Protein AF-A0A0Q9YYD8-F1 (afdb_monomer)

Foldseek 3Di:
DKFKEFAPVLLVLLVVVLVVCVVPVLQAAPLLVVLCVVVVHDSVPDDSQNSVFSLQLSFAQADDCLDCVQPVCGNPGGHQSSLLSLLRMKMKDKWWFQFLLDLPQTDGDPDTDIAMEIEHAFQQCSNCSHNSVVQQADPNAGNLVSNLVSCLRTCVRVLLVVLVVCVVVVAAAEEQEEQACLPCSCPVCNVVSLVSVLVSVVVSCVVCVVSNQRYQEYEYANEAPDDWDWDDDVNIYTYDHPVPDRRRSDQLCVVHPSCNRHHYYYYARHHSRHDQLHVCQPQNNCDGSRVSRVQRIVVLCVQQVAQADNDSSGRAHPPPDRGNNSVCVVVVGGGGNVVRYDHDHPPVVVVVVPPPDPDPDPCPCVVVVVVVVVVVCVVDPDPPVVVVVCCVVDPCVVVVVVLVVVVVVVVPPDPPDDDDPPPPVVVVVVVLLVPPPPDDVVVVVVLVPPPDVVVVVSCVVCVVVSVVVSVVVVVVVCVVPPDDDDDDDDDDDDDDDADDEDEDPVSVVVVLVCVVVVNDPDDGAYDYDPVCVVVVVVSLVPDDPVCNVNVVPNDHPDDDDDDDDPVVVVVVVVVVVVVVVVVVVVPVVPPVPPPPDDDDDDDDDDDDDDDDDDPPPDPDDDDDDDDDDDDDDDDDDDDDDDDDDDDDDDDDDDDDDDDDDDDDDDDDDDDDDDDDDDPPDDDVVVVCVVPVDDPPQCVLVVLVVLLVVLVVDPPDDLLVSVLVSLVVVLVVLVVVLVVLVVQLVPDPDPVSNVQSVLVNVLSVVLSVLSVVVSVVSVVQADDDPVVVVVSVVVNLVSLVVHVDPVNVSVSVVCSCVVRPVVVSVPDPDPSYPDPDPDDDDDDLAKDWDFDDDPFWTWIWIWGDDVPDDIEIEIAIDHDADPCLLLVPDDDPDPDPDPRVVVNVVRLVSLLVSLLVSLVVQVVVCVVDDVPHAYEDEHPDFLPLLSVLSNLLSVLLCLLVVVHWHWYAYPVRDIDIRHNDLAQDPRRVVVSVVSQADAGPDPPPPDDDDPQNCRGSLNSNFQQQAAPVRDGLVRVCVPPSDSPQSRRSSSSVSVVVSVVVVVVVVVVVVVVVVVVVVVVVVVVVVVVVVVVVD

Nearest PDB structures (foldseek):
  8ipw-assembly1_A  TM=9.438E-01  e=7.815E-30  Legionella pneumophila
  8xep-assembly1_D  TM=9.410E-01  e=1.235E-29  Legionella pneumophila subsp. pneumophila str. Philadelphia 1
  8ipj-assembly1_A  TM=9.361E-01  e=1.438E-29  Legionella pneumophila
  8dmp-assembly3_C  TM=8.979E-01  e=3.646E-30  Legionella pneumophila
  8xep-assembly1_A  TM=9.220E-01  e=2.647E-29  Legionella pneumophila subsp. pneumophila str. Philadelphia 1

Solvent-accessible surface area (backbone atoms only — not comparable to full-atom values): 65092 Å² total; per-residue (Å²): 105,57,36,33,42,29,21,52,69,46,51,51,51,45,46,53,49,51,56,44,38,63,77,39,63,84,78,46,16,40,40,43,49,51,43,30,57,79,67,74,52,56,71,85,76,56,47,60,68,55,46,54,20,44,51,50,42,36,38,37,57,56,61,62,58,54,36,53,87,70,38,46,31,35,51,84,23,40,20,41,68,56,44,50,43,37,35,35,47,24,42,37,33,75,33,47,37,42,23,25,44,44,73,70,84,46,52,66,45,97,67,60,45,74,31,38,42,34,39,35,34,29,58,38,40,41,17,69,51,33,44,52,21,66,66,22,45,53,98,91,37,78,38,66,67,44,45,36,54,52,46,45,51,44,45,47,41,55,53,46,51,51,21,47,53,18,54,79,67,76,42,34,28,31,36,27,35,57,33,58,23,29,54,72,30,16,40,97,40,22,73,56,42,38,60,46,46,62,57,40,52,50,49,55,48,66,79,41,43,90,70,34,77,27,30,51,29,39,37,38,30,35,40,79,89,46,75,70,46,75,47,83,58,84,56,23,41,38,38,34,25,53,90,80,42,80,49,64,50,48,67,45,41,83,82,35,78,94,30,54,81,32,46,41,33,31,48,28,43,36,57,50,44,33,37,95,22,22,54,23,26,57,81,58,32,55,44,66,63,27,5,19,50,28,24,22,21,45,47,58,28,43,72,70,73,50,73,56,44,81,52,97,69,30,45,38,52,44,90,95,47,91,21,47,45,54,52,33,62,79,65,70,61,72,58,74,34,81,97,26,67,44,74,36,65,78,69,65,61,59,68,68,68,75,53,84,85,68,80,89,81,73,56,71,64,53,58,51,47,52,55,49,48,55,54,49,57,74,67,48,97,54,65,65,58,55,54,57,53,46,40,75,73,39,100,50,37,69,58,53,52,51,51,51,52,52,53,52,54,71,64,67,79,50,94,82,80,72,85,81,68,80,55,58,61,56,49,54,49,52,51,54,63,71,56,63,88,68,77,57,65,66,61,52,50,61,49,65,76,64,79,44,67,69,60,42,53,53,47,66,74,43,45,70,58,55,53,51,53,53,53,53,49,54,56,54,53,48,70,76,58,71,86,83,89,84,88,90,85,90,86,88,88,82,88,88,80,87,79,64,75,45,86,50,72,67,59,45,50,52,51,54,53,40,53,76,69,66,74,70,90,71,97,74,78,75,55,71,57,83,91,51,54,65,64,52,57,60,56,57,74,77,55,63,77,94,59,53,78,71,63,79,70,73,76,76,86,87,78,86,75,92,81,76,67,76,72,66,57,58,56,56,57,55,64,58,51,56,65,58,49,60,64,54,64,72,59,63,82,71,69,81,81,77,83,86,87,82,86,90,84,83,89,82,84,89,83,88,78,90,87,79,98,78,89,86,85,88,84,88,85,84,88,82,89,84,84,90,84,87,85,86,88,88,83,85,87,86,88,84,89,86,88,79,86,88,84,84,89,83,87,87,84,87,90,77,85,87,85,88,81,88,80,85,87,90,81,94,83,79,80,87,78,82,82,85,78,66,100,83,72,78,61,64,65,61,48,44,72,69,47,79,82,57,71,77,71,58,57,51,61,51,57,54,58,58,51,62,68,59,68,81,52,90,84,59,62,69,60,57,51,57,37,53,54,46,65,58,50,49,61,53,42,54,48,54,37,54,54,36,53,49,52,37,70,69,47,84,53,71,67,60,31,54,54,36,48,57,52,36,56,50,45,53,51,46,46,53,50,50,54,48,52,43,55,50,50,73,47,85,84,79,77,57,71,66,66,52,50,58,51,50,52,48,47,52,51,57,58,69,74,44,95,58,58,64,56,56,50,49,40,54,47,44,54,41,53,70,64,48,48,53,68,69,73,56,74,83,68,78,84,49,82,78,73,74,92,85,76,80,77,96,62,90,65,67,54,74,46,76,48,84,56,97,78,46,46,39,35,42,29,52,43,51,51,99,88,48,78,62,38,47,39,54,39,64,50,82,81,62,58,63,51,45,50,73,63,60,83,89,69,96,72,94,68,96,72,78,63,62,69,54,24,57,52,40,47,52,50,45,52,53,54,41,54,52,48,51,52,51,50,50,56,55,47,67,75,48,68,95,82,50,53,47,42,51,53,78,79,77,70,83,50,32,49,57,56,40,53,44,51,51,51,51,42,49,46,14,39,76,69,67,37,75,42,46,43,24,48,86,85,66,56,72,43,74,39,54,34,56,85,64,71,51,75,68,44,40,58,54,53,48,53,30,28,65,34,57,64,84,69,93,58,78,94,64,87,69,80,90,50,59,75,54,13,20,42,38,60,76,40,29,81,43,60,46,97,87,67,48,26,46,49,67,50,44,74,75,68,66,54,73,93,52,56,68,58,54,52,39,48,46,45,56,52,53,50,53,51,51,50,52,51,50,51,49,56,50,48,54,50,51,51,52,52,50,53,52,53,54,52,49,57,52,50,52,54,54,49,64,72,70,108

Mean predicted aligned error: 21.72 Å

Sequence (1093 aa):
MYNVIISEVTQQKVEAYLQELKSNPENIGQHLKETLNNNNIKIADLTKETLLDYLIQSKKPKIFAESPQLVTGDNRSWNQNELSILGDINVTMNVQVYDNGNWFSPTAHSKPFNAGILYTPGALLKNKNCPDYKEVVKDGKVDKQALKALYERRLLPMLLNANKECGDNNEKGFFAIPGLGCGEFAGDYKAQVVKLFPEILQEIINENKDKLQNIQGYYCTPGPGQAKSKVDGPPAFILDDPMRAPPLLSHPSVHGEQFKDCKLFKVVAWDHASWPGNDFYALNDRNTDDGVSAAATNTIEKLTGIKGNYVKGKYLPPQGYRDWQEVIEKNGLKLTSSGRVKVINHKAQKAEVDSPVIKAQTTKPVTQAMGEMGKMLAQSADPNSFYNQWIKNSPHEQKVAEFSQQLSKLLQGRPGGQGAYKIPLALEFMDAIRNLGSGTAHLETILEDKGNADIKAFFEKNMSFLKSLNQSFMEAYAKQNPPTPKFVELNTSVKPKAGTLINDEQSLQKFIDEVKQGQNAKHDVIYVVPKMKEALSEAAKNLPAAYKEGFENIQPSGAVGFTMSMGQRLQRLKEGREVVQDLREGRVGLEEQQQEQRQPREEGQRLSSETNINDLLDDLEGLGSLAELQTPPPHQEETLFVASQPQRSVLYNQQRQSDTATNTAENVVEPARKFSYPPHEIDMDIYDKLFSGMPYNNLASFISALNHQVEDQPNRGRTYNFKNHLDNVLPLMTFAIEGTKKAWADAENPEDKAEILAKLETFEAIEGMLKSLRALANNKSRYTEKNYEARLEKIIELLDKQEIPQEVKDELMDSLNETIIPHLSADKPNMFHQHKKGSTAFDATGDSLEIKGHQKRLKIEHSTSSDDPPKLTVTGKFNYSRKAVIGVQTGKFQGIKKHFAGRENQLSEMNAQVSDFVTVALNEYQKGTRENPIFLQPSQGNQAELSLAILMEFKKRAILEGRELIASDDTGKRIKITPDTKFSEAEKAYFEHFAMQVPKLDVGKWRNPISAENSAAFQLFKDVKMEDGRTLKDYAYKDRTIDNISEVMSQHLKTSIAAEQKQQAKSMGVMLETVSAAMEATVKEERSSSARM

Organism: NCBI:txid295108

Structure (mmCIF, N/CA/C/O backbone):
data_AF-A0A0Q9YYD8-F1
#
_entry.id   AF-A0A0Q9YYD8-F1
#
loop_
_atom_site.group_PDB
_atom_site.id
_atom_site.type_symbol
_atom_site.label_atom_id
_atom_site.label_alt_id
_atom_site.label_comp_id
_atom_site.label_asym_id
_atom_site.label_entity_id
_atom_site.label_seq_id
_atom_site.pdbx_PDB_ins_code
_atom_site.Cartn_x
_atom_site.Cartn_y
_atom_site.Cartn_z
_atom_site.occupancy
_atom_site.B_iso_or_equiv
_atom_site.auth_seq_id
_atom_site.auth_comp_id
_atom_site.auth_asym_id
_atom_site.auth_atom_id
_atom_site.pdbx_PDB_model_num
ATOM 1 N N . MET A 1 1 ? -11.117 -15.730 4.214 1.00 89.00 1 MET A N 1
ATOM 2 C CA . MET A 1 1 ? -11.658 -14.763 5.188 1.00 89.00 1 MET A CA 1
ATOM 3 C C . MET A 1 1 ? -10.496 -13.933 5.715 1.00 89.00 1 MET A C 1
ATOM 5 O O . MET A 1 1 ? -9.425 -14.501 5.915 1.00 89.00 1 MET A O 1
ATOM 9 N N . TYR A 1 2 ? -10.685 -12.625 5.872 1.00 98.06 2 TYR A N 1
ATOM 10 C CA . TYR A 1 2 ? -9.688 -11.704 6.427 1.00 98.06 2 TYR A CA 1
ATOM 11 C C . TYR A 1 2 ? -9.975 -11.397 7.905 1.00 98.06 2 TYR A C 1
ATOM 13 O O . TYR A 1 2 ? -11.092 -11.611 8.376 1.00 98.06 2 TYR A O 1
ATOM 21 N N . ASN A 1 3 ? -8.973 -10.888 8.621 1.00 98.38 3 ASN A N 1
ATOM 22 C CA . ASN A 1 3 ? -9.095 -10.375 9.986 1.00 98.38 3 ASN A CA 1
ATOM 23 C C . ASN A 1 3 ? -8.677 -8.905 10.035 1.00 98.38 3 ASN A C 1
ATOM 25 O O . ASN A 1 3 ? -7.765 -8.492 9.317 1.00 98.38 3 ASN A O 1
ATOM 29 N N . VAL A 1 4 ? -9.310 -8.149 10.925 1.00 98.50 4 VAL A N 1
ATOM 30 C CA . VAL A 1 4 ? -8.960 -6.767 11.257 1.00 98.50 4 VAL A CA 1
ATOM 31 C C . VAL A 1 4 ? -8.109 -6.794 12.521 1.00 98.50 4 VAL A C 1
ATOM 33 O O . VAL A 1 4 ? -8.555 -7.303 13.547 1.00 98.50 4 VAL A O 1
ATOM 36 N N . ILE A 1 5 ? -6.884 -6.279 12.456 1.00 98.50 5 ILE A N 1
ATOM 37 C CA . ILE A 1 5 ? -5.939 -6.302 13.578 1.00 98.50 5 ILE A CA 1
ATOM 38 C C . ILE A 1 5 ? -5.705 -4.874 14.063 1.00 98.50 5 ILE A C 1
ATOM 40 O O . ILE A 1 5 ? -5.281 -4.012 13.290 1.00 98.50 5 ILE A O 1
ATOM 44 N N . ILE A 1 6 ? -5.949 -4.639 15.351 1.00 98.12 6 ILE A N 1
ATOM 45 C CA . ILE A 1 6 ? -5.724 -3.342 15.997 1.00 98.12 6 ILE A CA 1
ATOM 46 C C . ILE A 1 6 ? -4.916 -3.500 17.284 1.00 98.12 6 ILE A C 1
ATOM 48 O O . ILE A 1 6 ? -4.895 -4.565 17.909 1.00 98.12 6 ILE A O 1
ATOM 52 N N . SER A 1 7 ? -4.251 -2.422 17.693 1.00 97.69 7 SER A N 1
ATOM 53 C CA . SER A 1 7 ? -3.613 -2.345 19.007 1.00 97.69 7 SER A CA 1
ATOM 54 C C . SER A 1 7 ? -4.634 -2.000 20.100 1.00 97.69 7 SER A C 1
ATOM 56 O O . SER A 1 7 ? -5.695 -1.440 19.824 1.00 97.69 7 SER A O 1
ATOM 58 N N . GLU A 1 8 ? -4.289 -2.268 21.358 1.00 96.25 8 GLU A N 1
ATOM 59 C CA . GLU A 1 8 ? -5.065 -1.795 22.515 1.00 96.25 8 GLU A CA 1
ATOM 60 C C . GLU A 1 8 ? -5.191 -0.260 22.546 1.00 96.25 8 GLU A C 1
ATOM 62 O O . GLU A 1 8 ? -6.263 0.270 22.818 1.00 96.25 8 GLU A O 1
ATOM 67 N N . VAL A 1 9 ? -4.131 0.464 22.164 1.00 96.62 9 VAL A N 1
ATOM 68 C CA . VAL A 1 9 ? -4.155 1.934 22.057 1.00 96.62 9 VAL A CA 1
ATOM 69 C C . VAL A 1 9 ? -5.194 2.386 21.029 1.00 96.62 9 VAL A C 1
ATOM 71 O O . VAL A 1 9 ? -5.932 3.338 21.255 1.00 96.62 9 VAL A O 1
ATOM 74 N N . THR A 1 10 ? -5.295 1.685 19.901 1.00 97.88 10 THR A N 1
ATOM 75 C CA . THR A 1 10 ? -6.303 1.970 18.873 1.00 97.88 10 THR A CA 1
ATOM 76 C C . THR A 1 10 ? -7.714 1.701 19.389 1.00 97.88 10 THR A C 1
ATOM 78 O O . THR A 1 10 ? -8.614 2.493 19.128 1.00 97.88 10 THR A O 1
ATOM 81 N N . GLN A 1 11 ? -7.919 0.631 20.163 1.00 97.94 11 GLN A N 1
ATOM 82 C CA . GLN A 1 11 ? -9.212 0.363 20.799 1.00 97.94 11 GLN A CA 1
ATOM 83 C C . GLN A 1 11 ? -9.609 1.488 21.769 1.00 97.94 11 GLN A C 1
ATOM 85 O O . GLN A 1 11 ? -10.758 1.925 21.752 1.00 97.94 11 GLN A O 1
ATOM 90 N N . GLN A 1 12 ? -8.658 2.004 22.551 1.00 97.81 12 GLN A N 1
ATOM 91 C CA . GLN A 1 12 ? -8.881 3.152 23.436 1.00 97.81 12 GLN A CA 1
ATOM 92 C C . GLN A 1 12 ? -9.235 4.421 22.646 1.00 97.81 12 GLN A C 1
ATOM 94 O O . GLN A 1 12 ? -10.144 5.145 23.044 1.00 97.81 12 GLN A O 1
ATOM 99 N N . LYS A 1 13 ? -8.588 4.667 21.495 1.00 98.44 13 LYS A N 1
ATOM 100 C CA . LYS A 1 13 ? -8.963 5.773 20.592 1.00 98.44 13 LYS A CA 1
ATOM 101 C C . LYS A 1 13 ? -10.405 5.640 20.091 1.00 98.44 13 LYS A C 1
ATOM 103 O O . LYS A 1 13 ? -11.125 6.631 20.072 1.00 98.44 13 LYS A O 1
ATOM 108 N N . VAL A 1 14 ? -10.836 4.430 19.718 1.00 98.62 14 VAL A N 1
ATOM 109 C CA . VAL A 1 14 ? -12.226 4.165 19.294 1.00 98.62 14 VAL A CA 1
ATOM 110 C C . VAL A 1 14 ? -13.208 4.474 20.422 1.00 98.62 14 VAL A C 1
ATOM 112 O O . VAL A 1 14 ? -14.230 5.111 20.188 1.00 98.62 14 VAL A O 1
ATOM 115 N N . GLU A 1 15 ? -12.905 4.045 21.645 1.00 98.56 15 GLU A N 1
ATOM 116 C CA . GLU A 1 15 ? -13.763 4.291 22.804 1.00 98.56 15 GLU A CA 1
ATOM 117 C C . GLU A 1 15 ? -13.841 5.778 23.164 1.00 98.56 15 GLU A C 1
ATOM 119 O O . GLU A 1 15 ? -14.939 6.298 23.355 1.00 98.56 15 GLU A O 1
ATOM 124 N N . ALA A 1 16 ? -12.708 6.484 23.171 1.00 98.56 16 ALA A N 1
ATOM 125 C CA . ALA A 1 16 ? -12.676 7.928 23.386 1.00 98.56 16 ALA A CA 1
ATOM 126 C C . ALA A 1 16 ? -13.493 8.674 22.319 1.00 98.56 16 ALA A C 1
ATOM 128 O O . ALA A 1 16 ? -14.319 9.523 22.655 1.00 98.56 16 ALA A O 1
ATOM 129 N N . TYR A 1 17 ? -13.331 8.301 21.046 1.00 98.69 17 TYR A N 1
ATOM 130 C CA . TYR A 1 17 ? -14.077 8.923 19.956 1.00 98.69 17 TYR A CA 1
ATOM 131 C C . TYR A 1 17 ? -15.580 8.623 20.022 1.00 98.69 17 TYR A C 1
ATOM 133 O O . TYR A 1 17 ? -16.397 9.490 19.727 1.00 98.69 17 TYR A O 1
ATOM 141 N N . LEU A 1 18 ? -15.974 7.432 20.483 1.00 98.69 18 LEU A N 1
ATOM 142 C CA . LEU A 1 18 ? -17.380 7.119 20.733 1.00 98.69 18 LEU A CA 1
ATOM 143 C C . LEU A 1 18 ? -17.996 8.045 21.792 1.00 98.69 18 LEU A C 1
ATOM 145 O O . LEU A 1 18 ? -19.115 8.522 21.605 1.00 98.69 18 LEU A O 1
ATOM 149 N N . GLN A 1 19 ? -17.289 8.298 22.897 1.00 98.56 19 GLN A N 1
ATOM 150 C CA . GLN A 1 19 ? -17.769 9.212 23.942 1.00 98.56 19 GLN A CA 1
ATOM 151 C C . GLN A 1 19 ? -17.868 10.653 23.431 1.00 98.56 19 GLN A C 1
ATOM 153 O O . GLN A 1 19 ? -18.817 11.375 23.746 1.00 98.56 19 GLN A O 1
ATOM 158 N N . GLU A 1 20 ? -16.916 11.061 22.595 1.00 98.44 20 GLU A N 1
ATOM 159 C CA . GLU A 1 20 ? -16.949 12.359 21.934 1.00 98.44 20 GLU A CA 1
ATOM 160 C C . GLU A 1 20 ? -18.138 12.478 20.979 1.00 98.44 20 GLU A C 1
ATOM 162 O O . GLU A 1 20 ? -18.890 13.435 21.086 1.00 98.44 20 GLU A O 1
ATOM 167 N N . LEU A 1 21 ? -18.386 11.489 20.118 1.00 98.31 21 LEU A N 1
ATOM 168 C CA . LEU A 1 21 ? -19.544 11.498 19.219 1.00 98.31 21 LEU A CA 1
ATOM 169 C C . LEU A 1 21 ? -20.872 11.549 19.979 1.00 98.31 21 LEU A C 1
ATOM 171 O O . LEU A 1 21 ? -21.811 12.206 19.537 1.00 98.31 21 LEU A O 1
ATOM 175 N N . LYS A 1 22 ? -20.963 10.881 21.135 1.00 98.06 22 LYS A N 1
ATOM 176 C CA . LYS A 1 22 ? -22.167 10.929 21.978 1.00 98.06 22 LYS A CA 1
ATOM 177 C C . LYS A 1 22 ? -22.375 12.290 22.637 1.00 98.06 22 LYS A C 1
ATOM 179 O O . LYS A 1 22 ? -23.522 12.677 22.839 1.00 98.06 22 LYS A O 1
ATOM 184 N N . SER A 1 23 ? -21.302 13.008 22.967 1.00 98.06 23 SER A N 1
ATOM 185 C CA . SER A 1 23 ? -21.390 14.346 23.570 1.00 98.06 23 SER A CA 1
ATOM 186 C C . SER A 1 23 ? -21.466 15.475 22.536 1.00 98.06 23 SER A C 1
ATOM 188 O O . SER A 1 23 ? -22.084 16.502 22.804 1.00 98.06 23 SER A O 1
ATOM 190 N N . ASN A 1 24 ? -20.895 15.276 21.348 1.00 97.88 24 ASN A N 1
ATOM 191 C CA . ASN A 1 24 ? -20.873 16.223 20.241 1.00 97.88 24 ASN A CA 1
ATOM 192 C C . ASN A 1 24 ? -21.046 15.504 18.883 1.00 97.88 24 ASN A C 1
ATOM 194 O O . ASN A 1 24 ? -20.069 15.289 18.156 1.00 97.88 24 ASN A O 1
ATOM 198 N N . PRO A 1 25 ? -22.292 15.157 18.509 1.00 97.31 25 PRO A N 1
ATOM 199 C CA . PRO A 1 25 ? -22.594 14.461 17.256 1.00 97.31 25 PRO A CA 1
ATOM 200 C C . PRO A 1 25 ? -22.138 15.187 15.986 1.00 97.31 25 PRO A C 1
ATOM 202 O O . PRO A 1 25 ? -21.915 14.540 14.966 1.00 97.31 25 PRO A O 1
ATOM 205 N N . GLU A 1 26 ? -21.979 16.513 16.032 1.00 96.50 26 GLU A N 1
ATOM 206 C CA . GLU A 1 26 ? -21.548 17.319 14.882 1.00 96.50 26 GLU A CA 1
ATOM 207 C C . GLU A 1 26 ? -20.072 17.108 14.527 1.00 96.50 26 GLU A C 1
ATOM 209 O O . GLU A 1 26 ? -19.647 17.463 13.425 1.00 96.50 26 GLU A O 1
ATOM 214 N N . ASN A 1 27 ? -19.286 16.485 15.417 1.00 96.50 27 ASN A N 1
ATOM 215 C CA . ASN A 1 27 ? -17.898 16.132 15.129 1.00 96.50 27 ASN A CA 1
ATOM 216 C C . ASN A 1 27 ? -17.733 14.801 14.373 1.00 96.50 27 ASN A C 1
ATOM 218 O O . ASN A 1 27 ? -16.688 14.156 14.442 1.00 96.50 27 ASN A O 1
ATOM 222 N N . ILE A 1 28 ? -18.768 14.350 13.671 1.00 98.50 28 ILE A N 1
ATOM 223 C CA . ILE A 1 28 ? -18.710 13.190 12.781 1.00 98.50 28 ILE A CA 1
ATOM 224 C C . ILE A 1 28 ? -18.208 13.603 11.392 1.00 98.50 28 ILE A C 1
ATOM 226 O O . ILE A 1 28 ? -18.627 14.629 10.852 1.00 98.50 28 ILE A O 1
ATOM 230 N N . GLY A 1 29 ? -17.316 12.816 10.793 1.00 98.56 29 GLY A N 1
ATOM 231 C CA . GLY A 1 29 ? -16.917 13.011 9.403 1.00 98.56 29 GLY A CA 1
ATOM 232 C C . GLY A 1 29 ? -18.021 12.602 8.434 1.00 98.56 29 GLY A C 1
ATOM 233 O O . GLY A 1 29 ? -18.781 11.661 8.680 1.00 98.56 29 GLY A O 1
ATOM 234 N N . GLN A 1 30 ? -18.108 13.303 7.304 1.00 98.50 30 GLN A N 1
ATOM 235 C CA . GLN A 1 30 ? -19.136 13.096 6.287 1.00 98.50 30 GLN A CA 1
ATOM 236 C C . GLN A 1 30 ? -19.243 11.634 5.827 1.00 98.50 30 GLN A C 1
ATOM 238 O O . GLN A 1 30 ? -20.354 11.122 5.703 1.00 98.50 30 GLN A O 1
ATOM 243 N N . HIS A 1 31 ? -18.129 10.922 5.624 1.00 98.56 31 HIS A N 1
ATOM 244 C CA . HIS A 1 31 ? -18.195 9.532 5.154 1.00 98.56 31 HIS A CA 1
ATOM 245 C C . HIS A 1 31 ? -18.705 8.553 6.214 1.00 98.56 31 HIS A C 1
ATOM 247 O O . HIS A 1 31 ? -19.452 7.628 5.879 1.00 98.56 31 HIS A O 1
ATOM 253 N N . LEU A 1 32 ? -18.350 8.746 7.490 1.00 98.69 32 LEU A N 1
ATOM 254 C CA . LEU A 1 32 ? -18.941 7.957 8.571 1.00 98.69 32 LEU A CA 1
ATOM 255 C C . LEU A 1 32 ? -20.427 8.304 8.724 1.00 98.69 32 LEU A C 1
ATOM 257 O O . LEU A 1 32 ? -21.250 7.395 8.800 1.00 98.69 32 LEU A O 1
ATOM 261 N N . LYS A 1 33 ? -20.788 9.593 8.676 1.00 98.62 33 LYS A N 1
ATOM 262 C CA . LYS A 1 33 ? -22.179 10.070 8.740 1.00 98.62 33 LYS A CA 1
ATOM 263 C C . LYS A 1 33 ? -23.053 9.448 7.651 1.00 98.62 33 LYS A C 1
ATOM 265 O O . LYS A 1 33 ? -24.101 8.886 7.956 1.00 98.62 33 LYS A O 1
ATOM 270 N N . GLU A 1 34 ? -22.601 9.483 6.398 1.00 98.50 34 GLU A N 1
ATOM 271 C CA . GLU A 1 34 ? -23.258 8.819 5.263 1.00 98.50 34 GLU A CA 1
ATOM 272 C C . GLU A 1 34 ? -23.422 7.319 5.509 1.00 98.50 34 GLU A C 1
ATOM 274 O O . GLU A 1 34 ? -24.493 6.761 5.282 1.00 98.50 34 GLU A O 1
ATOM 279 N N . THR A 1 35 ? -22.374 6.666 6.013 1.00 98.44 35 THR A N 1
ATOM 280 C CA . THR A 1 35 ? -22.401 5.228 6.292 1.00 98.44 35 THR A CA 1
ATOM 281 C C . THR A 1 35 ? -23.424 4.889 7.375 1.00 98.44 35 THR A C 1
ATOM 283 O O . THR A 1 35 ? -24.184 3.937 7.208 1.00 98.44 35 THR A O 1
ATOM 286 N N . LEU A 1 36 ? -23.503 5.665 8.458 1.00 98.50 36 LEU A N 1
ATOM 287 C CA . LEU A 1 36 ? -24.505 5.462 9.507 1.00 98.50 36 LEU A CA 1
ATOM 288 C C . LEU A 1 36 ? -25.927 5.706 8.988 1.00 98.50 36 LEU A C 1
ATOM 290 O O . LEU A 1 36 ? -26.800 4.865 9.204 1.00 98.50 36 LEU A O 1
ATOM 294 N N . ASN A 1 37 ? -26.138 6.797 8.244 1.00 98.19 37 ASN A N 1
ATOM 295 C CA . ASN A 1 37 ? -27.436 7.140 7.659 1.00 98.19 37 ASN A CA 1
ATOM 296 C C . ASN A 1 37 ? -27.930 6.049 6.701 1.00 98.19 37 ASN A C 1
ATOM 298 O O . ASN A 1 37 ? -29.062 5.592 6.821 1.00 98.19 37 ASN A O 1
ATOM 302 N N . ASN A 1 38 ? -27.060 5.556 5.816 1.00 97.56 38 ASN A N 1
ATOM 303 C CA . ASN A 1 38 ? -27.395 4.494 4.863 1.00 97.56 38 ASN A CA 1
ATOM 304 C C . ASN A 1 38 ? -27.737 3.154 5.537 1.00 97.56 38 ASN A C 1
ATOM 306 O O . ASN A 1 38 ? -28.342 2.290 4.908 1.00 97.56 38 ASN A O 1
ATOM 310 N N . ASN A 1 39 ? -27.335 2.958 6.796 1.00 97.44 39 ASN A N 1
ATOM 311 C CA . ASN A 1 39 ? -27.672 1.775 7.589 1.00 97.44 39 ASN A CA 1
ATOM 312 C C . ASN A 1 39 ? -28.725 2.072 8.681 1.00 97.44 39 ASN A C 1
ATOM 314 O O . ASN A 1 39 ? -29.000 1.199 9.500 1.00 97.44 39 ASN A O 1
ATOM 318 N N . ASN A 1 40 ? -29.323 3.273 8.695 1.00 97.75 40 ASN A N 1
ATOM 319 C CA . ASN A 1 40 ? -30.298 3.727 9.696 1.00 97.75 40 ASN A CA 1
ATOM 320 C C . ASN A 1 40 ? -29.813 3.602 11.154 1.00 97.75 40 ASN A C 1
ATOM 322 O O . ASN A 1 40 ? -30.586 3.261 12.050 1.00 97.75 40 ASN A O 1
ATOM 326 N N . ILE A 1 41 ? -28.530 3.878 11.404 1.00 98.12 41 ILE A N 1
ATOM 327 C CA . ILE A 1 41 ? -27.924 3.787 12.739 1.00 98.12 41 ILE A CA 1
ATOM 328 C C . ILE A 1 41 ? -27.805 5.171 13.365 1.00 98.12 41 ILE A C 1
ATOM 330 O O . ILE A 1 41 ? -27.222 6.083 12.781 1.00 98.12 41 ILE A O 1
ATOM 334 N N . LYS A 1 42 ? -28.311 5.323 14.591 1.00 97.88 42 LYS A N 1
ATOM 335 C CA . LYS A 1 42 ? -28.165 6.557 15.371 1.00 97.88 42 LYS A CA 1
ATOM 336 C C . LYS A 1 42 ? -26.887 6.506 16.204 1.00 97.88 42 LYS A C 1
ATOM 338 O O . LYS A 1 42 ? -26.528 5.464 16.743 1.00 97.88 42 LYS A O 1
ATOM 343 N N . ILE A 1 43 ? -26.240 7.658 16.387 1.00 98.19 43 ILE A N 1
ATOM 344 C CA . ILE A 1 43 ? -25.007 7.776 17.188 1.00 98.19 43 ILE A CA 1
ATOM 345 C C . ILE A 1 43 ? -25.207 7.294 18.637 1.00 98.19 43 ILE A C 1
ATOM 347 O O . ILE A 1 43 ? -24.317 6.663 19.206 1.00 98.19 43 ILE A O 1
ATOM 351 N N . ALA A 1 44 ? -26.385 7.535 19.225 1.00 97.62 44 ALA A N 1
ATOM 352 C CA . ALA A 1 44 ? -26.714 7.094 20.583 1.00 97.62 44 ALA A CA 1
ATOM 353 C C . ALA A 1 44 ? -26.612 5.565 20.760 1.00 97.62 44 ALA A C 1
ATOM 355 O O . ALA A 1 44 ? -26.180 5.099 21.819 1.00 97.62 44 ALA A O 1
ATOM 356 N N . ASP A 1 45 ? -26.927 4.814 19.702 1.00 97.88 45 ASP A N 1
ATOM 357 C CA . ASP A 1 45 ? -26.987 3.350 19.696 1.00 97.88 45 ASP A CA 1
ATOM 358 C C . ASP A 1 45 ? -25.627 2.701 19.392 1.00 97.88 45 ASP A C 1
ATOM 360 O O . ASP A 1 45 ? -25.478 1.482 19.483 1.00 97.88 45 ASP A O 1
ATOM 364 N N . LEU A 1 46 ? -24.608 3.497 19.046 1.00 98.25 46 LEU A N 1
ATOM 365 C CA . LEU A 1 46 ? -23.280 2.974 18.749 1.00 98.25 46 LEU A CA 1
ATOM 366 C C . LEU A 1 46 ? -22.615 2.379 20.000 1.00 98.25 46 LEU A C 1
ATOM 368 O O . LEU A 1 46 ? -22.511 3.011 21.062 1.00 98.25 46 LEU A O 1
ATOM 372 N N . THR A 1 47 ? -22.084 1.172 19.826 1.00 97.94 47 THR A N 1
ATOM 373 C CA . THR A 1 47 ? -21.032 0.571 20.654 1.00 97.94 47 THR A CA 1
ATOM 374 C C . THR A 1 47 ? -19.669 0.763 19.989 1.00 97.94 47 THR A C 1
ATOM 376 O O . THR A 1 47 ? -19.585 1.108 18.806 1.00 97.94 47 THR A O 1
ATOM 379 N N . LYS A 1 48 ? -18.578 0.496 20.719 1.00 97.56 48 LYS A N 1
ATOM 380 C CA . LYS A 1 48 ? -17.213 0.581 20.170 1.00 97.56 48 LYS A CA 1
ATOM 381 C C . LYS A 1 48 ? -17.002 -0.381 18.996 1.00 97.56 48 LYS A C 1
ATOM 383 O O . LYS A 1 48 ? -16.353 -0.021 18.019 1.00 97.56 48 LYS A O 1
ATOM 388 N N . GLU A 1 49 ? -17.590 -1.575 19.058 1.00 97.75 49 GLU A N 1
ATOM 389 C CA . GLU A 1 49 ? -17.522 -2.578 17.993 1.00 97.75 49 GLU A CA 1
ATOM 390 C C . GLU A 1 49 ? -18.269 -2.108 16.745 1.00 97.75 49 GLU A C 1
ATOM 392 O O . GLU A 1 49 ? -17.730 -2.200 15.643 1.00 97.75 49 GLU A O 1
ATOM 397 N N . THR A 1 50 ? -19.483 -1.568 16.908 1.00 98.12 50 THR A N 1
ATOM 398 C CA . THR A 1 50 ? -20.268 -1.064 15.771 1.00 98.12 50 THR A CA 1
ATOM 399 C C . THR A 1 50 ? -19.684 0.217 15.186 1.00 98.12 50 THR A C 1
ATOM 401 O O . THR A 1 50 ? -19.698 0.382 13.971 1.00 98.12 50 THR A O 1
ATOM 404 N N . LEU A 1 51 ? -19.112 1.100 16.015 1.00 98.62 51 LEU A N 1
ATOM 405 C CA . LEU A 1 51 ? -18.410 2.290 15.537 1.00 98.62 51 LEU A CA 1
ATOM 406 C C . LEU A 1 51 ? -17.212 1.887 14.677 1.00 98.62 51 LEU A C 1
ATOM 408 O O . LEU A 1 51 ? -17.058 2.407 13.579 1.00 98.62 51 LEU A O 1
ATOM 412 N N . LEU A 1 52 ? -16.392 0.941 15.145 1.00 98.56 52 LEU A N 1
ATOM 413 C CA . LEU A 1 52 ? -15.251 0.445 14.377 1.00 98.56 52 LEU A CA 1
ATOM 414 C C . LEU A 1 52 ? -15.688 -0.190 13.047 1.00 98.56 52 LEU A C 1
ATOM 416 O O . LEU A 1 52 ? -15.063 0.067 12.019 1.00 98.56 52 LEU A O 1
ATOM 420 N N . ASP A 1 53 ? -16.770 -0.971 13.060 1.00 98.56 53 ASP A N 1
ATOM 421 C CA . ASP A 1 53 ? -17.320 -1.602 11.857 1.00 98.56 53 ASP A CA 1
ATOM 422 C C . ASP A 1 53 ? -17.773 -0.565 10.826 1.00 98.56 53 ASP A C 1
ATOM 424 O O . ASP A 1 53 ? -17.310 -0.599 9.686 1.00 98.56 53 ASP A O 1
ATOM 428 N N . TYR A 1 54 ? -18.590 0.413 11.226 1.00 98.69 54 TYR A N 1
ATOM 429 C CA . TYR A 1 54 ? -19.052 1.462 10.314 1.00 98.69 54 TYR A CA 1
ATOM 430 C C . TYR A 1 54 ? -17.945 2.429 9.895 1.00 98.69 54 TYR A C 1
ATOM 432 O O . TYR A 1 54 ? -17.945 2.909 8.761 1.00 98.69 54 TYR A O 1
ATOM 440 N N . LEU A 1 55 ? -16.956 2.667 10.755 1.00 98.69 55 LEU A N 1
ATOM 441 C CA . LEU A 1 55 ? -15.782 3.449 10.392 1.00 98.69 55 LEU A CA 1
ATOM 442 C C . LEU A 1 55 ? -14.959 2.737 9.310 1.00 98.69 55 LEU A C 1
ATOM 444 O O . LEU A 1 55 ? -14.556 3.376 8.341 1.00 98.69 55 LEU A O 1
ATOM 448 N N . ILE A 1 56 ? -14.774 1.418 9.394 1.00 98.62 56 ILE A N 1
ATOM 449 C CA . ILE A 1 56 ? -14.123 0.644 8.325 1.00 98.62 56 ILE A CA 1
ATOM 450 C C . ILE A 1 56 ? -14.979 0.620 7.053 1.00 98.62 56 ILE A C 1
ATOM 452 O O . ILE A 1 56 ? -14.433 0.820 5.969 1.00 98.62 56 ILE A O 1
ATOM 456 N N . GLN A 1 57 ? -16.300 0.441 7.170 1.00 98.56 57 GLN A N 1
ATOM 457 C CA . GLN A 1 57 ? -17.220 0.482 6.024 1.00 98.56 57 GLN A CA 1
ATOM 458 C C . GLN A 1 57 ? -17.206 1.836 5.299 1.00 98.56 57 GLN A C 1
ATOM 460 O O . GLN A 1 57 ? -17.490 1.882 4.104 1.00 98.56 57 GLN A O 1
ATOM 465 N N . SER A 1 58 ? -16.865 2.925 5.997 1.00 98.62 58 SER A N 1
ATOM 466 C CA . SER A 1 58 ? -16.795 4.257 5.392 1.00 98.62 58 SER A CA 1
ATOM 467 C C . SER A 1 58 ? -15.657 4.407 4.374 1.00 98.62 58 SER A C 1
ATOM 469 O O . SER A 1 58 ? -15.762 5.253 3.482 1.00 98.62 58 SER A O 1
ATOM 471 N N . LYS A 1 59 ? -14.603 3.572 4.464 1.00 98.69 59 LYS A N 1
ATOM 472 C CA . LYS A 1 59 ? -13.484 3.531 3.506 1.00 98.69 59 LYS A CA 1
ATOM 473 C C . LYS A 1 59 ? -13.996 3.285 2.088 1.00 98.69 59 LYS A C 1
ATOM 475 O O . LYS A 1 59 ? -14.903 2.480 1.866 1.00 98.69 59 LYS A O 1
ATOM 480 N N . LYS A 1 60 ? -13.376 3.937 1.107 1.00 98.12 60 LYS A N 1
ATOM 481 C CA . LYS A 1 60 ? -13.730 3.776 -0.313 1.00 98.12 60 LYS A CA 1
ATOM 482 C C . LYS A 1 60 ? -12.872 2.677 -0.945 1.00 98.12 60 LYS A C 1
ATOM 484 O O . LYS A 1 60 ? -11.733 2.528 -0.529 1.00 98.12 60 LYS A O 1
ATOM 489 N N . PRO A 1 61 ? -13.345 1.927 -1.956 1.00 98.06 61 PRO A N 1
ATOM 490 C CA . PRO A 1 61 ? -12.505 0.931 -2.623 1.00 98.06 61 PRO A CA 1
ATOM 491 C C . PRO A 1 61 ? -11.198 1.525 -3.165 1.00 98.06 61 PRO A C 1
ATOM 493 O O . PRO A 1 61 ? -10.125 1.006 -2.874 1.00 98.06 61 PRO A O 1
ATOM 496 N N . LYS A 1 62 ? -11.290 2.671 -3.853 1.00 97.69 62 LYS A N 1
ATOM 497 C CA . LYS A 1 62 ? -10.150 3.440 -4.361 1.00 97.69 62 LYS A CA 1
ATOM 498 C C . LYS A 1 62 ? -10.215 4.889 -3.893 1.00 97.69 62 LYS A C 1
ATOM 500 O O . LYS A 1 62 ? -11.245 5.543 -4.062 1.00 97.69 62 LYS A O 1
ATOM 505 N N . ILE A 1 63 ? -9.109 5.398 -3.355 1.00 97.56 63 ILE A N 1
ATOM 506 C CA . ILE A 1 63 ? -8.935 6.813 -3.007 1.00 97.56 63 ILE A CA 1
ATOM 507 C C . ILE A 1 63 ? -7.446 7.144 -2.846 1.00 97.56 63 ILE A C 1
ATOM 509 O O . ILE A 1 63 ? -6.667 6.344 -2.334 1.00 97.56 63 ILE A O 1
ATOM 513 N N . PHE A 1 64 ? -7.050 8.352 -3.247 1.00 97.31 64 PHE A N 1
ATOM 514 C CA . PHE A 1 64 ? -5.697 8.865 -3.020 1.00 97.31 64 PHE A CA 1
ATOM 515 C C . PHE A 1 64 ? -5.633 9.576 -1.668 1.00 97.31 64 PHE A C 1
ATOM 517 O O . PHE A 1 64 ? -5.995 10.751 -1.561 1.00 97.31 64 PHE A O 1
ATOM 524 N N . ALA A 1 65 ? -5.206 8.866 -0.623 1.00 97.69 65 ALA A N 1
ATOM 525 C CA . ALA A 1 65 ? -5.182 9.395 0.743 1.00 97.69 65 ALA A CA 1
ATOM 526 C C . ALA A 1 65 ? -4.257 10.618 0.910 1.00 97.69 65 ALA A C 1
ATOM 528 O O . ALA A 1 65 ? -4.472 11.482 1.764 1.00 97.69 65 ALA A O 1
ATOM 529 N N . GLU A 1 66 ? -3.239 10.734 0.062 1.00 96.69 66 GLU A N 1
ATOM 530 C CA . GLU A 1 66 ? -2.331 11.873 0.007 1.00 96.69 66 GLU A CA 1
ATOM 531 C C . GLU A 1 66 ? -2.940 13.141 -0.599 1.00 96.69 66 GLU A C 1
ATOM 533 O O . GLU A 1 66 ? -2.313 14.199 -0.521 1.00 96.69 66 GLU A O 1
ATOM 538 N N . SER A 1 67 ? -4.128 13.054 -1.207 1.00 96.88 67 SER A N 1
ATOM 539 C CA . SER A 1 67 ? -4.837 14.212 -1.745 1.00 96.88 67 SER A CA 1
ATOM 540 C C . SER A 1 67 ? -5.612 14.922 -0.628 1.00 96.88 67 SER A C 1
ATOM 542 O O . SER A 1 67 ? -6.621 14.391 -0.157 1.00 96.88 67 SER A O 1
ATOM 544 N N . PRO A 1 68 ? -5.226 16.152 -0.235 1.00 94.19 68 PRO A N 1
ATOM 545 C CA . PRO A 1 68 ? -5.951 16.911 0.785 1.00 94.19 68 PRO A CA 1
ATOM 546 C C . PRO A 1 68 ? -7.355 17.347 0.334 1.00 94.19 68 PRO A C 1
ATOM 548 O O . PRO A 1 68 ? -8.143 17.809 1.152 1.00 94.19 68 PRO A O 1
ATOM 551 N N . GLN A 1 69 ? -7.674 17.236 -0.960 1.00 95.50 69 GLN A N 1
ATOM 552 C CA . GLN A 1 69 ? -9.010 17.512 -1.491 1.00 95.50 69 GLN A CA 1
ATOM 553 C C . GLN A 1 69 ? -9.974 16.339 -1.282 1.00 95.50 69 GLN A C 1
ATOM 555 O O . GLN A 1 69 ? -11.171 16.564 -1.148 1.00 95.50 69 GLN A O 1
ATOM 560 N N . LEU A 1 70 ? -9.460 15.105 -1.271 1.00 96.12 70 LEU A N 1
ATOM 561 C CA . LEU A 1 70 ? -10.258 13.891 -1.072 1.00 96.12 70 LEU A CA 1
ATOM 562 C C . LEU A 1 70 ? -10.267 13.470 0.405 1.00 96.12 70 LEU A C 1
ATOM 564 O O . LEU A 1 70 ? -11.293 13.065 0.947 1.00 96.12 70 LEU A O 1
ATOM 568 N N . VAL A 1 71 ? -9.130 13.620 1.083 1.00 97.19 71 VAL A N 1
ATOM 569 C CA . VAL A 1 71 ? -8.974 13.355 2.515 1.00 97.19 71 VAL A CA 1
ATOM 570 C C . VAL A 1 71 ? -8.661 14.675 3.209 1.00 97.19 71 VAL A C 1
ATOM 572 O O . VAL A 1 71 ? -7.511 15.092 3.294 1.00 97.19 71 VAL A O 1
ATOM 575 N N . THR A 1 72 ? -9.686 15.383 3.673 1.00 95.88 72 THR A N 1
ATOM 576 C CA . THR A 1 72 ? -9.528 16.761 4.158 1.00 95.88 72 THR A CA 1
ATOM 577 C C . THR A 1 72 ? -8.957 16.833 5.570 1.00 95.88 72 THR A C 1
ATOM 579 O O . THR A 1 72 ? -8.329 17.836 5.912 1.00 95.88 72 THR A O 1
ATOM 582 N N . GLY A 1 73 ? -9.148 15.784 6.380 1.00 94.75 73 GLY A N 1
ATOM 583 C CA . GLY A 1 73 ? -8.819 15.782 7.807 1.00 94.75 73 GLY A CA 1
ATOM 584 C C . GLY A 1 73 ? -9.799 16.597 8.655 1.00 94.75 73 GLY A C 1
ATOM 585 O O . GLY A 1 73 ? -9.514 16.900 9.812 1.00 94.75 73 GLY A O 1
ATOM 586 N N . ASP A 1 74 ? -10.942 16.970 8.097 1.00 95.12 74 ASP A N 1
ATOM 587 C CA . ASP A 1 74 ? -12.030 17.669 8.775 1.00 95.12 74 ASP A CA 1
ATOM 588 C C . ASP A 1 74 ? -13.357 16.944 8.508 1.00 95.12 74 ASP A C 1
ATOM 590 O O . ASP A 1 74 ? -13.385 15.867 7.911 1.00 95.12 74 ASP A O 1
ATOM 594 N N . ASN A 1 75 ? -14.475 17.533 8.927 1.00 96.81 75 ASN A N 1
ATOM 595 C CA . ASN A 1 75 ? -15.769 16.859 8.836 1.00 96.81 75 ASN A CA 1
ATOM 596 C C . ASN A 1 75 ? -16.305 16.743 7.394 1.00 96.81 75 ASN A C 1
ATOM 598 O O . ASN A 1 75 ? -17.338 16.111 7.201 1.00 96.81 75 ASN A O 1
ATOM 602 N N . ARG A 1 76 ? -15.624 17.286 6.368 1.00 97.31 76 ARG A N 1
ATOM 603 C CA . ARG A 1 76 ? -16.035 17.157 4.953 1.00 97.31 76 ARG A CA 1
ATOM 604 C C . ARG A 1 76 ? -15.718 15.792 4.339 1.00 97.31 76 ARG A C 1
ATOM 606 O O . ARG A 1 76 ? -16.351 15.442 3.348 1.00 97.31 76 ARG A O 1
ATOM 613 N N . SER A 1 77 ? -14.774 15.028 4.895 1.00 97.88 77 SER A N 1
ATOM 614 C CA . SER A 1 77 ? -14.594 13.609 4.550 1.00 97.88 77 SER A CA 1
ATOM 615 C C . SER A 1 77 ? -14.428 12.746 5.797 1.00 97.88 77 SER A C 1
ATOM 617 O O . SER A 1 77 ? -15.437 12.304 6.345 1.00 97.88 77 SER A O 1
ATOM 619 N N . TRP A 1 78 ? -13.194 12.548 6.261 1.00 98.62 78 TRP A N 1
ATOM 620 C CA . TRP A 1 78 ? -12.900 12.001 7.586 1.00 98.62 78 TRP A CA 1
ATOM 621 C C . TRP A 1 78 ? -12.183 13.035 8.439 1.00 98.62 78 TRP A C 1
ATOM 623 O O . TRP A 1 78 ? -11.223 13.668 7.983 1.00 98.62 78 TRP A O 1
ATOM 633 N N . ASN A 1 79 ? -12.601 13.154 9.695 1.00 98.31 79 ASN A N 1
ATOM 634 C CA . ASN A 1 79 ? -11.969 14.068 10.640 1.00 98.31 79 ASN A CA 1
ATOM 635 C C . ASN A 1 79 ? -10.649 13.503 11.208 1.00 98.31 79 ASN A C 1
ATOM 637 O O . ASN A 1 79 ? -10.203 12.402 10.877 1.00 98.31 79 ASN A O 1
ATOM 641 N N . GLN A 1 80 ? -10.006 14.264 12.098 1.00 98.25 80 GLN A N 1
ATOM 642 C CA . GLN A 1 80 ? -8.729 13.879 12.714 1.00 98.25 80 GLN A CA 1
ATOM 643 C C . GLN A 1 80 ? -8.801 12.573 13.520 1.00 98.25 80 GLN A C 1
ATOM 645 O O . GLN A 1 80 ? -7.886 11.755 13.429 1.00 98.25 80 GLN A O 1
ATOM 650 N N . ASN A 1 81 ? -9.854 12.373 14.317 1.00 98.56 81 ASN A N 1
ATOM 651 C CA . ASN A 1 81 ? -9.998 11.189 15.167 1.00 98.56 81 ASN A CA 1
ATOM 652 C C . ASN A 1 81 ? -10.251 9.942 14.320 1.00 98.56 81 ASN A C 1
ATOM 654 O O . ASN A 1 81 ? -9.589 8.920 14.505 1.00 98.56 81 ASN A O 1
ATOM 658 N N . GLU A 1 82 ? -11.146 10.058 13.343 1.00 98.81 82 GLU A N 1
ATOM 659 C CA . GLU A 1 82 ? -11.459 9.011 12.376 1.00 98.81 82 GLU A CA 1
ATOM 660 C C . GLU A 1 82 ? -10.212 8.583 11.604 1.00 98.81 82 GLU A C 1
ATOM 662 O O . GLU A 1 82 ? -9.891 7.397 11.589 1.00 98.81 82 GLU A O 1
ATOM 667 N N . LEU A 1 83 ? -9.449 9.526 11.037 1.00 98.69 83 LEU A N 1
ATOM 668 C CA . LEU A 1 83 ? -8.200 9.207 10.337 1.00 98.69 83 LEU A CA 1
ATOM 669 C C . LEU A 1 83 ? -7.142 8.612 11.273 1.00 98.69 83 LEU A C 1
ATOM 671 O O . LEU A 1 83 ? -6.434 7.690 10.875 1.00 98.69 83 LEU A O 1
ATOM 675 N N . SER A 1 84 ? -7.045 9.087 12.518 1.00 98.69 84 SER A N 1
ATOM 676 C CA . SER A 1 84 ? -6.086 8.568 13.506 1.00 98.69 84 SER A CA 1
ATOM 677 C C . SER A 1 84 ? -6.379 7.110 13.856 1.00 98.69 84 SER A C 1
ATOM 679 O O . SER A 1 84 ? -5.457 6.305 13.994 1.00 98.69 84 SER A O 1
ATOM 681 N N . ILE A 1 85 ? -7.662 6.753 13.961 1.00 98.81 85 ILE A N 1
ATOM 682 C CA . ILE A 1 85 ? -8.109 5.374 14.160 1.00 98.81 85 ILE A CA 1
ATOM 683 C C . ILE A 1 85 ? -7.879 4.561 12.884 1.00 98.81 85 ILE A C 1
ATOM 685 O O . ILE A 1 85 ? -7.245 3.512 12.939 1.00 98.81 85 ILE A O 1
ATOM 689 N N . LEU A 1 86 ? -8.359 5.044 11.735 1.00 98.81 86 LEU A N 1
ATOM 690 C CA . LEU A 1 86 ? -8.305 4.332 10.459 1.00 98.81 86 LEU A CA 1
ATOM 691 C C . LEU A 1 86 ? -6.879 4.043 9.978 1.00 98.81 86 LEU A C 1
ATOM 693 O O . LEU A 1 86 ? -6.665 3.004 9.353 1.00 98.81 86 LEU A O 1
ATOM 697 N N . GLY A 1 87 ? -5.926 4.927 10.273 1.00 98.62 87 GLY A N 1
ATOM 698 C CA . GLY A 1 87 ? -4.504 4.711 10.007 1.00 98.62 87 GLY A CA 1
ATOM 699 C C . GLY A 1 87 ? -3.878 3.627 10.880 1.00 98.62 87 GLY A C 1
ATOM 700 O O . GLY A 1 87 ? -2.882 3.027 10.497 1.00 98.62 87 GLY A O 1
ATOM 701 N N . ASP A 1 88 ? -4.463 3.330 12.040 1.00 98.69 88 ASP A N 1
ATOM 702 C CA . ASP A 1 88 ? -3.963 2.298 12.949 1.00 98.69 88 ASP A CA 1
ATOM 703 C C . ASP A 1 88 ? -4.616 0.917 12.725 1.00 98.69 88 ASP A C 1
ATOM 705 O O . ASP A 1 88 ? -4.273 -0.055 13.405 1.00 98.69 88 ASP A O 1
ATOM 709 N N . ILE A 1 89 ? -5.556 0.816 11.780 1.00 98.62 89 ILE A N 1
ATOM 710 C CA . ILE A 1 89 ? -6.247 -0.430 11.443 1.00 98.62 89 ILE A CA 1
ATOM 711 C C . ILE A 1 89 ? -5.451 -1.207 10.401 1.00 98.62 89 ILE A C 1
ATOM 713 O O . ILE A 1 89 ? -5.212 -0.725 9.298 1.00 98.62 89 ILE A O 1
ATOM 717 N N . ASN A 1 90 ? -5.121 -2.456 10.721 1.00 98.69 90 ASN A N 1
ATOM 718 C CA . ASN A 1 90 ? -4.511 -3.383 9.777 1.00 98.69 90 ASN A CA 1
ATOM 719 C C . ASN A 1 90 ? -5.517 -4.432 9.299 1.00 98.69 90 ASN A C 1
ATOM 721 O O . ASN A 1 90 ? -6.438 -4.808 10.031 1.00 98.69 90 ASN A O 1
ATOM 725 N N . VAL A 1 91 ? -5.279 -4.986 8.109 1.00 98.75 91 VAL A N 1
ATOM 726 C CA . VAL A 1 91 ? -6.030 -6.134 7.583 1.00 98.75 91 VAL A CA 1
ATOM 727 C C . VAL A 1 91 ? -5.069 -7.256 7.210 1.00 98.75 91 VAL A C 1
ATOM 729 O O . VAL A 1 91 ? -4.106 -7.046 6.478 1.00 98.75 91 VAL A O 1
ATOM 732 N N . THR A 1 92 ? -5.333 -8.467 7.703 1.00 98.62 92 THR A N 1
ATOM 733 C CA . THR A 1 92 ? -4.537 -9.662 7.387 1.00 98.62 92 THR A CA 1
ATOM 734 C C . THR A 1 92 ? -5.383 -10.788 6.819 1.00 98.62 92 THR A C 1
ATOM 736 O O . THR A 1 92 ? -6.532 -10.989 7.224 1.00 98.62 92 THR A O 1
ATOM 739 N N . MET A 1 93 ? -4.816 -11.550 5.890 1.00 98.56 93 MET A N 1
ATOM 740 C CA . MET A 1 93 ? -5.473 -12.700 5.278 1.00 98.56 93 MET A CA 1
ATOM 741 C C . MET A 1 93 ? -4.465 -13.687 4.690 1.00 98.56 93 MET A C 1
ATOM 743 O O . MET A 1 93 ? -3.393 -13.306 4.231 1.00 98.56 93 MET A O 1
ATOM 747 N N . ASN A 1 94 ? -4.849 -14.963 4.662 1.00 98.50 94 ASN A N 1
ATOM 748 C CA . ASN A 1 94 ? -4.132 -15.988 3.910 1.00 98.50 94 ASN A CA 1
ATOM 749 C C . ASN A 1 94 ? -4.610 -15.973 2.450 1.00 98.50 94 ASN A C 1
ATOM 751 O O . ASN A 1 94 ? -5.812 -16.111 2.185 1.00 98.50 94 ASN A O 1
ATOM 755 N N . VAL A 1 95 ? -3.670 -15.813 1.521 1.00 98.75 95 VAL A N 1
ATOM 756 C CA . VAL A 1 95 ? -3.907 -15.719 0.074 1.00 98.75 95 VAL A CA 1
ATOM 757 C C . VAL A 1 95 ? -3.103 -16.766 -0.681 1.00 98.75 95 VAL A C 1
ATOM 759 O O . VAL A 1 95 ? -2.125 -17.309 -0.169 1.00 98.75 95 VAL A O 1
ATOM 762 N N . GLN A 1 96 ? -3.490 -16.991 -1.930 1.00 98.69 96 GLN A N 1
ATOM 763 C CA . GLN A 1 96 ? -2.646 -17.619 -2.933 1.00 98.69 96 GLN A CA 1
ATOM 764 C C .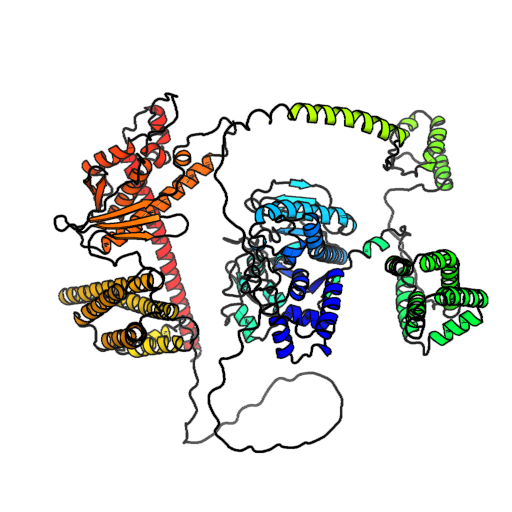 GLN A 1 96 ? -1.888 -16.530 -3.706 1.00 98.69 96 GLN A C 1
ATOM 766 O O . GLN A 1 96 ? -2.485 -15.536 -4.122 1.00 98.69 96 GLN A O 1
ATOM 771 N N . VAL A 1 97 ? -0.581 -16.720 -3.880 1.00 98.81 97 VAL A N 1
ATOM 772 C CA . VAL A 1 97 ? 0.338 -15.829 -4.598 1.00 98.81 97 VAL A CA 1
ATOM 773 C C . VAL A 1 97 ? 0.596 -16.394 -5.988 1.00 98.81 97 VAL A C 1
ATOM 775 O O . VAL A 1 97 ? 1.108 -17.507 -6.114 1.00 98.81 97 VAL A O 1
ATOM 778 N N . TYR A 1 98 ? 0.249 -15.638 -7.028 1.00 98.75 98 TYR A N 1
ATOM 779 C CA . TYR A 1 98 ? 0.320 -16.085 -8.421 1.00 98.75 98 TYR A CA 1
ATOM 780 C C . TYR A 1 98 ? 1.578 -15.618 -9.154 1.00 98.75 98 TYR A C 1
ATOM 782 O O . TYR A 1 98 ? 2.045 -16.320 -10.046 1.00 98.75 98 TYR A O 1
ATOM 790 N N . ASP A 1 99 ? 2.149 -14.470 -8.784 1.00 98.69 99 ASP A N 1
ATOM 791 C CA . ASP A 1 99 ? 3.402 -13.955 -9.345 1.00 98.69 99 ASP A CA 1
ATOM 792 C C . ASP A 1 99 ? 4.327 -13.362 -8.284 1.00 98.69 99 ASP A C 1
ATOM 794 O O . ASP A 1 99 ? 3.981 -13.243 -7.110 1.00 98.69 99 ASP A O 1
ATOM 798 N N . ASN A 1 100 ? 5.540 -13.020 -8.706 1.00 97.88 100 ASN A N 1
ATOM 799 C CA . ASN A 1 100 ? 6.593 -12.507 -7.837 1.00 97.88 100 ASN A CA 1
ATOM 800 C C . ASN A 1 100 ? 6.356 -11.080 -7.301 1.00 97.88 100 ASN A C 1
ATOM 802 O O . ASN A 1 100 ? 7.142 -10.602 -6.485 1.00 97.88 100 ASN A O 1
ATOM 806 N N . GLY A 1 101 ? 5.283 -10.392 -7.696 1.00 97.06 101 GLY A N 1
ATOM 807 C CA . GLY A 1 101 ? 4.972 -9.047 -7.210 1.00 97.06 101 GLY A CA 1
ATOM 808 C C . GLY A 1 101 ? 5.801 -7.949 -7.872 1.00 97.06 101 GLY A C 1
ATOM 809 O O . GLY A 1 101 ? 5.913 -6.853 -7.328 1.00 97.06 101 GLY A O 1
ATOM 810 N N . ASN A 1 102 ? 6.396 -8.209 -9.040 1.00 95.81 102 ASN A N 1
ATOM 811 C CA . ASN A 1 102 ? 7.006 -7.141 -9.826 1.00 95.81 102 ASN A CA 1
ATOM 812 C C . ASN A 1 102 ? 5.939 -6.176 -10.353 1.00 95.81 102 ASN A C 1
ATOM 814 O O . ASN A 1 102 ? 4.837 -6.577 -10.741 1.00 95.81 102 ASN A O 1
ATOM 818 N N . TRP A 1 103 ? 6.298 -4.895 -10.389 1.00 94.00 103 TRP A N 1
ATOM 819 C CA . TRP A 1 103 ? 5.422 -3.823 -10.857 1.00 94.00 103 TRP A CA 1
ATOM 820 C C . TRP A 1 103 ? 5.260 -3.901 -12.377 1.00 94.00 103 TRP A C 1
ATOM 822 O O . TRP A 1 103 ? 4.151 -3.884 -12.898 1.00 94.00 103 TRP A O 1
ATOM 832 N N . PHE A 1 104 ? 6.381 -4.095 -13.076 1.00 93.31 104 PHE A N 1
ATOM 833 C CA . PHE A 1 104 ? 6.441 -4.231 -14.526 1.00 93.3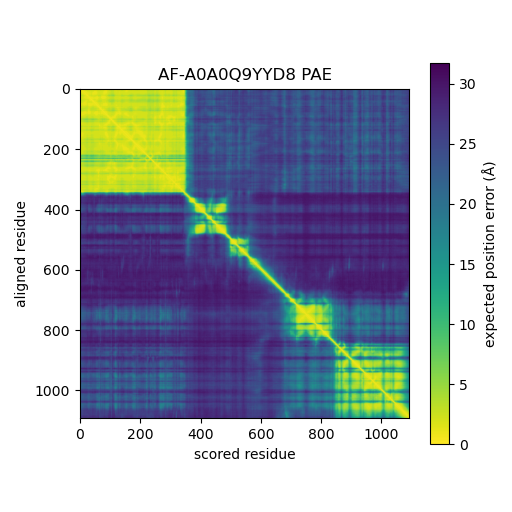1 104 PHE A CA 1
ATOM 834 C C . PHE A 1 104 ? 6.882 -5.642 -14.900 1.00 93.31 104 PHE A C 1
ATOM 836 O O . PHE A 1 104 ? 7.840 -6.160 -14.330 1.00 93.31 104 PHE A O 1
ATOM 843 N N . SER A 1 105 ? 6.212 -6.242 -15.886 1.00 94.62 105 SER A N 1
ATOM 844 C CA . SER A 1 105 ? 6.508 -7.598 -16.377 1.00 94.62 105 SER A CA 1
ATOM 845 C C . SER A 1 105 ? 6.575 -8.649 -15.251 1.00 94.62 105 SER A C 1
ATOM 847 O O . SER A 1 105 ? 7.632 -9.248 -15.032 1.00 94.62 105 SER A O 1
ATOM 849 N N . PRO A 1 106 ? 5.476 -8.862 -14.498 1.00 97.00 106 PRO A N 1
ATOM 850 C CA . PRO A 1 106 ? 5.456 -9.849 -13.427 1.00 97.00 106 PRO A CA 1
ATOM 851 C C . PRO A 1 106 ? 5.745 -11.253 -13.954 1.00 97.00 106 PRO A C 1
ATOM 853 O O . PRO A 1 106 ? 5.247 -11.657 -15.006 1.00 97.00 106 PRO A O 1
ATOM 856 N N . THR A 1 107 ? 6.542 -12.007 -13.202 1.00 97.75 107 THR A N 1
ATOM 857 C CA . THR A 1 107 ? 6.814 -13.412 -13.511 1.00 97.75 107 THR A CA 1
ATOM 858 C C . THR A 1 107 ? 5.866 -14.271 -12.693 1.00 97.75 107 THR A C 1
ATOM 860 O O . THR A 1 107 ? 5.980 -14.314 -11.467 1.00 97.75 107 THR A O 1
ATOM 863 N N . ALA A 1 108 ? 4.938 -14.944 -13.373 1.00 98.31 108 ALA A N 1
ATOM 864 C CA . ALA A 1 108 ? 4.046 -15.901 -12.737 1.00 98.31 108 ALA A CA 1
ATOM 865 C C . ALA A 1 108 ? 4.846 -17.057 -12.121 1.00 98.31 108 ALA A C 1
ATOM 867 O O . ALA A 1 108 ? 5.788 -17.578 -12.727 1.00 98.31 108 ALA A O 1
ATOM 868 N N . HIS A 1 109 ? 4.451 -17.475 -10.924 1.00 98.19 109 HIS A N 1
ATOM 869 C CA . HIS A 1 109 ? 4.980 -18.677 -10.300 1.00 98.19 109 HIS A CA 1
ATOM 870 C C . HIS A 1 109 ? 4.454 -19.892 -11.052 1.00 98.19 109 HIS A C 1
ATOM 872 O O . HIS A 1 109 ? 3.258 -20.002 -11.317 1.00 98.19 109 HIS A O 1
ATOM 878 N N . SER A 1 110 ? 5.336 -20.845 -11.354 1.00 97.06 110 SER A N 1
ATOM 879 C CA . SER A 1 110 ? 4.933 -22.104 -11.997 1.00 97.06 110 SER A CA 1
ATOM 880 C C . SER A 1 110 ? 3.918 -22.884 -11.157 1.00 97.06 110 SER A C 1
ATOM 882 O O . SER A 1 110 ? 3.088 -23.613 -11.697 1.00 97.06 110 SER A O 1
ATOM 884 N N . LYS A 1 111 ? 3.973 -22.710 -9.832 1.00 97.44 111 LYS A N 1
ATOM 885 C CA . LYS A 1 111 ? 2.983 -23.189 -8.870 1.00 97.44 111 LYS A CA 1
ATOM 886 C C . LYS A 1 111 ? 2.653 -22.056 -7.900 1.00 97.44 111 LYS A C 1
ATOM 888 O O . LYS A 1 111 ? 3.512 -21.712 -7.085 1.00 97.44 111 LYS A O 1
ATOM 893 N N . PRO A 1 112 ? 1.441 -21.481 -7.965 1.00 98.25 112 PRO A N 1
ATOM 894 C CA . PRO A 1 112 ? 0.990 -20.538 -6.955 1.00 98.25 112 PRO A CA 1
ATOM 895 C C . PRO A 1 112 ? 1.069 -21.155 -5.553 1.00 98.25 112 PRO A C 1
ATOM 897 O O . PRO A 1 112 ? 0.735 -22.329 -5.373 1.00 98.25 112 PRO A O 1
ATOM 900 N N . PHE A 1 113 ? 1.497 -20.380 -4.560 1.00 98.25 113 PHE A N 1
ATOM 901 C CA . PHE A 1 113 ? 1.703 -20.858 -3.187 1.00 98.25 113 PHE A CA 1
ATOM 902 C C . PHE A 1 113 ? 0.953 -19.993 -2.171 1.00 98.25 113 PHE A C 1
ATOM 904 O O . PHE A 1 113 ? 0.516 -18.889 -2.488 1.00 98.25 113 PHE A O 1
ATOM 911 N N . ASN A 1 114 ? 0.771 -20.502 -0.952 1.00 98.38 114 ASN A N 1
ATOM 912 C CA . ASN A 1 114 ? 0.052 -19.781 0.097 1.00 98.38 114 ASN A CA 1
ATOM 913 C C . ASN A 1 114 ? 0.980 -18.826 0.856 1.00 98.38 114 ASN A C 1
ATOM 915 O O . ASN A 1 114 ? 2.084 -19.207 1.241 1.00 98.38 114 ASN A O 1
ATOM 919 N N . ALA A 1 115 ? 0.501 -17.618 1.135 1.00 98.62 115 ALA A N 1
ATOM 920 C CA . ALA A 1 115 ? 1.195 -16.635 1.962 1.00 98.62 115 ALA A CA 1
ATOM 921 C C . ALA A 1 115 ? 0.205 -15.868 2.848 1.00 98.62 115 ALA A C 1
ATOM 923 O O . ALA A 1 115 ? -0.988 -15.792 2.546 1.00 98.62 115 ALA A O 1
ATOM 924 N N . GLY A 1 116 ? 0.705 -15.278 3.932 1.00 98.69 116 GLY A N 1
ATOM 925 C CA . GLY A 1 116 ? -0.014 -14.241 4.666 1.00 98.69 116 GLY A CA 1
ATOM 926 C C . GLY A 1 116 ? 0.228 -12.875 4.022 1.00 98.69 116 GLY A C 1
ATOM 927 O O . GLY A 1 116 ? 1.378 -12.497 3.803 1.00 98.69 116 GLY A O 1
ATOM 928 N N . ILE A 1 117 ? -0.831 -12.119 3.742 1.00 98.69 117 ILE A N 1
ATOM 929 C CA . ILE A 1 117 ? -0.752 -10.715 3.317 1.00 98.69 117 ILE A CA 1
ATOM 930 C C . ILE A 1 117 ? -1.226 -9.822 4.458 1.00 98.69 117 ILE A C 1
ATOM 932 O O . ILE A 1 117 ? -2.257 -10.095 5.073 1.00 98.69 117 ILE A O 1
ATOM 936 N N . LEU A 1 118 ? -0.458 -8.769 4.736 1.00 98.75 118 LEU A N 1
ATOM 937 C CA . LEU A 1 118 ? -0.601 -7.894 5.894 1.00 98.75 118 LEU A CA 1
ATOM 938 C C . LEU A 1 118 ? -0.671 -6.440 5.422 1.00 98.75 118 LEU A C 1
ATOM 940 O O . LEU A 1 118 ? 0.354 -5.773 5.307 1.00 98.75 118 LEU A O 1
ATOM 944 N N . TYR A 1 119 ? -1.873 -5.955 5.129 1.00 98.88 119 TYR A N 1
ATOM 945 C CA . TYR A 1 119 ? -2.096 -4.557 4.775 1.00 98.88 119 TYR A CA 1
ATOM 946 C C . TYR A 1 119 ? -1.959 -3.685 6.020 1.00 98.88 119 TYR A C 1
ATOM 948 O O . TYR A 1 119 ? -2.751 -3.803 6.962 1.00 98.88 119 TYR A O 1
ATOM 956 N N . THR A 1 120 ? -0.948 -2.820 6.009 1.00 98.75 120 THR A N 1
ATOM 957 C CA . THR A 1 120 ? -0.618 -1.918 7.112 1.00 98.75 120 THR A CA 1
ATOM 958 C C . THR A 1 120 ? -0.514 -0.494 6.574 1.00 98.75 120 THR A C 1
ATOM 960 O O . THR A 1 120 ? 0.268 -0.275 5.647 1.00 98.75 120 THR A O 1
ATOM 963 N N . PRO A 1 121 ? -1.253 0.486 7.128 1.00 98.69 121 PRO A N 1
ATOM 964 C CA . PRO A 1 121 ? -1.147 1.863 6.668 1.00 98.69 121 PRO A CA 1
ATOM 965 C C . PRO A 1 121 ? 0.208 2.500 6.998 1.00 98.69 121 PRO A C 1
ATOM 967 O O . PRO A 1 121 ? 0.666 2.494 8.147 1.00 98.69 121 PRO A O 1
ATOM 970 N N . GLY A 1 122 ? 0.862 3.072 5.985 1.00 98.44 122 GLY A N 1
ATOM 971 C CA . GLY A 1 122 ? 2.094 3.841 6.173 1.00 98.44 122 GLY A CA 1
ATOM 972 C C . GLY A 1 122 ? 1.852 5.204 6.822 1.00 98.44 122 GLY A C 1
ATOM 973 O O . GLY A 1 122 ? 0.718 5.659 6.907 1.00 98.44 122 GLY A O 1
ATOM 974 N N . ALA A 1 123 ? 2.914 5.874 7.276 1.00 98.56 123 ALA A N 1
ATOM 975 C CA . ALA A 1 123 ? 2.796 7.254 7.749 1.00 98.56 123 ALA A CA 1
ATOM 976 C C . ALA A 1 123 ? 2.378 8.187 6.595 1.00 98.56 123 ALA A C 1
ATOM 978 O O . ALA A 1 123 ? 3.070 8.256 5.574 1.00 98.56 123 ALA A O 1
ATOM 979 N N . LEU A 1 124 ? 1.269 8.912 6.756 1.00 98.56 124 LEU A N 1
ATOM 980 C CA . LEU A 1 124 ? 0.720 9.803 5.728 1.00 98.56 124 LEU A CA 1
ATOM 981 C C . LEU A 1 124 ? 1.087 11.269 6.012 1.00 98.56 124 LEU A C 1
ATOM 983 O O . LEU A 1 124 ? 0.393 11.973 6.740 1.00 98.56 124 LEU A O 1
ATOM 987 N N . LEU A 1 125 ? 2.200 11.725 5.432 1.00 98.62 125 LEU A N 1
ATOM 988 C CA . LEU A 1 125 ? 2.840 13.023 5.709 1.00 98.62 125 LEU A CA 1
ATOM 989 C C . LEU A 1 125 ? 2.690 14.050 4.579 1.00 98.62 125 LEU A C 1
ATOM 991 O O . LEU A 1 125 ? 2.850 15.247 4.809 1.00 98.62 125 LEU A O 1
ATOM 995 N N . LYS A 1 126 ? 2.383 13.607 3.355 1.00 97.94 126 LYS A N 1
ATOM 996 C CA . LYS A 1 126 ? 2.104 14.501 2.219 1.00 97.94 126 LYS A CA 1
ATOM 997 C C . LYS A 1 126 ? 0.851 15.339 2.461 1.00 97.94 126 LYS A C 1
ATOM 999 O O . LYS A 1 126 ? 0.816 16.522 2.128 1.00 97.94 126 LYS A O 1
ATOM 1004 N N . ASN A 1 127 ? -0.151 14.738 3.095 1.00 96.75 127 ASN A N 1
ATOM 1005 C CA . ASN A 1 127 ? -1.339 15.435 3.545 1.00 96.75 127 ASN A CA 1
ATOM 1006 C C . ASN A 1 127 ? -1.107 16.012 4.949 1.00 96.75 127 ASN A C 1
ATOM 1008 O O . ASN A 1 127 ? -1.203 15.300 5.945 1.00 96.75 127 ASN A O 1
ATOM 1012 N N . LYS A 1 128 ? -0.819 17.315 5.032 1.00 96.75 128 LYS A N 1
ATOM 1013 C CA . LYS A 1 128 ? -0.527 18.010 6.302 1.00 96.75 128 LYS A CA 1
ATOM 1014 C C . LYS A 1 128 ? -1.720 18.072 7.259 1.00 96.75 128 LYS A C 1
ATOM 1016 O O . LYS A 1 128 ? -1.535 18.309 8.450 1.00 96.75 128 LYS A O 1
ATOM 1021 N N . ASN A 1 129 ? -2.928 17.845 6.745 1.00 95.38 129 ASN A N 1
ATOM 1022 C CA . ASN A 1 129 ? -4.122 17.732 7.567 1.00 95.38 129 ASN A CA 1
ATOM 1023 C C . ASN A 1 129 ? -4.292 16.321 8.136 1.00 95.38 129 ASN A C 1
ATOM 1025 O O . ASN A 1 129 ? -5.183 16.117 8.943 1.00 95.38 129 ASN A O 1
ATOM 1029 N N . CYS A 1 130 ? -3.477 15.334 7.769 1.00 97.19 130 CYS A N 1
ATOM 1030 C CA . CYS A 1 130 ? -3.544 14.020 8.398 1.00 97.19 130 CYS A CA 1
ATOM 1031 C C . CYS A 1 130 ? -3.007 14.081 9.846 1.00 97.19 130 CYS A C 1
ATOM 1033 O O . CYS A 1 130 ? -1.988 14.739 10.086 1.00 97.19 130 CYS A O 1
ATOM 1035 N N . PRO A 1 131 ? -3.624 13.379 10.818 1.00 98.12 131 PRO A N 1
ATOM 1036 C CA . PRO A 1 131 ? -3.102 13.284 12.184 1.00 98.12 131 PRO A CA 1
ATOM 1037 C C . PRO A 1 131 ? -1.667 12.739 12.252 1.00 98.12 131 PRO A C 1
ATOM 1039 O O . PRO A 1 131 ? -0.903 13.192 13.103 1.00 98.12 131 PRO A O 1
ATOM 1042 N N . ASP A 1 132 ? -1.263 11.856 11.329 1.00 98.62 132 ASP A N 1
ATOM 1043 C CA . ASP A 1 132 ? 0.113 11.341 11.251 1.00 98.62 132 ASP A CA 1
ATOM 1044 C C . ASP A 1 132 ? 1.131 12.483 11.122 1.00 98.62 132 ASP A C 1
ATOM 1046 O O . ASP A 1 132 ? 2.158 12.469 11.797 1.00 98.62 132 ASP A O 1
ATOM 1050 N N . TYR A 1 133 ? 0.835 13.499 10.299 1.00 98.50 133 TYR A N 1
ATOM 1051 C CA . TYR A 1 133 ? 1.716 14.654 10.119 1.00 98.50 133 TYR A CA 1
ATOM 1052 C C . TYR A 1 133 ? 1.944 15.385 11.445 1.00 98.50 133 TYR A C 1
ATOM 1054 O O . TYR A 1 133 ? 3.087 15.650 11.808 1.00 98.50 133 TYR A O 1
ATOM 1062 N N . LYS A 1 134 ? 0.874 15.664 12.199 1.00 97.62 134 LYS A N 1
ATOM 1063 C CA . LYS A 1 134 ? 0.963 16.343 13.504 1.00 97.62 134 LYS A CA 1
ATOM 1064 C C . LYS A 1 134 ? 1.661 15.487 14.563 1.00 97.62 134 LYS A C 1
ATOM 1066 O O . LYS A 1 134 ? 2.337 16.033 15.428 1.00 97.62 134 LYS A O 1
ATOM 1071 N N . GLU A 1 135 ? 1.490 14.166 14.507 1.00 98.38 135 GLU A N 1
ATOM 1072 C CA . GLU A 1 135 ? 2.111 13.230 15.450 1.00 98.38 135 GLU A CA 1
ATOM 1073 C C . GLU A 1 135 ? 3.631 13.158 15.241 1.00 98.38 135 GLU A C 1
ATOM 1075 O O . GLU A 1 135 ? 4.389 13.226 16.213 1.00 98.38 135 GLU A O 1
ATOM 1080 N N . VAL A 1 136 ? 4.089 13.048 13.986 1.00 98.62 136 VAL A N 1
ATOM 1081 C CA . VAL A 1 136 ? 5.496 12.717 13.693 1.00 98.62 136 VAL A CA 1
ATOM 1082 C C . VAL A 1 136 ? 6.338 13.872 13.168 1.00 98.62 136 VAL A C 1
ATOM 1084 O O . VAL A 1 136 ? 7.562 13.757 13.185 1.00 98.62 136 VAL A O 1
ATOM 1087 N N . VAL A 1 137 ? 5.748 14.969 12.689 1.00 98.50 137 VAL A N 1
ATOM 1088 C CA . VAL A 1 137 ? 6.507 16.121 12.183 1.00 98.50 137 VAL A CA 1
ATOM 1089 C C . VAL A 1 137 ? 6.545 17.220 13.237 1.00 98.50 137 VAL A C 1
ATOM 1091 O O . VAL A 1 137 ? 5.531 17.836 13.554 1.00 98.50 137 VAL A O 1
ATOM 1094 N N . LYS A 1 138 ? 7.745 17.511 13.744 1.00 97.75 138 LYS A N 1
ATOM 1095 C CA . LYS A 1 138 ? 8.009 18.574 14.722 1.00 97.75 138 LYS A CA 1
ATOM 1096 C C . LYS A 1 138 ? 9.070 19.509 14.167 1.00 97.75 138 LYS A C 1
ATOM 1098 O O . LYS A 1 138 ? 10.065 19.051 13.608 1.00 97.75 138 LYS A O 1
ATOM 1103 N N . ASP A 1 139 ? 8.832 20.814 14.255 1.00 96.25 139 ASP A N 1
ATOM 1104 C CA . ASP A 1 139 ? 9.752 21.847 13.753 1.00 96.25 139 ASP A CA 1
ATOM 1105 C C . ASP A 1 139 ? 10.191 21.615 12.292 1.00 96.25 139 ASP A C 1
ATOM 1107 O O . ASP A 1 139 ? 11.351 21.795 11.914 1.00 96.25 139 ASP A O 1
ATOM 1111 N N . GLY A 1 140 ? 9.253 21.143 11.460 1.00 96.50 140 GLY A N 1
ATOM 1112 C CA . GLY A 1 140 ? 9.495 20.848 10.046 1.00 96.50 140 GLY A CA 1
ATOM 1113 C C . GLY A 1 140 ? 10.397 19.635 9.783 1.00 96.50 140 GLY A C 1
ATOM 1114 O O . GLY A 1 140 ? 10.888 19.483 8.664 1.00 96.50 140 GLY A O 1
ATOM 1115 N N . LYS A 1 141 ? 10.625 18.764 10.773 1.00 98.19 141 LYS A N 1
ATOM 1116 C CA . LYS A 1 141 ? 11.423 17.533 10.655 1.00 98.19 141 LYS A CA 1
ATOM 1117 C C . LYS A 1 141 ? 10.652 16.327 11.171 1.00 98.19 141 LYS A C 1
ATOM 1119 O O . LYS A 1 141 ? 9.795 16.460 12.037 1.00 98.19 141 LYS A O 1
ATOM 1124 N N . VAL A 1 142 ? 10.982 15.143 10.659 1.00 98.50 142 VAL A N 1
ATOM 1125 C CA . VAL A 1 142 ? 10.411 13.896 11.177 1.00 98.50 142 VAL A CA 1
ATOM 1126 C C . VAL A 1 142 ? 11.086 13.550 12.503 1.00 98.50 142 VAL A C 1
ATOM 1128 O O . VAL A 1 142 ? 12.294 13.311 12.556 1.00 98.50 142 VAL A O 1
ATOM 1131 N N . ASP A 1 143 ? 10.304 13.512 13.576 1.00 98.62 143 ASP A N 1
ATOM 1132 C CA . ASP A 1 143 ? 10.717 13.034 14.889 1.00 98.62 143 ASP A CA 1
ATOM 1133 C C . ASP A 1 143 ? 10.803 11.499 14.864 1.00 98.62 143 ASP A C 1
ATOM 1135 O O . ASP A 1 143 ? 9.802 10.798 14.698 1.00 98.62 143 ASP A O 1
ATOM 1139 N N . LYS A 1 144 ? 12.022 10.964 15.020 1.00 98.38 144 LYS A N 1
ATOM 1140 C CA . LYS A 1 144 ? 12.287 9.516 14.966 1.00 98.38 144 LYS A CA 1
ATOM 1141 C C . LYS A 1 144 ? 11.492 8.736 16.019 1.00 98.38 144 LYS A C 1
ATOM 1143 O O . LYS A 1 144 ? 11.022 7.644 15.717 1.00 98.38 144 LYS A O 1
ATOM 1148 N N . GLN A 1 145 ? 11.350 9.264 17.236 1.00 98.44 145 GLN A N 1
ATOM 1149 C CA . GLN A 1 145 ? 10.688 8.553 18.334 1.00 98.44 145 GLN A CA 1
ATOM 1150 C C . GLN A 1 145 ? 9.171 8.530 18.152 1.00 98.44 145 GLN A C 1
ATOM 1152 O O . GLN A 1 145 ? 8.545 7.493 18.358 1.00 98.44 145 GLN A O 1
ATOM 1157 N N . ALA A 1 146 ? 8.584 9.634 17.691 1.00 98.50 146 ALA A N 1
ATOM 1158 C CA . ALA A 1 146 ? 7.174 9.682 17.328 1.00 98.50 146 ALA A CA 1
ATOM 1159 C C . ALA A 1 146 ? 6.872 8.758 16.138 1.00 98.50 146 ALA A C 1
ATOM 1161 O O . ALA A 1 146 ? 5.920 7.982 16.191 1.00 98.50 146 ALA A O 1
ATOM 1162 N N . LEU A 1 147 ? 7.724 8.756 15.104 1.00 98.75 147 LEU A N 1
ATOM 1163 C CA . LEU A 1 147 ? 7.586 7.831 13.977 1.00 98.75 147 LEU A CA 1
ATOM 1164 C C . LEU A 1 147 ? 7.732 6.361 14.415 1.00 98.75 147 LEU A C 1
ATOM 1166 O O . LEU A 1 147 ? 7.004 5.500 13.921 1.00 98.75 147 LEU A O 1
ATOM 1170 N N . LYS A 1 148 ? 8.634 6.065 15.363 1.00 98.62 148 LYS A N 1
ATOM 1171 C CA . LYS A 1 148 ? 8.761 4.732 15.971 1.00 98.62 148 LYS A CA 1
ATOM 1172 C C . LYS A 1 148 ? 7.495 4.333 16.711 1.00 98.62 148 LYS A C 1
ATOM 1174 O O . LYS A 1 148 ? 6.985 3.252 16.448 1.00 98.62 148 LYS A O 1
ATOM 1179 N N . ALA A 1 149 ? 6.963 5.197 17.572 1.00 98.12 149 ALA A N 1
ATOM 1180 C CA . ALA A 1 149 ? 5.732 4.927 18.310 1.00 98.12 149 ALA A CA 1
ATOM 1181 C C . ALA A 1 149 ? 4.531 4.695 17.374 1.00 98.12 149 ALA A C 1
ATOM 1183 O O . ALA A 1 149 ? 3.715 3.803 17.621 1.00 98.12 149 ALA A O 1
ATOM 1184 N N . LEU A 1 150 ? 4.449 5.454 16.275 1.00 98.62 150 LEU A N 1
ATOM 1185 C CA . LEU A 1 150 ? 3.456 5.258 15.219 1.00 98.62 150 LEU A CA 1
ATOM 1186 C C . LEU A 1 150 ? 3.591 3.866 14.582 1.00 98.62 150 LEU A C 1
ATOM 1188 O O . LEU A 1 150 ? 2.626 3.103 14.541 1.00 98.62 150 LEU A O 1
ATOM 1192 N N . TYR A 1 151 ? 4.789 3.504 14.113 1.00 98.62 151 TYR A N 1
ATOM 1193 C CA . TYR A 1 151 ? 5.001 2.216 13.451 1.00 98.62 151 TYR A CA 1
ATOM 1194 C C . TYR A 1 151 ? 4.939 1.023 14.396 1.00 98.62 151 TYR A C 1
ATOM 1196 O O . TYR A 1 151 ? 4.449 -0.025 13.992 1.00 98.62 151 TYR A O 1
ATOM 1204 N N . GLU A 1 152 ? 5.360 1.158 15.648 1.00 98.12 152 GLU A N 1
ATOM 1205 C CA . GLU A 1 152 ? 5.207 0.115 16.660 1.00 98.12 152 GLU A CA 1
ATOM 1206 C C . GLU A 1 152 ? 3.724 -0.192 16.887 1.00 98.12 152 GLU A C 1
ATOM 1208 O O . GLU A 1 152 ? 3.314 -1.352 16.832 1.00 98.12 152 GLU A O 1
ATOM 1213 N N . ARG A 1 153 ? 2.892 0.850 17.017 1.00 98.00 153 ARG A N 1
ATOM 1214 C CA . ARG A 1 153 ? 1.436 0.722 17.166 1.00 98.00 153 ARG A CA 1
ATOM 1215 C C . ARG A 1 153 ? 0.767 0.019 15.979 1.00 98.00 153 ARG A C 1
ATOM 1217 O O . ARG A 1 153 ? -0.219 -0.686 16.185 1.00 98.00 153 ARG A O 1
ATOM 1224 N N . ARG A 1 154 ? 1.304 0.181 14.763 1.00 98.38 154 ARG A N 1
ATOM 1225 C CA . ARG A 1 154 ? 0.748 -0.390 13.521 1.00 98.38 154 ARG A CA 1
ATOM 1226 C C . ARG A 1 154 ? 1.303 -1.774 13.180 1.00 98.38 154 ARG A C 1
ATOM 1228 O O . ARG A 1 154 ? 0.530 -2.683 12.899 1.00 98.38 154 ARG A O 1
ATOM 1235 N N . LEU A 1 155 ? 2.621 -1.957 13.232 1.00 98.25 155 LEU A N 1
ATOM 1236 C CA . LEU A 1 155 ? 3.301 -3.178 12.793 1.00 98.25 155 LEU A CA 1
ATOM 1237 C C . LEU A 1 155 ? 3.373 -4.251 13.877 1.00 98.25 155 LEU A C 1
ATOM 1239 O O . LEU A 1 155 ? 3.157 -5.422 13.570 1.00 98.25 155 LEU A O 1
ATOM 1243 N N . LEU A 1 156 ? 3.659 -3.899 15.136 1.00 98.12 156 LEU A N 1
ATOM 1244 C CA . LEU A 1 156 ? 3.872 -4.908 16.180 1.00 98.12 156 LEU A CA 1
ATOM 1245 C C . LEU A 1 156 ? 2.655 -5.836 16.376 1.00 98.12 156 LEU A C 1
ATOM 1247 O O . LEU A 1 156 ? 2.869 -7.048 16.460 1.00 98.12 156 LEU A O 1
ATOM 1251 N N . PRO A 1 157 ? 1.390 -5.355 16.359 1.00 98.31 157 PRO A N 1
ATOM 1252 C CA . PRO A 1 157 ? 0.220 -6.237 16.367 1.00 98.31 157 PRO A CA 1
ATOM 1253 C C . PRO A 1 157 ? 0.230 -7.288 15.248 1.00 98.31 157 PRO A C 1
ATOM 1255 O O . PRO A 1 157 ? -0.101 -8.451 15.486 1.00 98.31 157 PRO A O 1
ATOM 1258 N N . MET A 1 158 ? 0.651 -6.903 14.041 1.00 97.94 158 MET A N 1
ATOM 1259 C CA . MET A 1 158 ? 0.732 -7.795 12.881 1.00 97.94 158 MET A CA 1
ATOM 1260 C C . MET A 1 158 ? 1.848 -8.828 13.036 1.00 97.94 158 MET A C 1
ATOM 1262 O O . MET A 1 158 ? 1.623 -10.014 12.784 1.00 97.94 158 MET A O 1
ATOM 1266 N N . LEU A 1 159 ? 3.020 -8.395 13.514 1.00 98.31 159 LEU A N 1
ATOM 1267 C CA . LEU A 1 159 ? 4.155 -9.279 13.785 1.00 98.31 159 LEU A CA 1
ATOM 1268 C C . LEU A 1 159 ? 3.805 -10.334 14.843 1.00 98.31 159 LEU A C 1
ATOM 1270 O O . LEU A 1 159 ? 4.047 -11.524 14.637 1.00 98.31 159 LEU A O 1
ATOM 1274 N N . LEU A 1 160 ? 3.174 -9.917 15.944 1.00 98.19 160 LEU A N 1
ATOM 1275 C CA . LEU A 1 160 ? 2.748 -10.817 17.018 1.00 98.19 160 LEU A CA 1
ATOM 1276 C C . LEU A 1 160 ? 1.650 -11.785 16.558 1.00 98.19 160 LEU A C 1
ATOM 1278 O O . LEU A 1 160 ? 1.711 -12.971 16.887 1.00 98.19 160 LEU A O 1
ATOM 1282 N N . ASN A 1 161 ? 0.675 -11.317 15.770 1.00 98.12 161 ASN A N 1
ATOM 1283 C CA . ASN A 1 161 ? -0.371 -12.185 15.225 1.00 98.12 161 ASN A CA 1
ATOM 1284 C C . ASN A 1 161 ? 0.215 -13.261 14.293 1.00 98.12 161 ASN A C 1
ATOM 1286 O O . ASN A 1 161 ? -0.129 -14.433 14.436 1.00 98.12 161 ASN A O 1
ATOM 1290 N N . ALA A 1 162 ? 1.124 -12.895 13.384 1.00 98.19 162 ALA A N 1
ATOM 1291 C CA . ALA A 1 162 ? 1.789 -13.857 12.500 1.00 98.19 162 ALA A CA 1
ATOM 1292 C C . ALA A 1 162 ? 2.696 -14.831 13.270 1.00 98.19 162 ALA A C 1
ATOM 1294 O O . ALA A 1 162 ? 2.708 -16.026 12.981 1.00 98.19 162 ALA A O 1
ATOM 1295 N N . ASN A 1 163 ? 3.421 -14.346 14.285 1.00 98.38 163 ASN A N 1
ATOM 1296 C CA . ASN A 1 163 ? 4.224 -15.194 15.165 1.00 98.38 163 ASN A CA 1
ATOM 1297 C C . ASN A 1 163 ? 3.363 -16.239 15.889 1.00 98.38 163 ASN A C 1
ATOM 1299 O O . ASN A 1 163 ? 3.756 -17.405 15.984 1.00 98.38 163 ASN A O 1
ATOM 1303 N N . LYS A 1 164 ? 2.188 -15.829 16.385 1.00 97.81 164 LYS A N 1
ATOM 1304 C CA . LYS A 1 164 ? 1.228 -16.746 17.004 1.00 97.81 164 LYS A CA 1
ATOM 1305 C C . LYS A 1 164 ? 0.723 -17.770 15.988 1.00 97.81 164 LYS A C 1
ATOM 1307 O O . LYS A 1 164 ? 0.750 -18.955 16.286 1.00 97.81 164 LYS A O 1
ATOM 1312 N N . GLU A 1 165 ? 0.325 -17.327 14.796 1.00 97.75 165 GLU A N 1
ATOM 1313 C CA . GLU A 1 165 ? -0.139 -18.215 13.722 1.00 97.75 165 GLU A CA 1
ATOM 1314 C C . GLU A 1 165 ? 0.914 -19.272 13.352 1.00 97.75 165 GLU A C 1
ATOM 1316 O O . GLU A 1 165 ? 0.587 -20.449 13.237 1.00 97.75 165 GLU A O 1
ATOM 1321 N N . CYS A 1 166 ? 2.184 -18.878 13.237 1.00 98.38 166 CYS A N 1
ATOM 1322 C CA . CYS A 1 166 ? 3.282 -19.817 12.999 1.00 98.38 166 CYS A CA 1
ATOM 1323 C C . CYS A 1 166 ? 3.434 -20.820 14.149 1.00 98.38 166 CYS A C 1
ATOM 1325 O O . CYS A 1 166 ? 3.578 -22.015 13.909 1.00 98.38 166 CYS A O 1
ATOM 1327 N N . GLY A 1 167 ? 3.365 -20.346 15.397 1.00 98.12 167 GLY A N 1
ATOM 1328 C CA . GLY A 1 167 ? 3.446 -21.205 16.579 1.00 98.12 167 GLY A CA 1
ATOM 1329 C C . GLY A 1 167 ? 2.307 -22.219 16.660 1.00 98.12 167 GLY A C 1
ATOM 1330 O O . GLY A 1 167 ? 2.559 -23.394 16.911 1.00 98.12 167 GLY A O 1
ATOM 1331 N N . ASP A 1 168 ? 1.075 -21.781 16.391 1.00 97.75 168 ASP A N 1
ATOM 1332 C CA . ASP A 1 168 ? -0.113 -22.640 16.385 1.00 97.75 168 ASP A CA 1
ATOM 1333 C C . ASP A 1 168 ? -0.014 -23.747 15.315 1.00 97.75 168 ASP A C 1
ATOM 1335 O O . ASP A 1 168 ? -0.511 -24.852 15.528 1.00 97.75 168 ASP A O 1
ATOM 1339 N N . ASN A 1 169 ? 0.658 -23.468 14.191 1.00 97.44 169 ASN A N 1
ATOM 1340 C CA . ASN A 1 169 ? 0.834 -24.405 13.077 1.00 97.44 169 ASN A CA 1
ATOM 1341 C C . ASN A 1 169 ? 2.160 -25.187 13.117 1.00 97.44 169 ASN A C 1
ATOM 1343 O O . ASN A 1 169 ? 2.404 -26.004 12.232 1.00 97.44 169 ASN A O 1
ATOM 1347 N N . ASN A 1 170 ? 3.016 -24.960 14.123 1.00 97.50 170 ASN A N 1
ATOM 1348 C CA . ASN A 1 170 ? 4.377 -25.507 14.185 1.00 97.50 170 ASN A CA 1
ATOM 1349 C C . ASN A 1 170 ? 5.222 -25.186 12.927 1.00 97.50 170 ASN A C 1
ATOM 1351 O O . ASN A 1 170 ? 6.005 -26.005 12.445 1.00 97.50 170 ASN A O 1
ATOM 1355 N N . GLU A 1 171 ? 5.059 -23.974 12.399 1.00 97.62 171 GLU A N 1
ATOM 1356 C CA . GLU A 1 171 ? 5.790 -23.430 11.252 1.00 97.62 171 GLU A CA 1
ATOM 1357 C C . GLU A 1 171 ? 6.737 -22.305 11.703 1.00 97.62 171 GLU A C 1
ATOM 1359 O O . GLU A 1 171 ? 6.645 -21.778 12.817 1.00 97.62 171 GLU A O 1
ATOM 1364 N N . LYS A 1 172 ? 7.651 -21.895 10.818 1.00 98.31 172 LYS A N 1
ATOM 1365 C CA . LYS A 1 172 ? 8.412 -20.649 10.972 1.00 98.31 172 LYS A CA 1
ATOM 1366 C C . LYS A 1 172 ? 7.943 -19.612 9.960 1.00 98.31 172 LYS A C 1
ATOM 1368 O O . LYS A 1 172 ? 7.606 -19.951 8.832 1.00 98.31 172 LYS A O 1
ATOM 1373 N N . GLY A 1 173 ? 7.926 -18.346 10.359 1.00 98.44 173 GLY A N 1
ATOM 1374 C CA . GLY A 1 173 ? 7.541 -17.224 9.508 1.00 98.44 173 GLY A CA 1
ATOM 1375 C C . GLY A 1 173 ? 8.743 -16.493 8.918 1.00 98.44 173 GLY A C 1
ATOM 1376 O O . GLY A 1 173 ? 9.779 -16.350 9.570 1.00 98.44 173 GLY A O 1
ATOM 1377 N N . PHE A 1 174 ? 8.586 -15.982 7.703 1.00 98.69 174 PHE A N 1
ATOM 1378 C CA . PHE A 1 174 ? 9.526 -15.074 7.054 1.00 98.69 174 PHE A CA 1
ATOM 1379 C C . PHE A 1 174 ? 8.783 -13.850 6.526 1.00 98.69 174 PHE A C 1
ATOM 1381 O O . PHE A 1 174 ? 7.811 -13.987 5.783 1.00 98.69 174 PHE A O 1
ATOM 1388 N N . PHE A 1 175 ? 9.240 -12.657 6.896 1.00 98.62 175 PHE A N 1
ATOM 1389 C CA . PHE A 1 175 ? 8.595 -11.409 6.504 1.00 98.62 175 PHE A CA 1
ATOM 1390 C C . PHE A 1 175 ? 9.269 -10.751 5.304 1.00 98.62 175 PHE A C 1
ATOM 1392 O O . PHE A 1 175 ? 10.472 -10.515 5.336 1.00 98.62 175 PHE A O 1
ATOM 1399 N N . ALA A 1 176 ? 8.481 -10.354 4.307 1.00 98.50 176 ALA A N 1
ATOM 1400 C CA . ALA A 1 176 ? 8.891 -9.441 3.242 1.00 98.50 176 ALA A CA 1
ATOM 1401 C C . ALA A 1 176 ? 8.200 -8.081 3.441 1.00 98.50 176 ALA A C 1
ATOM 1403 O O . ALA A 1 176 ? 6.970 -8.001 3.479 1.00 98.50 176 ALA A O 1
ATOM 1404 N N . ILE A 1 177 ? 8.981 -7.013 3.602 1.00 98.38 177 ILE A N 1
ATOM 1405 C CA . ILE A 1 177 ? 8.520 -5.695 4.049 1.00 98.38 177 ILE A CA 1
ATOM 1406 C C . ILE A 1 177 ? 8.976 -4.618 3.045 1.00 98.38 177 ILE A C 1
ATOM 1408 O O . ILE A 1 177 ? 10.175 -4.422 2.841 1.00 98.38 177 ILE A O 1
ATOM 1412 N N . PRO A 1 178 ? 8.043 -3.907 2.393 1.00 97.56 178 PRO A N 1
ATOM 1413 C CA . PRO A 1 178 ? 8.346 -2.821 1.470 1.00 97.56 178 PRO A CA 1
ATOM 1414 C C . PRO A 1 178 ? 8.732 -1.549 2.239 1.00 97.56 178 PRO A C 1
ATOM 1416 O O . PRO A 1 178 ? 8.701 -1.498 3.468 1.00 97.56 178 PRO A O 1
ATOM 1419 N N . GLY A 1 179 ? 9.018 -0.472 1.510 1.00 96.75 179 GLY A N 1
ATOM 1420 C CA . GLY A 1 179 ? 9.045 0.875 2.077 1.00 96.75 179 GLY A CA 1
ATOM 1421 C C . GLY A 1 179 ? 7.663 1.339 2.501 1.00 96.75 179 GLY A C 1
ATOM 1422 O O . GLY A 1 179 ? 6.915 1.892 1.697 1.00 96.75 179 GLY A O 1
ATOM 1423 N N . LEU A 1 180 ? 7.338 1.142 3.774 1.00 97.00 180 LEU A N 1
ATOM 1424 C CA . LEU A 1 180 ? 6.066 1.551 4.341 1.00 97.00 180 LEU A CA 1
ATOM 1425 C C . LEU A 1 180 ? 6.043 3.074 4.540 1.00 97.00 180 LEU A C 1
ATOM 1427 O O . LEU A 1 180 ? 6.887 3.630 5.239 1.00 97.00 180 LEU A O 1
ATOM 1431 N N . GLY A 1 181 ? 5.114 3.763 3.871 1.00 96.94 181 GLY A N 1
ATOM 1432 C CA . GLY A 1 181 ? 5.052 5.231 3.888 1.00 96.94 181 GLY A CA 1
ATOM 1433 C C . GLY A 1 181 ? 6.250 5.924 3.222 1.00 96.94 181 GLY A C 1
ATOM 1434 O O . GLY A 1 181 ? 6.389 7.131 3.340 1.00 96.94 181 GLY A O 1
ATOM 1435 N N . CYS A 1 182 ? 7.116 5.195 2.510 1.00 96.69 182 CYS A N 1
ATOM 1436 C CA . CYS A 1 182 ? 8.329 5.733 1.877 1.00 96.69 182 CYS A CA 1
ATOM 1437 C C . CYS A 1 182 ? 8.101 6.315 0.469 1.00 96.69 182 CYS A C 1
ATOM 1439 O O . CYS A 1 182 ? 9.027 6.846 -0.147 1.00 96.69 182 CYS A O 1
ATOM 1441 N N . GLY A 1 183 ? 6.902 6.140 -0.087 1.00 95.50 183 GLY A N 1
ATOM 1442 C CA . GLY A 1 183 ? 6.527 6.597 -1.423 1.00 95.50 183 GLY A CA 1
ATOM 1443 C C . GLY A 1 183 ? 5.989 8.025 -1.423 1.00 95.50 183 GLY A C 1
ATOM 1444 O O . GLY A 1 183 ? 6.535 8.916 -0.773 1.00 95.50 183 GLY A O 1
ATOM 1445 N N . GLU A 1 184 ? 4.894 8.231 -2.151 1.00 96.81 184 GLU A N 1
ATOM 1446 C CA . GLU A 1 184 ? 4.197 9.520 -2.206 1.00 96.81 184 GLU A CA 1
ATOM 1447 C C . GLU A 1 184 ? 3.607 9.931 -0.854 1.00 96.81 184 GLU A C 1
ATOM 1449 O O . GLU A 1 184 ? 3.549 11.122 -0.565 1.00 96.81 184 GLU A O 1
ATOM 1454 N N . PHE A 1 185 ? 3.261 8.980 0.020 1.00 98.19 185 PHE A N 1
ATOM 1455 C CA . PHE A 1 185 ? 2.739 9.284 1.356 1.00 98.19 185 PHE A CA 1
ATOM 1456 C C . PHE A 1 185 ? 3.699 10.112 2.214 1.00 98.19 185 PHE A C 1
ATOM 1458 O O . PHE A 1 185 ? 3.227 10.898 3.029 1.00 98.19 185 PHE A O 1
ATOM 1465 N N . ALA A 1 186 ? 5.016 10.031 2.006 1.00 98.00 186 ALA A N 1
ATOM 1466 C CA . ALA A 1 186 ? 5.972 10.854 2.748 1.00 98.00 186 ALA A CA 1
ATOM 1467 C C . ALA A 1 186 ? 6.029 12.322 2.288 1.00 98.00 186 ALA A C 1
ATOM 1469 O O . ALA A 1 186 ? 6.533 13.161 3.035 1.00 98.00 186 ALA A O 1
ATOM 1470 N N . GLY A 1 187 ? 5.572 12.649 1.072 1.00 97.38 187 GLY A N 1
ATOM 1471 C CA . GLY A 1 187 ? 5.700 13.993 0.497 1.00 97.38 187 GLY A CA 1
ATOM 1472 C C . GLY A 1 187 ? 7.136 14.530 0.569 1.00 97.38 187 GLY A C 1
ATOM 1473 O O . GLY A 1 187 ? 8.092 13.834 0.217 1.00 97.38 187 GLY A O 1
ATOM 1474 N N . ASP A 1 188 ? 7.296 15.743 1.102 1.00 97.62 188 ASP A N 1
ATOM 1475 C CA . ASP A 1 188 ? 8.597 16.416 1.269 1.00 97.62 188 ASP A CA 1
ATOM 1476 C C . ASP A 1 188 ? 9.565 15.669 2.213 1.00 97.62 188 ASP A C 1
ATOM 1478 O O . ASP A 1 188 ? 10.771 15.927 2.225 1.00 97.62 188 ASP A O 1
ATOM 1482 N N . TYR A 1 189 ? 9.069 14.704 2.994 1.00 98.06 189 TYR A N 1
ATOM 1483 C CA . TYR A 1 189 ? 9.843 13.964 3.995 1.00 98.06 189 TYR A CA 1
ATOM 1484 C C . TYR A 1 189 ? 10.391 12.631 3.485 1.00 98.06 189 TYR A C 1
ATOM 1486 O O . TYR A 1 189 ? 11.011 11.895 4.255 1.00 98.06 189 TYR A O 1
ATOM 1494 N N . LYS A 1 190 ? 10.216 12.316 2.196 1.00 97.38 190 LYS A N 1
ATOM 1495 C CA . LYS A 1 190 ? 10.604 11.031 1.590 1.00 97.38 190 LYS A CA 1
ATOM 1496 C C . LYS A 1 190 ? 12.021 10.586 1.949 1.00 97.38 190 LYS A C 1
ATOM 1498 O O . LYS A 1 190 ? 12.213 9.460 2.397 1.00 97.38 190 LYS A O 1
ATOM 1503 N N . ALA A 1 191 ? 13.004 11.479 1.833 1.00 96.06 191 ALA A N 1
ATOM 1504 C CA . ALA A 1 191 ? 14.396 11.169 2.167 1.00 96.06 191 ALA A CA 1
ATOM 1505 C C . ALA A 1 191 ? 14.603 10.831 3.658 1.00 96.06 191 ALA A C 1
ATOM 1507 O O . ALA A 1 191 ? 15.404 9.957 3.984 1.00 96.06 191 ALA A O 1
ATOM 1508 N N . GLN A 1 192 ? 13.875 11.500 4.562 1.00 97.50 192 GLN A N 1
ATOM 1509 C CA . GLN A 1 192 ? 13.945 11.237 6.003 1.00 97.50 192 GLN A CA 1
ATOM 1510 C C . GLN A 1 192 ? 13.276 9.902 6.342 1.00 97.50 192 GLN A C 1
ATOM 1512 O O . GLN A 1 192 ? 13.882 9.081 7.023 1.00 97.50 192 GLN A O 1
ATOM 1517 N N . VAL A 1 193 ? 12.070 9.650 5.821 1.00 97.69 193 VAL A N 1
ATOM 1518 C CA . VAL A 1 193 ? 11.315 8.415 6.096 1.00 97.69 193 VAL A CA 1
ATOM 1519 C C . VAL A 1 193 ? 12.035 7.188 5.536 1.00 97.69 193 VAL A C 1
ATOM 1521 O O . VAL A 1 193 ? 12.229 6.224 6.270 1.00 97.69 193 VAL A O 1
ATOM 1524 N N . VAL A 1 194 ? 12.521 7.246 4.289 1.00 96.19 194 VAL A N 1
ATOM 1525 C CA . VAL A 1 194 ? 13.300 6.159 3.663 1.00 96.19 194 VAL A CA 1
ATOM 1526 C C . VAL A 1 194 ? 14.520 5.790 4.507 1.00 96.19 194 VAL A C 1
ATOM 1528 O O . VAL A 1 194 ? 14.842 4.610 4.624 1.00 96.19 194 VAL A O 1
ATOM 1531 N N . LYS A 1 195 ? 15.186 6.778 5.117 1.00 95.75 195 LYS A N 1
ATOM 1532 C CA . LYS A 1 195 ? 16.323 6.556 6.016 1.00 95.75 195 LYS A CA 1
ATOM 1533 C C . LYS A 1 195 ? 15.899 5.982 7.373 1.00 95.75 195 LYS A C 1
ATOM 1535 O O . LYS A 1 195 ? 16.497 5.016 7.828 1.00 95.75 195 LYS A O 1
ATOM 1540 N N . LEU A 1 196 ? 14.899 6.580 8.017 1.00 97.56 196 LEU A N 1
ATOM 1541 C CA . LEU A 1 196 ? 14.513 6.255 9.394 1.00 97.56 196 LEU A CA 1
ATOM 1542 C C . LEU A 1 196 ? 13.750 4.932 9.513 1.00 97.56 196 LEU A C 1
ATOM 1544 O O . LEU A 1 196 ? 13.918 4.225 10.502 1.00 97.56 196 LEU A O 1
ATOM 1548 N N . PHE A 1 197 ? 12.915 4.588 8.531 1.00 97.88 197 PHE A N 1
ATOM 1549 C CA . PHE A 1 197 ? 12.044 3.414 8.597 1.00 97.88 197 PHE A CA 1
ATOM 1550 C C . PHE A 1 197 ? 12.782 2.083 8.851 1.00 97.88 197 PHE A C 1
ATOM 1552 O O . PHE A 1 197 ? 12.386 1.388 9.786 1.00 97.88 197 PHE A O 1
ATOM 1559 N N . PRO A 1 198 ? 13.847 1.699 8.113 1.00 96.50 198 PRO A N 1
ATOM 1560 C CA . PRO A 1 198 ? 14.550 0.444 8.390 1.00 96.50 198 PRO A CA 1
ATOM 1561 C C . PRO A 1 198 ? 15.203 0.412 9.777 1.00 96.50 198 PRO A C 1
ATOM 1563 O O . PRO A 1 198 ? 15.176 -0.636 10.419 1.00 96.50 198 PRO A O 1
ATOM 1566 N N . GLU A 1 199 ? 15.738 1.541 10.261 1.00 96.31 199 GLU A N 1
ATOM 1567 C CA . GLU A 1 199 ? 16.292 1.645 11.620 1.00 96.31 199 GLU A CA 1
ATOM 1568 C C . GLU A 1 199 ? 15.201 1.397 12.670 1.00 96.31 199 GLU A C 1
ATOM 1570 O O . GLU A 1 199 ? 15.366 0.572 13.564 1.00 96.31 199 GLU A O 1
ATOM 1575 N N . ILE A 1 200 ? 14.057 2.071 12.523 1.00 98.19 200 ILE A N 1
ATOM 1576 C CA . ILE A 1 200 ? 12.900 1.942 13.416 1.00 98.19 200 ILE A CA 1
ATOM 1577 C C . ILE A 1 200 ? 12.351 0.513 13.409 1.00 98.19 200 ILE A C 1
ATOM 1579 O O . ILE A 1 200 ? 12.065 -0.044 14.467 1.00 98.19 200 ILE A O 1
ATOM 1583 N N . LEU A 1 201 ? 12.211 -0.094 12.229 1.00 98.06 201 LEU A N 1
ATOM 1584 C CA . LEU A 1 201 ? 11.737 -1.468 12.092 1.00 98.06 201 LEU A CA 1
ATOM 1585 C C . LEU A 1 201 ? 12.668 -2.441 12.822 1.00 98.06 201 LEU A C 1
ATOM 1587 O O . LEU A 1 201 ? 12.201 -3.314 13.552 1.00 98.06 201 LEU A O 1
ATOM 1591 N N . GLN A 1 202 ? 13.980 -2.270 12.653 1.00 96.94 202 GLN A N 1
ATOM 1592 C CA . GLN A 1 202 ? 14.971 -3.083 13.343 1.00 96.94 202 GLN A CA 1
ATOM 1593 C C . GLN A 1 202 ? 14.924 -2.876 14.865 1.00 96.94 202 GLN A C 1
ATOM 1595 O O . GLN A 1 202 ? 15.007 -3.855 15.606 1.00 96.94 202 GLN A O 1
ATOM 1600 N N . GLU A 1 203 ? 14.745 -1.639 15.342 1.00 97.19 203 GLU A N 1
ATOM 1601 C CA . GLU A 1 203 ? 14.543 -1.338 16.768 1.00 97.19 203 GLU A CA 1
ATOM 1602 C C . GLU A 1 203 ? 13.303 -2.060 17.324 1.00 97.19 203 GLU A C 1
ATOM 1604 O O . GLU A 1 203 ? 13.420 -2.777 18.317 1.00 97.19 203 GLU A O 1
ATOM 1609 N N . ILE A 1 204 ? 12.150 -1.971 16.645 1.00 97.44 204 ILE A N 1
ATOM 1610 C CA . ILE A 1 204 ? 10.904 -2.652 17.052 1.00 97.44 204 ILE A CA 1
ATOM 1611 C C . ILE A 1 204 ? 11.102 -4.174 17.130 1.00 97.44 204 ILE A C 1
ATOM 1613 O O . ILE A 1 204 ? 10.668 -4.803 18.099 1.00 97.44 204 ILE A O 1
ATOM 1617 N N . ILE A 1 205 ? 11.761 -4.772 16.130 1.00 96.62 205 ILE A N 1
ATOM 1618 C CA . ILE A 1 205 ? 12.046 -6.215 16.098 1.00 96.62 205 ILE A CA 1
ATOM 1619 C C . ILE A 1 205 ? 12.971 -6.605 17.253 1.00 96.62 205 ILE A C 1
ATOM 1621 O O . ILE A 1 205 ? 12.690 -7.574 17.954 1.00 96.62 205 ILE A O 1
ATOM 1625 N N . ASN A 1 206 ? 14.049 -5.852 17.477 1.00 96.06 206 ASN A N 1
ATOM 1626 C CA . ASN A 1 206 ? 15.030 -6.152 18.520 1.00 96.06 206 ASN A CA 1
ATOM 1627 C C . ASN A 1 206 ? 14.431 -6.050 19.927 1.00 96.06 206 ASN A C 1
ATOM 1629 O O . ASN A 1 206 ? 14.682 -6.921 20.760 1.00 96.06 206 ASN A O 1
ATOM 1633 N N . GLU A 1 207 ? 13.619 -5.024 20.182 1.00 96.31 207 GLU A N 1
ATOM 1634 C CA . GLU A 1 207 ? 12.932 -4.818 21.464 1.00 96.31 207 GLU A CA 1
ATOM 1635 C C . GLU A 1 207 ? 11.882 -5.900 21.757 1.00 96.31 207 GLU A C 1
ATOM 1637 O O . GLU A 1 207 ? 11.552 -6.144 22.917 1.00 96.31 207 GLU A O 1
ATOM 1642 N N . ASN A 1 208 ? 11.370 -6.571 20.719 1.00 96.00 208 ASN A N 1
ATOM 1643 C CA . ASN A 1 208 ? 10.318 -7.582 20.835 1.00 96.00 208 ASN A CA 1
ATOM 1644 C C . ASN A 1 208 ? 10.764 -8.986 20.395 1.00 96.00 208 ASN A C 1
ATOM 1646 O O . ASN A 1 208 ? 9.921 -9.871 20.246 1.00 96.00 208 ASN A O 1
ATOM 1650 N N . LYS A 1 209 ? 12.070 -9.224 20.219 1.00 95.62 209 LYS A N 1
ATOM 1651 C CA . LYS A 1 209 ? 12.613 -10.487 19.685 1.00 95.62 209 LYS A CA 1
ATOM 1652 C C . LYS A 1 209 ? 12.143 -11.719 20.469 1.00 95.62 209 LYS A C 1
ATOM 1654 O O . LYS A 1 209 ? 11.791 -12.732 19.871 1.00 95.62 209 LYS A O 1
ATOM 1659 N N . ASP A 1 210 ? 12.036 -11.600 21.794 1.00 95.19 210 ASP A N 1
ATOM 1660 C CA . ASP A 1 210 ? 11.653 -12.701 22.687 1.00 95.19 210 ASP A CA 1
ATOM 1661 C C . ASP A 1 210 ? 10.176 -13.091 22.525 1.00 95.19 210 ASP A C 1
ATOM 1663 O O . ASP A 1 210 ? 9.787 -14.199 22.888 1.00 95.19 210 ASP A O 1
ATOM 1667 N N . LYS A 1 211 ? 9.363 -12.208 21.930 1.00 95.81 211 LYS A N 1
ATOM 1668 C CA . LYS A 1 211 ? 7.955 -12.445 21.576 1.00 95.81 211 LYS A CA 1
ATOM 1669 C C . LYS A 1 211 ? 7.777 -12.908 20.124 1.00 95.81 211 LYS A C 1
ATOM 1671 O O . LYS A 1 211 ? 6.659 -13.208 19.717 1.00 95.81 211 LYS A O 1
ATOM 1676 N N . LEU A 1 212 ? 8.856 -12.961 19.340 1.00 96.81 212 LEU A N 1
ATOM 1677 C CA . LEU A 1 212 ? 8.859 -13.243 17.897 1.00 96.81 212 LEU A CA 1
ATOM 1678 C C . LEU A 1 212 ? 9.621 -14.545 17.572 1.00 96.81 212 LEU A C 1
ATOM 1680 O O . LEU A 1 212 ? 10.231 -14.679 16.515 1.00 96.81 212 LEU A O 1
ATOM 1684 N N . GLN A 1 213 ? 9.578 -15.523 18.484 1.00 97.19 213 GLN A N 1
ATOM 1685 C CA . GLN A 1 213 ? 10.360 -16.774 18.444 1.00 97.19 213 GLN A CA 1
ATOM 1686 C C . GLN A 1 213 ? 10.025 -17.706 17.266 1.00 97.19 213 GLN A C 1
ATOM 1688 O O . GLN A 1 213 ? 10.808 -18.596 16.910 1.00 97.19 213 GLN A O 1
ATOM 1693 N N . ASN A 1 214 ? 8.852 -17.539 16.659 1.00 98.31 214 ASN A N 1
ATOM 1694 C CA . ASN A 1 214 ? 8.429 -18.300 15.487 1.00 98.31 214 ASN A CA 1
ATOM 1695 C C . ASN A 1 214 ? 8.767 -17.594 14.177 1.00 98.31 214 ASN A C 1
ATOM 1697 O O . ASN A 1 214 ? 8.450 -18.120 13.116 1.00 98.31 214 ASN A O 1
ATOM 1701 N N . ILE A 1 215 ? 9.435 -16.442 14.225 1.00 98.25 215 ILE A N 1
ATOM 1702 C CA . ILE A 1 215 ? 9.879 -15.725 13.036 1.00 98.25 215 ILE A CA 1
ATOM 1703 C C . ILE A 1 215 ? 11.362 -15.999 12.803 1.00 98.25 215 ILE A C 1
ATOM 1705 O O . ILE A 1 215 ? 12.203 -15.762 13.666 1.00 98.25 215 ILE A O 1
ATOM 1709 N N . GLN A 1 216 ? 11.686 -16.507 11.618 1.00 98.12 216 GLN A N 1
ATOM 1710 C CA . GLN A 1 216 ? 13.048 -16.870 11.238 1.00 98.12 216 GLN A CA 1
ATOM 1711 C C . GLN A 1 216 ? 13.809 -15.693 10.623 1.00 98.12 216 GLN A C 1
ATOM 1713 O O . GLN A 1 216 ? 15.034 -15.618 10.750 1.00 98.12 216 GLN A O 1
ATOM 1718 N N . GLY A 1 217 ? 13.111 -14.767 9.962 1.00 97.94 217 GLY A N 1
ATOM 1719 C CA . GLY A 1 217 ? 13.749 -13.585 9.400 1.00 97.94 217 GLY A CA 1
ATOM 1720 C C . GLY A 1 217 ? 12.809 -12.550 8.795 1.00 97.94 217 GLY A C 1
ATOM 1721 O O . GLY A 1 217 ? 11.615 -12.785 8.603 1.00 97.94 217 GLY A O 1
ATOM 1722 N N . TYR A 1 218 ? 13.405 -11.402 8.499 1.00 98.19 218 TYR A N 1
ATOM 1723 C CA . TYR A 1 218 ? 12.806 -10.209 7.926 1.00 98.19 218 TYR A CA 1
ATOM 1724 C C . TYR A 1 218 ? 13.644 -9.745 6.737 1.00 98.19 218 TYR A C 1
ATOM 1726 O O . TYR A 1 218 ? 14.870 -9.646 6.820 1.00 98.19 218 TYR A O 1
ATOM 1734 N N . TYR A 1 219 ? 12.966 -9.412 5.652 1.00 97.94 219 TYR A N 1
ATOM 1735 C CA . TYR A 1 219 ? 13.527 -8.848 4.440 1.00 97.94 219 TYR A CA 1
ATOM 1736 C C . TYR A 1 219 ? 12.878 -7.499 4.163 1.00 97.94 219 TYR A C 1
ATOM 1738 O O . TYR A 1 219 ? 11.664 -7.431 3.999 1.00 97.94 219 TYR A O 1
ATOM 1746 N N . CYS A 1 220 ? 13.668 -6.428 4.137 1.00 97.50 220 CYS A N 1
ATOM 1747 C CA . CYS A 1 220 ? 13.183 -5.060 4.005 1.00 97.50 220 CYS A CA 1
ATOM 1748 C C . CYS A 1 220 ? 13.773 -4.368 2.769 1.00 97.50 220 CYS A C 1
ATOM 1750 O O . CYS A 1 220 ? 14.990 -4.374 2.571 1.00 97.50 220 CYS A O 1
ATOM 1752 N N . THR A 1 221 ? 12.916 -3.724 1.969 1.00 95.88 221 THR A N 1
ATOM 1753 C CA . THR A 1 221 ? 13.311 -2.932 0.788 1.00 95.88 221 THR A CA 1
ATOM 1754 C C . THR A 1 221 ? 12.681 -1.535 0.838 1.00 95.88 221 THR A C 1
ATOM 1756 O O . THR A 1 221 ? 11.670 -1.280 0.172 1.00 95.88 221 THR A O 1
ATOM 1759 N N . PRO A 1 222 ? 13.211 -0.604 1.651 1.00 90.38 222 PRO A N 1
ATOM 1760 C CA . PRO A 1 222 ? 12.456 0.581 2.030 1.00 90.38 222 PRO A CA 1
ATOM 1761 C C . PRO A 1 222 ? 12.510 1.726 1.012 1.00 90.38 222 PRO A C 1
ATOM 1763 O O . PRO A 1 222 ? 11.741 2.678 1.114 1.00 90.38 222 PRO A O 1
ATOM 1766 N N . GLY A 1 223 ? 13.399 1.644 0.022 1.00 89.50 223 GLY A N 1
ATOM 1767 C CA . GLY A 1 223 ? 13.535 2.627 -1.047 1.00 89.50 223 GLY A CA 1
ATOM 1768 C C . GLY A 1 223 ? 14.918 2.576 -1.703 1.00 89.50 223 GLY A C 1
ATOM 1769 O O . GLY A 1 223 ? 15.829 1.952 -1.156 1.00 89.50 223 GLY A O 1
ATOM 1770 N N . PRO A 1 224 ? 15.089 3.210 -2.875 1.00 86.06 224 PRO A N 1
ATOM 1771 C CA . PRO A 1 224 ? 16.370 3.247 -3.577 1.00 86.06 224 PRO A CA 1
ATOM 1772 C C . PRO A 1 224 ? 17.443 3.983 -2.763 1.00 86.06 224 PRO A C 1
ATOM 1774 O O . PRO A 1 224 ? 17.140 4.911 -2.007 1.00 86.06 224 PRO A O 1
ATOM 1777 N N . GLY A 1 225 ? 18.709 3.603 -2.953 1.00 81.25 225 GLY A N 1
ATOM 1778 C CA . GLY A 1 225 ? 19.855 4.270 -2.320 1.00 81.25 225 GLY A CA 1
ATOM 1779 C C . GLY A 1 225 ? 20.189 3.773 -0.911 1.00 81.25 225 GLY A C 1
ATOM 1780 O O . GLY A 1 225 ? 21.072 4.332 -0.260 1.00 81.25 225 GLY A O 1
ATOM 1781 N N . GLN A 1 226 ? 19.521 2.717 -0.450 1.00 85.19 226 GLN A N 1
ATOM 1782 C CA . GLN A 1 226 ? 19.808 2.078 0.829 1.00 85.19 226 GLN A CA 1
ATOM 1783 C C . GLN A 1 226 ? 21.036 1.180 0.738 1.00 85.19 226 GLN A C 1
ATOM 1785 O O . GLN A 1 226 ? 21.217 0.423 -0.218 1.00 85.19 226 GLN A O 1
ATOM 1790 N N . ALA A 1 227 ? 21.901 1.269 1.746 1.00 82.56 227 ALA A N 1
ATOM 1791 C CA . ALA A 1 227 ? 23.037 0.371 1.846 1.00 82.56 227 ALA A CA 1
ATOM 1792 C C . ALA A 1 227 ? 22.534 -1.030 2.201 1.00 82.56 227 ALA A C 1
ATOM 1794 O O . ALA A 1 227 ? 21.809 -1.199 3.181 1.00 82.56 227 ALA A O 1
ATOM 1795 N N . LYS A 1 228 ? 22.950 -2.035 1.423 1.00 89.88 228 LYS A N 1
ATOM 1796 C CA . LYS A 1 228 ? 22.686 -3.431 1.771 1.00 89.88 228 LYS A CA 1
ATOM 1797 C C . LYS A 1 228 ? 23.287 -3.721 3.142 1.00 89.88 228 LYS A C 1
ATOM 1799 O O . LYS A 1 228 ? 24.468 -3.444 3.364 1.00 89.88 228 LYS A O 1
ATOM 1804 N N . SER A 1 229 ? 22.501 -4.305 4.032 1.00 92.94 229 SER A N 1
ATOM 1805 C CA . SER A 1 229 ? 22.989 -4.770 5.325 1.00 92.94 229 SER A CA 1
ATOM 1806 C C . SER A 1 229 ? 22.316 -6.082 5.695 1.00 92.94 229 SER A C 1
ATOM 1808 O O . SER A 1 229 ? 21.223 -6.408 5.230 1.00 92.94 229 SER A O 1
ATOM 1810 N N . LYS A 1 230 ? 23.014 -6.875 6.500 1.00 93.00 230 LYS A N 1
ATOM 1811 C CA . LYS A 1 230 ? 22.508 -8.138 7.013 1.00 93.00 230 LYS A CA 1
ATOM 1812 C C . LYS A 1 230 ? 22.927 -8.271 8.465 1.00 93.00 230 LYS A C 1
ATOM 1814 O O . LYS A 1 230 ? 24.099 -8.079 8.782 1.00 93.00 230 LYS A O 1
ATOM 1819 N N . VAL A 1 231 ? 21.969 -8.591 9.321 1.00 91.56 231 VAL A N 1
ATOM 1820 C CA . VAL A 1 231 ? 22.207 -9.011 10.699 1.00 91.56 231 VAL A CA 1
ATOM 1821 C C . VAL A 1 231 ? 21.817 -10.477 10.796 1.00 91.56 231 VAL A C 1
ATOM 1823 O O . VAL A 1 231 ? 20.675 -10.845 10.514 1.00 91.56 231 VAL A O 1
ATOM 1826 N N . ASP A 1 232 ? 22.800 -11.310 11.123 1.00 86.25 232 ASP A N 1
ATOM 1827 C CA . ASP A 1 232 ? 22.630 -12.751 11.282 1.00 86.25 232 ASP A CA 1
ATOM 1828 C C . ASP A 1 232 ? 22.057 -13.104 12.668 1.00 86.25 232 ASP A C 1
ATOM 1830 O O . ASP A 1 232 ? 22.141 -12.323 13.615 1.00 86.25 232 ASP A O 1
ATOM 1834 N N . GLY A 1 233 ? 21.505 -14.316 12.787 1.00 78.62 233 GLY A N 1
ATOM 1835 C CA . GLY A 1 233 ? 20.830 -14.824 13.990 1.00 78.62 233 GLY A CA 1
ATOM 1836 C C . GLY A 1 233 ? 19.308 -14.849 13.823 1.00 78.62 233 GLY A C 1
ATOM 1837 O O . GLY A 1 233 ? 18.812 -14.133 12.973 1.00 78.62 233 GLY A O 1
ATOM 1838 N N . PRO A 1 234 ? 18.551 -15.697 14.541 1.00 82.56 234 PRO A N 1
ATOM 1839 C CA . PRO A 1 234 ? 17.091 -15.709 14.477 1.00 82.56 234 PRO A CA 1
ATOM 1840 C C . PRO A 1 234 ? 16.483 -14.637 15.411 1.00 82.56 234 PRO A C 1
ATOM 1842 O O . PRO A 1 234 ? 16.751 -14.673 16.614 1.00 82.56 234 PRO A O 1
ATOM 1845 N N . PRO A 1 235 ? 15.650 -13.709 14.907 1.00 88.44 235 PRO A N 1
ATOM 1846 C CA . PRO A 1 235 ? 15.280 -13.540 13.504 1.00 88.44 235 PRO A CA 1
ATOM 1847 C C . PRO A 1 235 ? 16.353 -12.788 12.701 1.00 88.44 235 PRO A C 1
ATOM 1849 O O . PRO A 1 235 ? 16.862 -11.758 13.142 1.00 88.44 235 PRO A O 1
ATOM 1852 N N . ALA A 1 236 ? 16.660 -13.272 11.495 1.00 94.31 236 ALA A N 1
ATOM 1853 C CA . ALA A 1 236 ? 17.651 -12.621 10.639 1.00 94.31 236 ALA A CA 1
ATOM 1854 C C . ALA A 1 236 ? 17.052 -11.339 10.059 1.00 94.31 236 ALA A C 1
ATOM 1856 O O . ALA A 1 236 ? 15.869 -11.319 9.727 1.00 94.31 236 ALA A O 1
ATOM 1857 N N . PHE A 1 237 ? 17.846 -10.287 9.888 1.00 94.81 237 PHE A N 1
ATOM 1858 C CA . PHE A 1 237 ? 17.376 -9.041 9.279 1.00 94.81 237 PHE A CA 1
ATOM 1859 C C . PHE A 1 237 ? 18.192 -8.725 8.033 1.00 94.81 237 PHE A C 1
ATOM 1861 O O . PHE A 1 237 ? 19.409 -8.560 8.109 1.00 94.81 237 PHE A O 1
ATOM 1868 N N . ILE A 1 238 ? 17.529 -8.652 6.884 1.00 94.62 238 ILE A N 1
ATOM 1869 C CA . ILE A 1 238 ? 18.145 -8.381 5.586 1.00 94.62 238 ILE A CA 1
ATOM 1870 C C . ILE A 1 238 ? 17.560 -7.078 5.045 1.00 94.62 238 ILE A C 1
ATOM 1872 O O . ILE A 1 238 ? 16.356 -6.981 4.815 1.00 94.62 238 ILE A O 1
ATOM 1876 N N . LEU A 1 239 ? 18.422 -6.096 4.810 1.00 92.50 239 LEU A N 1
ATOM 1877 C CA . LEU A 1 239 ? 18.094 -4.827 4.171 1.00 92.50 239 LEU A CA 1
ATOM 1878 C C . LEU A 1 239 ? 18.685 -4.804 2.762 1.00 92.50 239 LEU A C 1
ATOM 1880 O O . LEU A 1 239 ? 19.884 -5.047 2.589 1.00 92.50 239 LEU A O 1
ATOM 1884 N N . ASP A 1 240 ? 17.867 -4.480 1.763 1.00 91.94 240 ASP A N 1
ATOM 1885 C CA . ASP A 1 240 ? 18.312 -4.379 0.374 1.00 91.94 240 ASP A CA 1
ATOM 1886 C C . ASP A 1 240 ? 17.737 -3.148 -0.347 1.00 91.94 240 ASP A C 1
ATOM 1888 O O . ASP A 1 240 ? 16.742 -2.549 0.065 1.00 91.94 240 ASP A O 1
ATOM 1892 N N . ASP A 1 241 ? 18.382 -2.778 -1.451 1.00 87.00 241 ASP A N 1
ATOM 1893 C CA . ASP A 1 241 ? 17.891 -1.780 -2.393 1.00 87.00 241 ASP A CA 1
ATOM 1894 C C . ASP A 1 241 ? 16.831 -2.429 -3.305 1.00 87.00 241 ASP A C 1
ATOM 1896 O O . ASP A 1 241 ? 17.144 -3.423 -3.974 1.00 87.00 241 ASP A O 1
ATOM 1900 N N . PRO A 1 242 ? 15.605 -1.874 -3.397 1.00 84.12 242 PRO A N 1
ATOM 1901 C CA . PRO A 1 242 ? 14.520 -2.440 -4.197 1.00 84.12 242 PRO A CA 1
ATOM 1902 C C . PRO A 1 242 ? 14.878 -2.639 -5.678 1.00 84.12 242 PRO A C 1
ATOM 1904 O O . PRO A 1 242 ? 14.310 -3.517 -6.318 1.00 84.12 242 PRO A O 1
ATOM 1907 N N . MET A 1 243 ? 15.832 -1.885 -6.240 1.00 83.56 243 MET A N 1
ATOM 1908 C CA . MET A 1 243 ? 16.242 -2.052 -7.644 1.00 83.56 243 MET A CA 1
ATOM 1909 C C . MET A 1 243 ? 17.076 -3.315 -7.899 1.00 83.56 243 MET A C 1
ATOM 1911 O O . MET A 1 243 ? 17.277 -3.704 -9.049 1.00 83.56 243 MET A O 1
ATOM 1915 N N . ARG A 1 244 ? 17.631 -3.922 -6.846 1.00 82.94 244 ARG A N 1
ATOM 1916 C CA . ARG A 1 244 ? 18.485 -5.125 -6.916 1.00 82.94 244 ARG A CA 1
ATOM 1917 C C . ARG A 1 244 ? 17.963 -6.268 -6.050 1.00 82.94 244 ARG A C 1
ATOM 1919 O O . ARG A 1 244 ? 18.592 -7.323 -5.989 1.00 82.94 244 ARG A O 1
ATOM 1926 N N . ALA A 1 245 ? 16.871 -6.007 -5.353 1.00 88.38 245 ALA A N 1
ATOM 1927 C CA . ALA A 1 245 ? 16.171 -6.894 -4.459 1.00 88.38 245 ALA A CA 1
ATOM 1928 C C . ALA A 1 245 ? 15.457 -8.011 -5.226 1.00 88.38 245 ALA A C 1
ATOM 1930 O O . ALA A 1 245 ? 14.860 -7.741 -6.272 1.00 88.38 245 ALA A O 1
ATOM 1931 N N . PRO A 1 246 ? 15.428 -9.247 -4.699 1.00 93.00 246 PRO A N 1
ATOM 1932 C CA . PRO A 1 246 ? 14.404 -10.194 -5.096 1.00 93.00 246 PRO A CA 1
ATOM 1933 C C . PRO A 1 246 ? 13.000 -9.603 -4.859 1.00 93.00 246 PRO A C 1
ATOM 1935 O O . PRO A 1 246 ? 12.786 -8.912 -3.858 1.00 93.00 246 PRO A O 1
ATOM 1938 N N . PRO A 1 247 ? 12.034 -9.875 -5.748 1.00 95.56 247 PRO A N 1
ATOM 1939 C CA . PRO A 1 247 ? 10.674 -9.366 -5.606 1.00 95.56 247 PRO A CA 1
ATOM 1940 C C . PRO A 1 247 ? 10.000 -9.852 -4.315 1.00 95.56 247 PRO A C 1
ATOM 1942 O O . PRO A 1 247 ? 10.192 -10.996 -3.900 1.00 95.56 247 PRO A O 1
ATOM 1945 N N . LEU A 1 248 ? 9.179 -9.004 -3.695 1.00 96.94 248 LEU A N 1
ATOM 1946 C CA . LEU A 1 248 ? 8.657 -9.223 -2.338 1.00 96.94 248 LEU A CA 1
ATOM 1947 C C . LEU A 1 248 ? 7.590 -10.329 -2.215 1.00 96.94 248 LEU A C 1
ATOM 1949 O O . LEU A 1 248 ? 7.284 -10.744 -1.099 1.00 96.94 248 LEU A O 1
ATOM 1953 N N . LEU A 1 249 ? 7.024 -10.806 -3.329 1.00 98.31 249 LEU A N 1
ATOM 1954 C CA . LEU A 1 249 ? 6.098 -11.949 -3.374 1.00 98.31 249 LEU A CA 1
ATOM 1955 C C . LEU A 1 249 ? 6.780 -13.214 -3.926 1.00 98.31 249 LEU A C 1
ATOM 1957 O O . LEU A 1 249 ? 6.153 -14.067 -4.556 1.00 98.31 249 LEU A O 1
ATOM 1961 N N . SER A 1 250 ? 8.088 -13.335 -3.708 1.00 97.56 250 SER A N 1
ATOM 1962 C CA . SER A 1 250 ? 8.860 -14.534 -4.040 1.00 97.56 250 SER A CA 1
ATOM 1963 C C . SER A 1 250 ? 8.845 -15.550 -2.900 1.00 97.56 250 SER A C 1
ATOM 1965 O O . SER A 1 250 ? 8.649 -15.205 -1.736 1.00 97.56 250 SER A O 1
ATOM 1967 N N . HIS A 1 251 ? 9.096 -16.817 -3.228 1.00 97.56 251 HIS A N 1
ATOM 1968 C CA . HIS A 1 251 ? 9.248 -17.863 -2.221 1.00 97.56 251 HIS A CA 1
ATOM 1969 C C . HIS A 1 251 ? 10.410 -17.530 -1.258 1.00 97.56 251 HIS A C 1
ATOM 1971 O O . HIS A 1 251 ? 11.476 -17.149 -1.744 1.00 97.56 251 HIS A O 1
ATOM 1977 N N . PRO A 1 252 ? 10.279 -17.707 0.073 1.00 97.56 252 PRO A N 1
ATOM 1978 C CA . PRO A 1 252 ? 11.306 -17.291 1.038 1.00 97.56 252 PRO A CA 1
ATOM 1979 C C . PRO A 1 252 ? 12.719 -17.840 0.783 1.00 97.56 252 PRO A C 1
ATOM 1981 O O . PRO A 1 252 ? 13.707 -17.175 1.095 1.00 97.56 252 PRO A O 1
ATOM 1984 N N . SER A 1 253 ? 12.834 -19.008 0.141 1.00 96.69 253 SER A N 1
ATOM 1985 C CA . SER A 1 253 ? 14.118 -19.609 -0.256 1.00 96.69 253 SER A CA 1
ATOM 1986 C C . SER A 1 253 ? 14.998 -18.702 -1.125 1.00 96.69 253 SER A C 1
ATOM 1988 O O . SER A 1 253 ? 16.219 -18.849 -1.096 1.00 96.69 253 SER A O 1
ATOM 1990 N N . VAL A 1 254 ? 14.431 -17.739 -1.867 1.00 96.06 254 VAL A N 1
ATOM 1991 C CA . VAL A 1 254 ? 15.234 -16.798 -2.676 1.00 96.06 254 VAL A CA 1
ATOM 1992 C C . VAL A 1 254 ? 16.105 -15.874 -1.818 1.00 96.06 254 VAL A C 1
ATOM 1994 O O . VAL A 1 254 ? 17.063 -15.291 -2.320 1.00 96.06 254 VAL A O 1
ATOM 1997 N N . HIS A 1 255 ? 15.790 -15.746 -0.526 1.00 94.12 255 HIS A N 1
ATOM 1998 C CA . HIS A 1 255 ? 16.531 -14.922 0.430 1.00 94.12 255 HIS A CA 1
ATOM 1999 C C . HIS A 1 255 ? 17.541 -15.730 1.265 1.00 94.12 255 HIS A C 1
ATOM 2001 O O . HIS A 1 255 ? 18.281 -15.152 2.065 1.00 94.12 255 HIS A O 1
ATOM 2007 N N . GLY A 1 256 ? 17.590 -17.056 1.092 1.00 94.56 256 GLY A N 1
ATOM 2008 C CA . GLY A 1 256 ? 18.530 -17.949 1.768 1.00 94.56 256 GLY A CA 1
ATOM 2009 C C . GLY A 1 256 ? 17.939 -19.321 2.093 1.00 94.56 256 GLY A C 1
ATOM 2010 O O . GLY A 1 256 ? 16.749 -19.450 2.378 1.00 94.56 256 GLY A O 1
ATOM 2011 N N . GLU A 1 257 ? 18.798 -20.344 2.106 1.00 95.38 257 GLU A N 1
ATOM 2012 C CA . GLU A 1 257 ? 18.427 -21.745 2.364 1.00 95.38 257 GLU A CA 1
ATOM 2013 C C . GLU A 1 257 ? 17.739 -21.931 3.726 1.00 95.38 257 GLU A C 1
ATOM 2015 O O . GLU A 1 257 ? 16.802 -22.716 3.854 1.00 95.38 257 GLU A O 1
ATOM 2020 N N . GLN A 1 258 ? 18.135 -21.150 4.734 1.00 95.69 258 GLN A N 1
ATOM 2021 C CA . GLN A 1 258 ? 17.538 -21.180 6.071 1.00 95.69 258 GLN A CA 1
ATOM 2022 C C . GLN A 1 258 ? 16.063 -20.741 6.116 1.00 95.69 258 GLN A C 1
ATOM 2024 O O . GLN A 1 258 ? 15.413 -20.927 7.142 1.00 95.69 258 GLN A O 1
ATOM 2029 N N . PHE A 1 259 ? 15.536 -20.141 5.042 1.00 97.69 259 PHE A N 1
ATOM 2030 C CA . PHE A 1 259 ? 14.140 -19.703 4.962 1.00 97.69 259 PHE A CA 1
ATOM 2031 C C . PHE A 1 259 ? 13.271 -20.606 4.090 1.00 97.69 259 PHE A C 1
ATOM 2033 O O . PHE A 1 259 ? 12.082 -20.341 3.964 1.00 97.69 259 PHE A O 1
ATOM 2040 N N . LYS A 1 260 ? 13.821 -21.658 3.473 1.00 97.31 260 LYS A N 1
ATOM 2041 C CA . LYS A 1 260 ? 13.087 -22.468 2.487 1.00 97.31 260 LYS A CA 1
ATOM 2042 C C . LYS A 1 260 ? 11.786 -23.078 3.019 1.00 97.31 260 LYS A C 1
ATOM 2044 O O . LYS A 1 260 ? 10.837 -23.195 2.260 1.00 97.31 260 LYS A O 1
ATOM 2049 N N . ASP A 1 261 ? 11.751 -23.414 4.307 1.00 97.19 261 ASP A N 1
ATOM 2050 C CA . ASP A 1 261 ? 10.604 -24.040 4.972 1.00 97.19 261 ASP A CA 1
ATOM 2051 C C . ASP A 1 261 ? 9.751 -23.009 5.736 1.00 97.19 261 ASP A C 1
ATOM 2053 O O . ASP A 1 261 ? 8.895 -23.367 6.543 1.00 97.19 261 ASP A O 1
ATOM 2057 N N . CYS A 1 262 ? 10.004 -21.711 5.535 1.00 98.44 262 CYS A N 1
ATOM 2058 C CA . CYS A 1 262 ? 9.236 -20.657 6.182 1.00 98.44 262 CYS A CA 1
ATOM 2059 C C . CYS A 1 262 ? 7.965 -20.326 5.398 1.00 98.44 262 CYS A C 1
ATOM 2061 O O . CYS A 1 262 ? 7.972 -20.221 4.171 1.00 98.44 262 CYS A O 1
ATOM 2063 N N . LYS A 1 263 ? 6.893 -20.024 6.128 1.00 98.50 263 LYS A N 1
ATOM 2064 C CA . LYS A 1 263 ? 5.710 -19.365 5.586 1.00 98.50 263 LYS A CA 1
ATOM 2065 C C . LYS A 1 263 ? 6.025 -17.899 5.283 1.00 98.50 263 LYS A C 1
ATOM 2067 O O . LYS A 1 263 ? 6.509 -17.169 6.151 1.00 98.50 263 LYS A O 1
ATOM 2072 N N . LEU A 1 264 ? 5.721 -17.456 4.063 1.00 98.75 264 LEU A N 1
ATOM 2073 C CA . LEU A 1 264 ? 5.850 -16.051 3.674 1.00 98.75 264 LEU A CA 1
ATOM 2074 C C . LEU A 1 264 ? 4.742 -15.203 4.315 1.00 98.75 264 LEU A C 1
ATOM 2076 O O . LEU A 1 264 ? 3.557 -15.515 4.184 1.00 98.75 264 LEU A O 1
ATOM 2080 N N . PHE A 1 265 ? 5.136 -14.087 4.921 1.00 98.81 265 PHE A N 1
ATOM 2081 C CA . PHE A 1 265 ? 4.270 -12.992 5.345 1.00 98.81 265 PHE A CA 1
ATOM 2082 C C . PHE A 1 265 ? 4.707 -11.707 4.634 1.00 98.81 265 PHE A C 1
ATOM 2084 O O . PHE A 1 265 ? 5.780 -11.170 4.903 1.00 98.81 265 PHE A O 1
ATOM 2091 N N . LYS A 1 266 ? 3.895 -11.193 3.712 1.00 98.62 266 LYS A N 1
ATOM 2092 C CA . LYS A 1 266 ? 4.178 -9.948 2.986 1.00 98.62 266 LYS A CA 1
ATOM 2093 C C . LYS A 1 266 ? 3.404 -8.794 3.613 1.00 98.62 266 LYS A C 1
ATOM 2095 O O . LYS A 1 266 ? 2.175 -8.765 3.568 1.00 98.62 266 LYS A O 1
ATOM 2100 N N . VAL A 1 267 ? 4.132 -7.824 4.162 1.00 98.81 267 VAL A N 1
ATOM 2101 C CA . VAL A 1 267 ? 3.556 -6.531 4.558 1.00 98.81 267 VAL A CA 1
ATOM 2102 C C . VAL A 1 267 ? 3.269 -5.726 3.303 1.00 98.81 267 VAL A C 1
ATOM 2104 O O . VAL A 1 267 ? 4.100 -5.688 2.402 1.00 98.81 267 VAL A O 1
ATOM 2107 N N . VAL A 1 268 ? 2.111 -5.088 3.228 1.00 98.75 268 VAL A N 1
ATOM 2108 C CA . VAL A 1 268 ? 1.711 -4.252 2.097 1.00 98.75 268 VAL A CA 1
ATOM 2109 C C . VAL A 1 268 ? 1.559 -2.817 2.573 1.00 98.75 268 VAL A C 1
ATOM 2111 O O . VAL A 1 268 ? 0.917 -2.575 3.598 1.00 98.75 268 VAL A O 1
ATOM 2114 N N . ALA A 1 269 ? 2.179 -1.883 1.853 1.00 98.31 269 ALA A N 1
ATOM 2115 C CA . ALA A 1 269 ? 2.086 -0.462 2.152 1.00 98.31 269 ALA A CA 1
ATOM 2116 C C . ALA A 1 269 ? 0.700 0.062 1.767 1.00 98.31 269 ALA A C 1
ATOM 2118 O O . ALA A 1 269 ? 0.454 0.383 0.608 1.00 98.31 269 ALA A O 1
ATOM 2119 N N . TRP A 1 270 ? -0.183 0.125 2.760 1.00 98.69 270 TRP A N 1
ATOM 2120 C CA . TRP A 1 270 ? -1.575 0.540 2.619 1.00 98.69 270 TRP A CA 1
ATOM 2121 C C . TRP A 1 270 ? -1.768 1.998 3.067 1.00 98.69 270 TRP A C 1
ATOM 2123 O O . TRP A 1 270 ? -0.814 2.668 3.484 1.00 98.69 270 TRP A O 1
ATOM 2133 N N . ASP A 1 271 ? -3.006 2.482 3.015 1.00 98.31 271 ASP A N 1
ATOM 2134 C CA . ASP A 1 271 ? -3.398 3.829 3.414 1.00 98.31 271 ASP A CA 1
ATOM 2135 C C . ASP A 1 271 ? -4.625 3.845 4.340 1.00 98.31 271 ASP A C 1
ATOM 2137 O O . ASP A 1 271 ? -5.250 2.827 4.645 1.00 98.31 271 ASP A O 1
ATOM 2141 N N . HIS A 1 272 ? -4.942 5.035 4.843 1.00 98.50 272 HIS A N 1
ATOM 2142 C CA . HIS A 1 272 ? -5.966 5.252 5.859 1.00 98.50 272 HIS A CA 1
ATOM 2143 C C . HIS A 1 272 ? -7.393 5.183 5.321 1.00 98.50 272 HIS A C 1
ATOM 2145 O O . HIS A 1 272 ? -8.312 5.037 6.120 1.00 98.50 272 HIS A O 1
ATOM 2151 N N . ALA A 1 273 ? -7.630 5.334 4.023 1.00 98.44 273 ALA A N 1
ATOM 2152 C CA . ALA A 1 273 ? -8.957 5.672 3.501 1.00 98.44 273 ALA A CA 1
ATOM 2153 C C . ALA A 1 273 ? -9.477 4.692 2.439 1.00 98.44 273 ALA A C 1
ATOM 2155 O O . ALA A 1 273 ? -10.685 4.664 2.184 1.00 98.44 273 ALA A O 1
ATOM 2156 N N . SER A 1 274 ? -8.600 3.883 1.845 1.00 98.62 274 SER A N 1
ATOM 2157 C CA . SER A 1 274 ? -8.949 2.915 0.810 1.00 98.62 274 SER A CA 1
ATOM 2158 C C . SER A 1 274 ? -9.316 1.538 1.376 1.00 98.62 274 SER A C 1
ATOM 2160 O O . SER A 1 274 ? -9.147 1.269 2.569 1.00 98.62 274 SER A O 1
ATOM 2162 N N . TRP A 1 275 ? -9.818 0.639 0.528 1.00 98.62 275 TRP A N 1
ATOM 2163 C CA . TRP A 1 275 ? -9.847 -0.798 0.812 1.00 98.62 275 TRP A CA 1
ATOM 2164 C C . TRP A 1 275 ? -8.495 -1.422 0.454 1.00 98.62 275 TRP A C 1
ATOM 2166 O O . TRP A 1 275 ? -7.797 -0.886 -0.406 1.00 98.62 275 TRP A O 1
ATOM 2176 N N . PRO A 1 276 ? -8.133 -2.587 1.023 1.00 98.69 276 PRO A N 1
ATOM 2177 C CA . PRO A 1 276 ? -6.923 -3.277 0.598 1.00 98.69 276 PRO A CA 1
ATOM 2178 C C . PRO A 1 276 ? -6.983 -3.611 -0.899 1.00 98.69 276 PRO A C 1
ATOM 2180 O O . PRO A 1 276 ? -7.913 -4.291 -1.349 1.00 98.69 276 PRO A O 1
ATOM 2183 N N . GLY A 1 277 ? -6.011 -3.105 -1.652 1.00 97.94 277 GLY A N 1
ATOM 2184 C CA . GLY A 1 277 ? -5.896 -3.135 -3.108 1.00 97.94 277 GLY A CA 1
ATOM 2185 C C . GLY A 1 277 ? -5.934 -1.757 -3.775 1.00 97.94 277 GLY A C 1
ATOM 2186 O O . GLY A 1 277 ? -5.426 -1.641 -4.888 1.00 97.94 277 GLY A O 1
ATOM 2187 N N . ASN A 1 278 ? -6.519 -0.746 -3.119 1.00 97.31 278 ASN A N 1
ATOM 2188 C CA . ASN A 1 278 ? -6.663 0.649 -3.558 1.00 97.31 278 ASN A CA 1
ATOM 2189 C C . ASN A 1 278 ? -6.745 0.854 -5.086 1.00 97.31 278 ASN A C 1
ATOM 2191 O O . ASN A 1 278 ? -7.810 0.690 -5.689 1.00 97.31 278 ASN A O 1
ATOM 2195 N N . ASP A 1 279 ? -5.614 1.186 -5.719 1.00 93.50 279 ASP A N 1
ATOM 2196 C CA . ASP A 1 279 ? -5.499 1.488 -7.148 1.00 93.50 279 ASP A CA 1
ATOM 2197 C C . ASP A 1 279 ? -6.099 0.404 -8.045 1.00 93.50 279 ASP A C 1
ATOM 2199 O O . ASP A 1 279 ? -6.678 0.728 -9.087 1.00 93.50 279 ASP A O 1
ATOM 2203 N N . PHE A 1 280 ? -6.019 -0.855 -7.607 1.00 98.00 280 PHE A N 1
ATOM 2204 C CA . PHE A 1 280 ? -6.446 -2.020 -8.367 1.00 98.00 280 PHE A CA 1
ATOM 2205 C C . PHE A 1 280 ? -7.967 -2.137 -8.512 1.00 98.00 280 PHE A C 1
ATOM 2207 O O . PHE A 1 280 ? -8.430 -2.790 -9.444 1.00 98.00 280 PHE A O 1
ATOM 2214 N N . TYR A 1 281 ? -8.769 -1.495 -7.653 1.00 97.50 281 TYR A N 1
ATOM 2215 C CA . TYR A 1 281 ? -10.231 -1.587 -7.770 1.00 97.50 281 TYR A CA 1
ATOM 2216 C C . TYR A 1 281 ? -10.768 -0.927 -9.040 1.00 97.50 281 TYR A C 1
ATOM 2218 O O . TYR A 1 281 ? -11.654 -1.489 -9.681 1.00 97.50 281 TYR A O 1
ATOM 2226 N N . ALA A 1 282 ? -10.221 0.229 -9.428 1.00 91.06 282 ALA A N 1
ATOM 2227 C CA . ALA A 1 282 ? -10.653 0.928 -10.635 1.00 91.06 282 ALA A CA 1
ATOM 2228 C C . ALA A 1 282 ? -9.701 0.618 -11.790 1.00 91.06 282 ALA A C 1
ATOM 2230 O O . ALA A 1 282 ? -8.502 0.892 -11.699 1.00 91.06 282 ALA A O 1
ATOM 2231 N N . LEU A 1 283 ? -10.247 0.097 -12.893 1.00 92.19 283 LEU A N 1
ATOM 2232 C CA . LEU A 1 283 ? -9.503 -0.252 -14.113 1.00 92.19 283 LEU A CA 1
ATOM 2233 C C . LEU A 1 283 ? -8.445 -1.361 -13.940 1.00 92.19 283 LEU A C 1
ATOM 2235 O O . LEU A 1 283 ? -7.606 -1.554 -14.822 1.00 92.19 283 LEU A O 1
ATOM 2239 N N . ASN A 1 284 ? -8.482 -2.115 -12.833 1.00 94.62 284 ASN A N 1
ATOM 2240 C CA . ASN A 1 284 ? -7.517 -3.181 -12.539 1.00 94.62 284 ASN A CA 1
ATOM 2241 C C . ASN A 1 284 ? -6.064 -2.676 -12.618 1.00 94.62 284 ASN A C 1
ATOM 2243 O O . ASN A 1 284 ? -5.192 -3.333 -13.209 1.00 94.62 284 ASN A O 1
ATOM 2247 N N . ASP A 1 285 ? -5.813 -1.468 -12.104 1.00 96.00 285 ASP A N 1
ATOM 2248 C CA . ASP A 1 285 ? -4.517 -0.812 -12.233 1.00 96.00 285 ASP A CA 1
ATOM 2249 C C . ASP A 1 285 ? -3.469 -1.434 -11.299 1.00 96.00 285 ASP A C 1
ATOM 2251 O O . ASP A 1 285 ? -3.636 -1.496 -10.082 1.00 96.00 285 ASP A O 1
ATOM 2255 N N . ARG A 1 286 ? -2.370 -1.920 -11.882 1.00 97.12 286 ARG A N 1
ATOM 2256 C CA . ARG A 1 286 ? -1.300 -2.625 -11.162 1.00 97.12 286 ARG A CA 1
ATOM 2257 C C . ARG A 1 286 ? -0.204 -1.630 -10.790 1.00 97.12 286 ARG A C 1
ATOM 2259 O O . ARG A 1 286 ? 0.933 -1.738 -11.241 1.00 97.12 286 ARG A O 1
ATOM 2266 N N . ASN A 1 287 ? -0.581 -0.653 -9.983 1.00 95.31 287 ASN A N 1
ATOM 2267 C CA . ASN A 1 287 ? 0.303 0.388 -9.485 1.00 95.31 287 ASN A CA 1
ATOM 2268 C C . ASN A 1 287 ? 0.325 0.371 -7.961 1.00 95.31 287 ASN A C 1
ATOM 2270 O O . ASN A 1 287 ? -0.565 -0.198 -7.340 1.00 95.31 287 ASN A O 1
ATOM 2274 N N . THR A 1 288 ? 1.373 0.984 -7.403 1.00 95.88 288 THR A N 1
ATOM 2275 C CA . THR A 1 288 ? 1.686 1.009 -5.965 1.00 95.88 288 THR A CA 1
ATOM 2276 C C . THR A 1 288 ? 1.931 -0.382 -5.366 1.00 95.88 288 THR A C 1
ATOM 2278 O O . THR A 1 288 ? 1.630 -1.409 -5.965 1.00 95.88 288 THR A O 1
ATOM 2281 N N . ASP A 1 289 ? 2.554 -0.455 -4.187 1.00 97.81 289 ASP A N 1
ATOM 2282 C CA . ASP A 1 289 ? 2.758 -1.754 -3.525 1.00 97.81 289 ASP A CA 1
ATOM 2283 C C . ASP A 1 289 ? 1.415 -2.420 -3.168 1.00 97.81 289 ASP A C 1
ATOM 2285 O O . ASP A 1 289 ? 1.306 -3.647 -3.213 1.00 97.81 289 ASP A O 1
ATOM 2289 N N . ASP A 1 290 ? 0.395 -1.606 -2.883 1.00 97.75 290 ASP A N 1
ATOM 2290 C CA . ASP A 1 290 ? -0.968 -2.033 -2.587 1.00 97.75 290 ASP A CA 1
ATOM 2291 C C . ASP A 1 290 ? -1.640 -2.703 -3.793 1.00 97.75 290 ASP A C 1
ATOM 2293 O O . ASP A 1 290 ? -1.947 -3.905 -3.758 1.00 97.75 290 ASP A O 1
ATOM 2297 N N . GLY A 1 291 ? -1.768 -1.969 -4.904 1.00 98.06 291 GLY A N 1
ATOM 2298 C CA . GLY A 1 291 ? -2.407 -2.485 -6.113 1.00 98.06 291 GLY A CA 1
ATOM 2299 C C . GLY A 1 291 ? -1.627 -3.633 -6.754 1.00 98.06 291 GLY A C 1
ATOM 2300 O O . GLY A 1 291 ? -2.226 -4.616 -7.196 1.00 98.06 291 GLY A O 1
ATOM 2301 N N . VAL A 1 292 ? -0.289 -3.591 -6.728 1.00 98.25 292 VAL A N 1
ATOM 2302 C CA . VAL A 1 292 ? 0.562 -4.709 -7.180 1.00 98.25 292 VAL A CA 1
ATOM 2303 C C . VAL A 1 292 ? 0.314 -5.969 -6.352 1.00 98.25 292 VAL A C 1
ATOM 2305 O O . VAL A 1 292 ? 0.153 -7.050 -6.923 1.00 98.25 292 VAL A O 1
ATOM 2308 N N . SER A 1 293 ? 0.252 -5.853 -5.023 1.00 98.62 293 SER A N 1
ATOM 2309 C CA . SER A 1 293 ? 0.032 -7.010 -4.147 1.00 98.62 293 SER A CA 1
ATOM 2310 C C . SER A 1 293 ? -1.375 -7.589 -4.307 1.00 98.62 293 SER A C 1
ATOM 2312 O O . SER A 1 293 ? -1.537 -8.812 -4.307 1.00 98.62 293 SER A O 1
ATOM 2314 N N . ALA A 1 294 ? -2.389 -6.742 -4.503 1.00 98.56 294 ALA A N 1
ATOM 2315 C CA . ALA A 1 294 ? -3.745 -7.199 -4.801 1.00 98.56 294 ALA A CA 1
ATOM 2316 C C . ALA A 1 294 ? -3.853 -7.870 -6.180 1.00 98.56 294 ALA A C 1
ATOM 2318 O O . ALA A 1 294 ? -4.505 -8.904 -6.298 1.00 98.56 294 ALA A O 1
ATOM 2319 N N . ALA A 1 295 ? -3.168 -7.347 -7.200 1.00 98.56 295 ALA A N 1
ATOM 2320 C CA . ALA A 1 295 ? -3.144 -7.934 -8.539 1.00 98.56 295 ALA A CA 1
ATOM 2321 C C . ALA A 1 295 ? -2.408 -9.284 -8.594 1.00 98.56 295 ALA A C 1
ATOM 2323 O O . ALA A 1 295 ? -2.770 -10.151 -9.390 1.00 98.56 295 ALA A O 1
ATOM 2324 N N . ALA A 1 296 ? -1.368 -9.456 -7.776 1.00 98.75 296 ALA A N 1
ATOM 2325 C CA . ALA A 1 296 ? -0.519 -10.649 -7.735 1.00 98.75 296 ALA A CA 1
ATOM 2326 C C . ALA A 1 296 ? -1.098 -11.807 -6.905 1.00 98.75 296 ALA A C 1
ATOM 2328 O O . ALA A 1 296 ? -0.517 -12.895 -6.866 1.00 98.75 296 ALA A O 1
ATOM 2329 N N . THR A 1 297 ? -2.211 -11.584 -6.206 1.00 98.81 297 THR A N 1
ATOM 2330 C CA . THR A 1 297 ? -2.786 -12.529 -5.241 1.00 98.81 297 THR A CA 1
ATOM 2331 C C . THR A 1 297 ? -4.299 -12.628 -5.408 1.00 98.81 297 THR A C 1
ATOM 2333 O O . THR A 1 297 ? -4.895 -11.893 -6.185 1.00 98.81 297 THR A O 1
ATOM 2336 N N . ASN A 1 298 ? -4.960 -13.526 -4.672 1.00 98.62 298 ASN A N 1
ATOM 2337 C CA . ASN A 1 298 ? -6.425 -13.532 -4.592 1.00 98.62 298 ASN A CA 1
ATOM 2338 C C . ASN A 1 298 ? -6.982 -12.691 -3.429 1.00 98.62 298 ASN A C 1
ATOM 2340 O O . ASN A 1 298 ? -8.050 -13.023 -2.909 1.00 98.62 298 ASN A O 1
ATOM 2344 N N . THR A 1 299 ? -6.304 -11.609 -3.018 1.00 98.69 299 THR A N 1
ATOM 2345 C CA . THR A 1 299 ? -6.801 -10.691 -1.971 1.00 98.69 299 THR A CA 1
ATOM 2346 C C . THR A 1 299 ? -8.256 -10.293 -2.208 1.00 98.69 299 THR A C 1
ATOM 2348 O O . THR A 1 299 ? -9.072 -10.379 -1.290 1.00 98.69 299 THR A O 1
ATOM 2351 N N . ILE A 1 300 ? -8.610 -9.895 -3.436 1.00 98.38 300 ILE A N 1
ATOM 2352 C CA . ILE A 1 300 ? -9.952 -9.365 -3.704 1.00 98.38 300 ILE A CA 1
ATOM 2353 C C . ILE A 1 300 ? -11.032 -10.440 -3.519 1.00 98.38 300 ILE A C 1
ATOM 2355 O O . ILE A 1 300 ? -12.081 -10.152 -2.951 1.00 98.38 300 ILE A O 1
ATOM 2359 N N . GLU A 1 301 ? -10.757 -11.706 -3.855 1.00 98.50 301 GLU A N 1
ATOM 2360 C CA . GLU A 1 301 ? -11.652 -12.827 -3.514 1.00 98.50 301 GLU A CA 1
ATOM 2361 C C . GLU A 1 301 ? -11.794 -12.980 -1.996 1.00 98.50 301 GLU A C 1
ATOM 2363 O O . GLU A 1 301 ? -12.891 -13.219 -1.493 1.00 98.50 301 GLU A O 1
ATOM 2368 N N . LYS A 1 302 ? -10.704 -12.837 -1.232 1.00 98.44 302 LYS A N 1
ATOM 2369 C CA . LYS A 1 302 ? -10.762 -12.970 0.233 1.00 98.44 302 LYS A CA 1
ATOM 2370 C C . LYS A 1 302 ? -11.570 -11.862 0.902 1.00 98.44 302 LYS A C 1
ATOM 2372 O O . LYS A 1 302 ? -12.133 -12.129 1.968 1.00 98.44 302 LYS A O 1
ATOM 2377 N N . LEU A 1 303 ? -11.618 -10.676 0.299 1.00 98.12 303 LEU A N 1
ATOM 2378 C CA . LEU A 1 303 ? -12.405 -9.533 0.760 1.00 98.12 303 LEU A CA 1
ATOM 2379 C C . LEU A 1 303 ? -13.873 -9.631 0.336 1.00 98.12 303 LEU A C 1
ATOM 2381 O O . LEU A 1 303 ? -14.759 -9.466 1.170 1.00 98.12 303 LEU A O 1
ATOM 2385 N N . THR A 1 304 ? -14.123 -9.929 -0.939 1.00 97.94 304 THR A N 1
ATOM 2386 C CA . THR A 1 304 ? -15.464 -9.896 -1.549 1.00 97.94 304 THR A CA 1
ATOM 2387 C C . THR A 1 304 ? -16.235 -11.206 -1.404 1.00 97.94 304 THR A C 1
ATOM 2389 O O . THR A 1 304 ? -17.458 -11.212 -1.485 1.00 97.94 304 THR A O 1
ATOM 2392 N N . GLY A 1 305 ? -15.537 -12.329 -1.218 1.00 98.06 305 GLY A N 1
ATOM 2393 C CA . GLY A 1 305 ? -16.108 -13.672 -1.334 1.00 98.06 305 GLY A CA 1
ATOM 2394 C C . GLY A 1 305 ? -16.352 -14.123 -2.779 1.00 98.06 305 GLY A C 1
ATOM 2395 O O . GLY A 1 305 ? -16.794 -15.252 -2.987 1.00 98.06 305 GLY A O 1
ATOM 2396 N N . ILE A 1 306 ? -16.050 -13.282 -3.774 1.00 98.38 306 ILE A N 1
ATOM 2397 C CA . ILE A 1 306 ? -16.292 -13.553 -5.192 1.00 98.38 306 ILE A CA 1
ATOM 2398 C C . ILE A 1 306 ? -14.984 -13.984 -5.853 1.00 98.38 306 ILE A C 1
ATOM 2400 O O . ILE A 1 306 ? -13.964 -13.299 -5.787 1.00 98.38 306 ILE A O 1
ATOM 2404 N N . LYS A 1 307 ? -15.010 -15.149 -6.500 1.00 98.56 307 LYS A N 1
ATOM 2405 C CA . LYS A 1 307 ? -13.839 -15.715 -7.169 1.00 98.56 307 LYS A CA 1
ATOM 2406 C C . LYS A 1 307 ? -13.556 -14.987 -8.486 1.00 98.56 307 LYS A C 1
ATOM 2408 O O . LYS A 1 307 ? -14.439 -14.879 -9.332 1.00 98.56 307 LYS A O 1
ATOM 2413 N N . GLY A 1 308 ? -12.318 -14.525 -8.645 1.00 98.06 308 GLY A N 1
ATOM 2414 C CA . GLY A 1 308 ? -11.793 -13.940 -9.878 1.00 98.06 308 GLY A CA 1
ATOM 2415 C C . GLY A 1 308 ? -10.916 -14.919 -10.660 1.00 98.06 308 GLY A C 1
ATOM 2416 O O . GLY A 1 308 ? -10.870 -16.114 -10.357 1.00 98.06 308 GLY A O 1
ATOM 2417 N N . ASN A 1 309 ? -10.192 -14.403 -11.654 1.00 98.12 309 ASN A N 1
ATOM 2418 C CA . ASN A 1 309 ? -9.278 -15.178 -12.491 1.00 98.12 309 ASN A CA 1
ATOM 2419 C C . ASN A 1 309 ? -7.925 -14.477 -12.624 1.00 98.12 309 ASN A C 1
ATOM 2421 O O . ASN A 1 309 ? -7.848 -13.317 -13.021 1.00 98.12 309 ASN A O 1
ATOM 2425 N N . TYR A 1 310 ? -6.839 -15.197 -12.342 1.00 98.50 310 TYR A N 1
ATOM 2426 C CA . TYR A 1 310 ? -5.495 -14.678 -12.570 1.00 98.50 310 TYR A CA 1
ATOM 2427 C C . TYR A 1 310 ? -5.105 -14.796 -14.050 1.00 98.50 310 TYR A C 1
ATOM 2429 O O . TYR A 1 310 ? -4.953 -15.903 -14.567 1.00 98.50 310 TYR A O 1
ATOM 2437 N N . VAL A 1 311 ? -4.934 -13.664 -14.735 1.00 97.50 311 VAL A N 1
ATOM 2438 C CA . VAL A 1 311 ? -4.622 -13.588 -16.169 1.00 97.50 311 VAL A CA 1
ATOM 2439 C C . VAL A 1 311 ? -3.610 -12.471 -16.421 1.00 97.50 311 VAL A C 1
ATOM 2441 O O . VAL A 1 311 ? -3.783 -11.346 -15.958 1.00 97.50 311 VAL A O 1
ATOM 2444 N N . LYS A 1 312 ? -2.547 -12.772 -17.183 1.00 95.19 312 LYS A N 1
ATOM 2445 C CA . LYS A 1 312 ? -1.546 -11.793 -17.664 1.00 95.19 312 LYS A CA 1
ATOM 2446 C C . LYS A 1 312 ? -1.015 -10.847 -16.568 1.00 95.19 312 LYS A C 1
ATOM 2448 O O . LYS A 1 312 ? -0.901 -9.643 -16.785 1.00 95.19 312 LYS A O 1
ATOM 2453 N N . GLY A 1 313 ? -0.686 -11.371 -15.386 1.00 97.25 313 GLY A N 1
ATOM 2454 C CA . GLY A 1 313 ? -0.138 -10.538 -14.311 1.00 97.25 313 GLY A CA 1
ATOM 2455 C C . GLY A 1 313 ? -1.174 -9.880 -13.398 1.00 97.25 313 GLY A C 1
ATOM 2456 O O . GLY A 1 313 ? -0.800 -8.992 -12.636 1.00 97.25 313 GLY A O 1
ATOM 2457 N N . LYS A 1 314 ? -2.465 -10.220 -13.491 1.00 98.38 314 LYS A N 1
ATOM 2458 C CA . LYS A 1 314 ? -3.530 -9.577 -12.703 1.00 98.38 314 LYS A CA 1
ATOM 2459 C C . LYS A 1 314 ? -4.597 -10.578 -12.267 1.00 98.38 314 LYS A C 1
ATOM 2461 O O . LYS A 1 314 ? -5.021 -11.405 -13.066 1.00 98.38 314 LYS A O 1
ATOM 2466 N N . TYR A 1 315 ? -5.080 -10.467 -11.033 1.00 98.50 315 TYR A N 1
ATOM 2467 C CA . TYR A 1 315 ? -6.260 -11.181 -10.545 1.00 98.50 315 TYR A CA 1
ATOM 2468 C C . TYR A 1 315 ? -7.525 -10.405 -10.916 1.00 98.50 315 TYR A C 1
ATOM 2470 O O . TYR A 1 315 ? -7.932 -9.508 -10.190 1.00 98.50 315 TYR A O 1
ATOM 2478 N N . LEU A 1 316 ? -8.101 -10.685 -12.081 1.00 98.56 316 LEU A N 1
ATOM 2479 C CA . LEU A 1 316 ? -9.236 -9.956 -12.653 1.00 98.56 316 LEU A CA 1
ATOM 2480 C C . LEU A 1 316 ? -10.581 -10.444 -12.086 1.00 98.56 316 LEU A C 1
ATOM 2482 O O . LEU A 1 316 ? -10.659 -11.592 -11.630 1.00 98.56 316 LEU A O 1
ATOM 2486 N N . PRO A 1 317 ? -11.638 -9.609 -12.115 1.00 98.44 317 PRO A N 1
ATOM 2487 C CA . PRO A 1 317 ? -12.984 -10.039 -11.738 1.00 98.44 317 PRO A CA 1
ATOM 2488 C C . PRO A 1 317 ? -13.503 -11.167 -12.653 1.00 98.44 317 PRO A C 1
ATOM 2490 O O . PRO A 1 317 ? -12.931 -11.426 -13.718 1.00 98.44 317 PRO A O 1
ATOM 2493 N N . PRO A 1 318 ? -14.571 -11.883 -12.256 1.00 98.06 318 PRO A N 1
ATOM 2494 C CA . PRO A 1 318 ? -15.234 -12.835 -13.145 1.00 98.06 318 PRO A CA 1
ATOM 2495 C C . PRO A 1 318 ? -15.804 -12.142 -14.396 1.00 98.06 318 PRO A C 1
ATOM 2497 O O . PRO A 1 318 ? -16.012 -10.930 -14.415 1.00 98.06 318 PRO A O 1
ATOM 2500 N N . GLN A 1 319 ? -16.062 -12.923 -15.449 1.00 96.56 319 GLN A N 1
ATOM 2501 C CA . GLN A 1 319 ? -16.617 -12.414 -16.708 1.00 96.56 319 GLN A CA 1
ATOM 2502 C C . GLN A 1 319 ? -17.950 -11.680 -16.474 1.00 96.56 319 GLN A C 1
ATOM 2504 O O . GLN A 1 319 ? -18.758 -12.111 -15.653 1.00 96.56 319 GLN A O 1
ATOM 2509 N N . GLY A 1 320 ? -18.174 -10.589 -17.212 1.00 96.00 320 GLY A N 1
ATOM 2510 C CA . GLY A 1 320 ? -19.370 -9.743 -17.089 1.00 96.00 320 GLY A CA 1
ATOM 2511 C C . GLY A 1 320 ? -19.201 -8.523 -16.177 1.00 96.00 320 GLY A C 1
ATOM 2512 O O . GLY A 1 320 ? -20.137 -7.739 -16.042 1.00 96.00 320 GLY A O 1
ATOM 2513 N N . TYR A 1 321 ? -18.018 -8.349 -15.583 1.00 97.62 321 TYR A N 1
ATOM 2514 C CA . TYR A 1 321 ? -17.621 -7.135 -14.873 1.00 97.62 321 TYR A CA 1
ATOM 2515 C C . TYR A 1 321 ? -16.375 -6.533 -15.527 1.00 97.62 321 TYR A C 1
ATOM 2517 O O . TYR A 1 321 ? -15.428 -7.248 -15.861 1.00 97.62 321 TYR A O 1
ATOM 2525 N N . ARG A 1 322 ? -16.361 -5.211 -15.670 1.00 96.94 322 ARG A N 1
ATOM 2526 C CA . ARG A 1 322 ? -15.244 -4.413 -16.180 1.00 96.94 322 ARG A CA 1
ATOM 2527 C C . ARG A 1 322 ? -14.061 -4.429 -15.215 1.00 96.94 322 ARG A C 1
ATOM 2529 O O . ARG A 1 322 ? -12.910 -4.605 -15.614 1.00 96.94 322 ARG A O 1
ATOM 2536 N N . ASP A 1 323 ? -14.337 -4.220 -13.934 1.00 97.88 323 ASP A N 1
ATOM 2537 C CA . ASP A 1 323 ? -13.339 -4.110 -12.874 1.00 97.88 323 ASP A CA 1
ATOM 2538 C C . ASP A 1 323 ? -13.915 -4.546 -11.518 1.00 97.88 323 ASP A C 1
ATOM 2540 O O . ASP A 1 323 ? -15.096 -4.876 -11.382 1.00 97.88 323 ASP A O 1
ATOM 2544 N N . TRP A 1 324 ? -13.057 -4.611 -10.500 1.00 98.31 324 TRP A N 1
ATOM 2545 C CA . TRP A 1 324 ? -13.477 -5.003 -9.154 1.00 98.31 324 TRP A CA 1
ATOM 2546 C C . TRP A 1 324 ? -14.339 -3.954 -8.453 1.00 98.31 324 TRP A C 1
ATOM 2548 O O . TRP A 1 324 ? -15.091 -4.307 -7.543 1.00 98.31 324 TRP A O 1
ATOM 2558 N N . GLN A 1 325 ? -14.257 -2.685 -8.855 1.00 97.94 325 GLN A N 1
ATOM 2559 C CA . GLN A 1 325 ? -15.149 -1.650 -8.347 1.00 97.94 325 GLN A CA 1
ATOM 2560 C C . GLN A 1 325 ? -16.596 -1.927 -8.771 1.00 97.94 325 GLN A C 1
ATOM 2562 O O . GLN A 1 325 ? -17.487 -1.909 -7.922 1.00 97.94 325 GLN A O 1
ATOM 2567 N N . GLU A 1 326 ? -16.825 -2.292 -10.032 1.00 98.00 326 GLU A N 1
ATOM 2568 C CA . GLU A 1 326 ? -18.157 -2.668 -10.511 1.00 98.00 326 GLU A CA 1
ATOM 2569 C C . GLU A 1 326 ? -18.710 -3.897 -9.771 1.00 98.00 326 GLU A C 1
ATOM 2571 O O . GLU A 1 326 ? -19.898 -3.949 -9.444 1.00 98.00 326 GLU A O 1
ATOM 2576 N N . VAL A 1 327 ? -17.850 -4.874 -9.446 1.00 98.38 327 VAL A N 1
ATOM 2577 C CA . VAL A 1 327 ? -18.237 -6.027 -8.614 1.00 98.38 327 VAL A CA 1
ATOM 2578 C C . VAL A 1 327 ? -18.751 -5.563 -7.251 1.00 98.38 327 VAL A C 1
ATOM 2580 O O . VAL A 1 327 ? -19.787 -6.050 -6.800 1.00 98.38 327 VAL A O 1
ATOM 2583 N N . ILE A 1 328 ? -18.056 -4.631 -6.596 1.00 98.12 328 ILE A N 1
ATOM 2584 C CA . ILE A 1 328 ? -18.466 -4.097 -5.290 1.00 98.12 328 ILE A CA 1
ATOM 2585 C C . ILE A 1 328 ? -19.807 -3.377 -5.393 1.00 98.12 328 ILE A C 1
ATOM 2587 O O . ILE A 1 328 ? -20.708 -3.665 -4.604 1.00 98.12 328 ILE A O 1
ATOM 2591 N N . GLU A 1 329 ? -19.942 -2.477 -6.364 1.00 97.38 329 GLU A N 1
ATOM 2592 C CA . GLU A 1 329 ? -21.128 -1.639 -6.541 1.00 97.38 329 GLU A CA 1
ATOM 2593 C C . GLU A 1 329 ? -22.367 -2.484 -6.859 1.00 97.38 329 GLU A C 1
ATOM 2595 O O . GLU A 1 329 ? -23.371 -2.392 -6.150 1.00 97.38 329 GLU A O 1
ATOM 2600 N N . LYS A 1 330 ? -22.284 -3.381 -7.853 1.00 98.00 330 LYS A N 1
ATOM 2601 C CA . LYS A 1 330 ? -23.414 -4.232 -8.266 1.00 98.00 330 LYS A CA 1
ATOM 2602 C C . LYS A 1 330 ? -23.862 -5.218 -7.188 1.00 98.00 330 LYS A C 1
ATOM 2604 O O . LYS A 1 330 ? -25.030 -5.594 -7.164 1.00 98.00 330 LYS A O 1
ATOM 2609 N N . ASN A 1 331 ? -22.953 -5.653 -6.317 1.00 98.06 331 ASN A N 1
ATOM 2610 C CA . ASN A 1 331 ? -23.261 -6.618 -5.259 1.00 98.06 331 ASN A CA 1
ATOM 2611 C C . ASN A 1 331 ? -23.464 -5.958 -3.882 1.00 98.06 331 ASN A C 1
ATOM 2613 O O . ASN A 1 331 ? -23.642 -6.670 -2.893 1.00 98.06 331 ASN A O 1
ATOM 2617 N N . GLY A 1 332 ? -23.418 -4.622 -3.789 1.00 97.31 332 GLY A N 1
ATOM 2618 C CA . GLY A 1 332 ? -23.574 -3.893 -2.527 1.00 97.31 332 GLY A CA 1
ATOM 2619 C C . GLY A 1 332 ? -22.566 -4.316 -1.453 1.00 97.31 332 GLY A C 1
ATOM 2620 O O . GLY A 1 332 ? -22.906 -4.362 -0.267 1.00 97.31 332 GLY A O 1
ATOM 2621 N N . LEU A 1 333 ? -21.347 -4.688 -1.859 1.00 97.81 333 LEU A N 1
ATOM 2622 C CA . LEU A 1 333 ? -20.348 -5.234 -0.943 1.00 97.81 333 LEU A CA 1
ATOM 2623 C C . LEU A 1 333 ? -19.805 -4.142 -0.025 1.00 97.81 333 LEU A C 1
ATOM 2625 O O . LEU A 1 333 ? -19.581 -3.005 -0.434 1.00 97.81 333 LEU A O 1
ATOM 2629 N N . LYS A 1 334 ? -19.535 -4.517 1.225 1.00 97.44 334 LYS A N 1
ATOM 2630 C CA . LYS A 1 334 ? -18.983 -3.626 2.246 1.00 97.44 334 LYS A CA 1
ATOM 2631 C C . LYS A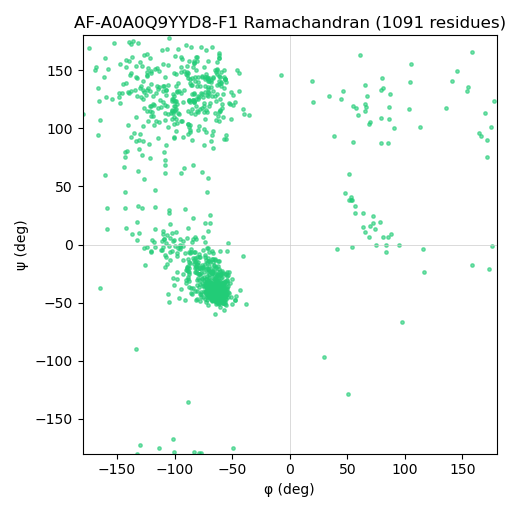 1 334 ? -17.816 -4.301 2.956 1.00 97.44 334 LYS A C 1
ATOM 2633 O O . LYS A 1 334 ? -17.857 -5.504 3.224 1.00 97.44 334 LYS A O 1
ATOM 2638 N N . LEU A 1 335 ? -16.798 -3.521 3.304 1.00 97.25 335 LEU A N 1
ATOM 2639 C CA . LEU A 1 335 ? -15.703 -3.975 4.151 1.00 97.25 335 LEU A CA 1
ATOM 2640 C C . LEU A 1 335 ? -16.153 -3.915 5.614 1.00 97.25 335 LEU A C 1
ATOM 2642 O O . LEU A 1 335 ? -16.407 -2.837 6.134 1.00 97.25 335 LEU A O 1
ATOM 2646 N N . THR A 1 336 ? -16.254 -5.065 6.279 1.00 97.31 336 THR A N 1
ATOM 2647 C CA . THR A 1 336 ? -16.737 -5.162 7.667 1.00 97.31 336 THR A CA 1
ATOM 2648 C C . THR A 1 336 ? -15.656 -5.661 8.625 1.00 97.31 336 THR A C 1
ATOM 2650 O O . THR A 1 336 ? -14.757 -6.418 8.244 1.00 97.31 336 THR A O 1
ATOM 2653 N N . SER A 1 337 ? -15.744 -5.266 9.888 1.00 96.69 337 SER A N 1
ATOM 2654 C CA . SER A 1 337 ? -14.964 -5.807 11.001 1.00 96.69 337 SER A CA 1
ATOM 2655 C C . SER A 1 337 ? -15.777 -6.674 11.957 1.00 96.69 337 SER A C 1
ATOM 2657 O O . SER A 1 337 ? -15.186 -7.348 12.800 1.00 96.69 337 SER A O 1
ATOM 2659 N N . SER A 1 338 ? -17.106 -6.692 11.848 1.00 94.50 338 SER A N 1
ATOM 2660 C CA . SER A 1 338 ? -17.979 -7.505 12.699 1.00 94.50 338 SER A CA 1
ATOM 2661 C C . SER A 1 338 ? -17.543 -8.978 12.722 1.00 94.50 338 SER A C 1
ATOM 2663 O O . SER A 1 338 ? -17.407 -9.626 11.683 1.00 94.50 338 SER A O 1
ATOM 2665 N N . GLY A 1 339 ? -17.236 -9.487 13.922 1.00 95.62 339 GLY A N 1
ATOM 2666 C CA . GLY A 1 339 ? -16.713 -10.844 14.141 1.00 95.62 339 GLY A CA 1
ATOM 2667 C C . GLY A 1 339 ? -15.288 -11.103 13.623 1.00 95.62 339 GLY A C 1
ATOM 2668 O O . GLY A 1 339 ? -14.838 -12.246 13.643 1.00 95.62 339 GLY A O 1
ATOM 2669 N N . ARG A 1 340 ? -14.577 -10.073 13.146 1.00 97.19 340 ARG A N 1
ATOM 2670 C CA . ARG A 1 340 ? -13.251 -10.175 12.499 1.00 97.19 340 ARG A CA 1
ATOM 2671 C C . ARG A 1 340 ? -12.155 -9.384 13.218 1.00 97.19 340 ARG A C 1
ATOM 2673 O O . ARG A 1 340 ? -10.999 -9.466 12.805 1.00 97.19 340 ARG A O 1
ATOM 2680 N N . VAL A 1 341 ? -12.491 -8.616 14.257 1.00 98.00 341 VAL A N 1
ATOM 2681 C CA . VAL A 1 341 ? -11.523 -7.814 15.022 1.00 98.00 341 VAL A CA 1
ATOM 2682 C C . VAL A 1 341 ? -10.713 -8.694 15.967 1.00 98.00 341 VAL A C 1
ATOM 2684 O O . VAL A 1 341 ? -11.270 -9.435 16.776 1.00 98.00 341 VAL A O 1
ATOM 2687 N N . LYS A 1 342 ? -9.390 -8.550 15.918 1.00 97.94 342 LYS A N 1
ATOM 2688 C CA . LYS A 1 342 ? -8.467 -9.037 16.942 1.00 97.94 342 LYS A CA 1
ATOM 2689 C C . LYS A 1 342 ? -7.713 -7.851 17.526 1.00 97.94 342 LYS A C 1
ATOM 2691 O O . LYS A 1 342 ? -7.013 -7.134 16.811 1.00 97.94 342 LYS A O 1
ATOM 2696 N N . VAL A 1 343 ? -7.850 -7.668 18.834 1.00 97.44 343 VAL A N 1
ATOM 2697 C CA . VAL A 1 343 ? -7.082 -6.675 19.587 1.00 97.44 343 VAL A CA 1
ATOM 2698 C C . VAL A 1 343 ? -5.832 -7.352 20.126 1.00 97.44 343 VAL A C 1
ATOM 2700 O O . VAL A 1 343 ? -5.928 -8.355 20.833 1.00 97.44 343 VAL A O 1
ATOM 2703 N N . ILE A 1 344 ? -4.659 -6.822 19.790 1.00 96.88 344 ILE A N 1
ATOM 2704 C CA . ILE A 1 344 ? -3.383 -7.364 20.262 1.00 96.88 344 ILE A CA 1
ATOM 2705 C C . ILE A 1 344 ? -2.841 -6.480 21.385 1.00 96.88 344 ILE A C 1
ATOM 2707 O O . ILE A 1 344 ? -2.445 -5.331 21.163 1.00 96.88 344 ILE A O 1
ATOM 2711 N N . ASN A 1 345 ? -2.790 -7.040 22.595 1.00 91.12 345 ASN A N 1
ATOM 2712 C CA . ASN A 1 345 ? -2.140 -6.410 23.737 1.00 91.12 345 ASN A CA 1
ATOM 2713 C C . ASN A 1 345 ? -0.653 -6.796 23.774 1.00 91.12 345 ASN A C 1
ATOM 2715 O O . ASN A 1 345 ? -0.287 -7.904 24.165 1.00 91.12 345 ASN A O 1
ATOM 2719 N N . HIS A 1 346 ? 0.215 -5.872 23.364 1.00 81.69 346 HIS A N 1
ATOM 2720 C CA . HIS A 1 346 ? 1.665 -6.085 23.358 1.00 81.69 346 HIS A CA 1
ATOM 2721 C C . HIS A 1 346 ? 2.336 -5.726 24.698 1.00 81.69 346 HIS A C 1
ATOM 2723 O O . HIS A 1 346 ? 3.478 -6.143 24.929 1.00 81.69 346 HIS A O 1
ATOM 2729 N N . LYS A 1 347 ? 1.647 -4.990 25.590 1.00 75.81 347 LYS A N 1
ATOM 2730 C CA . LYS A 1 347 ? 2.160 -4.582 26.911 1.00 75.81 347 LYS A CA 1
ATOM 2731 C C . LYS A 1 347 ? 1.939 -5.658 27.978 1.00 75.81 347 LYS A C 1
ATOM 2733 O O . LYS A 1 347 ? 2.871 -5.956 28.721 1.00 75.81 347 LYS A O 1
ATOM 2738 N N . ALA A 1 348 ? 0.769 -6.299 28.009 1.00 57.31 348 ALA A N 1
ATOM 2739 C CA . ALA A 1 348 ? 0.428 -7.329 28.997 1.00 57.31 348 ALA A CA 1
ATOM 2740 C C . ALA A 1 348 ? 1.325 -8.578 28.910 1.00 57.31 348 ALA A C 1
ATOM 2742 O O . ALA A 1 348 ? 1.653 -9.173 29.932 1.00 57.31 348 ALA A O 1
ATOM 2743 N N . GLN A 1 349 ? 1.830 -8.917 27.718 1.00 48.00 349 GLN A N 1
ATOM 2744 C CA . GLN A 1 349 ? 2.764 -10.039 27.545 1.00 48.00 349 GLN A CA 1
ATOM 2745 C C . GLN A 1 349 ? 4.120 -9.835 28.239 1.00 48.00 349 GLN A C 1
ATOM 2747 O O . GLN A 1 349 ? 4.881 -10.787 28.365 1.00 48.00 349 GLN A O 1
ATOM 2752 N N . LYS A 1 350 ? 4.453 -8.617 28.692 1.00 39.12 350 LYS A N 1
ATOM 2753 C CA . LYS A 1 350 ? 5.681 -8.374 29.464 1.00 39.12 350 LYS A CA 1
ATOM 2754 C C . LYS A 1 350 ? 5.566 -8.894 30.906 1.00 39.12 350 LYS A C 1
ATOM 2756 O O . LYS A 1 350 ? 6.571 -9.289 31.474 1.00 39.12 350 LYS A O 1
ATOM 2761 N N . ALA A 1 351 ? 4.355 -8.952 31.469 1.00 35.31 351 ALA A N 1
ATOM 2762 C CA . ALA A 1 351 ? 4.130 -9.388 32.850 1.00 35.31 351 ALA A CA 1
ATOM 2763 C C . ALA A 1 351 ? 4.072 -10.920 33.014 1.00 35.31 351 ALA A C 1
ATOM 2765 O O . ALA A 1 351 ? 4.354 -11.428 34.095 1.00 35.31 351 ALA A O 1
ATOM 2766 N N . GLU A 1 352 ? 3.749 -11.668 31.953 1.00 36.03 352 GLU A N 1
ATOM 2767 C CA . GLU A 1 352 ? 3.708 -13.142 31.994 1.00 36.03 352 GLU A CA 1
ATOM 2768 C C . GLU A 1 352 ? 5.094 -13.800 31.867 1.00 36.03 352 GLU A C 1
ATOM 2770 O O . GLU A 1 352 ? 5.267 -14.940 32.289 1.00 36.03 352 GLU A O 1
ATOM 2775 N N . VAL A 1 353 ? 6.092 -13.095 31.321 1.00 38.16 353 VAL A N 1
ATOM 2776 C CA . VAL A 1 353 ? 7.436 -13.649 31.052 1.00 38.16 353 VAL A CA 1
ATOM 2777 C C . VAL A 1 353 ? 8.398 -13.487 32.242 1.00 38.16 353 VAL A C 1
ATOM 2779 O O . VAL A 1 353 ? 9.351 -14.253 32.355 1.00 38.16 353 VAL A O 1
ATOM 2782 N N . ASP A 1 354 ? 8.111 -12.581 33.184 1.00 31.39 354 ASP A N 1
ATOM 2783 C CA . ASP A 1 354 ? 8.932 -12.357 34.389 1.00 31.39 354 ASP A CA 1
ATOM 2784 C C . ASP A 1 354 ? 8.525 -13.236 35.594 1.00 31.39 354 ASP A C 1
ATOM 2786 O O . ASP A 1 354 ? 9.075 -13.100 36.690 1.00 31.39 354 ASP A O 1
ATOM 2790 N N . SER A 1 355 ? 7.588 -14.176 35.416 1.00 28.73 355 SER A N 1
ATOM 2791 C CA . SER A 1 355 ? 7.302 -15.201 36.426 1.00 28.73 355 SER A CA 1
ATOM 2792 C C . SER A 1 355 ? 8.235 -16.403 36.223 1.00 28.73 355 SER A C 1
ATOM 2794 O O . SER A 1 355 ? 8.276 -16.957 35.121 1.00 28.73 355 SER A O 1
ATOM 2796 N N . PRO A 1 356 ? 9.009 -16.834 37.239 1.00 34.12 356 PRO A N 1
ATOM 2797 C CA . PRO A 1 356 ? 9.971 -17.913 37.076 1.00 34.12 356 PRO A CA 1
ATOM 2798 C C . PRO A 1 356 ? 9.260 -19.198 36.646 1.00 34.12 356 PRO A C 1
ATOM 2800 O O . PRO A 1 356 ? 8.337 -19.677 37.303 1.00 34.12 356 PRO A O 1
ATOM 2803 N N . VAL A 1 357 ? 9.729 -19.749 35.526 1.00 35.94 357 VAL A N 1
ATOM 2804 C CA . VAL A 1 357 ? 9.273 -20.994 34.906 1.00 35.94 357 VAL A CA 1
ATOM 2805 C C . VAL A 1 357 ? 9.348 -22.145 35.915 1.00 35.94 357 VAL A C 1
ATOM 2807 O O . VAL A 1 357 ? 10.373 -22.811 36.058 1.00 35.94 357 VAL A O 1
ATOM 2810 N N . ILE A 1 358 ? 8.235 -22.424 36.594 1.00 32.72 358 ILE A N 1
ATOM 2811 C CA . ILE A 1 358 ? 7.966 -23.746 37.155 1.00 32.72 358 ILE A CA 1
ATOM 2812 C C . ILE A 1 358 ? 7.424 -24.588 36.003 1.00 32.72 358 ILE A C 1
ATOM 2814 O O . ILE A 1 358 ? 6.417 -24.251 35.381 1.00 32.72 358 ILE A O 1
ATOM 2818 N N . LYS A 1 359 ? 8.152 -25.665 35.689 1.00 34.84 359 LYS A N 1
ATOM 2819 C CA . LYS A 1 359 ? 7.869 -26.620 34.611 1.00 34.84 359 LYS A CA 1
ATOM 2820 C C . LYS A 1 359 ? 6.372 -26.930 34.513 1.00 34.84 359 LYS A C 1
ATOM 2822 O O . LYS A 1 359 ? 5.776 -27.512 35.416 1.00 34.84 359 LYS A O 1
ATOM 2827 N N . ALA A 1 360 ? 5.793 -26.571 33.372 1.00 36.88 360 ALA A N 1
ATOM 2828 C CA . ALA A 1 360 ? 4.412 -26.835 33.016 1.00 36.88 360 ALA A CA 1
ATOM 2829 C C . ALA A 1 360 ? 4.168 -28.337 32.797 1.00 36.88 360 ALA A C 1
ATOM 2831 O O . ALA A 1 360 ? 4.237 -28.840 31.681 1.00 36.88 360 ALA A O 1
ATOM 2832 N N . GLN A 1 361 ? 3.825 -29.036 33.873 1.00 37.16 361 GLN A N 1
ATOM 2833 C CA . GLN A 1 361 ? 2.900 -30.168 33.867 1.00 37.16 361 GLN A CA 1
ATOM 2834 C C . GLN A 1 361 ? 2.097 -30.091 35.169 1.00 37.16 361 GLN A C 1
ATOM 2836 O O . GLN A 1 361 ? 2.428 -30.785 36.118 1.00 37.16 361 GLN A O 1
ATOM 2841 N N . THR A 1 362 ? 1.124 -29.167 35.255 1.00 39.03 362 THR A N 1
ATOM 2842 C CA . THR A 1 362 ? -0.000 -29.175 36.238 1.00 39.03 362 THR A CA 1
ATOM 2843 C C . THR A 1 362 ? -0.923 -27.942 36.189 1.00 39.03 362 THR A C 1
ATOM 2845 O O . THR A 1 362 ? -1.912 -27.927 36.910 1.00 39.03 362 THR A O 1
ATOM 2848 N N . THR A 1 363 ? -0.708 -26.921 35.346 1.00 33.38 363 THR A N 1
ATOM 2849 C CA . THR A 1 363 ? -1.514 -25.675 35.417 1.00 33.38 363 THR A CA 1
ATOM 2850 C C . THR A 1 363 ? -2.752 -25.606 34.516 1.00 33.38 363 THR A C 1
ATOM 2852 O O . THR A 1 363 ? -3.622 -24.779 34.775 1.00 33.38 363 THR A O 1
ATOM 2855 N N . LYS A 1 364 ? -2.927 -26.499 33.528 1.00 35.81 364 LYS A N 1
ATOM 2856 C CA . LYS A 1 364 ? -4.171 -26.537 32.723 1.00 35.81 364 LYS A CA 1
ATOM 2857 C C . LYS A 1 364 ? -5.455 -26.722 33.561 1.00 35.81 364 LYS A C 1
ATOM 2859 O O . LYS A 1 364 ? -6.417 -26.013 33.281 1.00 35.81 364 LYS A O 1
ATOM 2864 N N . PRO A 1 365 ? -5.486 -27.569 34.611 1.00 35.53 365 PRO A N 1
ATOM 2865 C CA . PRO A 1 365 ? -6.643 -27.673 35.496 1.00 35.53 365 PRO A CA 1
ATOM 2866 C C . PRO A 1 365 ? -6.910 -26.394 36.293 1.00 35.53 365 PRO A C 1
ATOM 2868 O O . PRO A 1 365 ? -8.063 -26.096 36.550 1.00 35.53 365 PRO A O 1
ATOM 2871 N N . VAL A 1 366 ? -5.885 -25.612 36.655 1.00 33.19 366 VAL A N 1
ATOM 2872 C CA . VAL A 1 366 ? -6.039 -24.421 37.512 1.00 33.19 366 VAL A CA 1
ATOM 2873 C C . VAL A 1 366 ? -6.583 -23.234 36.724 1.00 33.19 366 VAL A C 1
ATOM 2875 O O . VAL A 1 366 ? -7.502 -22.571 37.188 1.00 33.19 366 VAL A O 1
ATOM 2878 N N . THR A 1 367 ? -6.095 -22.991 35.506 1.00 37.62 367 THR A N 1
ATOM 2879 C CA . THR A 1 367 ? -6.609 -21.899 34.659 1.00 37.62 367 THR A CA 1
ATOM 2880 C C . THR A 1 367 ? -8.016 -22.208 34.138 1.00 37.62 367 THR A C 1
ATOM 2882 O O . THR A 1 367 ? -8.855 -21.312 34.055 1.00 37.62 367 THR A O 1
ATOM 2885 N N . GLN A 1 368 ? -8.311 -23.483 33.852 1.00 38.75 368 GLN A N 1
ATOM 2886 C CA . GLN A 1 368 ? -9.661 -23.924 33.498 1.00 38.75 368 GLN A CA 1
ATOM 2887 C C . GLN A 1 368 ? -10.599 -23.893 34.715 1.00 38.75 368 GLN A C 1
ATOM 2889 O O . GLN A 1 368 ? -11.713 -23.396 34.588 1.00 38.75 368 GLN A O 1
ATOM 2894 N N . ALA A 1 369 ? -10.138 -24.304 35.903 1.00 36.69 369 ALA A N 1
ATOM 2895 C CA . ALA A 1 369 ? -10.904 -24.186 37.144 1.00 36.69 369 ALA A CA 1
ATOM 2896 C C . ALA A 1 369 ? -11.149 -22.726 37.538 1.00 36.69 369 ALA A C 1
ATOM 2898 O O . ALA A 1 369 ? -12.243 -22.413 37.977 1.00 36.69 369 ALA A O 1
ATOM 2899 N N . MET A 1 370 ? -10.199 -21.809 37.329 1.00 36.88 370 MET A N 1
ATOM 2900 C CA . MET A 1 370 ? -10.402 -20.372 37.562 1.00 36.88 370 MET A CA 1
ATOM 2901 C C . MET A 1 370 ? -11.372 -19.753 36.547 1.00 36.88 370 MET A C 1
ATOM 2903 O O . MET A 1 370 ? -12.199 -18.919 36.914 1.00 36.88 370 MET A O 1
ATOM 2907 N N . GLY A 1 371 ? -11.329 -20.204 35.289 1.00 45.06 371 GLY A N 1
ATOM 2908 C CA . GLY A 1 371 ? -12.297 -19.817 34.262 1.00 45.06 371 GLY A CA 1
ATOM 2909 C C . GLY A 1 371 ? -13.711 -20.350 34.523 1.00 45.06 371 GLY A C 1
ATOM 2910 O O . GLY A 1 371 ? -14.687 -19.649 34.259 1.00 45.06 371 GLY A O 1
ATOM 2911 N N . GLU A 1 372 ? -13.846 -21.562 35.067 1.00 41.41 372 GLU A N 1
ATOM 2912 C CA . GLU A 1 372 ? -15.142 -22.120 35.478 1.00 41.41 372 GLU A CA 1
ATOM 2913 C C . GLU A 1 372 ? -15.631 -21.546 36.812 1.00 41.41 372 GLU A C 1
ATOM 2915 O O . GLU A 1 372 ? -16.815 -21.255 36.944 1.00 41.41 372 GLU A O 1
ATOM 2920 N N . MET A 1 373 ? -14.733 -21.240 37.747 1.00 37.81 373 MET A N 1
ATOM 2921 C CA . MET A 1 373 ? -15.033 -20.559 39.010 1.00 37.81 373 MET A CA 1
ATOM 2922 C C . MET A 1 373 ? -15.543 -19.128 38.777 1.00 37.81 373 MET A C 1
ATOM 2924 O O . MET A 1 373 ? -16.508 -18.718 39.417 1.00 37.81 373 MET A O 1
ATOM 2928 N N . GLY A 1 374 ? -14.991 -18.395 37.800 1.00 45.97 374 GLY A N 1
ATOM 2929 C CA . GLY A 1 374 ? -15.534 -17.101 37.363 1.00 45.97 374 GLY A CA 1
ATOM 2930 C C . GLY A 1 374 ? -16.938 -17.206 36.748 1.00 45.97 374 GLY A C 1
ATOM 2931 O O . GLY A 1 374 ? -17.779 -16.335 36.970 1.00 45.97 374 GLY A O 1
ATOM 2932 N N . LYS A 1 375 ? -17.232 -18.305 36.038 1.00 45.31 375 LYS A N 1
ATOM 2933 C CA . LYS A 1 375 ? -18.575 -18.589 35.499 1.00 45.31 375 LYS A CA 1
ATOM 2934 C C . LYS A 1 375 ? -19.564 -19.020 36.587 1.00 45.31 375 LYS A C 1
ATOM 2936 O O . LYS A 1 375 ? -20.722 -18.626 36.520 1.00 45.31 375 LYS A O 1
ATOM 2941 N N . MET A 1 376 ? -19.117 -19.767 37.597 1.00 37.88 376 MET A N 1
ATOM 2942 C CA . MET A 1 376 ? -19.943 -20.179 38.740 1.00 37.88 376 MET A CA 1
ATOM 2943 C C . MET A 1 376 ? -20.252 -19.006 39.682 1.00 37.88 376 MET A C 1
ATOM 2945 O O . MET A 1 376 ? -21.382 -18.884 40.151 1.00 37.88 376 MET A O 1
ATOM 2949 N N . LEU A 1 377 ? -19.300 -18.090 39.898 1.00 40.25 377 LEU A N 1
ATOM 2950 C CA . LEU A 1 377 ? -19.521 -16.846 40.650 1.00 40.25 377 LEU A CA 1
ATOM 2951 C C . LEU A 1 377 ? -20.559 -15.939 39.974 1.00 40.25 377 LEU A C 1
ATOM 2953 O O . LEU A 1 377 ? -21.396 -15.357 40.661 1.00 40.25 377 LEU A O 1
ATOM 2957 N N . ALA A 1 378 ? -20.560 -15.886 38.638 1.00 48.06 378 ALA A N 1
ATOM 2958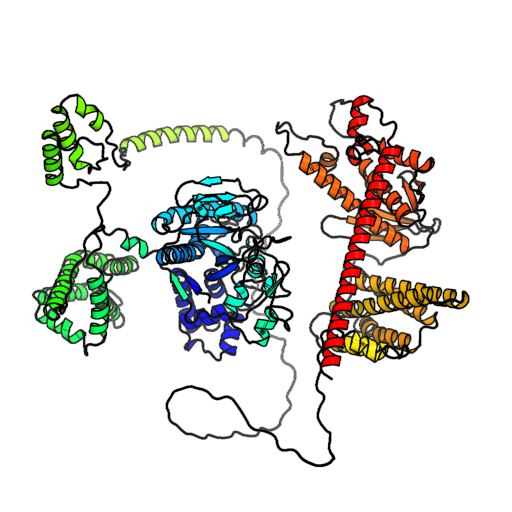 C CA . ALA A 1 378 ? -21.567 -15.167 37.857 1.00 48.06 378 ALA A CA 1
ATOM 2959 C C . ALA A 1 378 ? -22.964 -15.829 37.878 1.00 48.06 378 ALA A C 1
ATOM 2961 O O . ALA A 1 378 ? -23.940 -15.193 37.489 1.00 48.06 378 ALA A O 1
ATOM 2962 N N . GLN A 1 379 ? -23.070 -17.088 38.320 1.00 43.47 379 GLN A N 1
ATOM 2963 C CA . GLN A 1 379 ? -24.319 -17.861 38.371 1.00 43.47 379 GLN A CA 1
ATOM 2964 C C . GLN A 1 379 ? -24.915 -17.990 39.787 1.00 43.47 379 GLN A C 1
ATOM 2966 O O . GLN A 1 379 ? -26.024 -18.505 39.927 1.00 43.47 379 GLN A O 1
ATOM 2971 N N . SER A 1 380 ? -24.226 -17.533 40.842 1.00 41.91 380 SER A N 1
ATOM 2972 C CA . SER A 1 380 ? -24.763 -17.561 42.213 1.00 41.91 380 SER A CA 1
ATOM 2973 C C . SER A 1 380 ? -25.682 -16.362 42.486 1.00 41.91 380 SER A C 1
ATOM 2975 O O . SER A 1 380 ? -25.398 -15.248 42.053 1.00 41.91 380 SER A O 1
ATOM 2977 N N . ALA A 1 381 ? -26.781 -16.588 43.212 1.00 42.50 381 ALA A N 1
ATOM 2978 C CA . ALA A 1 381 ? -27.887 -15.633 43.330 1.00 42.50 381 ALA A CA 1
ATOM 2979 C C . ALA A 1 381 ? -27.581 -14.342 44.122 1.00 42.50 381 ALA A C 1
ATOM 2981 O O . ALA A 1 381 ? -28.347 -13.393 44.000 1.00 42.50 381 ALA A O 1
ATOM 2982 N N . ASP A 1 382 ? -26.489 -14.275 44.897 1.00 54.94 382 ASP A N 1
ATOM 2983 C CA . ASP A 1 382 ? -25.965 -13.016 45.455 1.00 54.94 382 ASP A CA 1
ATOM 2984 C C . ASP A 1 382 ? -24.536 -13.190 46.027 1.00 54.94 382 ASP A C 1
ATOM 2986 O O . ASP A 1 382 ? -24.365 -13.560 47.196 1.00 54.94 382 ASP A O 1
ATOM 2990 N N . PRO A 1 383 ? -23.484 -12.895 45.245 1.00 48.91 383 PRO A N 1
ATOM 2991 C CA . PRO A 1 383 ? -22.095 -12.916 45.712 1.00 48.91 383 PRO A CA 1
ATOM 2992 C C . PRO A 1 383 ? -21.819 -11.967 46.895 1.00 48.91 383 PRO A C 1
ATOM 2994 O O . PRO A 1 383 ? -20.875 -12.191 47.660 1.00 48.91 383 PRO A O 1
ATOM 2997 N N . ASN A 1 384 ? -22.643 -10.925 47.086 1.00 49.31 384 ASN A N 1
ATOM 2998 C CA . ASN A 1 384 ? -22.464 -9.948 48.163 1.00 49.31 384 ASN A CA 1
ATOM 2999 C C . ASN A 1 384 ? -22.824 -10.529 49.534 1.00 49.31 384 ASN A C 1
ATOM 3001 O O . ASN A 1 384 ? -22.196 -10.177 50.535 1.00 49.31 384 ASN A O 1
ATOM 3005 N N . SER A 1 385 ? -23.799 -11.440 49.592 1.00 62.31 385 SER A N 1
ATOM 3006 C CA . SER A 1 385 ? -24.184 -12.130 50.825 1.00 62.31 385 SER A CA 1
ATOM 3007 C C . SER A 1 385 ? -23.022 -12.961 51.383 1.00 62.31 385 SER A C 1
ATOM 3009 O O . SER A 1 385 ? -22.688 -12.847 52.563 1.00 62.31 385 SER A O 1
ATOM 3011 N N . PHE A 1 386 ? -22.314 -13.697 50.518 1.00 65.69 386 PHE A N 1
ATOM 3012 C CA . PHE A 1 386 ? -21.195 -14.549 50.925 1.00 65.69 386 PHE A CA 1
ATOM 3013 C C . PHE A 1 386 ? -19.999 -13.754 51.463 1.00 65.69 386 PHE A C 1
ATOM 3015 O O . PHE A 1 386 ? -19.482 -14.067 52.534 1.00 65.69 386 PHE A O 1
ATOM 3022 N N . TYR A 1 387 ? -19.574 -12.697 50.762 1.00 65.56 387 TYR A N 1
ATOM 3023 C CA . TYR A 1 387 ? -18.444 -11.868 51.197 1.00 65.56 387 TYR A CA 1
ATOM 3024 C C . TYR A 1 387 ? -18.734 -11.152 52.524 1.00 65.56 387 TYR A C 1
ATOM 3026 O O . TYR A 1 387 ? -17.906 -11.163 53.437 1.00 65.56 387 TYR A O 1
ATOM 3034 N N . ASN A 1 388 ? -19.940 -10.595 52.677 1.00 69.69 388 ASN A N 1
ATOM 3035 C CA . ASN A 1 388 ? -20.350 -9.926 53.913 1.00 69.69 388 ASN A CA 1
ATOM 3036 C C . ASN A 1 388 ? -20.486 -10.908 55.086 1.00 69.69 388 ASN A C 1
ATOM 3038 O O . ASN A 1 388 ? -20.129 -10.574 56.217 1.00 69.69 388 ASN A O 1
ATOM 3042 N N . GLN A 1 389 ? -20.973 -12.125 54.831 1.00 71.44 389 GLN A N 1
ATOM 3043 C CA . GLN A 1 389 ? -21.060 -13.179 55.840 1.00 71.44 389 GLN A CA 1
ATOM 3044 C C . GLN A 1 389 ? -19.676 -13.742 56.196 1.00 71.44 389 GLN A C 1
ATOM 3046 O O . GLN A 1 389 ? -19.437 -14.070 57.355 1.00 71.44 389 GLN A O 1
ATOM 3051 N N . TRP A 1 390 ? -18.745 -13.811 55.241 1.00 84.38 390 TRP A N 1
ATOM 3052 C CA . TRP A 1 390 ? -17.363 -14.206 55.500 1.00 84.38 390 TRP A CA 1
ATOM 3053 C C . TRP A 1 390 ? -16.631 -13.164 56.348 1.00 84.38 390 TRP A C 1
ATOM 3055 O O . TRP A 1 390 ? -16.053 -13.542 57.361 1.00 84.38 390 TRP A O 1
ATOM 3065 N N . ILE A 1 391 ? -16.716 -11.866 56.015 1.00 75.69 391 ILE A N 1
ATOM 3066 C CA . ILE A 1 391 ? -16.072 -10.807 56.813 1.00 75.69 391 ILE A CA 1
ATOM 3067 C C . ILE A 1 391 ? -16.561 -10.843 58.261 1.00 75.69 391 ILE A C 1
ATOM 3069 O O . ILE A 1 391 ? -15.714 -10.872 59.153 1.00 75.69 391 ILE A O 1
ATOM 3073 N N . LYS A 1 392 ? -17.883 -10.924 58.484 1.00 76.38 392 LYS A N 1
ATOM 3074 C CA . LYS A 1 392 ? -18.500 -11.008 59.825 1.00 76.38 392 LYS A CA 1
ATOM 3075 C C . LYS A 1 392 ? -18.070 -12.230 60.639 1.00 76.38 392 LYS A C 1
ATOM 3077 O O . LYS A 1 392 ? -18.182 -12.229 61.854 1.00 76.38 392 LYS A O 1
ATOM 3082 N N . ASN A 1 393 ? -17.606 -13.283 59.972 1.00 77.94 393 ASN A N 1
ATOM 3083 C CA . ASN A 1 393 ? -17.148 -14.514 60.613 1.00 77.94 393 ASN A CA 1
ATOM 3084 C C . ASN A 1 393 ? -15.621 -14.686 60.534 1.00 77.94 393 ASN A C 1
ATOM 3086 O O . ASN A 1 393 ? -15.095 -15.728 60.928 1.00 77.94 393 ASN A O 1
ATOM 3090 N N . SER A 1 394 ? -14.899 -13.698 59.997 1.00 79.75 394 SER A N 1
ATOM 3091 C CA . SER A 1 394 ? -13.453 -13.765 59.809 1.00 79.75 394 SER A CA 1
ATOM 3092 C C . SER A 1 394 ? -12.715 -13.132 60.994 1.00 79.75 394 SER A C 1
ATOM 3094 O O . SER A 1 394 ? -13.188 -12.148 61.566 1.00 79.75 394 SER A O 1
ATOM 3096 N N . PRO A 1 395 ? -11.478 -13.569 61.291 1.00 79.06 395 PRO A N 1
ATOM 3097 C CA . PRO A 1 395 ? -10.590 -12.871 62.227 1.00 79.06 395 PRO A CA 1
ATOM 3098 C C . PRO A 1 395 ? -10.247 -11.427 61.807 1.00 79.06 395 PRO A C 1
ATOM 3100 O O . PRO A 1 395 ? -9.547 -10.717 62.530 1.00 79.06 395 PRO A O 1
ATOM 3103 N N . HIS A 1 396 ? -10.675 -11.001 60.615 1.00 80.25 396 HIS A N 1
ATOM 3104 C CA . HIS A 1 396 ? -10.362 -9.706 60.030 1.00 80.25 396 HIS A CA 1
ATOM 3105 C C . HIS A 1 396 ? -11.467 -8.661 60.220 1.00 80.25 396 HIS A C 1
ATOM 3107 O O . HIS A 1 396 ? -11.202 -7.500 59.915 1.00 80.25 396 HIS A O 1
ATOM 3113 N N . GLU A 1 397 ? -12.648 -9.012 60.749 1.00 84.44 397 GLU A N 1
ATOM 3114 C CA . GLU A 1 397 ? -13.788 -8.089 60.909 1.00 84.44 397 GLU A CA 1
ATOM 3115 C C . GLU A 1 397 ? -13.382 -6.776 61.596 1.00 84.44 397 GLU A C 1
ATOM 3117 O O . GLU A 1 397 ? -13.584 -5.687 61.053 1.00 84.44 397 GLU A O 1
ATOM 3122 N N . GLN A 1 398 ? -12.710 -6.881 62.746 1.00 80.88 398 GLN A N 1
ATOM 3123 C CA . GLN A 1 398 ? -12.253 -5.722 63.512 1.00 80.88 398 GLN A CA 1
ATOM 3124 C C . GLN A 1 398 ? -11.256 -4.861 62.719 1.00 80.88 398 GLN A C 1
ATOM 3126 O O . GLN A 1 398 ? -11.355 -3.637 62.720 1.00 80.88 398 GLN A O 1
ATOM 3131 N N . LYS A 1 399 ? -10.333 -5.482 61.973 1.00 79.81 399 LYS A N 1
ATOM 3132 C CA . LYS A 1 399 ? -9.339 -4.759 61.162 1.00 79.81 399 LYS A CA 1
ATOM 3133 C C . LYS A 1 399 ? -9.956 -4.105 59.925 1.00 79.81 399 LYS A C 1
ATOM 3135 O O . LYS A 1 399 ? -9.526 -3.023 59.538 1.00 79.81 399 LYS A O 1
ATOM 3140 N N . VAL A 1 400 ? -10.976 -4.720 59.322 1.00 76.88 400 VAL A N 1
ATOM 3141 C CA . VAL A 1 400 ? -11.753 -4.122 58.222 1.00 76.88 400 VAL A CA 1
ATOM 3142 C C . VAL A 1 400 ? -12.547 -2.913 58.729 1.00 76.88 400 VAL A C 1
ATOM 3144 O O . VAL A 1 400 ? -12.584 -1.878 58.056 1.00 76.88 400 VAL A O 1
ATOM 3147 N N . ALA A 1 401 ? -13.130 -3.006 59.928 1.00 75.81 401 ALA A N 1
ATOM 3148 C CA . ALA A 1 401 ? -13.822 -1.893 60.573 1.00 75.81 401 ALA A CA 1
ATOM 3149 C C . ALA A 1 401 ? -12.860 -0.739 60.915 1.00 75.81 401 ALA A C 1
ATOM 3151 O O . ALA A 1 401 ? -13.145 0.416 60.593 1.00 75.81 401 ALA A O 1
ATOM 3152 N N . GLU A 1 402 ? -11.690 -1.045 61.485 1.00 80.38 402 GLU A N 1
ATOM 3153 C CA . GLU A 1 402 ? -10.636 -0.064 61.778 1.00 80.38 402 GLU A CA 1
ATOM 3154 C C . GLU A 1 402 ? -10.108 0.609 60.502 1.00 80.38 402 GLU A C 1
ATOM 3156 O O . GLU A 1 402 ? -10.012 1.837 60.449 1.00 80.38 402 GLU A O 1
ATOM 3161 N N . PHE A 1 403 ? -9.830 -0.165 59.448 1.00 83.56 403 PHE A N 1
ATOM 3162 C CA . PHE A 1 403 ? -9.408 0.353 58.144 1.00 83.56 403 PHE A CA 1
ATOM 3163 C C . PHE A 1 403 ? -10.459 1.303 57.548 1.00 83.56 403 PHE A C 1
ATOM 3165 O O . PHE A 1 403 ? -10.131 2.417 57.132 1.00 83.56 403 PHE A O 1
ATOM 3172 N N . SER A 1 404 ? -11.737 0.909 57.584 1.00 73.69 404 SER A N 1
ATOM 3173 C CA . SER A 1 404 ? -12.859 1.725 57.097 1.00 73.69 404 SER A CA 1
ATOM 3174 C C . SER A 1 404 ? -13.020 3.020 57.898 1.00 73.69 404 SER A C 1
ATOM 3176 O O . SER A 1 404 ? -13.249 4.089 57.327 1.00 73.69 404 SER A O 1
ATOM 3178 N N . GLN A 1 405 ? -12.846 2.961 59.221 1.00 78.50 405 GLN A N 1
ATOM 3179 C CA . GLN A 1 405 ? -12.919 4.134 60.088 1.00 78.50 405 GLN A CA 1
ATOM 3180 C C . GLN A 1 405 ? -11.758 5.109 59.833 1.00 78.50 405 GLN A C 1
ATOM 3182 O O . GLN A 1 405 ? -11.970 6.325 59.810 1.00 78.50 405 GLN A O 1
ATOM 3187 N N . GLN A 1 406 ? -10.541 4.600 59.621 1.00 84.25 406 GLN A N 1
ATOM 3188 C CA . GLN A 1 406 ? -9.373 5.426 59.301 1.00 84.25 406 GLN A CA 1
ATOM 3189 C C . GLN A 1 406 ? -9.510 6.093 57.927 1.00 84.25 406 GLN A C 1
ATOM 3191 O O . GLN A 1 406 ? -9.262 7.296 57.812 1.00 84.25 406 GLN A O 1
ATOM 3196 N N . LEU A 1 407 ? -9.985 5.354 56.919 1.00 80.69 407 LEU A N 1
ATOM 3197 C CA . LEU A 1 407 ? -10.255 5.899 55.588 1.00 80.69 407 LEU A CA 1
ATOM 3198 C C . LEU A 1 407 ? -11.354 6.972 55.640 1.00 80.69 407 LEU A C 1
ATOM 3200 O O . LEU A 1 407 ? -11.198 8.054 55.078 1.00 80.69 407 LEU A O 1
ATOM 3204 N N . SER A 1 408 ? -12.433 6.728 56.390 1.00 72.31 408 SER A N 1
ATOM 3205 C CA . SER A 1 408 ? -13.504 7.713 56.578 1.00 72.31 408 SER A CA 1
ATOM 3206 C C . SER A 1 408 ? -13.006 8.997 57.254 1.00 72.31 408 SER A C 1
ATOM 3208 O O . SER A 1 408 ? -13.401 10.087 56.846 1.00 72.31 408 SER A O 1
ATOM 3210 N N . LYS A 1 409 ? -12.127 8.905 58.263 1.00 80.00 409 LYS A N 1
ATOM 3211 C CA . LYS A 1 409 ? -11.521 10.087 58.909 1.00 80.00 409 LYS A CA 1
ATOM 3212 C C . LYS A 1 409 ? -10.628 10.871 57.946 1.00 80.00 409 LYS A C 1
ATOM 3214 O O . LYS A 1 409 ? -10.711 12.096 57.917 1.00 80.00 409 LYS A O 1
ATOM 3219 N N . LEU A 1 410 ? -9.832 10.176 57.129 1.00 81.31 410 LEU A N 1
ATOM 3220 C CA . LEU A 1 410 ? -8.966 10.791 56.116 1.00 81.31 410 LEU A CA 1
ATOM 3221 C C . LEU A 1 410 ? -9.767 11.620 55.095 1.00 81.31 410 LEU A C 1
ATOM 3223 O O . LEU A 1 410 ? -9.306 12.662 54.628 1.00 81.31 410 LEU A O 1
ATOM 3227 N N . LEU A 1 411 ? -10.991 11.185 54.788 1.00 75.69 411 LEU A N 1
ATOM 3228 C CA . LEU A 1 411 ? -11.885 11.842 53.832 1.00 75.69 411 LEU A CA 1
ATOM 3229 C C . LEU A 1 411 ? -12.756 12.959 54.449 1.00 75.69 411 LEU A C 1
ATOM 3231 O O . LEU A 1 411 ? -13.305 13.773 53.708 1.00 75.69 411 LEU A O 1
ATOM 3235 N N . GLN A 1 412 ? -12.895 13.034 55.779 1.00 72.81 412 GLN A N 1
ATOM 3236 C CA . GLN A 1 412 ? -13.762 14.011 56.466 1.00 72.81 412 GLN A CA 1
ATOM 3237 C C . GLN A 1 412 ? -13.144 15.412 56.631 1.00 72.81 412 GLN A C 1
ATOM 3239 O O . GLN A 1 412 ? -13.884 16.372 56.821 1.00 72.81 412 GLN A O 1
ATOM 3244 N N . GLY A 1 413 ? -11.819 15.558 56.534 1.00 59.75 413 GLY A N 1
ATOM 3245 C CA . GLY A 1 413 ? -11.115 16.821 56.801 1.00 59.75 413 GLY A CA 1
ATOM 3246 C C . GLY A 1 413 ? -10.962 17.784 55.617 1.00 59.75 413 GLY A C 1
ATOM 3247 O O . GLY A 1 413 ? -10.121 18.675 55.695 1.00 59.75 413 GLY A O 1
ATOM 3248 N N . ARG A 1 414 ? -11.686 17.602 54.501 1.00 63.62 414 ARG A N 1
ATOM 3249 C CA . ARG A 1 414 ? -11.397 18.323 53.244 1.00 63.62 414 ARG A CA 1
ATOM 3250 C C . ARG A 1 414 ? -12.508 19.299 52.814 1.00 63.62 414 ARG A C 1
ATOM 3252 O O . ARG A 1 414 ? -13.680 18.908 52.816 1.00 63.62 414 ARG A O 1
ATOM 3259 N N . PRO A 1 415 ? -12.174 20.547 52.413 1.00 44.56 415 PRO A N 1
ATOM 3260 C CA . PRO A 1 415 ? -13.161 21.530 51.964 1.00 44.56 415 PRO A CA 1
ATOM 3261 C C . PRO A 1 415 ? -13.742 21.113 50.606 1.00 44.56 415 PRO A C 1
ATOM 3263 O O . PRO A 1 415 ? -12.993 20.775 49.694 1.00 44.56 415 PRO A O 1
ATOM 3266 N N . GLY A 1 416 ? -15.073 21.114 50.486 1.00 50.16 416 GLY A N 1
ATOM 3267 C CA . GLY A 1 416 ? -15.825 20.627 49.314 1.00 50.16 416 GLY A CA 1
ATOM 3268 C C . GLY A 1 416 ? -16.724 19.413 49.600 1.00 50.16 416 GLY A C 1
ATOM 3269 O O . GLY A 1 416 ? -17.478 18.966 48.741 1.00 50.16 416 GLY A O 1
ATOM 3270 N N . GLY A 1 417 ? -16.682 18.878 50.823 1.00 41.41 417 GLY A N 1
ATOM 3271 C CA . GLY A 1 417 ? -17.427 17.690 51.233 1.00 41.41 417 GLY A CA 1
ATOM 3272 C C . GLY A 1 417 ? -18.875 17.935 51.666 1.00 41.41 417 GLY A C 1
ATOM 3273 O O . GLY A 1 417 ? -19.205 17.677 52.823 1.00 41.41 417 GLY A O 1
ATOM 3274 N N . GLN A 1 418 ? -19.763 18.313 50.746 1.00 43.78 418 GLN A N 1
ATOM 3275 C CA . GLN A 1 418 ? -21.184 17.969 50.879 1.00 43.78 418 GLN A CA 1
ATOM 3276 C C . GLN A 1 418 ? -21.652 17.218 49.624 1.00 43.78 418 GLN A C 1
ATOM 3278 O O . GLN A 1 418 ? -21.645 17.740 48.517 1.00 43.78 418 GLN A O 1
ATOM 3283 N N . GLY A 1 419 ? -22.026 15.948 49.805 1.00 46.69 419 GLY A N 1
ATOM 3284 C CA . GLY A 1 419 ? -22.829 15.183 48.846 1.00 46.69 419 GLY A CA 1
ATOM 3285 C C . GLY A 1 419 ? -22.085 14.260 47.877 1.00 46.69 419 GLY A C 1
ATOM 3286 O O . GLY A 1 419 ? -22.256 13.050 47.965 1.00 46.69 419 GLY A O 1
ATOM 3287 N N . ALA A 1 420 ? -21.285 14.784 46.946 1.00 40.59 420 ALA A N 1
ATOM 3288 C CA . ALA A 1 420 ? -21.065 14.074 45.673 1.00 40.59 420 ALA A CA 1
ATOM 3289 C C . ALA A 1 420 ? -19.900 13.057 45.618 1.00 40.59 420 ALA A C 1
ATOM 3291 O O . ALA A 1 420 ? -19.914 12.166 44.776 1.00 40.59 420 ALA A O 1
ATOM 3292 N N . TYR A 1 421 ? -18.909 13.135 46.515 1.00 41.91 421 TYR A N 1
ATOM 3293 C CA . TYR A 1 421 ? -17.671 12.334 46.400 1.00 41.91 421 TYR A CA 1
ATOM 3294 C C . TYR A 1 421 ? -17.483 11.235 47.457 1.00 41.91 421 TYR A C 1
ATOM 3296 O O . TYR A 1 421 ? -16.532 10.460 47.370 1.00 41.91 421 TYR A O 1
ATOM 3304 N N . LYS A 1 422 ? -18.371 11.122 48.454 1.00 41.88 422 LYS A N 1
ATOM 3305 C CA . LYS A 1 422 ? -18.188 10.160 49.563 1.00 41.88 422 LYS A CA 1
ATOM 3306 C C . LYS A 1 422 ? -18.478 8.703 49.186 1.00 41.88 422 LYS A C 1
ATOM 3308 O O . LYS A 1 422 ? -18.028 7.806 49.886 1.00 41.88 422 LYS A O 1
ATOM 3313 N N . ILE A 1 423 ? -19.215 8.474 48.101 1.00 43.62 423 ILE A N 1
ATOM 3314 C CA . ILE A 1 423 ? -19.700 7.151 47.692 1.00 43.62 423 ILE A CA 1
ATOM 3315 C C . ILE A 1 423 ? -18.928 6.591 46.477 1.00 43.62 423 ILE A C 1
ATOM 3317 O O . ILE A 1 423 ? -18.533 5.430 46.548 1.00 43.62 423 ILE A O 1
ATOM 3321 N N . PRO A 1 424 ? -18.600 7.369 45.422 1.00 44.19 424 PRO A N 1
ATOM 3322 C CA . PRO A 1 424 ? -17.968 6.812 44.222 1.00 44.19 424 PRO A CA 1
ATOM 3323 C C . PRO A 1 424 ? -16.578 6.221 44.474 1.00 44.19 424 PRO A C 1
ATOM 3325 O O . PRO A 1 424 ? -16.322 5.100 44.069 1.00 44.19 424 PRO A O 1
ATOM 3328 N N . LEU A 1 425 ? -15.708 6.900 45.230 1.00 46.72 425 LEU A N 1
ATOM 3329 C CA . LEU A 1 425 ? -14.333 6.425 45.448 1.00 46.72 425 LEU A CA 1
ATOM 3330 C C . LEU A 1 425 ? -14.270 5.182 46.355 1.00 46.72 425 LEU A C 1
ATOM 3332 O O . LEU A 1 425 ? -13.425 4.312 46.169 1.00 46.72 425 LEU A O 1
ATOM 3336 N N . ALA A 1 426 ? -15.175 5.086 47.334 1.00 44.44 426 ALA A N 1
ATOM 3337 C CA . ALA A 1 426 ? -15.286 3.915 48.200 1.00 44.44 426 ALA A CA 1
ATOM 3338 C C . ALA A 1 426 ? -15.896 2.715 47.454 1.00 44.44 426 ALA A C 1
ATOM 3340 O O . ALA A 1 426 ? -15.465 1.586 47.675 1.00 44.44 426 ALA A O 1
ATOM 3341 N N . LEU A 1 427 ? -16.853 2.952 46.546 1.00 45.66 427 LEU A N 1
ATOM 3342 C CA . LEU A 1 427 ? -17.427 1.915 45.683 1.00 45.66 427 LEU A CA 1
ATOM 3343 C C . LEU A 1 427 ? -16.448 1.456 44.595 1.00 45.66 427 LEU A C 1
ATOM 3345 O O . LEU A 1 427 ? -16.282 0.254 44.432 1.00 45.66 427 LEU A O 1
ATOM 3349 N N . GLU A 1 428 ? -15.733 2.373 43.936 1.00 52.28 428 GLU A N 1
ATOM 3350 C CA . GLU A 1 428 ? -14.653 2.065 42.981 1.00 52.28 428 GLU A CA 1
ATOM 3351 C C . GLU A 1 428 ? -13.543 1.237 43.644 1.00 52.28 428 GLU A C 1
ATOM 3353 O O . GLU A 1 428 ? -13.025 0.286 43.062 1.00 52.28 428 GLU A O 1
ATOM 3358 N N . PHE A 1 429 ? -13.206 1.550 44.897 1.00 56.22 429 PHE A N 1
ATOM 3359 C CA . PHE A 1 429 ? -12.216 0.803 45.668 1.00 56.22 429 PHE A CA 1
ATOM 3360 C C . PHE A 1 429 ? -12.709 -0.596 46.075 1.00 56.22 429 PHE A C 1
ATOM 3362 O O . PHE A 1 429 ? -11.961 -1.571 45.977 1.00 56.22 429 PHE A O 1
ATOM 3369 N N . MET A 1 430 ? -13.972 -0.723 46.491 1.00 48.31 430 MET A N 1
ATOM 3370 C CA . MET A 1 430 ? -14.577 -2.023 46.801 1.00 48.31 430 MET A CA 1
ATOM 3371 C C . MET A 1 430 ? -14.757 -2.883 45.543 1.00 48.31 430 MET A C 1
ATOM 3373 O O . MET A 1 430 ? -14.581 -4.096 45.625 1.00 48.31 430 MET A O 1
ATOM 3377 N N . ASP A 1 431 ? -15.020 -2.277 44.383 1.00 50.53 431 ASP A N 1
ATOM 3378 C CA . ASP A 1 431 ? -15.023 -2.941 43.073 1.00 50.53 431 ASP A CA 1
ATOM 3379 C C . ASP A 1 431 ? -13.608 -3.359 42.633 1.00 50.53 431 ASP A C 1
ATOM 3381 O O . ASP A 1 431 ? -13.429 -4.431 42.054 1.00 50.53 431 ASP A O 1
ATOM 3385 N N . ALA A 1 432 ? -12.575 -2.578 42.959 1.00 51.91 432 ALA A N 1
ATOM 3386 C CA . ALA A 1 432 ? -11.182 -2.946 42.696 1.00 51.91 432 ALA A CA 1
ATOM 3387 C C . ALA A 1 432 ? -10.714 -4.131 43.562 1.00 51.91 432 ALA A C 1
ATOM 3389 O O . ALA A 1 432 ? -10.023 -5.020 43.063 1.00 51.91 432 ALA A O 1
ATOM 3390 N N . ILE A 1 433 ? -11.136 -4.195 44.832 1.00 50.78 433 ILE A N 1
ATOM 3391 C CA . ILE A 1 433 ? -10.940 -5.380 45.690 1.00 50.78 433 ILE A CA 1
ATOM 3392 C C . ILE A 1 433 ? -11.760 -6.576 45.172 1.00 50.78 433 ILE A C 1
ATOM 3394 O O . ILE A 1 433 ? -11.307 -7.717 45.240 1.00 50.78 433 ILE A O 1
ATOM 3398 N N . ARG A 1 434 ? -12.946 -6.335 44.599 1.00 52.16 434 ARG A N 1
ATOM 3399 C CA . ARG A 1 434 ? -13.829 -7.373 44.037 1.00 52.16 434 ARG A CA 1
ATOM 3400 C C . ARG A 1 434 ? -13.237 -8.079 42.808 1.00 52.16 434 ARG A C 1
ATOM 3402 O O . ARG A 1 434 ? -13.574 -9.231 42.560 1.00 52.16 434 ARG A O 1
ATOM 3409 N N . ASN A 1 435 ? -12.332 -7.424 42.077 1.00 51.12 435 ASN A N 1
ATOM 3410 C CA . ASN A 1 435 ? -11.757 -7.904 40.813 1.00 51.12 435 ASN A CA 1
ATOM 3411 C C . ASN A 1 435 ? -10.305 -8.431 40.935 1.00 51.12 435 ASN A C 1
ATOM 3413 O O . ASN A 1 435 ? -9.543 -8.402 39.967 1.00 51.12 435 ASN A O 1
ATOM 3417 N N . LEU A 1 436 ? -9.895 -8.934 42.109 1.00 45.66 436 LEU A N 1
ATOM 3418 C CA . LEU A 1 436 ? -8.519 -9.364 42.438 1.00 45.66 436 LEU A CA 1
ATOM 3419 C C . LEU A 1 436 ? -8.040 -10.677 41.764 1.00 45.66 436 LEU A C 1
ATOM 3421 O O . LEU A 1 436 ? -7.391 -11.511 42.391 1.00 45.66 436 LEU A O 1
ATOM 3425 N N . GLY A 1 437 ? -8.284 -10.833 40.460 1.00 42.03 437 GLY A N 1
ATOM 3426 C CA . GLY A 1 437 ? -7.508 -11.718 39.578 1.00 42.03 437 GLY A CA 1
ATOM 3427 C C . GLY A 1 437 ? -6.283 -11.029 38.950 1.00 42.03 437 GLY A C 1
ATOM 3428 O O . GLY A 1 437 ? -5.410 -11.702 38.413 1.00 42.03 437 GLY A O 1
ATOM 3429 N N . SER A 1 438 ? -6.188 -9.695 39.037 1.00 38.62 438 SER A N 1
ATOM 3430 C CA . SER A 1 438 ? -5.148 -8.881 38.375 1.00 38.62 438 SER A CA 1
ATOM 3431 C C . SER A 1 438 ? -4.480 -7.839 39.297 1.00 38.62 438 SER A C 1
ATOM 3433 O O . SER A 1 438 ? -3.929 -6.837 38.838 1.00 38.62 438 SER A O 1
ATOM 3435 N N . GLY A 1 439 ? -4.576 -8.023 40.616 1.00 48.75 439 GLY A N 1
ATOM 3436 C CA . GLY A 1 439 ? -4.374 -6.964 41.608 1.00 48.75 439 GLY A CA 1
ATOM 3437 C C . GLY A 1 439 ? -2.942 -6.703 42.073 1.00 48.75 439 GLY A C 1
ATOM 3438 O O . GLY A 1 439 ? -2.472 -7.384 42.976 1.00 48.75 439 GLY A O 1
ATOM 3439 N N . THR A 1 440 ? -2.343 -5.629 41.551 1.00 47.09 440 THR A N 1
ATOM 3440 C CA . THR A 1 440 ? -1.572 -4.597 42.295 1.00 47.09 440 THR A CA 1
ATOM 3441 C C . THR A 1 440 ? -1.365 -3.353 41.418 1.00 47.09 440 THR A C 1
ATOM 3443 O O . THR A 1 440 ? -1.534 -2.234 41.892 1.00 47.09 440 THR A O 1
ATOM 3446 N N . ALA A 1 441 ? -1.132 -3.543 40.115 1.00 47.25 441 ALA A N 1
ATOM 3447 C CA . ALA A 1 441 ? -0.809 -2.470 39.164 1.00 47.25 441 ALA A CA 1
ATOM 3448 C C . ALA A 1 441 ? -1.938 -1.436 38.956 1.00 47.25 441 ALA A C 1
ATOM 3450 O O . ALA A 1 441 ? -1.680 -0.250 38.760 1.00 47.25 441 ALA A O 1
ATOM 3451 N N . HIS A 1 442 ? -3.207 -1.855 39.028 1.00 48.75 442 HIS A N 1
ATOM 3452 C CA . HIS A 1 442 ? -4.346 -0.942 38.857 1.00 48.75 442 HIS A CA 1
ATOM 3453 C C . HIS A 1 442 ? -4.515 0.012 40.054 1.00 48.75 442 HIS A C 1
ATOM 3455 O O . HIS A 1 442 ? -4.842 1.183 39.878 1.00 48.75 442 HIS A O 1
ATOM 3461 N N . LEU A 1 443 ? -4.210 -0.466 41.267 1.00 47.59 443 LEU A N 1
ATOM 3462 C CA . LEU A 1 443 ? -4.188 0.351 42.483 1.00 47.59 443 LEU A CA 1
ATOM 3463 C C . LEU A 1 443 ? -3.040 1.365 42.453 1.00 47.59 443 LEU A C 1
ATOM 3465 O O . LEU A 1 443 ? -3.249 2.518 42.811 1.00 47.59 443 LEU A O 1
ATOM 3469 N N . GLU A 1 444 ? -1.860 0.968 41.975 1.00 54.81 444 GLU A N 1
ATOM 3470 C CA . GLU A 1 444 ? -0.722 1.880 41.792 1.00 54.81 444 GLU A CA 1
ATOM 3471 C C . GLU A 1 444 ? -1.048 2.984 40.775 1.00 54.81 444 GLU A C 1
ATOM 3473 O O . GLU A 1 444 ? -0.800 4.156 41.047 1.00 54.81 444 GLU A O 1
ATOM 3478 N N . THR A 1 445 ? -1.732 2.638 39.680 1.00 51.59 445 THR A N 1
ATOM 3479 C CA . THR A 1 445 ? -2.135 3.600 38.638 1.00 51.59 445 THR A CA 1
ATOM 3480 C C . THR A 1 445 ? -3.154 4.623 39.161 1.00 51.59 445 THR A C 1
ATOM 3482 O O . THR A 1 445 ? -2.992 5.821 38.948 1.00 51.59 445 THR A O 1
ATOM 3485 N N . ILE A 1 446 ? -4.173 4.189 39.918 1.00 51.62 446 ILE A N 1
ATOM 3486 C CA . ILE A 1 446 ? -5.167 5.099 40.525 1.00 51.62 446 ILE A CA 1
ATOM 3487 C C . ILE A 1 446 ? -4.518 6.036 41.562 1.00 51.62 446 ILE A C 1
ATOM 3489 O O . ILE A 1 446 ? -4.946 7.183 41.721 1.00 51.62 446 ILE A O 1
ATOM 3493 N N . LEU A 1 447 ? -3.489 5.562 42.273 1.00 54.41 447 LEU A N 1
ATOM 3494 C CA . LEU A 1 447 ? -2.771 6.341 43.287 1.00 54.41 447 LEU A CA 1
ATOM 3495 C C . LEU A 1 447 ? -1.751 7.324 42.688 1.00 54.41 447 LEU A C 1
ATOM 3497 O O . LEU A 1 447 ? -1.457 8.338 43.325 1.00 54.41 447 LEU A O 1
ATOM 3501 N N . GLU A 1 448 ? -1.234 7.059 41.487 1.00 54.31 448 GLU A N 1
ATOM 3502 C CA . GLU A 1 448 ? -0.334 7.961 40.754 1.00 54.31 448 GLU A CA 1
ATOM 3503 C C . GLU A 1 448 ? -1.083 9.085 40.023 1.00 54.31 448 GLU A C 1
ATOM 3505 O O . GLU A 1 448 ? -0.606 10.219 40.003 1.00 54.31 448 GLU A O 1
ATOM 3510 N N . ASP A 1 449 ? -2.286 8.814 39.513 1.00 46.09 449 ASP A N 1
ATOM 3511 C CA . ASP A 1 449 ? -3.017 9.736 38.629 1.00 46.09 449 ASP A CA 1
ATOM 3512 C C . ASP A 1 449 ? -3.764 10.868 39.375 1.00 46.09 449 ASP A C 1
ATOM 3514 O O . ASP A 1 449 ? -4.140 11.881 38.789 1.00 46.09 449 ASP A O 1
ATOM 3518 N N . LYS A 1 450 ? -3.974 10.741 40.697 1.00 55.22 450 LYS A N 1
ATOM 3519 C CA . LYS A 1 450 ? -4.803 11.687 41.484 1.00 55.22 450 LYS A CA 1
ATOM 3520 C C . LYS A 1 450 ? -4.046 12.594 42.465 1.00 55.22 450 LYS A C 1
ATOM 3522 O O . LYS A 1 450 ? -4.681 13.255 43.285 1.00 55.22 450 LYS A O 1
ATOM 3527 N N . GLY A 1 451 ? -2.713 12.662 42.393 1.00 47.12 451 GLY A N 1
ATOM 3528 C CA . GLY A 1 451 ? -1.909 13.717 43.040 1.00 47.12 451 GLY A CA 1
ATOM 3529 C C . GLY A 1 451 ? -2.077 13.885 44.561 1.00 47.12 451 GLY A C 1
ATOM 3530 O O . GLY A 1 451 ? -1.903 14.988 45.075 1.00 47.12 451 GLY A O 1
ATOM 3531 N N . ASN A 1 452 ? -2.441 12.832 45.302 1.00 67.69 452 ASN A N 1
ATOM 3532 C CA . ASN A 1 452 ? -2.888 12.966 46.692 1.00 67.69 452 ASN A CA 1
ATOM 3533 C C . ASN A 1 452 ? -2.035 12.143 47.668 1.00 67.69 452 ASN A C 1
ATOM 3535 O O . ASN A 1 452 ? -2.352 10.995 47.993 1.00 67.69 452 ASN A O 1
ATOM 3539 N N . ALA A 1 453 ? -0.939 12.753 48.127 1.00 74.25 453 ALA A N 1
ATOM 3540 C CA . ALA A 1 453 ? 0.106 12.110 48.926 1.00 74.25 453 ALA A CA 1
ATOM 3541 C C . ALA A 1 453 ? -0.414 11.410 50.198 1.00 74.25 453 ALA A C 1
ATOM 3543 O O . ALA A 1 453 ? 0.049 10.317 50.513 1.00 74.25 453 ALA A O 1
ATOM 3544 N N . ASP A 1 454 ? -1.418 11.971 50.883 1.00 76.62 454 ASP A N 1
ATOM 3545 C CA . ASP A 1 454 ? -1.960 11.375 52.117 1.00 76.62 454 ASP A CA 1
ATOM 3546 C C . ASP A 1 454 ? -2.747 10.081 51.858 1.00 76.62 454 ASP A C 1
ATOM 3548 O O . ASP A 1 454 ? -2.706 9.150 52.662 1.00 76.62 454 ASP A O 1
ATOM 3552 N N . ILE A 1 455 ? -3.460 10.007 50.727 1.00 75.44 455 ILE A N 1
ATOM 3553 C CA . ILE A 1 455 ? -4.205 8.806 50.323 1.00 75.44 455 ILE A CA 1
ATOM 3554 C C . ILE A 1 455 ? -3.215 7.716 49.917 1.00 75.44 455 ILE A C 1
ATOM 3556 O O . ILE A 1 455 ? -3.340 6.575 50.361 1.00 75.44 455 ILE A O 1
ATOM 3560 N N . LYS A 1 456 ? -2.183 8.081 49.149 1.00 78.00 456 LYS A N 1
ATOM 3561 C CA . LYS A 1 456 ? -1.096 7.167 48.785 1.00 78.00 456 LYS A CA 1
ATOM 3562 C C . LYS A 1 456 ? -0.403 6.597 50.028 1.00 78.00 456 LYS A C 1
ATOM 3564 O O . LYS A 1 456 ? -0.340 5.379 50.173 1.00 78.00 456 LYS A O 1
ATOM 3569 N N . ALA A 1 457 ? -0.008 7.450 50.974 1.00 80.62 457 ALA A N 1
ATOM 3570 C CA . ALA A 1 457 ? 0.618 7.026 52.227 1.00 80.62 457 ALA A CA 1
ATOM 3571 C C . ALA A 1 457 ? -0.305 6.139 53.087 1.00 80.62 457 ALA A C 1
ATOM 3573 O O . ALA A 1 457 ? 0.152 5.171 53.701 1.00 80.62 457 ALA A O 1
ATOM 3574 N N . PHE A 1 458 ? -1.614 6.424 53.117 1.00 86.25 458 PHE A N 1
ATOM 3575 C CA . PHE A 1 458 ? -2.595 5.582 53.805 1.00 86.25 458 PHE A CA 1
ATOM 3576 C C . PHE A 1 458 ? -2.664 4.168 53.207 1.00 86.25 458 PHE A C 1
ATOM 3578 O O . PHE A 1 458 ? -2.681 3.189 53.957 1.00 86.25 458 PHE A O 1
ATOM 3585 N N . PHE A 1 459 ? -2.668 4.040 51.879 1.00 79.69 459 PHE A N 1
ATOM 3586 C CA . PHE A 1 459 ? -2.715 2.735 51.216 1.00 79.69 459 PHE A CA 1
ATOM 3587 C C . PHE A 1 459 ? -1.397 1.973 51.309 1.00 79.69 459 PHE A C 1
ATOM 3589 O O . PHE A 1 459 ? -1.418 0.779 51.602 1.00 79.69 459 PHE A O 1
ATOM 3596 N N . GLU A 1 460 ? -0.260 2.651 51.158 1.00 79.62 460 GLU A N 1
ATOM 3597 C CA . GLU A 1 460 ? 1.063 2.052 51.367 1.00 79.62 460 GLU A CA 1
ATOM 3598 C C . GLU A 1 460 ? 1.186 1.463 52.781 1.00 79.62 460 GLU A C 1
ATOM 3600 O O . GLU A 1 460 ? 1.615 0.319 52.944 1.00 79.62 460 GLU A O 1
ATOM 3605 N N . LYS A 1 461 ? 0.700 2.186 53.801 1.00 86.56 461 LYS A N 1
ATOM 3606 C CA . LYS A 1 461 ? 0.696 1.729 55.199 1.00 86.56 461 LYS A CA 1
ATOM 3607 C C . LYS A 1 461 ? -0.184 0.495 55.444 1.00 86.56 461 LYS A C 1
ATOM 3609 O O . LYS A 1 461 ? 0.112 -0.287 56.345 1.00 86.56 461 LYS A O 1
ATOM 3614 N N . ASN A 1 462 ? -1.254 0.312 54.670 1.00 84.00 462 ASN A N 1
ATOM 3615 C CA . ASN A 1 462 ? -2.250 -0.746 54.887 1.00 84.00 462 ASN A CA 1
ATOM 3616 C C . ASN A 1 462 ? -2.190 -1.891 53.855 1.00 84.00 462 ASN A C 1
ATOM 3618 O O . ASN A 1 462 ? -2.973 -2.840 53.934 1.00 84.00 462 ASN A O 1
ATOM 3622 N N . MET A 1 463 ? -1.252 -1.850 52.905 1.00 80.69 463 MET A N 1
ATOM 3623 C CA . MET A 1 463 ? -1.182 -2.806 51.794 1.00 80.69 463 MET A CA 1
ATOM 3624 C C . MET A 1 463 ? -0.942 -4.255 52.248 1.00 80.69 463 MET A C 1
ATOM 3626 O O . MET A 1 463 ? -1.477 -5.196 51.662 1.00 80.69 463 MET A O 1
ATOM 3630 N N . SER A 1 464 ? -0.166 -4.454 53.317 1.00 75.25 464 SER A N 1
ATOM 3631 C CA . SER A 1 464 ? 0.084 -5.783 53.895 1.00 75.25 464 SER A CA 1
ATOM 3632 C C . SER A 1 464 ? -1.189 -6.417 54.469 1.00 75.25 464 SER A C 1
ATOM 3634 O O . SER A 1 464 ? -1.413 -7.615 54.293 1.00 75.25 464 SER A O 1
ATOM 3636 N N . PHE A 1 465 ? -2.058 -5.613 55.088 1.00 84.81 465 PHE A N 1
ATOM 3637 C CA . PHE A 1 465 ? -3.361 -6.054 55.582 1.00 84.81 465 PHE A CA 1
ATOM 3638 C C . PHE A 1 465 ? -4.294 -6.453 54.431 1.00 84.81 465 PHE A C 1
ATOM 3640 O O . PHE A 1 465 ? -4.881 -7.533 54.480 1.00 84.81 465 PHE A O 1
ATOM 3647 N N . LEU A 1 466 ? -4.373 -5.642 53.369 1.00 78.31 466 LEU A N 1
ATOM 3648 C CA . LEU A 1 466 ? -5.225 -5.924 52.205 1.00 78.31 466 LEU A CA 1
ATOM 3649 C C . LEU A 1 466 ? -4.820 -7.222 51.485 1.00 78.31 466 LEU A C 1
ATOM 3651 O O . LEU A 1 466 ? -5.681 -8.021 51.117 1.00 78.31 466 LEU A O 1
ATOM 3655 N N . LYS A 1 467 ? -3.511 -7.483 51.353 1.00 72.06 467 LYS A N 1
ATOM 3656 C CA . LYS A 1 467 ? -2.995 -8.746 50.795 1.00 72.06 467 LYS A CA 1
ATOM 3657 C C . LYS A 1 467 ? -3.376 -9.955 51.655 1.00 72.06 467 LYS A C 1
ATOM 3659 O O . LYS A 1 467 ? -3.825 -10.966 51.120 1.00 72.06 467 LYS A O 1
ATOM 3664 N N . SER A 1 468 ? -3.249 -9.835 52.979 1.00 78.81 468 SER A N 1
ATOM 3665 C CA . SER A 1 468 ? -3.636 -10.894 53.922 1.00 78.81 468 SER A CA 1
ATOM 3666 C C . SER A 1 468 ? -5.143 -11.172 53.906 1.00 78.81 468 SER A C 1
ATOM 3668 O O . SER A 1 468 ? -5.536 -12.337 53.967 1.00 78.81 468 SER A O 1
ATOM 3670 N N . LEU A 1 469 ? -5.976 -10.132 53.790 1.00 77.62 469 LEU A N 1
ATOM 3671 C CA . LEU A 1 469 ? -7.432 -10.265 53.698 1.00 77.62 469 LEU A CA 1
ATOM 3672 C C . LEU A 1 469 ? -7.837 -11.052 52.442 1.00 77.62 469 LEU A C 1
ATOM 3674 O O . LEU A 1 469 ? -8.629 -11.988 52.533 1.00 77.62 469 LEU A O 1
ATOM 3678 N N . ASN A 1 470 ? -7.242 -10.719 51.291 1.00 70.94 470 ASN A N 1
ATOM 3679 C CA . ASN A 1 470 ? -7.513 -11.409 50.029 1.00 70.94 470 ASN A CA 1
ATOM 3680 C C . ASN A 1 470 ? -7.106 -12.889 50.081 1.00 70.94 470 ASN A C 1
ATOM 3682 O O . ASN A 1 470 ? -7.869 -13.767 49.684 1.00 70.94 470 ASN A O 1
ATOM 3686 N N . GLN A 1 471 ? -5.921 -13.181 50.623 1.00 75.25 471 GLN A N 1
ATOM 3687 C CA . GLN A 1 471 ? -5.452 -14.557 50.772 1.00 75.25 471 GLN A CA 1
ATOM 3688 C C . GLN A 1 471 ? -6.403 -15.390 51.648 1.00 75.25 471 GLN A C 1
ATOM 3690 O O . GLN A 1 471 ? -6.794 -16.490 51.258 1.00 75.25 471 GLN A O 1
ATOM 3695 N N . SER A 1 472 ? -6.830 -14.850 52.794 1.00 75.62 472 SER A N 1
ATOM 3696 C CA . SER A 1 472 ? -7.741 -15.551 53.707 1.00 75.62 472 SER A CA 1
ATOM 3697 C C . SER A 1 472 ? -9.121 -15.807 53.081 1.00 75.62 472 SER A C 1
ATOM 3699 O O . SER A 1 472 ? -9.708 -16.873 53.289 1.00 75.62 472 SER A O 1
ATOM 3701 N N . PHE A 1 473 ? -9.624 -14.869 52.269 1.00 77.50 473 PHE A N 1
ATOM 3702 C CA . PHE A 1 473 ? -10.880 -15.039 51.533 1.00 77.50 473 PHE A CA 1
ATOM 3703 C C . PHE A 1 473 ? -10.796 -16.197 50.531 1.00 77.50 473 PHE A C 1
ATOM 3705 O O . PHE A 1 473 ? -11.662 -17.076 50.523 1.00 77.50 473 PHE A O 1
ATOM 3712 N N . MET A 1 474 ? -9.722 -16.246 49.737 1.00 69.75 474 MET A N 1
ATOM 3713 C CA . MET A 1 474 ? -9.519 -17.293 48.729 1.00 69.75 474 MET A CA 1
ATOM 3714 C C . MET A 1 474 ? -9.382 -18.687 49.359 1.00 69.75 474 MET A C 1
ATOM 3716 O O . MET A 1 474 ? -9.944 -19.657 48.847 1.00 69.75 474 MET A O 1
ATOM 3720 N N . GLU A 1 475 ? -8.704 -18.792 50.504 1.00 76.69 475 GLU A N 1
ATOM 3721 C CA . GLU A 1 475 ? -8.580 -20.045 51.259 1.00 76.69 475 GLU A CA 1
ATOM 3722 C C . GLU A 1 475 ? -9.929 -20.531 51.821 1.00 76.69 475 GLU A C 1
ATOM 3724 O O . GLU A 1 475 ? -10.227 -21.729 51.787 1.00 76.69 475 GLU A O 1
ATOM 3729 N N . ALA A 1 476 ? -10.768 -19.619 52.322 1.00 71.69 476 ALA A N 1
ATOM 3730 C CA . ALA A 1 476 ? -12.095 -19.955 52.838 1.00 71.69 476 ALA A CA 1
ATOM 3731 C C . ALA A 1 476 ? -13.062 -20.384 51.724 1.00 71.69 476 ALA A C 1
ATOM 3733 O O . ALA A 1 476 ? -13.812 -21.349 51.893 1.00 71.69 476 ALA A O 1
ATOM 3734 N N . TYR A 1 477 ? -13.005 -19.711 50.572 1.00 63.59 477 TYR A N 1
ATOM 3735 C CA . TYR A 1 477 ? -13.832 -20.037 49.412 1.00 63.59 477 TYR A CA 1
ATOM 3736 C C . TYR A 1 477 ? -13.480 -21.412 48.823 1.00 63.59 477 TYR A C 1
ATOM 3738 O O . TYR A 1 477 ? -14.373 -22.215 48.542 1.00 63.59 477 TYR A O 1
ATOM 3746 N N . ALA A 1 478 ? -12.182 -21.723 48.709 1.00 66.12 478 ALA A N 1
ATOM 3747 C CA . ALA A 1 478 ? -11.700 -23.016 48.221 1.00 66.12 478 ALA A CA 1
ATOM 3748 C C . ALA A 1 478 ? -12.107 -24.189 49.134 1.00 66.12 478 ALA A C 1
ATOM 3750 O O . ALA A 1 478 ? -12.418 -25.274 48.646 1.00 66.12 478 ALA A O 1
ATOM 3751 N N . LYS A 1 479 ? -12.162 -23.978 50.459 1.00 72.31 479 LYS A N 1
ATOM 3752 C CA . LYS A 1 479 ? -12.616 -25.001 51.421 1.00 72.31 479 LYS A CA 1
ATOM 3753 C C . LYS A 1 479 ? -14.098 -25.350 51.289 1.00 72.31 479 LYS A C 1
ATOM 3755 O O . LYS A 1 479 ? -14.463 -26.493 51.546 1.00 72.31 479 LYS A O 1
ATOM 3760 N N . GLN A 1 480 ? -14.944 -24.391 50.914 1.00 68.38 480 GLN A N 1
ATOM 3761 C CA . GLN A 1 480 ? -16.378 -24.639 50.732 1.00 68.38 480 GLN A CA 1
ATOM 3762 C C . GLN A 1 480 ? -16.722 -25.241 49.364 1.00 68.38 480 GLN A C 1
ATOM 3764 O O . GLN A 1 480 ? -17.813 -25.779 49.207 1.00 68.38 480 GLN A O 1
ATOM 3769 N N . ASN A 1 481 ? -15.794 -25.196 48.402 1.00 59.69 481 ASN A N 1
ATOM 3770 C CA . ASN A 1 481 ? -16.017 -25.644 47.027 1.00 59.69 481 ASN A CA 1
ATOM 3771 C C . ASN A 1 481 ? -14.879 -26.564 46.527 1.00 59.69 481 ASN A C 1
ATOM 3773 O O . ASN A 1 481 ? -14.154 -26.193 45.600 1.00 59.69 481 ASN A O 1
ATOM 3777 N N . PRO A 1 482 ? -14.666 -27.752 47.132 1.00 52.22 482 PRO A N 1
ATOM 3778 C CA . PRO A 1 482 ? -13.588 -28.648 46.721 1.00 52.22 482 PRO A CA 1
ATOM 3779 C C . PRO A 1 482 ? -13.847 -29.246 45.319 1.00 52.22 482 PRO A C 1
ATOM 3781 O O . PRO A 1 482 ? -14.957 -29.712 45.046 1.00 52.22 482 PRO A O 1
ATOM 3784 N N . PRO A 1 483 ? -12.842 -29.291 44.424 1.00 39.91 483 PRO A N 1
ATOM 3785 C CA . PRO A 1 483 ? -12.997 -29.865 43.087 1.00 39.91 483 PRO A CA 1
ATOM 3786 C C . PRO A 1 483 ? -13.119 -31.400 43.120 1.00 39.91 483 PRO A C 1
ATOM 3788 O O . PRO A 1 483 ? -12.479 -32.080 43.922 1.00 39.91 483 PRO A O 1
ATOM 3791 N N . THR A 1 484 ? -13.940 -31.959 42.226 1.00 34.03 484 THR A N 1
ATOM 3792 C CA . THR A 1 484 ? -14.255 -33.399 42.147 1.00 34.03 484 THR A CA 1
ATOM 3793 C C . THR A 1 484 ? -13.227 -34.176 41.297 1.00 34.03 484 THR A C 1
ATOM 3795 O O . THR A 1 484 ? -12.850 -33.687 40.232 1.00 34.03 484 THR A O 1
ATOM 3798 N N . PRO A 1 485 ? -12.791 -35.397 41.686 1.00 37.28 485 PRO A N 1
ATOM 3799 C CA . PRO A 1 485 ? -11.749 -36.133 40.960 1.00 37.28 485 PRO A CA 1
ATOM 3800 C C . PRO A 1 485 ? -12.298 -37.212 40.000 1.00 37.28 485 PRO A C 1
ATOM 3802 O O . PRO A 1 485 ? -13.140 -38.024 40.385 1.00 37.28 485 PRO A O 1
ATOM 3805 N N . LYS A 1 486 ? -11.748 -37.301 38.776 1.00 28.92 486 LYS A N 1
ATOM 3806 C CA . LYS A 1 486 ? -11.784 -38.511 37.923 1.00 28.92 486 LYS A CA 1
ATOM 3807 C C . LYS A 1 486 ? -10.428 -38.765 37.229 1.00 28.92 486 LYS A C 1
ATOM 3809 O O . LYS A 1 486 ? -9.837 -37.849 36.669 1.00 28.92 486 LYS A O 1
ATOM 3814 N N . PHE A 1 487 ? -9.989 -40.028 37.319 1.00 27.69 487 PHE A N 1
ATOM 3815 C CA . PHE A 1 487 ? -8.794 -40.718 36.773 1.00 27.69 487 PHE A CA 1
ATOM 3816 C C . PHE A 1 487 ? -8.736 -40.730 35.214 1.00 27.69 487 PHE A C 1
ATOM 3818 O O . PHE A 1 487 ? -9.766 -40.475 34.598 1.00 27.69 487 PHE A O 1
ATOM 3825 N N . VAL A 1 488 ? -7.628 -40.998 34.485 1.00 25.95 488 VAL A N 1
ATOM 3826 C CA . VAL A 1 488 ? -6.738 -42.200 34.448 1.00 25.95 488 VAL A CA 1
ATOM 3827 C C . VAL A 1 488 ? -5.336 -41.900 33.836 1.00 25.95 488 VAL A C 1
ATOM 3829 O O . VAL A 1 488 ? -5.134 -40.925 33.119 1.00 25.95 488 VAL A O 1
ATOM 3832 N N . GLU A 1 489 ? -4.419 -42.811 34.176 1.00 25.34 489 GLU A N 1
ATOM 3833 C CA . GLU A 1 489 ? -2.981 -43.082 33.995 1.00 25.34 489 GLU A CA 1
ATOM 3834 C C . GLU A 1 489 ? -2.236 -42.926 32.637 1.00 25.34 489 GLU A C 1
ATOM 3836 O O . GLU A 1 489 ? -2.737 -43.225 31.559 1.00 25.34 489 GLU A O 1
ATOM 3841 N N . LEU A 1 490 ? -0.955 -42.542 32.801 1.00 25.86 490 LEU A N 1
ATOM 3842 C CA . LEU A 1 490 ? 0.330 -42.988 32.206 1.00 25.86 490 LEU A CA 1
ATOM 3843 C C . LEU A 1 490 ? 0.444 -43.475 30.744 1.00 25.86 490 LEU A C 1
ATOM 3845 O O . LEU A 1 490 ? -0.058 -44.529 30.370 1.00 25.86 490 LEU A O 1
ATOM 3849 N N . ASN A 1 491 ? 1.400 -42.866 30.022 1.00 22.00 491 ASN A N 1
ATOM 3850 C CA . ASN A 1 491 ? 2.443 -43.642 29.341 1.00 22.00 491 ASN A CA 1
ATOM 3851 C C . ASN A 1 491 ? 3.779 -42.872 29.272 1.00 22.00 491 ASN A C 1
ATOM 3853 O O . ASN A 1 491 ? 3.828 -41.695 28.911 1.00 22.00 491 ASN A O 1
ATOM 3857 N N . THR A 1 492 ? 4.859 -43.544 29.662 1.00 30.27 492 THR A N 1
ATOM 3858 C CA . THR A 1 492 ? 6.235 -43.047 29.781 1.00 30.27 492 THR A CA 1
ATOM 3859 C C . THR A 1 492 ? 7.066 -43.495 28.578 1.00 30.27 492 THR A C 1
ATOM 3861 O O . THR A 1 492 ? 7.098 -44.678 28.265 1.00 30.27 492 THR A O 1
ATOM 3864 N N . SER A 1 493 ? 7.775 -42.572 27.912 1.00 25.44 493 SER A N 1
ATOM 3865 C CA . SER A 1 493 ? 9.072 -42.830 27.242 1.00 25.44 493 SER A CA 1
ATOM 3866 C C . SER A 1 493 ? 9.549 -41.644 26.391 1.00 25.44 493 SER A C 1
ATOM 3868 O O . SER A 1 493 ? 9.320 -41.615 25.193 1.00 25.44 493 SER A O 1
ATOM 3870 N N . VAL A 1 494 ? 10.316 -40.704 26.960 1.00 24.44 494 VAL A N 1
ATOM 3871 C CA . VAL A 1 494 ? 11.316 -39.937 26.184 1.00 24.44 494 VAL A CA 1
ATOM 3872 C C . VAL A 1 494 ? 12.500 -39.580 27.094 1.00 24.44 494 VAL A C 1
ATOM 3874 O O . VAL A 1 494 ? 12.324 -39.036 28.180 1.00 24.44 494 VAL A O 1
ATOM 3877 N N . LYS A 1 495 ? 13.714 -39.923 26.650 1.00 25.48 495 LYS A N 1
ATOM 3878 C CA . LYS A 1 495 ? 15.007 -39.639 27.304 1.00 25.48 495 LYS A CA 1
ATOM 3879 C C . LYS A 1 495 ? 15.312 -38.127 27.333 1.00 25.48 495 LYS A C 1
ATOM 3881 O O . LYS A 1 495 ? 15.069 -37.477 26.317 1.00 25.48 495 LYS A O 1
ATOM 3886 N N . PRO A 1 496 ? 15.939 -37.567 28.386 1.00 26.61 496 PRO A N 1
ATOM 3887 C CA . PRO A 1 496 ? 16.436 -36.194 28.344 1.00 26.61 496 PRO A CA 1
ATOM 3888 C C . PRO A 1 496 ? 17.856 -36.115 27.750 1.00 26.61 496 PRO A C 1
ATOM 3890 O O . PRO A 1 496 ? 18.703 -36.971 28.007 1.00 26.61 496 PRO A O 1
ATOM 3893 N N . LYS A 1 497 ? 18.113 -35.059 26.966 1.00 29.36 497 LYS A N 1
ATOM 3894 C CA . LYS A 1 497 ? 19.447 -34.598 26.545 1.00 29.36 497 LYS A CA 1
ATOM 3895 C C . LYS A 1 497 ? 19.775 -33.261 27.236 1.00 29.36 497 LYS A C 1
ATOM 3897 O O . LYS A 1 497 ? 18.930 -32.376 27.230 1.00 29.36 497 LYS A O 1
ATOM 3902 N N . ALA A 1 498 ? 21.019 -33.175 27.722 1.00 30.20 498 ALA A N 1
ATOM 3903 C CA . ALA A 1 498 ? 21.904 -32.026 27.993 1.00 30.20 498 ALA A CA 1
ATOM 3904 C C . ALA A 1 498 ? 21.451 -30.857 28.910 1.00 30.20 498 ALA A C 1
ATOM 3906 O O . ALA A 1 498 ? 20.559 -30.088 28.564 1.00 30.20 498 ALA A O 1
ATOM 3907 N N . GLY A 1 499 ? 22.212 -30.659 30.005 1.00 41.91 499 GLY A N 1
ATOM 3908 C CA . GLY A 1 499 ? 22.330 -29.414 30.787 1.00 41.91 499 GLY A CA 1
ATOM 3909 C C . GLY A 1 499 ? 21.761 -29.472 32.214 1.00 41.91 499 GLY A C 1
ATOM 3910 O O . GLY A 1 499 ? 20.555 -29.323 32.399 1.00 41.91 499 GLY A O 1
ATOM 3911 N N . THR A 1 500 ? 22.617 -29.621 33.235 1.00 51.03 500 THR A N 1
ATOM 3912 C CA . THR A 1 500 ? 22.214 -29.553 34.657 1.00 51.03 500 THR A CA 1
ATOM 3913 C C . THR A 1 500 ? 22.603 -28.195 35.248 1.00 51.03 500 THR A C 1
ATOM 3915 O O . THR A 1 500 ? 23.784 -27.869 35.346 1.00 51.03 500 THR A O 1
ATOM 3918 N N . LEU A 1 501 ? 21.611 -27.395 35.648 1.00 47.69 501 LEU A N 1
ATOM 3919 C CA . LEU A 1 501 ? 21.811 -26.161 36.414 1.00 47.69 501 LEU A CA 1
ATOM 3920 C C . LEU A 1 501 ? 21.935 -26.516 37.902 1.00 47.69 501 LEU A C 1
ATOM 3922 O O . LEU A 1 501 ? 21.014 -27.117 38.454 1.00 47.69 501 LEU A O 1
ATOM 3926 N N . ILE A 1 502 ? 23.039 -26.134 38.546 1.00 63.25 502 ILE A N 1
ATOM 3927 C CA . ILE A 1 502 ? 23.235 -26.317 39.991 1.00 63.25 502 ILE A CA 1
ATOM 3928 C C . ILE A 1 502 ? 22.911 -24.987 40.675 1.00 63.25 502 ILE A C 1
ATOM 3930 O O . ILE A 1 502 ? 23.648 -24.009 40.531 1.00 63.25 502 ILE A O 1
ATOM 3934 N N . ASN A 1 503 ? 21.782 -24.930 41.379 1.00 60.94 503 ASN A N 1
ATOM 3935 C CA . ASN A 1 503 ? 21.264 -23.706 41.997 1.00 60.94 503 ASN A CA 1
ATOM 3936 C C . ASN A 1 503 ? 21.154 -23.774 43.531 1.00 60.94 503 ASN A C 1
ATOM 3938 O O . ASN A 1 503 ? 20.728 -22.793 44.140 1.00 60.94 503 ASN A O 1
ATOM 3942 N N . ASP A 1 504 ? 21.569 -24.880 44.150 1.00 75.81 504 ASP A N 1
ATOM 3943 C CA . ASP A 1 504 ? 21.593 -25.066 45.600 1.00 75.81 504 ASP A CA 1
ATOM 3944 C C . ASP A 1 504 ? 22.867 -25.802 46.068 1.00 75.81 504 ASP A C 1
ATOM 3946 O O . ASP A 1 504 ? 23.555 -26.477 45.297 1.00 75.81 504 ASP A O 1
ATOM 3950 N N . GLU A 1 505 ? 23.204 -25.622 47.346 1.00 65.69 505 GLU A N 1
ATOM 3951 C CA . GLU A 1 505 ? 24.452 -26.095 47.959 1.00 65.69 505 GLU A CA 1
ATOM 3952 C C . GLU A 1 505 ? 24.498 -27.627 48.096 1.00 65.69 505 GLU A C 1
ATOM 3954 O O . GLU A 1 505 ? 25.566 -28.231 48.011 1.00 65.69 505 GLU A O 1
ATOM 3959 N N . GLN A 1 506 ? 23.335 -28.274 48.215 1.00 69.88 506 GLN A N 1
ATOM 3960 C CA . GLN A 1 506 ? 23.205 -29.727 48.330 1.00 69.88 506 GLN A CA 1
ATOM 3961 C C . GLN A 1 506 ? 23.493 -30.415 46.987 1.00 69.88 506 GLN A C 1
ATOM 3963 O O . GLN A 1 506 ? 24.234 -31.400 46.930 1.00 69.88 506 GLN A O 1
ATOM 3968 N N . SER A 1 507 ? 22.969 -29.854 45.895 1.00 73.00 507 SER A N 1
ATOM 3969 C CA . SER A 1 507 ? 23.245 -30.282 44.521 1.00 73.00 507 SER A CA 1
ATOM 3970 C C . SER A 1 507 ? 24.712 -30.062 44.134 1.00 73.00 507 SER A C 1
ATOM 3972 O O . SER A 1 507 ? 25.299 -30.901 43.446 1.00 73.00 507 SER A O 1
ATOM 3974 N N . LEU A 1 508 ? 25.331 -28.975 44.617 1.00 74.00 508 LEU A N 1
ATOM 3975 C CA . LEU A 1 508 ? 26.763 -28.718 44.436 1.00 74.00 508 LEU A CA 1
ATOM 3976 C C . LEU A 1 508 ? 27.623 -29.738 45.191 1.00 74.00 508 LEU A C 1
ATOM 3978 O O . LEU A 1 508 ? 28.569 -30.281 44.620 1.00 74.00 508 LEU A O 1
ATOM 3982 N N . GLN A 1 509 ? 27.282 -30.035 46.447 1.00 72.44 509 GLN A N 1
ATOM 3983 C CA . GLN A 1 509 ? 28.025 -31.001 47.255 1.00 72.44 509 GLN A CA 1
ATOM 3984 C C . GLN A 1 509 ? 27.945 -32.414 46.664 1.00 72.44 509 GLN A C 1
ATOM 3986 O O . GLN A 1 509 ? 28.964 -33.091 46.539 1.00 72.44 509 GLN A O 1
ATOM 3991 N N . LYS A 1 510 ? 26.759 -32.821 46.195 1.00 75.62 510 LYS A N 1
ATOM 3992 C CA . LYS A 1 510 ? 26.559 -34.098 45.501 1.00 75.62 510 LYS A CA 1
ATOM 3993 C C . LYS A 1 510 ? 27.414 -34.207 44.234 1.00 75.62 510 LYS A C 1
ATOM 3995 O O . LYS A 1 510 ? 28.066 -35.226 44.027 1.00 75.62 510 LYS A O 1
ATOM 4000 N N . PHE A 1 511 ? 27.458 -33.150 43.422 1.00 72.12 511 PHE A N 1
ATOM 4001 C CA . PHE A 1 511 ? 28.312 -33.103 42.233 1.00 72.12 511 PHE A CA 1
ATOM 4002 C C . PHE A 1 511 ? 29.803 -33.232 42.591 1.00 72.12 511 PHE A C 1
ATOM 4004 O O . PHE A 1 511 ? 30.532 -33.992 41.955 1.00 72.12 511 PHE A O 1
ATOM 4011 N N . ILE A 1 512 ? 30.257 -32.537 43.639 1.00 69.88 512 ILE A N 1
ATOM 4012 C CA . ILE A 1 512 ? 31.640 -32.631 44.131 1.00 69.88 512 ILE A CA 1
ATOM 4013 C C . ILE A 1 512 ? 31.976 -34.067 44.561 1.00 69.88 512 ILE A C 1
ATOM 4015 O O . ILE A 1 512 ? 33.068 -34.557 44.260 1.00 69.88 512 ILE A O 1
ATOM 4019 N N . ASP A 1 513 ? 31.052 -34.753 45.229 1.00 73.06 513 ASP A N 1
ATOM 4020 C CA . ASP A 1 513 ? 31.259 -36.125 45.696 1.00 73.06 513 ASP A CA 1
ATOM 4021 C C . ASP A 1 513 ? 31.264 -37.140 44.534 1.00 73.06 513 ASP A C 1
ATOM 4023 O O . ASP A 1 513 ? 32.105 -38.040 44.516 1.00 73.06 513 ASP A O 1
ATOM 4027 N N . GLU A 1 514 ? 30.421 -36.951 43.513 1.00 71.12 514 GLU A N 1
ATOM 4028 C CA . GLU A 1 514 ? 30.411 -37.758 42.278 1.00 71.12 514 GLU A CA 1
ATOM 4029 C C . GLU A 1 514 ? 31.706 -37.588 41.456 1.00 71.12 514 GLU A C 1
ATOM 4031 O O . GLU A 1 514 ? 32.251 -38.565 40.927 1.00 71.12 514 GLU A O 1
ATOM 4036 N N . VAL A 1 515 ? 32.249 -36.364 41.392 1.00 63.31 515 VAL A N 1
ATOM 4037 C CA . VAL A 1 515 ? 33.544 -36.075 40.746 1.00 63.31 515 VAL A CA 1
ATOM 4038 C C . VAL A 1 515 ? 34.698 -36.721 41.514 1.00 63.31 515 VAL A C 1
ATOM 4040 O O . VAL A 1 515 ? 35.565 -37.346 40.900 1.00 63.31 515 VAL A O 1
ATOM 4043 N N . LYS A 1 516 ? 34.701 -36.648 42.852 1.00 64.38 516 LYS A N 1
ATOM 4044 C CA . LYS A 1 516 ? 35.719 -37.311 43.691 1.00 64.38 516 LYS A CA 1
ATOM 4045 C C . LYS A 1 516 ? 35.706 -38.835 43.550 1.00 64.38 516 LYS A C 1
ATOM 4047 O O . LYS A 1 516 ? 36.752 -39.461 43.692 1.00 64.38 516 LYS A O 1
ATOM 4052 N N . GLN A 1 517 ? 34.549 -39.423 43.253 1.00 72.06 517 GLN A N 1
ATOM 4053 C CA . GLN A 1 517 ? 34.389 -40.861 43.019 1.00 72.06 517 GLN A CA 1
ATOM 4054 C C . GLN A 1 517 ? 34.689 -41.287 41.568 1.00 72.06 517 GLN A C 1
ATOM 4056 O O . GLN A 1 517 ? 34.570 -42.467 41.244 1.00 72.06 517 GLN A O 1
ATOM 4061 N N . GLY A 1 518 ? 35.091 -40.358 40.688 1.00 56.56 518 GLY A N 1
ATOM 4062 C CA . GLY A 1 518 ? 35.479 -40.654 39.305 1.00 56.56 518 GLY A CA 1
ATOM 4063 C C . GLY A 1 518 ? 34.314 -41.011 38.376 1.00 56.56 518 GLY A C 1
ATOM 4064 O O . GLY A 1 518 ? 34.537 -41.604 37.322 1.00 56.56 518 GLY A O 1
ATOM 4065 N N . GLN A 1 519 ? 33.074 -40.670 38.743 1.00 59.28 519 GLN A N 1
ATOM 4066 C CA . GLN A 1 519 ? 31.875 -41.126 38.027 1.00 59.28 519 GLN A CA 1
ATOM 4067 C C . GLN A 1 519 ? 31.472 -40.254 36.823 1.00 59.28 519 GLN A C 1
ATOM 4069 O O . GLN A 1 519 ? 30.578 -40.642 36.078 1.00 59.28 519 GLN A O 1
ATOM 4074 N N . ASN A 1 520 ? 32.154 -39.132 36.559 1.00 50.19 520 ASN A N 1
ATOM 4075 C CA . ASN A 1 520 ? 31.862 -38.247 35.423 1.00 50.19 520 ASN A CA 1
ATOM 4076 C C . ASN A 1 520 ? 33.123 -37.900 34.616 1.00 50.19 520 ASN A C 1
ATOM 4078 O O . ASN A 1 520 ? 33.709 -36.831 34.762 1.00 50.19 520 ASN A O 1
ATOM 4082 N N . ALA A 1 521 ? 33.524 -38.802 33.719 1.00 42.88 521 ALA A N 1
ATOM 4083 C CA . ALA A 1 521 ? 34.520 -38.535 32.683 1.00 42.88 521 ALA A CA 1
ATOM 4084 C C . ALA A 1 521 ? 33.840 -38.450 31.307 1.00 42.88 521 ALA A C 1
ATOM 4086 O O . ALA A 1 521 ? 33.941 -39.372 30.499 1.00 42.88 521 ALA A O 1
ATOM 4087 N N . LYS A 1 522 ? 33.111 -37.355 31.054 1.00 40.66 522 LYS A N 1
ATOM 4088 C CA . LYS A 1 522 ? 32.841 -36.807 29.712 1.00 40.66 522 LYS A CA 1
ATOM 4089 C C . LYS A 1 522 ? 32.275 -35.390 29.836 1.00 40.66 522 LYS A C 1
ATOM 4091 O O . LYS A 1 522 ? 31.451 -35.124 30.698 1.00 40.66 522 LYS A O 1
ATOM 4096 N N . HIS A 1 523 ? 32.812 -34.489 29.016 1.00 43.34 523 HIS A N 1
ATOM 4097 C CA . HIS A 1 523 ? 32.627 -33.041 29.089 1.00 43.34 523 HIS A CA 1
ATOM 4098 C C . HIS A 1 523 ? 31.164 -32.606 28.924 1.00 43.34 523 HIS A C 1
ATOM 4100 O O . HIS A 1 523 ? 30.632 -32.707 27.824 1.00 43.34 523 HIS A O 1
ATOM 4106 N N . ASP A 1 524 ? 30.577 -32.038 29.979 1.00 43.91 524 ASP A N 1
ATOM 4107 C CA . ASP A 1 524 ? 29.325 -31.277 29.932 1.00 43.91 524 ASP A CA 1
ATOM 4108 C C . ASP A 1 524 ? 29.527 -29.903 30.606 1.00 43.91 524 ASP A C 1
ATOM 4110 O O . ASP A 1 524 ? 30.239 -29.781 31.605 1.00 43.91 524 ASP A O 1
ATOM 4114 N N . VAL A 1 525 ? 28.931 -28.850 30.033 1.00 40.09 525 VAL A N 1
ATOM 4115 C CA . VAL A 1 525 ? 29.039 -27.449 30.492 1.00 40.09 525 VAL A CA 1
ATOM 4116 C C . VAL A 1 525 ? 28.102 -27.206 31.681 1.00 40.09 525 VAL A C 1
ATOM 4118 O O . VAL A 1 525 ? 26.903 -27.470 31.589 1.00 40.09 525 VAL A O 1
ATOM 4121 N N . ILE A 1 526 ? 28.639 -26.669 32.782 1.00 46.44 526 ILE A N 1
ATOM 4122 C CA . ILE A 1 526 ? 27.917 -26.430 34.044 1.00 46.44 526 ILE A CA 1
ATOM 4123 C C . ILE A 1 526 ? 27.719 -24.926 34.258 1.00 46.44 526 ILE A C 1
ATOM 4125 O O . ILE A 1 526 ? 28.671 -24.150 34.175 1.00 46.44 526 ILE A O 1
ATOM 4129 N N . TYR A 1 527 ? 26.493 -24.518 34.592 1.00 41.66 527 TYR A N 1
ATOM 4130 C CA . TYR A 1 527 ? 26.167 -23.145 34.987 1.00 41.66 527 TYR A CA 1
ATOM 4131 C C . TYR A 1 527 ? 26.006 -23.068 36.511 1.00 41.66 527 TYR A C 1
ATOM 4133 O O . TYR A 1 527 ? 25.192 -23.794 37.082 1.00 41.66 527 TYR A O 1
ATOM 4141 N N . VAL A 1 528 ? 26.775 -22.187 37.164 1.00 51.19 528 VAL A N 1
ATOM 4142 C CA . VAL A 1 528 ? 26.768 -21.986 38.625 1.00 51.19 528 VAL A CA 1
ATOM 4143 C C . VAL A 1 528 ? 26.459 -20.524 38.955 1.00 51.19 528 VAL A C 1
ATOM 4145 O O . VAL A 1 528 ? 27.011 -19.604 38.350 1.00 51.19 528 VAL A O 1
ATOM 4148 N N . VAL A 1 529 ? 25.573 -20.302 39.926 1.00 46.97 529 VAL A N 1
ATOM 4149 C CA . VAL A 1 529 ? 25.121 -18.969 40.361 1.00 46.97 529 VAL A CA 1
ATOM 4150 C C . VAL A 1 529 ? 26.263 -18.224 41.096 1.00 46.97 529 VAL A C 1
ATOM 4152 O O . VAL A 1 529 ? 26.997 -18.855 41.861 1.00 46.97 529 VAL A O 1
ATOM 4155 N N . PRO A 1 530 ? 26.432 -16.889 40.946 1.00 47.84 530 PRO A N 1
ATOM 4156 C CA . PRO A 1 530 ? 27.640 -16.166 41.383 1.00 47.84 530 PRO A CA 1
ATOM 4157 C C . PRO A 1 530 ? 28.083 -16.334 42.848 1.00 47.84 530 PRO A C 1
ATOM 4159 O O . PRO A 1 530 ? 29.272 -16.216 43.135 1.00 47.84 530 PRO A O 1
ATOM 4162 N N . LYS A 1 531 ? 27.164 -16.637 43.777 1.00 48.16 531 LYS A N 1
ATOM 4163 C CA . LYS A 1 531 ? 27.466 -16.803 45.213 1.00 48.16 531 LYS A CA 1
ATOM 4164 C C . LYS A 1 531 ? 28.257 -18.072 45.563 1.00 48.16 531 LYS A C 1
ATOM 4166 O O . LYS A 1 531 ? 28.745 -18.171 46.679 1.00 48.16 531 LYS A O 1
ATOM 4171 N N . MET A 1 532 ? 28.414 -19.020 44.640 1.00 54.06 532 MET A N 1
ATOM 4172 C CA . MET A 1 532 ? 29.078 -20.311 44.900 1.00 54.06 532 MET A CA 1
ATOM 4173 C C . MET A 1 532 ? 30.506 -20.404 44.335 1.00 54.06 532 MET A C 1
ATOM 4175 O O . MET A 1 532 ? 31.151 -21.449 44.420 1.00 54.06 532 MET A O 1
ATOM 4179 N N . LYS A 1 533 ? 31.034 -19.303 43.780 1.00 55.28 533 LYS A N 1
ATOM 4180 C CA . LYS A 1 533 ? 32.353 -19.263 43.128 1.00 55.28 533 LYS A CA 1
ATOM 4181 C C . LYS A 1 533 ? 33.520 -19.507 44.096 1.00 55.28 533 LYS A C 1
ATOM 4183 O O . LYS A 1 533 ? 34.491 -20.154 43.715 1.00 55.28 533 LYS A O 1
ATOM 4188 N N . GLU A 1 534 ? 33.430 -19.027 45.337 1.00 57.00 534 GLU A N 1
ATOM 4189 C CA . GLU A 1 534 ? 34.487 -19.228 46.343 1.00 57.00 534 GLU A CA 1
ATOM 4190 C C . GLU A 1 534 ? 34.579 -20.688 46.804 1.00 57.00 534 GLU A C 1
ATOM 4192 O O . GLU A 1 534 ? 35.679 -21.233 46.861 1.00 57.00 534 GLU A O 1
ATOM 4197 N N . ALA A 1 535 ? 33.443 -21.362 47.015 1.00 60.22 535 ALA A N 1
ATOM 4198 C CA . ALA A 1 535 ? 33.408 -22.775 47.403 1.00 60.22 535 ALA A CA 1
ATOM 4199 C C . ALA A 1 535 ? 33.994 -23.703 46.317 1.00 60.22 535 ALA A C 1
ATOM 4201 O O . ALA A 1 535 ? 34.738 -24.635 46.623 1.00 60.22 535 ALA A O 1
ATOM 4202 N N . LEU A 1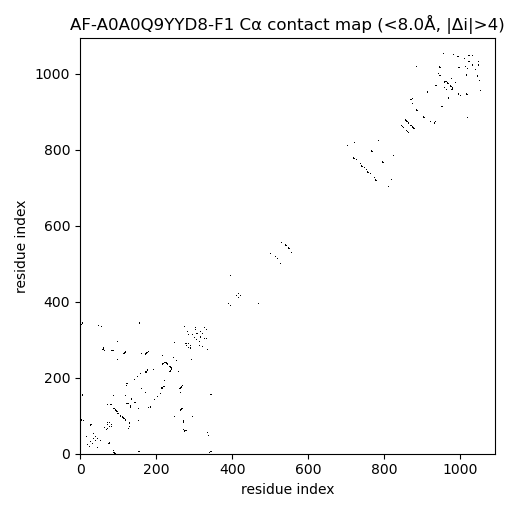 536 ? 33.722 -23.413 45.037 1.00 55.59 536 LEU A N 1
ATOM 4203 C CA . LEU A 1 536 ? 34.294 -24.147 43.898 1.00 55.59 536 LEU A CA 1
ATOM 4204 C C . LEU A 1 536 ? 35.796 -23.891 43.716 1.00 55.59 536 LEU A C 1
ATOM 4206 O O . LEU A 1 536 ? 36.540 -24.821 43.407 1.00 55.59 536 LEU A O 1
ATOM 4210 N N . SER A 1 537 ? 36.250 -22.655 43.940 1.00 61.56 537 SER A N 1
ATOM 4211 C CA . SER A 1 537 ? 37.673 -22.297 43.871 1.00 61.56 537 SER A CA 1
ATOM 4212 C C . SER A 1 537 ? 38.489 -22.992 44.968 1.00 61.56 537 SER A C 1
ATOM 4214 O O . SER A 1 537 ? 39.597 -23.470 44.718 1.00 61.56 537 SER A O 1
ATOM 4216 N N . GLU A 1 538 ? 37.924 -23.125 46.171 1.00 61.62 538 GLU A N 1
ATOM 4217 C CA . GLU A 1 538 ? 38.571 -23.820 47.288 1.00 61.62 538 GLU A CA 1
ATOM 4218 C C . GLU A 1 538 ? 38.618 -25.343 47.073 1.00 61.62 538 GLU A C 1
ATOM 4220 O O . GLU A 1 538 ? 39.647 -25.977 47.315 1.00 61.62 538 GLU A O 1
ATOM 4225 N N . ALA A 1 539 ? 37.548 -25.936 46.531 1.00 58.59 539 ALA A N 1
ATOM 4226 C CA . ALA A 1 539 ? 37.503 -27.362 46.200 1.00 58.59 539 ALA A CA 1
ATOM 4227 C C . ALA A 1 539 ? 38.485 -27.749 45.072 1.00 58.59 539 ALA A C 1
ATOM 4229 O O . ALA A 1 539 ? 39.093 -28.822 45.127 1.00 58.59 539 ALA A O 1
ATOM 4230 N N . ALA A 1 540 ? 38.697 -26.869 44.084 1.00 60.00 540 ALA A N 1
ATOM 4231 C CA . ALA A 1 540 ? 39.590 -27.110 42.946 1.00 60.00 540 ALA A CA 1
ATOM 4232 C C . ALA A 1 540 ? 41.082 -27.193 43.330 1.00 60.00 540 ALA A C 1
ATOM 4234 O O . ALA A 1 540 ? 41.868 -27.853 42.642 1.00 60.00 540 ALA A O 1
ATOM 4235 N N . LYS A 1 541 ? 41.488 -26.581 44.454 1.00 66.81 541 LYS A N 1
ATOM 4236 C CA . LYS A 1 541 ? 42.878 -26.626 44.949 1.00 66.81 541 LYS A CA 1
ATOM 4237 C C . LYS A 1 541 ? 43.339 -28.042 45.312 1.00 66.81 541 LYS A C 1
ATOM 4239 O O . LYS A 1 541 ? 44.531 -28.325 45.207 1.00 66.81 541 LYS A O 1
ATOM 4244 N N . ASN A 1 542 ? 42.403 -28.928 45.661 1.00 61.66 542 ASN A N 1
ATOM 4245 C CA . ASN A 1 542 ? 42.675 -30.284 46.145 1.00 61.66 542 ASN A CA 1
ATOM 4246 C C . ASN A 1 542 ? 42.463 -31.388 45.085 1.00 61.66 542 ASN A C 1
ATOM 4248 O O . ASN A 1 542 ? 42.483 -32.569 45.428 1.00 61.66 542 ASN A O 1
ATOM 4252 N N . LEU A 1 543 ? 42.259 -31.038 43.805 1.00 55.41 543 LEU A N 1
ATOM 4253 C CA . LEU A 1 543 ? 42.080 -32.012 42.717 1.00 55.41 543 LEU A CA 1
ATOM 4254 C C . LEU A 1 543 ? 43.415 -32.423 42.047 1.00 55.41 543 LEU A C 1
ATOM 4256 O O . LEU A 1 543 ? 44.316 -31.585 41.908 1.00 55.41 543 LEU A O 1
ATOM 4260 N N . PRO A 1 544 ? 43.552 -33.685 41.574 1.00 53.75 544 PRO A N 1
ATOM 4261 C CA . PRO A 1 544 ? 44.715 -34.146 40.808 1.00 53.75 544 PRO A CA 1
ATOM 4262 C C . PRO A 1 544 ? 44.919 -33.356 39.504 1.00 53.75 544 PRO A C 1
ATOM 4264 O O . PRO A 1 544 ? 43.954 -32.940 38.865 1.00 53.75 544 PRO A O 1
ATOM 4267 N N . ALA A 1 545 ? 46.176 -33.192 39.071 1.00 50.06 545 ALA A N 1
ATOM 4268 C CA . ALA A 1 545 ? 46.567 -32.290 37.976 1.00 50.06 545 ALA A CA 1
ATOM 4269 C C . ALA A 1 545 ? 45.817 -32.509 36.644 1.00 50.06 545 ALA A C 1
ATOM 4271 O O . ALA A 1 545 ? 45.545 -31.539 35.945 1.00 50.06 545 ALA A O 1
ATOM 4272 N N . ALA A 1 546 ? 45.404 -33.743 36.334 1.00 42.72 546 ALA A N 1
ATOM 4273 C CA . ALA A 1 546 ? 44.656 -34.078 35.116 1.00 42.72 546 ALA A CA 1
ATOM 4274 C C . ALA A 1 546 ? 43.235 -33.472 35.045 1.00 42.72 546 ALA A C 1
ATOM 4276 O O . ALA A 1 546 ? 42.621 -33.491 33.984 1.00 42.72 546 ALA A O 1
ATOM 4277 N N . TYR A 1 547 ? 42.711 -32.926 36.151 1.00 47.91 547 TYR A N 1
ATOM 4278 C CA . TYR A 1 547 ? 41.363 -32.344 36.228 1.00 47.91 547 TYR A CA 1
ATOM 4279 C C . TYR A 1 547 ? 41.356 -30.811 36.367 1.00 47.91 547 TYR A C 1
ATOM 4281 O O . TYR A 1 547 ? 40.283 -30.207 36.387 1.00 47.91 547 TYR A O 1
ATOM 4289 N N . LYS A 1 548 ? 42.529 -30.161 36.441 1.00 49.47 548 LYS A N 1
ATOM 4290 C CA . LYS A 1 548 ? 42.631 -28.694 36.581 1.00 49.47 548 LYS A CA 1
ATOM 4291 C C . LYS A 1 548 ? 42.305 -27.942 35.285 1.00 49.47 548 LYS A C 1
ATOM 4293 O O . LYS A 1 548 ? 41.709 -26.873 35.343 1.00 49.47 548 LYS A O 1
ATOM 4298 N N . GLU A 1 549 ? 42.582 -28.545 34.130 1.00 42.69 549 GLU A N 1
ATOM 4299 C CA . GLU A 1 549 ? 42.384 -27.934 32.804 1.00 42.69 549 GLU A CA 1
ATOM 4300 C C . GLU A 1 549 ? 40.891 -27.727 32.443 1.00 42.69 549 GLU A C 1
ATOM 4302 O O . GLU A 1 549 ? 40.543 -26.861 31.645 1.00 42.69 549 GLU A O 1
ATOM 4307 N N . GLY A 1 550 ? 39.974 -28.464 33.089 1.00 46.81 550 GLY A N 1
ATOM 4308 C CA . GLY A 1 550 ? 38.522 -28.291 32.930 1.00 46.81 550 GLY A CA 1
ATOM 4309 C C . GLY A 1 550 ? 37.912 -27.154 33.762 1.00 46.81 550 GLY A C 1
ATOM 4310 O O . GLY A 1 550 ? 36.820 -26.687 33.447 1.00 46.81 550 GLY A O 1
ATOM 4311 N N . PHE A 1 551 ? 38.608 -26.683 34.803 1.00 45.00 551 PHE A N 1
ATOM 4312 C CA . PHE A 1 551 ? 38.116 -25.634 35.708 1.00 45.00 551 PHE A CA 1
ATOM 4313 C C . PHE A 1 551 ? 38.482 -24.213 35.252 1.00 45.00 551 PHE A C 1
ATOM 4315 O O . PHE A 1 551 ? 37.788 -23.260 35.606 1.00 45.00 551 PHE A O 1
ATOM 4322 N N . GLU A 1 552 ? 39.516 -24.059 34.418 1.00 42.31 552 GLU A N 1
ATOM 4323 C CA . GLU A 1 552 ? 39.944 -22.760 33.872 1.00 42.31 552 GLU A CA 1
ATOM 4324 C C . GLU A 1 552 ? 38.991 -22.204 32.789 1.00 42.31 552 GLU A C 1
ATOM 4326 O O . GLU A 1 552 ? 39.082 -21.032 32.432 1.00 42.31 552 GLU A O 1
ATOM 4331 N N . ASN A 1 553 ? 38.009 -22.995 32.332 1.00 41.03 553 ASN A N 1
ATOM 4332 C CA . ASN A 1 553 ? 37.041 -22.619 31.291 1.00 41.03 553 ASN A CA 1
ATOM 4333 C C . ASN A 1 553 ? 35.625 -22.265 31.804 1.00 41.03 553 ASN A C 1
ATOM 4335 O O . ASN A 1 553 ? 34.674 -22.213 31.021 1.00 41.03 553 ASN A O 1
ATOM 4339 N N . ILE A 1 554 ? 35.451 -21.976 33.100 1.00 40.31 554 ILE A N 1
ATOM 4340 C CA . ILE A 1 554 ? 34.159 -21.519 33.646 1.00 40.31 554 ILE A CA 1
ATOM 4341 C C . ILE A 1 554 ? 33.955 -20.024 33.328 1.00 40.31 554 ILE A C 1
ATOM 4343 O O . ILE A 1 554 ? 34.505 -19.143 33.990 1.00 40.31 554 ILE A O 1
ATOM 4347 N N . GLN A 1 555 ? 33.136 -19.728 32.315 1.00 34.09 555 GLN A N 1
ATOM 4348 C CA . GLN A 1 555 ? 32.723 -18.363 31.959 1.00 34.09 555 GLN A CA 1
ATOM 4349 C C . GLN A 1 555 ? 31.645 -17.840 32.932 1.00 34.09 555 GLN A C 1
ATOM 4351 O O . GLN A 1 555 ? 30.638 -18.518 33.146 1.00 34.09 555 GLN A O 1
ATOM 4356 N N . PRO A 1 556 ? 31.785 -16.627 33.501 1.00 33.38 556 PRO A N 1
ATOM 4357 C CA . PRO A 1 556 ? 30.698 -15.996 34.237 1.00 33.38 556 PRO A CA 1
ATOM 4358 C C . PRO A 1 556 ? 29.596 -15.550 33.265 1.00 33.38 556 PRO A C 1
ATOM 4360 O O . PRO A 1 556 ? 29.879 -14.916 32.249 1.00 33.38 556 PRO A O 1
ATOM 4363 N N . SER A 1 557 ? 28.327 -15.809 33.592 1.00 31.08 557 SER A N 1
ATOM 4364 C CA . SER A 1 557 ? 27.210 -15.140 32.919 1.00 31.08 557 SER A CA 1
ATOM 4365 C C . SER A 1 557 ? 27.315 -13.635 33.186 1.00 31.08 557 SER A C 1
ATOM 4367 O O . SER A 1 557 ? 27.179 -13.188 34.328 1.00 31.08 557 SER A O 1
ATOM 4369 N N . GLY A 1 558 ? 27.626 -12.867 32.145 1.00 28.09 558 GLY A N 1
ATOM 4370 C CA . GLY A 1 558 ? 27.879 -11.436 32.234 1.00 28.09 558 GLY A CA 1
ATOM 4371 C C . GLY A 1 558 ? 26.651 -10.636 32.666 1.00 28.09 558 GLY A C 1
ATOM 4372 O O . GLY A 1 558 ? 25.709 -10.467 31.902 1.00 28.09 558 GLY A O 1
ATOM 4373 N N . ALA A 1 559 ? 26.735 -10.060 33.861 1.00 25.27 559 ALA A N 1
ATOM 4374 C CA . ALA A 1 559 ? 26.157 -8.767 34.190 1.00 25.27 559 ALA A CA 1
ATOM 4375 C C . ALA A 1 559 ? 27.287 -7.934 34.810 1.00 25.27 559 ALA A C 1
ATOM 4377 O O . ALA A 1 559 ? 27.670 -8.152 35.958 1.00 25.27 559 ALA A O 1
ATOM 4378 N N . VAL A 1 560 ? 27.870 -7.015 34.038 1.00 26.08 560 VAL A N 1
ATOM 4379 C CA . VAL A 1 560 ? 28.757 -5.983 34.589 1.00 26.08 560 VAL A CA 1
ATOM 4380 C C . VAL A 1 560 ? 27.897 -4.759 34.859 1.00 26.08 560 VAL A C 1
ATOM 4382 O O . VAL A 1 560 ? 27.457 -4.072 33.939 1.00 26.08 560 VAL A O 1
ATOM 4385 N N . GLY A 1 561 ? 27.642 -4.520 36.142 1.00 26.52 561 GLY A N 1
ATOM 4386 C CA . GLY A 1 561 ? 27.111 -3.261 36.636 1.00 26.52 561 GLY A CA 1
ATOM 4387 C C . GLY A 1 561 ? 28.176 -2.167 36.609 1.00 26.52 561 GLY A C 1
ATOM 4388 O O . GLY A 1 561 ? 29.345 -2.388 36.919 1.00 26.52 561 GLY A O 1
ATOM 4389 N N . PHE A 1 562 ? 27.733 -0.959 36.270 1.00 25.80 562 PHE A N 1
ATOM 4390 C CA . PHE A 1 562 ? 28.409 0.281 36.618 1.00 25.80 562 PHE A CA 1
ATOM 4391 C C . PHE A 1 562 ? 28.499 0.406 38.144 1.00 25.80 562 PHE A C 1
ATOM 4393 O O . PHE A 1 562 ? 27.489 0.628 38.805 1.00 25.80 562 PHE A O 1
ATOM 4400 N N . THR A 1 563 ? 29.710 0.393 38.690 1.00 28.33 563 THR A N 1
ATOM 4401 C CA . THR A 1 563 ? 30.026 1.101 39.936 1.00 28.33 563 THR A CA 1
ATOM 4402 C C . THR A 1 563 ? 31.377 1.788 39.774 1.00 28.33 563 THR A C 1
ATOM 4404 O O . THR A 1 563 ? 32.423 1.199 40.026 1.00 28.33 563 THR A O 1
ATOM 4407 N N . MET A 1 564 ? 31.353 3.050 39.339 1.00 28.23 564 MET A N 1
ATOM 4408 C CA . MET A 1 564 ? 32.425 4.009 39.617 1.00 28.23 564 MET A CA 1
ATOM 4409 C C . MET A 1 564 ? 31.917 4.989 40.672 1.00 28.23 564 MET A C 1
ATOM 4411 O O . MET A 1 564 ? 30.770 5.435 40.606 1.00 28.23 564 MET A O 1
ATOM 4415 N N . SER A 1 565 ? 32.762 5.318 41.645 1.00 37.22 565 SER A N 1
ATOM 4416 C CA . SER A 1 565 ? 32.418 6.203 42.755 1.00 37.22 565 SER A CA 1
ATOM 4417 C C . SER A 1 565 ? 32.202 7.653 42.293 1.00 37.22 565 SER A C 1
ATOM 4419 O O . SER A 1 565 ? 32.912 8.188 41.438 1.00 37.22 565 SER A O 1
ATOM 4421 N N . MET A 1 566 ? 31.212 8.310 42.905 1.00 32.41 566 MET A N 1
ATOM 4422 C CA . MET A 1 566 ? 30.772 9.689 42.636 1.00 32.41 566 MET A CA 1
ATOM 4423 C C . MET A 1 566 ? 31.911 10.732 42.739 1.00 32.41 566 MET A C 1
ATOM 4425 O O . MET A 1 566 ? 31.849 11.778 42.096 1.00 32.41 566 MET A O 1
ATOM 4429 N N . GLY A 1 567 ? 32.983 10.437 43.487 1.00 37.03 567 GLY A N 1
ATOM 4430 C CA . GLY A 1 567 ? 34.135 11.329 43.674 1.00 37.03 567 GLY A CA 1
ATOM 4431 C C . GLY A 1 567 ? 35.024 11.497 42.434 1.00 37.03 567 GLY A C 1
ATOM 4432 O O . GLY A 1 567 ? 35.562 12.576 42.211 1.00 37.03 567 GLY A O 1
ATOM 4433 N N . GLN A 1 568 ? 35.123 10.485 41.564 1.00 39.06 568 GLN A N 1
ATOM 4434 C CA . GLN A 1 568 ? 35.974 10.552 40.362 1.00 39.06 568 GLN A CA 1
ATOM 4435 C C . GLN A 1 568 ? 35.294 11.263 39.176 1.00 39.06 568 GLN A C 1
ATOM 4437 O O . GLN A 1 568 ? 35.968 11.722 38.252 1.00 39.06 568 GLN A O 1
ATOM 4442 N N . ARG A 1 569 ? 33.960 11.418 39.215 1.00 37.59 569 ARG A N 1
ATOM 4443 C CA . ARG A 1 569 ? 33.178 12.179 38.220 1.00 37.59 569 ARG A CA 1
ATOM 4444 C C . ARG A 1 569 ? 33.251 13.696 38.432 1.00 37.59 569 ARG A C 1
ATOM 4446 O O . ARG A 1 569 ? 33.210 14.437 37.456 1.00 37.59 569 ARG A O 1
ATOM 4453 N N . LEU A 1 570 ? 33.403 14.156 39.676 1.00 37.41 570 LEU A N 1
ATOM 4454 C CA . LEU A 1 570 ? 33.492 15.583 40.019 1.00 37.41 570 LEU A CA 1
ATOM 4455 C C . LEU A 1 570 ? 34.863 16.203 39.697 1.00 37.41 570 LEU A C 1
ATOM 4457 O O . LEU A 1 570 ? 34.918 17.375 39.331 1.00 37.41 570 LEU A O 1
ATOM 4461 N N . GLN A 1 571 ? 35.944 15.418 39.738 1.00 37.97 571 GLN A N 1
ATOM 4462 C CA . GLN A 1 571 ? 37.289 15.882 39.372 1.00 37.97 571 GLN A CA 1
ATOM 4463 C C . GLN A 1 571 ? 37.415 16.122 37.851 1.00 37.97 571 GLN A C 1
ATOM 4465 O O . GLN A 1 571 ? 37.851 17.185 37.420 1.00 37.97 571 GLN A O 1
ATOM 4470 N N . ARG A 1 572 ? 36.907 15.195 37.019 1.00 39.47 572 ARG A N 1
ATOM 4471 C CA . ARG A 1 572 ? 36.986 15.301 35.544 1.00 39.47 572 ARG A CA 1
ATOM 4472 C C . ARG A 1 572 ? 36.030 16.336 34.934 1.00 39.47 572 ARG A C 1
ATOM 4474 O O . ARG A 1 572 ? 36.290 16.841 33.848 1.00 39.47 572 ARG A O 1
ATOM 4481 N N . LEU A 1 573 ? 34.937 16.679 35.624 1.00 40.66 573 LEU A N 1
ATOM 4482 C CA . LEU A 1 573 ? 34.030 17.763 35.214 1.00 40.66 573 LEU A CA 1
ATOM 4483 C C . LEU A 1 573 ? 34.567 19.164 35.557 1.00 40.66 573 LEU A C 1
ATOM 4485 O O . LEU A 1 573 ? 34.128 20.133 34.939 1.00 40.66 573 LEU A O 1
ATOM 4489 N N . LYS A 1 574 ? 35.517 19.278 36.498 1.00 39.94 574 LYS A N 1
ATOM 4490 C CA . LYS A 1 574 ? 36.259 20.524 36.750 1.00 39.94 574 LYS A CA 1
ATOM 4491 C C . LYS A 1 574 ? 37.339 20.752 35.690 1.00 39.94 574 LYS A C 1
ATOM 4493 O O . LYS A 1 574 ? 37.382 21.827 35.108 1.00 39.94 574 LYS A O 1
ATOM 4498 N N . GLU A 1 575 ? 38.104 19.717 35.353 1.00 42.03 575 GLU A N 1
ATOM 4499 C CA . GLU A 1 575 ? 39.195 19.796 34.364 1.00 42.03 575 GLU A CA 1
ATOM 4500 C C . GLU A 1 575 ? 38.687 19.979 32.915 1.00 42.03 575 GLU A C 1
ATOM 4502 O O . GLU A 1 575 ? 39.353 20.587 32.085 1.00 42.03 575 GLU A O 1
ATOM 4507 N N . GLY A 1 576 ? 37.463 19.528 32.604 1.00 41.12 576 GLY A N 1
ATOM 4508 C CA . GLY A 1 576 ? 36.832 19.740 31.293 1.00 41.12 576 GLY A CA 1
ATOM 4509 C C . GLY A 1 576 ? 36.148 21.103 31.095 1.00 41.12 576 GLY A C 1
ATOM 4510 O O . GLY A 1 576 ? 35.776 21.426 29.968 1.00 41.12 576 GLY A O 1
ATOM 4511 N N . ARG A 1 577 ? 35.955 21.903 32.158 1.00 38.88 577 ARG A N 1
ATOM 4512 C CA . ARG A 1 577 ? 35.348 23.246 32.055 1.00 38.88 577 ARG A CA 1
ATOM 4513 C C . ARG A 1 577 ? 36.366 24.350 31.767 1.00 38.88 577 ARG A C 1
ATOM 4515 O O . ARG A 1 577 ? 35.984 25.327 31.135 1.00 38.88 577 ARG A O 1
ATOM 4522 N N . GLU A 1 578 ? 37.634 24.174 32.132 1.00 40.69 578 GLU A N 1
ATOM 4523 C CA . GLU A 1 578 ? 38.690 25.159 31.840 1.00 40.69 578 GLU A CA 1
ATOM 4524 C C . GLU A 1 578 ? 39.073 25.160 30.345 1.00 40.69 578 GLU A C 1
ATOM 4526 O O . GLU A 1 578 ? 39.204 26.216 29.738 1.00 40.69 578 GLU A O 1
ATOM 4531 N N . VAL A 1 579 ? 39.064 23.999 29.679 1.00 40.88 579 VAL A N 1
ATOM 4532 C CA . VAL A 1 579 ? 39.410 23.882 28.244 1.00 40.88 579 VAL A CA 1
ATOM 4533 C C . VAL A 1 579 ? 38.344 24.484 27.304 1.00 40.88 579 VAL A C 1
ATOM 4535 O O . VAL A 1 579 ? 38.641 24.874 26.176 1.00 40.88 579 VAL A O 1
ATOM 4538 N N . VAL A 1 580 ? 37.087 24.589 27.750 1.00 40.78 580 VAL A N 1
ATOM 4539 C CA . VAL A 1 580 ? 35.987 25.178 26.957 1.00 40.78 580 VAL A CA 1
ATOM 4540 C C . VAL A 1 580 ? 35.887 26.697 27.156 1.00 40.78 580 VAL A C 1
ATOM 4542 O O . VAL A 1 580 ? 35.313 27.383 26.308 1.00 40.78 580 VAL A O 1
ATOM 4545 N N . GLN A 1 581 ? 36.480 27.235 28.225 1.00 39.31 581 GLN A N 1
ATOM 4546 C CA . GLN A 1 581 ? 36.535 28.674 28.478 1.00 39.31 581 GLN A CA 1
ATOM 4547 C C . GLN A 1 581 ? 37.652 29.343 27.651 1.00 39.31 581 GLN A C 1
ATOM 4549 O O . GLN A 1 581 ? 37.379 30.333 26.970 1.00 39.31 581 GLN A O 1
ATOM 4554 N N . ASP A 1 582 ? 38.817 28.699 27.519 1.00 40.78 582 ASP A N 1
ATOM 4555 C CA . ASP A 1 582 ? 39.931 29.186 26.680 1.00 40.78 582 ASP A CA 1
ATOM 4556 C C . ASP A 1 582 ? 39.610 29.194 25.168 1.00 40.78 582 ASP A C 1
ATOM 4558 O O . ASP A 1 582 ? 40.068 30.055 24.415 1.00 40.78 582 ASP A O 1
ATOM 4562 N N . LEU A 1 583 ? 38.751 28.281 24.696 1.00 41.41 583 LEU A N 1
ATOM 4563 C CA . LEU A 1 583 ? 38.304 28.245 23.293 1.00 41.41 583 LEU A CA 1
ATOM 4564 C C . LEU A 1 583 ? 37.203 29.268 22.967 1.00 41.41 583 LEU A C 1
ATOM 4566 O O . LEU A 1 583 ? 36.936 29.527 21.788 1.00 41.41 583 LEU A O 1
ATOM 4570 N N . ARG A 1 584 ? 36.561 29.852 23.987 1.00 39.59 584 ARG A N 1
ATOM 4571 C CA . ARG A 1 584 ? 35.546 30.904 23.822 1.00 39.59 584 ARG A CA 1
ATOM 4572 C C . ARG A 1 584 ? 36.162 32.300 23.840 1.00 39.59 584 ARG A C 1
ATOM 4574 O O . ARG A 1 584 ? 35.704 33.154 23.087 1.00 39.59 584 ARG A O 1
ATOM 4581 N N . GLU A 1 585 ? 37.231 32.506 24.603 1.00 43.00 585 GLU A N 1
ATOM 4582 C CA . GLU A 1 585 ? 37.940 33.791 24.672 1.00 43.00 585 GLU A CA 1
ATOM 4583 C C . GLU A 1 585 ? 38.837 34.035 23.438 1.00 43.00 585 GLU A C 1
ATOM 4585 O O . GLU A 1 585 ? 39.002 35.173 23.007 1.00 43.00 585 GLU A O 1
ATOM 4590 N N . GLY A 1 586 ? 39.279 32.976 22.745 1.00 42.84 586 GLY A N 1
ATOM 4591 C CA . GLY A 1 586 ? 40.017 33.080 21.474 1.00 42.84 586 GLY A CA 1
ATOM 4592 C C . GLY A 1 586 ? 39.189 33.433 20.223 1.00 42.84 586 GLY A C 1
ATOM 4593 O O . GLY A 1 586 ? 39.766 33.604 19.150 1.00 42.84 586 GLY A O 1
ATOM 4594 N N . ARG A 1 587 ? 37.851 33.534 20.314 1.00 38.91 587 ARG A N 1
ATOM 4595 C CA . ARG A 1 587 ? 36.971 33.894 19.175 1.00 38.91 587 ARG A CA 1
ATOM 4596 C C . ARG A 1 587 ? 36.357 35.290 19.244 1.00 38.91 587 ARG A C 1
ATOM 4598 O O . ARG A 1 587 ? 35.807 35.731 18.243 1.00 38.91 587 ARG A O 1
ATOM 4605 N N . VAL A 1 588 ? 36.488 35.999 20.364 1.00 39.69 588 VAL A N 1
ATOM 4606 C CA . VAL A 1 588 ? 35.939 37.361 20.513 1.00 39.69 588 VAL A CA 1
ATOM 4607 C C . VAL A 1 588 ? 36.845 38.421 19.858 1.00 39.69 588 VAL A C 1
ATOM 4609 O O . VAL A 1 588 ? 36.373 39.485 19.487 1.00 39.69 588 VAL A O 1
ATOM 4612 N N . GLY A 1 589 ? 38.117 38.111 19.580 1.00 38.34 589 GLY A N 1
ATOM 4613 C CA . GLY A 1 589 ? 39.069 39.048 18.958 1.00 38.34 589 GLY A CA 1
ATOM 4614 C C . GLY A 1 589 ? 39.010 39.191 17.427 1.00 38.34 589 GLY A C 1
ATOM 4615 O O . GLY A 1 589 ? 39.888 39.832 16.859 1.00 38.34 589 GLY A O 1
ATOM 4616 N N . LEU A 1 590 ? 38.040 38.578 16.737 1.00 38.22 590 LEU A N 1
ATOM 4617 C CA . LEU A 1 590 ? 37.968 38.575 15.261 1.00 38.22 590 LEU A CA 1
ATOM 4618 C C . LEU A 1 590 ? 36.683 39.187 14.680 1.00 38.22 590 LEU A C 1
ATOM 4620 O O . LEU A 1 590 ? 36.610 39.380 13.468 1.00 38.22 590 LEU A O 1
ATOM 4624 N N . GLU A 1 591 ? 35.704 39.544 15.515 1.00 36.19 591 GLU A N 1
ATOM 4625 C CA . GLU A 1 591 ? 34.463 40.203 15.071 1.00 36.19 591 GLU A CA 1
ATOM 4626 C C . GLU A 1 591 ? 34.486 41.737 15.249 1.00 36.19 591 GLU A C 1
ATOM 4628 O O . GLU A 1 591 ? 33.670 42.431 14.647 1.00 36.19 591 GLU A O 1
ATOM 4633 N N . GLU A 1 592 ? 35.484 42.301 15.943 1.00 35.88 592 GLU A N 1
ATOM 4634 C CA . GLU A 1 592 ? 35.655 43.759 16.120 1.00 35.88 592 GLU A CA 1
ATOM 4635 C C . GLU A 1 592 ? 36.338 44.488 14.938 1.00 35.88 592 GLU A C 1
ATOM 4637 O O . GLU A 1 592 ? 36.556 45.693 15.006 1.00 35.88 592 GLU A O 1
ATOM 4642 N N . GLN A 1 593 ? 36.638 43.817 13.815 1.00 36.44 593 GLN A N 1
ATOM 4643 C CA . GLN A 1 593 ? 37.283 44.451 12.643 1.00 36.44 593 GLN A CA 1
ATOM 4644 C C . GLN A 1 593 ? 36.402 44.615 11.390 1.00 36.44 593 GLN A C 1
ATOM 4646 O O . GLN A 1 593 ? 36.913 45.010 10.342 1.00 36.44 593 GLN A O 1
ATOM 4651 N N . GLN A 1 594 ? 35.087 44.363 11.448 1.00 35.88 594 GLN A N 1
ATOM 4652 C CA . GLN A 1 594 ? 34.201 44.549 10.277 1.00 35.88 594 GLN A CA 1
ATOM 4653 C C . GLN A 1 594 ? 32.902 45.325 10.554 1.00 35.88 594 GLN A C 1
ATOM 4655 O O . GLN A 1 594 ? 31.889 45.113 9.889 1.00 35.88 594 GLN A O 1
ATOM 4660 N N . GLN A 1 595 ? 32.936 46.290 11.477 1.00 33.31 595 GLN A N 1
ATOM 4661 C CA . GLN A 1 595 ? 31.876 47.297 11.636 1.00 33.31 595 GLN A CA 1
ATOM 4662 C C . GLN A 1 595 ? 32.427 48.730 11.594 1.00 33.31 595 GLN A C 1
ATOM 4664 O O . GLN A 1 595 ? 32.176 49.546 12.468 1.00 33.31 595 GLN A O 1
ATOM 4669 N N . GLU A 1 596 ? 33.120 49.077 10.512 1.00 33.50 596 GLU A N 1
ATOM 4670 C CA . GLU A 1 596 ? 33.268 50.471 10.084 1.00 33.50 596 GLU A CA 1
ATOM 4671 C C . GLU A 1 596 ? 32.948 50.558 8.594 1.00 33.50 596 GLU A C 1
ATOM 4673 O O . GLU A 1 596 ? 33.813 50.344 7.753 1.00 33.50 596 GLU A O 1
ATOM 4678 N N . GLN A 1 597 ? 31.672 50.801 8.278 1.00 35.81 597 GLN A N 1
ATOM 4679 C CA . GLN A 1 597 ? 31.180 51.571 7.124 1.00 35.81 597 GLN A CA 1
ATOM 4680 C C . GLN A 1 597 ? 29.686 51.289 6.925 1.00 35.81 597 GLN A C 1
ATOM 4682 O O . GLN A 1 597 ? 29.311 50.326 6.257 1.00 35.81 597 GLN A O 1
ATOM 4687 N N . ARG A 1 598 ? 28.836 52.165 7.477 1.00 29.31 598 ARG A N 1
ATOM 4688 C CA . ARG A 1 598 ? 27.633 52.717 6.818 1.00 29.31 598 ARG A CA 1
ATOM 4689 C C . ARG A 1 598 ? 26.926 53.696 7.759 1.00 29.31 598 ARG A C 1
ATOM 4691 O O . ARG A 1 598 ? 26.395 53.317 8.794 1.00 29.31 598 ARG A O 1
ATOM 4698 N N . GLN A 1 599 ? 26.955 54.964 7.363 1.00 30.95 599 GLN A N 1
ATOM 4699 C CA . GLN A 1 599 ? 26.175 56.072 7.917 1.00 30.95 599 GLN A CA 1
ATOM 4700 C C . GLN A 1 599 ? 24.771 56.164 7.256 1.00 30.95 599 GLN A C 1
ATOM 4702 O O . GLN A 1 599 ? 24.518 55.438 6.290 1.00 30.95 599 GLN A O 1
ATOM 4707 N N . PRO A 1 600 ? 23.846 56.995 7.789 1.00 42.84 600 PRO A N 1
ATOM 4708 C CA . PRO A 1 600 ? 22.424 56.665 7.932 1.00 42.84 600 PRO A CA 1
ATOM 4709 C C . PRO A 1 600 ? 21.488 57.388 6.945 1.00 42.84 600 PRO A C 1
ATOM 4711 O O . PRO A 1 600 ? 21.867 58.381 6.328 1.00 42.84 600 PRO A O 1
ATOM 4714 N N . ARG A 1 601 ? 20.224 56.938 6.873 1.00 28.98 601 ARG A N 1
ATOM 4715 C CA . ARG A 1 601 ? 19.075 57.764 6.454 1.00 28.98 601 ARG A CA 1
ATOM 4716 C C . ARG A 1 601 ? 17.830 57.472 7.304 1.00 28.98 601 ARG A C 1
ATOM 4718 O O . ARG A 1 601 ? 17.218 56.418 7.186 1.00 28.98 601 ARG A O 1
ATOM 4725 N N . GLU A 1 602 ? 17.605 58.413 8.214 1.00 31.66 602 GLU A N 1
ATOM 4726 C CA . GLU A 1 602 ? 16.378 59.084 8.681 1.00 31.66 602 GLU A CA 1
ATOM 4727 C C . GLU A 1 602 ? 14.974 58.472 8.465 1.00 31.66 602 GLU A C 1
ATOM 4729 O O . GLU A 1 602 ? 14.523 58.242 7.348 1.00 31.66 602 GLU A O 1
ATOM 4734 N N . GLU A 1 603 ? 14.314 58.296 9.621 1.00 32.16 603 GLU A N 1
ATOM 4735 C CA . GLU A 1 603 ? 13.006 58.817 10.082 1.00 32.16 603 GLU A CA 1
ATOM 4736 C C . GLU A 1 603 ? 11.742 58.783 9.201 1.00 32.16 603 GLU A C 1
ATOM 4738 O O . GLU A 1 603 ? 11.689 59.316 8.099 1.00 32.16 603 GLU A O 1
ATOM 4743 N N . GLY A 1 604 ? 10.639 58.302 9.803 1.00 27.98 604 GLY A N 1
ATOM 4744 C CA . GLY A 1 604 ? 9.291 58.553 9.285 1.00 27.98 604 GLY A CA 1
ATOM 4745 C C . GLY A 1 604 ? 8.132 57.787 9.937 1.00 27.98 604 GLY A C 1
ATOM 4746 O O . GLY A 1 604 ? 7.573 56.899 9.318 1.00 27.98 604 GLY A O 1
ATOM 4747 N N . GLN A 1 605 ? 7.748 58.207 11.147 1.00 29.08 605 GLN A N 1
ATOM 4748 C CA . GLN A 1 605 ? 6.377 58.249 11.698 1.00 29.08 605 GLN A CA 1
ATOM 4749 C C . GLN A 1 605 ? 5.544 56.970 11.966 1.00 29.08 605 GLN A C 1
ATOM 4751 O O . GLN A 1 605 ? 5.129 56.211 11.098 1.00 29.08 605 GLN A O 1
ATOM 4756 N N . ARG A 1 606 ? 5.181 56.864 13.255 1.00 32.28 606 ARG A N 1
ATOM 4757 C CA . ARG A 1 606 ? 4.064 56.111 13.841 1.00 32.28 606 ARG A CA 1
ATOM 4758 C C . ARG A 1 606 ? 2.716 56.642 13.345 1.00 32.28 606 ARG A C 1
ATOM 4760 O O . ARG A 1 606 ? 2.558 57.856 13.312 1.00 32.28 606 ARG A O 1
ATOM 4767 N N . LEU A 1 607 ? 1.724 55.761 13.196 1.00 27.25 607 LEU A N 1
ATOM 4768 C CA . LEU A 1 607 ? 0.334 56.019 13.596 1.00 27.25 607 LEU A CA 1
ATOM 4769 C C . LEU A 1 607 ? -0.385 54.691 13.888 1.00 27.25 607 LEU A C 1
ATOM 4771 O O . LEU A 1 607 ? -0.399 53.770 13.078 1.00 27.25 607 LEU A O 1
ATOM 4775 N N . SER A 1 608 ? -0.944 54.613 15.091 1.00 33.44 608 SER A N 1
ATOM 4776 C CA . SER A 1 608 ? -1.896 53.616 15.576 1.00 33.44 608 SER A CA 1
ATOM 4777 C C . SER A 1 608 ? -3.291 53.875 15.010 1.00 33.44 608 SER A C 1
ATOM 4779 O O . SER A 1 608 ? -3.703 55.031 14.953 1.00 33.44 608 SER A O 1
ATOM 4781 N N . SER A 1 609 ? -4.065 52.829 14.724 1.00 29.95 609 SER A N 1
ATOM 4782 C CA . SER A 1 609 ? -5.521 52.872 14.918 1.00 29.95 609 SER A CA 1
ATOM 4783 C C . SER A 1 609 ? -6.114 51.468 15.014 1.00 29.95 609 SER A C 1
ATOM 4785 O O . SER A 1 609 ? -5.875 50.597 14.182 1.00 29.95 609 SER A O 1
ATOM 4787 N N . GLU A 1 610 ? -6.863 51.280 16.095 1.00 34.06 610 GLU A N 1
ATOM 4788 C CA . GLU A 1 610 ? -7.922 50.295 16.259 1.00 34.06 610 GLU A CA 1
ATOM 4789 C C . GLU A 1 610 ? -9.050 50.605 15.265 1.00 34.06 610 GLU A C 1
ATOM 4791 O O . GLU A 1 610 ? -9.317 51.774 14.972 1.00 34.06 610 GLU A O 1
ATOM 4796 N N . THR A 1 611 ? -9.765 49.593 14.770 1.00 31.64 611 THR A N 1
ATOM 4797 C CA . THR A 1 611 ? -11.098 49.819 14.194 1.00 31.64 611 THR A CA 1
ATOM 4798 C C . THR A 1 611 ? -12.027 48.647 14.489 1.00 31.64 611 THR A C 1
ATOM 4800 O O . THR A 1 611 ? -11.636 47.481 14.493 1.00 31.64 611 THR A O 1
ATOM 4803 N N . ASN A 1 612 ? -13.245 49.053 14.823 1.00 31.62 612 ASN A N 1
ATOM 4804 C CA . ASN A 1 612 ? -14.318 48.394 15.543 1.00 31.62 612 ASN A CA 1
ATOM 4805 C C . ASN A 1 612 ? -15.220 47.595 14.580 1.00 31.62 612 ASN A C 1
ATOM 4807 O O . ASN A 1 612 ? -15.473 48.040 13.464 1.00 31.62 612 ASN A O 1
ATOM 4811 N N . ILE A 1 613 ? -15.716 46.433 15.017 1.00 31.69 613 ILE A N 1
ATOM 4812 C CA . ILE A 1 613 ? -16.572 45.502 14.251 1.00 31.69 613 ILE A CA 1
ATOM 4813 C C . ILE A 1 613 ? -18.051 45.842 14.505 1.00 31.69 613 ILE A C 1
ATOM 4815 O O . ILE A 1 613 ? -18.760 45.068 15.130 1.00 31.69 613 ILE A O 1
ATOM 4819 N N . ASN A 1 614 ? -18.527 47.016 14.080 1.00 33.47 614 ASN A N 1
ATOM 4820 C CA . ASN A 1 614 ? -19.942 47.386 14.276 1.00 33.47 614 ASN A CA 1
ATOM 4821 C C . ASN A 1 614 ? -20.651 48.048 13.077 1.00 33.47 614 ASN A C 1
ATOM 4823 O O . ASN A 1 614 ? -21.805 48.420 13.227 1.00 33.47 614 ASN A O 1
ATOM 4827 N N . ASP A 1 615 ? -20.055 48.092 11.879 1.00 32.09 615 ASP A N 1
ATOM 4828 C CA . ASP A 1 615 ? -20.661 48.778 10.715 1.00 32.09 615 ASP A CA 1
ATOM 4829 C C . ASP A 1 615 ? -20.991 47.842 9.530 1.00 32.09 615 ASP A C 1
ATOM 4831 O O . ASP A 1 615 ? -20.652 48.134 8.387 1.00 32.09 615 ASP A O 1
ATOM 4835 N N . LEU A 1 616 ? -21.632 46.689 9.761 1.00 30.97 616 LEU A N 1
ATOM 4836 C CA . LEU A 1 616 ? -22.033 45.781 8.664 1.00 30.97 616 LEU A CA 1
ATOM 4837 C C . LEU A 1 616 ? -23.389 45.091 8.895 1.00 30.97 616 LEU A C 1
ATOM 4839 O O . LEU A 1 616 ? -23.541 43.890 8.677 1.00 30.97 616 LEU A O 1
ATOM 4843 N N . LEU A 1 617 ? -24.386 45.863 9.331 1.00 33.28 617 LEU A N 1
ATOM 4844 C CA . LEU A 1 617 ? -25.792 45.453 9.377 1.00 33.28 617 LEU A CA 1
ATOM 4845 C C . LEU A 1 617 ? -26.693 46.639 9.020 1.00 33.28 617 LEU A C 1
ATOM 4847 O O . LEU A 1 617 ? -27.231 47.257 9.925 1.00 33.28 617 LEU A O 1
ATOM 4851 N N . ASP A 1 618 ? -26.838 46.957 7.728 1.00 32.12 618 ASP A N 1
ATOM 4852 C CA . ASP A 1 618 ? -27.821 47.969 7.298 1.00 32.12 618 ASP A CA 1
ATOM 4853 C C . ASP A 1 618 ? -28.262 47.877 5.819 1.00 32.12 618 ASP A C 1
ATOM 4855 O O . ASP A 1 618 ? -28.585 48.891 5.218 1.00 32.12 618 ASP A O 1
ATOM 4859 N N . ASP A 1 619 ? -28.315 46.686 5.195 1.00 32.31 619 ASP A N 1
ATOM 4860 C CA . ASP A 1 619 ? -28.617 46.626 3.745 1.00 32.31 619 ASP A CA 1
ATOM 4861 C C . ASP A 1 619 ? -29.479 45.452 3.238 1.00 32.31 619 ASP A C 1
ATOM 4863 O O . ASP A 1 619 ? -29.334 45.031 2.093 1.00 32.31 619 ASP A O 1
ATOM 4867 N N . LEU A 1 620 ? -30.423 44.923 4.030 1.00 30.70 620 LEU A N 1
ATOM 4868 C CA . LEU A 1 620 ? -31.433 43.983 3.503 1.00 30.70 620 LEU A CA 1
ATOM 4869 C C . LEU A 1 620 ? -32.815 44.147 4.163 1.00 30.70 620 LEU A C 1
ATOM 4871 O O . LEU A 1 620 ? -33.320 43.242 4.823 1.00 30.70 620 LEU A O 1
ATOM 4875 N N . GLU A 1 621 ? -33.462 45.286 3.913 1.00 31.06 621 GLU A N 1
ATOM 4876 C CA . GLU A 1 621 ? -34.923 45.415 3.986 1.00 31.06 621 GLU A CA 1
ATOM 4877 C C . GLU A 1 621 ? -35.460 45.879 2.627 1.00 31.06 621 GLU A C 1
ATOM 4879 O O . GLU A 1 621 ? -35.195 46.992 2.178 1.00 31.06 621 GLU A O 1
ATOM 4884 N N . GLY A 1 622 ? -36.239 45.027 1.957 1.00 29.09 622 GLY A N 1
ATOM 4885 C CA . GLY A 1 622 ? -36.971 45.435 0.764 1.00 29.09 622 GLY A CA 1
ATOM 4886 C C . GLY A 1 622 ? -37.598 44.280 -0.007 1.00 29.09 622 GLY A C 1
ATOM 4887 O O . GLY A 1 622 ? -36.889 43.537 -0.674 1.00 29.09 622 GLY A O 1
ATOM 4888 N N . LEU A 1 623 ? -38.939 44.257 -0.005 1.00 29.50 623 LEU A N 1
ATOM 4889 C CA . LEU A 1 623 ? -39.874 43.395 -0.755 1.00 29.50 623 LEU A CA 1
ATOM 4890 C C . LEU A 1 623 ? -40.179 42.059 -0.048 1.00 29.50 623 LEU A C 1
ATOM 4892 O O . LEU A 1 623 ? -39.298 41.248 0.184 1.00 29.50 623 LEU A O 1
ATOM 4896 N N . GLY A 1 624 ? -41.406 41.722 0.341 1.00 28.41 624 GLY A N 1
ATOM 4897 C CA . GLY A 1 624 ? -42.717 42.199 -0.092 1.00 28.41 624 GLY A CA 1
ATOM 4898 C C . GLY A 1 624 ? -43.621 40.972 -0.259 1.00 28.41 624 GLY A C 1
ATOM 4899 O O . GLY A 1 624 ? -43.325 40.080 -1.041 1.00 28.41 624 GLY A O 1
ATOM 4900 N N . SER A 1 625 ? -44.688 40.920 0.532 1.00 32.41 625 SER A N 1
ATOM 4901 C CA . SER A 1 625 ? -45.697 39.858 0.660 1.00 32.41 625 SER A CA 1
ATOM 4902 C C . SER A 1 625 ? -46.435 39.472 -0.631 1.00 32.41 625 SER A C 1
ATOM 4904 O O . SER A 1 625 ? -46.770 40.374 -1.396 1.00 32.41 625 SER A O 1
ATOM 4906 N N . LEU A 1 626 ? -46.869 38.203 -0.755 1.00 28.39 626 LEU A N 1
ATOM 4907 C CA . LEU A 1 626 ? -48.235 37.833 -1.186 1.00 28.39 626 LEU A CA 1
ATOM 4908 C C . LEU A 1 626 ? -48.593 36.346 -0.908 1.00 28.39 626 LEU A C 1
ATOM 4910 O O . LEU A 1 626 ? -47.902 35.424 -1.319 1.00 28.39 626 LEU A O 1
ATOM 4914 N N . ALA A 1 627 ? -49.692 36.225 -0.160 1.00 31.36 627 ALA A N 1
ATOM 4915 C CA . ALA A 1 627 ? -50.680 35.182 0.147 1.00 31.36 627 ALA A CA 1
ATOM 4916 C C . ALA A 1 627 ? -50.757 33.794 -0.557 1.00 31.36 627 ALA A C 1
ATOM 4918 O O . ALA A 1 627 ? -50.647 33.673 -1.769 1.00 31.36 627 ALA A O 1
ATOM 4919 N N . GLU A 1 628 ? -51.166 32.825 0.288 1.00 32.53 628 GLU A N 1
ATOM 4920 C CA . GLU A 1 628 ? -52.194 31.765 0.121 1.00 32.53 628 GLU A CA 1
ATOM 4921 C C . GLU A 1 628 ? -52.023 30.621 -0.904 1.00 32.53 628 GLU A C 1
ATOM 4923 O O . GLU A 1 628 ? -52.103 30.831 -2.106 1.00 32.53 628 GLU A O 1
ATOM 4928 N N . LEU A 1 629 ? -51.982 29.366 -0.407 1.00 28.75 629 LEU A N 1
ATOM 4929 C CA . LEU A 1 629 ? -53.037 28.342 -0.610 1.00 28.75 629 LEU A CA 1
ATOM 4930 C C . LEU A 1 629 ? -52.689 26.968 0.028 1.00 28.75 629 LEU A C 1
ATOM 4932 O O . LEU A 1 629 ? -51.685 26.348 -0.292 1.00 28.75 629 LEU A O 1
ATOM 4936 N N . GLN A 1 630 ? -53.604 26.517 0.897 1.00 28.62 630 GLN A N 1
ATOM 4937 C CA . GLN A 1 630 ? -54.115 25.149 1.132 1.00 28.62 630 GLN A CA 1
ATOM 4938 C C . GLN A 1 630 ? -53.196 23.964 1.518 1.00 28.62 630 GLN A C 1
ATOM 4940 O O . GLN A 1 630 ? -52.406 23.436 0.744 1.00 28.62 630 GLN A O 1
ATOM 4945 N N . THR A 1 631 ? -53.474 23.443 2.719 1.00 38.88 631 THR A N 1
ATOM 4946 C CA . THR A 1 631 ? -53.179 22.092 3.227 1.00 38.88 631 THR A CA 1
ATOM 4947 C C . THR A 1 631 ? -54.201 21.050 2.743 1.00 38.88 631 THR A C 1
ATOM 4949 O O . THR A 1 631 ? -55.343 21.402 2.441 1.00 38.88 631 THR A O 1
ATOM 4952 N N . PRO A 1 632 ? -53.830 19.753 2.736 1.00 34.59 632 PRO A N 1
ATOM 4953 C CA . PRO A 1 632 ? -54.742 18.695 3.217 1.00 34.59 632 PRO A CA 1
ATOM 4954 C C . PRO A 1 632 ? -53.989 17.596 4.052 1.00 34.59 632 PRO A C 1
ATOM 4956 O O . PRO A 1 632 ? -52.776 17.714 4.223 1.00 34.59 632 PRO A O 1
ATOM 4959 N N . PRO A 1 633 ? -54.658 16.595 4.685 1.00 41.50 633 PRO A N 1
ATOM 4960 C CA . PRO A 1 633 ? -54.563 16.298 6.129 1.00 41.50 633 PRO A CA 1
ATOM 4961 C C . PRO A 1 633 ? -53.904 14.926 6.465 1.00 41.50 633 PRO A C 1
ATOM 4963 O O . PRO A 1 633 ? -53.439 14.237 5.559 1.00 41.50 633 PRO A O 1
ATOM 4966 N N . PRO A 1 634 ? -53.861 14.504 7.756 1.00 44.78 634 PRO A N 1
ATOM 4967 C CA . PRO A 1 634 ? -53.160 13.300 8.213 1.00 44.78 634 PRO A CA 1
ATOM 4968 C C . PRO A 1 634 ? -54.064 12.050 8.296 1.00 44.78 634 PRO A C 1
ATOM 4970 O O . PRO A 1 634 ? -55.230 12.144 8.672 1.00 44.78 634 PRO A O 1
ATOM 4973 N N . HIS A 1 635 ? -53.494 10.866 8.053 1.00 33.75 635 HIS A N 1
ATOM 4974 C CA . HIS A 1 635 ? -54.050 9.558 8.446 1.00 33.75 635 HIS A CA 1
ATOM 4975 C C . HIS A 1 635 ? -53.068 8.925 9.445 1.00 33.75 635 HIS A C 1
ATOM 4977 O O . HIS A 1 635 ? -51.890 8.787 9.132 1.00 33.75 635 HIS A O 1
ATOM 4983 N N . GLN A 1 636 ? -53.387 8.881 10.740 1.00 32.19 636 GLN A N 1
ATOM 4984 C CA . GLN A 1 636 ? -54.211 7.913 11.485 1.00 32.19 636 GLN A CA 1
ATOM 4985 C C . GLN A 1 636 ? -53.632 6.495 11.599 1.00 32.19 636 GLN A C 1
ATOM 4987 O O . GLN A 1 636 ? -53.218 5.866 10.633 1.00 32.19 636 GLN A O 1
ATOM 4992 N N . GLU A 1 637 ? -53.606 6.089 12.866 1.00 32.62 637 GLU A N 1
ATOM 4993 C CA . GLU A 1 637 ? -53.056 4.906 13.513 1.00 32.62 637 GLU A CA 1
ATOM 4994 C C . GLU A 1 637 ? -53.704 3.599 13.049 1.00 32.62 637 GLU A C 1
ATOM 4996 O O . GLU A 1 637 ? -54.908 3.560 12.831 1.00 32.62 637 GLU A O 1
ATOM 5001 N N . GLU A 1 638 ? -52.938 2.505 13.075 1.00 32.38 638 GLU A N 1
ATOM 5002 C CA . GLU A 1 638 ? -53.462 1.224 13.551 1.00 32.38 638 GLU A CA 1
ATOM 5003 C C . GLU A 1 638 ? -52.364 0.417 14.267 1.00 32.38 638 GLU A C 1
ATOM 5005 O O . GLU A 1 638 ? -51.223 0.276 13.825 1.00 32.38 638 GLU A O 1
ATOM 5010 N N . THR A 1 639 ? -52.744 -0.045 15.449 1.00 31.34 639 THR A N 1
ATOM 5011 C CA . THR A 1 639 ? -52.044 -0.859 16.442 1.00 31.34 639 THR A CA 1
ATOM 5012 C C . THR A 1 639 ? -52.121 -2.349 16.089 1.00 31.34 639 THR A C 1
ATOM 5014 O O . THR A 1 639 ? -53.186 -2.790 15.687 1.00 31.34 639 THR A O 1
ATOM 5017 N N . LEU A 1 640 ? -51.062 -3.145 16.345 1.00 26.09 640 LEU A N 1
ATOM 5018 C CA . LEU A 1 640 ? -51.125 -4.473 17.018 1.00 26.09 640 LEU A CA 1
ATOM 5019 C C . LEU A 1 640 ? -49.771 -5.228 17.057 1.00 26.09 640 LEU A C 1
ATOM 5021 O O . LEU A 1 640 ? -49.307 -5.817 16.091 1.00 26.09 640 LEU A O 1
ATOM 5025 N N . PHE A 1 641 ? -49.140 -5.161 18.230 1.00 28.53 641 PHE A N 1
ATOM 5026 C CA . PHE A 1 641 ? -48.614 -6.231 19.099 1.00 28.53 641 PHE A CA 1
ATOM 5027 C C . PHE A 1 641 ? -48.308 -7.688 18.617 1.00 28.53 641 PHE A C 1
ATOM 5029 O O . PHE A 1 641 ? -49.138 -8.367 18.030 1.00 28.53 641 PHE A O 1
ATOM 5036 N N . VAL A 1 642 ? -47.181 -8.193 19.170 1.00 27.69 642 VAL A N 1
ATOM 5037 C CA . VAL A 1 642 ? -46.805 -9.580 19.589 1.00 27.69 642 VAL A CA 1
ATOM 5038 C C . VAL A 1 642 ? -46.096 -10.542 18.597 1.00 27.69 642 VAL A C 1
ATOM 5040 O O . VAL A 1 642 ? -46.706 -11.290 17.851 1.00 27.69 642 VAL A O 1
ATOM 5043 N N . ALA A 1 643 ? -44.770 -10.605 18.799 1.00 27.72 643 ALA A N 1
ATOM 5044 C CA . ALA A 1 643 ? -43.918 -11.757 19.167 1.00 27.72 643 ALA A CA 1
ATOM 5045 C C . ALA A 1 643 ? -43.409 -12.844 18.190 1.00 27.72 643 ALA A C 1
ATOM 5047 O O . ALA A 1 643 ? -44.102 -13.452 17.387 1.00 27.72 643 ALA A O 1
ATOM 5048 N N . SER A 1 644 ? -42.161 -13.201 18.534 1.00 28.00 644 SER A N 1
ATOM 5049 C CA . SER A 1 644 ? -41.479 -14.503 18.490 1.00 28.00 644 SER A CA 1
ATOM 5050 C C . SER A 1 644 ? -40.919 -15.034 17.163 1.00 28.00 644 SER A C 1
ATOM 5052 O O . SER A 1 644 ? -41.613 -15.523 16.284 1.00 28.00 644 SER A O 1
ATOM 5054 N N . GLN A 1 645 ? -39.583 -15.016 17.133 1.00 27.81 645 GLN A N 1
ATOM 5055 C CA . GLN A 1 645 ? -38.663 -15.929 16.444 1.00 27.81 645 GLN A CA 1
ATOM 5056 C C . GLN A 1 645 ? -38.964 -17.437 16.689 1.00 27.81 645 GLN A C 1
ATOM 5058 O O . GLN A 1 645 ? -39.759 -17.745 17.574 1.00 27.81 645 GLN A O 1
ATOM 5063 N N . PRO A 1 646 ? -38.133 -18.391 16.201 1.00 48.62 646 PRO A N 1
ATOM 5064 C CA . PRO A 1 646 ? -37.559 -18.613 14.861 1.00 48.62 646 PRO A CA 1
ATOM 5065 C C . PRO A 1 646 ? -37.714 -20.100 14.427 1.00 48.62 646 PRO A C 1
ATOM 5067 O O . PRO A 1 646 ? -38.154 -20.930 15.212 1.00 48.62 646 PRO A O 1
ATOM 5070 N N . GLN A 1 647 ? -37.236 -20.459 13.223 1.00 29.19 647 GLN A N 1
ATOM 5071 C CA . GLN A 1 647 ? -36.377 -21.634 12.918 1.00 29.19 647 GLN A CA 1
ATOM 5072 C C . GLN A 1 647 ? -36.689 -22.363 11.594 1.00 29.19 647 GLN A C 1
ATOM 5074 O O . GLN A 1 647 ? -37.829 -22.687 11.298 1.00 29.19 647 GLN A O 1
ATOM 5079 N N . ARG A 1 648 ? -35.575 -22.758 10.944 1.00 27.48 648 ARG A N 1
ATOM 5080 C CA . ARG A 1 648 ? -35.336 -23.968 10.120 1.00 27.48 648 ARG A CA 1
ATOM 5081 C C . ARG A 1 648 ? -36.047 -24.047 8.757 1.00 27.48 648 ARG A C 1
ATOM 5083 O O . ARG A 1 648 ? -37.252 -24.172 8.676 1.00 27.48 648 ARG A O 1
ATOM 5090 N N . SER A 1 649 ? -35.342 -23.856 7.639 1.00 27.88 649 SER A N 1
ATOM 5091 C CA . SER A 1 649 ? -34.352 -24.738 6.982 1.00 27.88 649 SER A CA 1
ATOM 5092 C C . SER A 1 649 ? -34.964 -25.878 6.155 1.00 27.88 649 SER A C 1
ATOM 5094 O O . SER A 1 649 ? -35.708 -26.682 6.702 1.00 27.88 649 SER A O 1
ATOM 5096 N N . VAL A 1 650 ? -34.423 -26.019 4.933 1.00 28.78 650 VAL A N 1
ATOM 5097 C CA . VAL A 1 650 ? -34.262 -27.241 4.111 1.00 28.78 650 VAL A CA 1
ATOM 5098 C C . VAL A 1 650 ? -35.234 -27.437 2.925 1.00 28.78 650 VAL A C 1
ATOM 5100 O O . VAL A 1 650 ? -36.422 -27.640 3.109 1.00 28.78 650 VAL A O 1
ATOM 5103 N N . LEU A 1 651 ? -34.616 -27.441 1.726 1.00 27.28 651 LEU A N 1
ATOM 5104 C CA . LEU A 1 651 ? -34.892 -28.176 0.469 1.00 27.28 651 LEU A CA 1
ATOM 5105 C C . LEU A 1 651 ? -36.342 -28.274 -0.046 1.00 27.28 651 LEU A C 1
ATOM 5107 O O . LEU A 1 651 ? -37.162 -28.940 0.565 1.00 27.28 651 LEU A O 1
ATOM 5111 N N . TYR A 1 652 ? -36.577 -27.862 -1.299 1.00 25.64 652 TYR A N 1
ATOM 5112 C CA . TYR A 1 652 ? -36.690 -28.825 -2.407 1.00 25.64 652 TYR A CA 1
ATOM 5113 C C . TYR A 1 652 ? -36.693 -28.144 -3.783 1.00 25.64 652 TYR A C 1
ATOM 5115 O O . TYR A 1 652 ? -37.123 -27.008 -3.954 1.00 25.64 652 TYR A O 1
ATOM 5123 N N . ASN A 1 653 ? -36.171 -28.896 -4.745 1.00 29.61 653 ASN A N 1
ATOM 5124 C CA . ASN A 1 653 ? -36.109 -28.625 -6.171 1.00 29.61 653 ASN A CA 1
ATOM 5125 C C . ASN A 1 653 ? -37.318 -29.292 -6.864 1.00 29.61 653 ASN A C 1
ATOM 5127 O O . ASN A 1 653 ? -37.832 -30.283 -6.359 1.00 29.61 653 ASN A O 1
ATOM 5131 N N . GLN A 1 654 ? -37.623 -28.833 -8.079 1.00 29.47 654 GLN A N 1
ATOM 5132 C CA . GLN A 1 654 ? -38.338 -29.534 -9.161 1.00 29.47 654 GLN A CA 1
ATOM 5133 C C . GLN A 1 654 ? -39.882 -29.521 -9.257 1.00 29.47 654 GLN A C 1
ATOM 5135 O O . GLN A 1 654 ? -40.619 -29.973 -8.392 1.00 29.47 654 GLN A O 1
ATOM 5140 N N . GLN A 1 655 ? -40.271 -29.160 -10.491 1.00 27.98 655 GLN A N 1
ATOM 5141 C CA . GLN A 1 655 ? -41.359 -29.681 -11.330 1.00 27.98 655 GLN A CA 1
ATOM 5142 C C . GLN A 1 655 ? -42.780 -29.123 -11.175 1.00 27.98 655 GLN A C 1
ATOM 5144 O O . GLN A 1 655 ? -43.527 -29.498 -10.280 1.00 27.98 655 GLN A O 1
ATOM 5149 N N . ARG A 1 656 ? -43.173 -28.346 -12.198 1.00 29.59 656 ARG A N 1
ATOM 5150 C CA . ARG A 1 656 ? -44.384 -28.482 -13.046 1.00 29.59 656 ARG A CA 1
ATOM 5151 C C . ARG A 1 656 ? -44.154 -27.583 -14.280 1.00 29.59 656 ARG A C 1
ATOM 5153 O O . ARG A 1 656 ? -43.902 -26.399 -14.105 1.00 29.59 656 ARG A O 1
ATOM 5160 N N . GLN A 1 657 ? -43.896 -28.099 -15.490 1.00 28.80 657 GLN A N 1
ATOM 5161 C CA . GLN A 1 657 ? -44.878 -28.595 -16.483 1.00 28.80 657 GLN A CA 1
ATOM 5162 C C . GLN A 1 657 ? -46.133 -27.709 -16.507 1.00 28.80 657 GLN A C 1
ATOM 5164 O O . GLN A 1 657 ? -46.898 -27.713 -15.552 1.00 28.80 657 GLN A O 1
ATOM 5169 N N . SER A 1 658 ? -46.173 -26.711 -17.395 1.00 31.20 658 SER A N 1
ATOM 5170 C CA . SER A 1 658 ? -46.609 -26.781 -18.804 1.00 31.20 658 SER A CA 1
ATOM 5171 C C . SER A 1 658 ? -48.110 -27.018 -18.922 1.00 31.20 658 SER A C 1
ATOM 5173 O O . SER A 1 658 ? -48.540 -28.152 -18.783 1.00 31.20 658 SER A O 1
ATOM 5175 N N . ASP A 1 659 ? -48.850 -25.958 -19.244 1.00 27.95 659 ASP A N 1
ATOM 5176 C CA . ASP A 1 659 ? -50.022 -26.051 -20.108 1.00 27.95 659 ASP A CA 1
ATOM 5177 C C . ASP A 1 659 ? -50.168 -24.757 -20.917 1.00 27.95 659 ASP A C 1
ATOM 5179 O O . ASP A 1 659 ? -50.208 -23.639 -20.404 1.00 27.95 659 ASP A O 1
ATOM 5183 N N . THR A 1 660 ? -50.156 -24.967 -22.224 1.00 29.52 660 THR A N 1
ATOM 5184 C CA . THR A 1 660 ? -50.447 -24.059 -23.330 1.00 29.52 660 THR A CA 1
ATOM 5185 C C . THR A 1 660 ? -51.953 -23.841 -23.477 1.00 29.52 660 THR A C 1
ATOM 5187 O O . THR A 1 660 ? -52.694 -24.815 -23.392 1.00 29.52 660 THR A O 1
ATOM 5190 N N . ALA A 1 661 ? -52.385 -22.624 -23.841 1.00 30.67 661 ALA A N 1
ATOM 5191 C CA . ALA A 1 661 ? -53.020 -22.332 -25.143 1.00 30.67 661 ALA A CA 1
ATOM 5192 C C . ALA A 1 661 ? -53.976 -21.116 -25.123 1.00 30.67 661 ALA A C 1
ATOM 5194 O O . ALA A 1 661 ? -54.925 -21.082 -24.349 1.00 30.67 661 ALA A O 1
ATOM 5195 N N . THR A 1 662 ? -53.781 -20.241 -26.129 1.00 28.38 662 THR A N 1
ATOM 5196 C CA . THR A 1 662 ? -54.783 -19.444 -26.893 1.00 28.38 662 THR A CA 1
ATOM 5197 C C . THR A 1 662 ? -55.588 -18.362 -26.141 1.00 28.38 662 THR A C 1
ATOM 5199 O O . THR A 1 662 ? -56.103 -18.610 -25.068 1.00 28.38 662 THR A O 1
ATOM 5202 N N . ASN A 1 663 ? -55.830 -17.144 -26.638 1.00 28.03 663 ASN A N 1
ATOM 5203 C CA . ASN A 1 663 ? -55.740 -16.588 -27.986 1.00 28.03 663 ASN A CA 1
ATOM 5204 C C . ASN A 1 663 ? -55.851 -15.041 -27.925 1.00 28.03 663 ASN A C 1
ATOM 5206 O O . ASN A 1 663 ? -56.523 -14.505 -27.051 1.00 28.03 663 ASN A O 1
ATOM 5210 N N . THR A 1 664 ? -55.251 -14.384 -28.924 1.00 28.31 664 THR A N 1
ATOM 5211 C CA . THR A 1 664 ? -55.680 -13.140 -29.608 1.00 28.31 664 THR A CA 1
ATOM 5212 C C . THR A 1 664 ? -55.885 -11.813 -28.852 1.00 28.31 664 THR A C 1
ATOM 5214 O O . THR A 1 664 ? -56.913 -11.588 -28.230 1.00 28.31 664 THR A O 1
ATOM 5217 N N . ALA A 1 665 ? -54.960 -10.898 -29.176 1.00 28.70 665 ALA A N 1
ATOM 5218 C CA . ALA A 1 665 ? -55.173 -9.570 -29.774 1.00 28.70 665 ALA A CA 1
ATOM 5219 C C . ALA A 1 665 ? -55.601 -8.366 -28.903 1.00 28.70 665 ALA A C 1
ATOM 5221 O O . ALA A 1 665 ? -56.543 -8.416 -28.128 1.00 28.70 665 ALA A O 1
ATOM 5222 N N . GLU A 1 666 ? -54.900 -7.259 -29.190 1.00 30.20 666 GLU A N 1
ATOM 5223 C CA . GLU A 1 666 ? -55.185 -5.851 -28.867 1.00 30.20 666 GLU A CA 1
ATOM 5224 C C . GLU A 1 666 ? -54.859 -5.356 -27.449 1.00 30.20 666 GLU A C 1
ATOM 5226 O O . GLU A 1 666 ? -55.698 -5.308 -26.556 1.00 30.20 666 GLU A O 1
ATOM 5231 N N . ASN A 1 667 ? -53.606 -4.914 -27.271 1.00 27.89 667 ASN A N 1
ATOM 5232 C CA . ASN A 1 667 ? -53.232 -3.540 -26.888 1.00 27.89 667 ASN A CA 1
ATOM 5233 C C . ASN A 1 667 ? -51.761 -3.523 -26.443 1.00 27.89 667 ASN A C 1
ATOM 5235 O O . ASN A 1 667 ? -51.439 -3.775 -25.285 1.00 27.89 667 ASN A O 1
ATOM 5239 N N . VAL A 1 668 ? -50.854 -3.228 -27.379 1.00 26.67 668 VAL A N 1
ATOM 5240 C CA . VAL A 1 668 ? -49.461 -2.905 -27.051 1.00 26.67 668 VAL A CA 1
ATOM 5241 C C . VAL A 1 668 ? -49.396 -1.412 -26.754 1.00 26.67 668 VAL A C 1
ATOM 5243 O O . VAL A 1 668 ? -49.302 -0.590 -27.660 1.00 26.67 668 VAL A O 1
ATOM 5246 N N . VAL A 1 669 ? -49.445 -1.073 -25.471 1.00 35.62 669 VAL A N 1
ATOM 5247 C CA . VAL A 1 669 ? -48.824 0.139 -24.935 1.00 35.62 669 VAL A CA 1
ATOM 5248 C C . VAL A 1 669 ? -48.011 -0.321 -23.732 1.00 35.62 669 VAL A C 1
ATOM 5250 O O . VAL A 1 669 ? -48.544 -0.482 -22.639 1.00 35.62 669 VAL A O 1
ATOM 5253 N N . GLU A 1 670 ? -46.722 -0.576 -23.946 1.00 28.48 670 GLU A N 1
ATOM 5254 C CA . GLU A 1 670 ? -45.738 -0.652 -22.866 1.00 28.48 670 GLU A CA 1
ATOM 5255 C C . GLU A 1 670 ? -44.586 0.330 -23.134 1.00 28.48 670 GLU A C 1
ATOM 5257 O O . GLU A 1 670 ? -44.274 0.626 -24.292 1.00 28.48 670 GLU A O 1
ATOM 5262 N N . PRO A 1 671 ? -43.986 0.878 -22.064 1.00 32.66 671 PRO A N 1
ATOM 5263 C CA . PRO A 1 671 ? -43.122 2.043 -22.115 1.00 32.66 671 PRO A CA 1
ATOM 5264 C C . PRO A 1 671 ? -41.685 1.690 -22.506 1.00 32.66 671 PRO A C 1
ATOM 5266 O O . PRO A 1 671 ? -41.192 0.585 -22.286 1.00 32.66 671 PRO A O 1
ATOM 5269 N N . ALA A 1 672 ? -41.001 2.698 -23.042 1.00 27.66 672 ALA A N 1
ATOM 5270 C CA . ALA A 1 672 ? -39.588 2.705 -23.384 1.00 27.66 672 ALA A CA 1
ATOM 5271 C C . ALA A 1 672 ? -38.702 1.986 -22.345 1.00 27.66 672 ALA A C 1
ATOM 5273 O O . ALA A 1 672 ? -38.476 2.475 -21.235 1.00 27.66 672 ALA A O 1
ATOM 5274 N N . ARG A 1 673 ? -38.119 0.848 -22.741 1.00 26.02 673 ARG A N 1
ATOM 5275 C CA . ARG A 1 673 ? -36.917 0.313 -22.096 1.00 26.02 673 ARG A CA 1
ATOM 5276 C C . ARG A 1 673 ? -35.730 1.173 -22.522 1.00 26.02 673 ARG A C 1
ATOM 5278 O O . ARG A 1 673 ? -35.285 1.101 -23.663 1.00 26.02 673 ARG A O 1
ATOM 5285 N N . LYS A 1 674 ? -35.216 1.978 -21.589 1.00 32.00 674 LYS A N 1
ATOM 5286 C CA . LYS A 1 674 ? -33.905 2.627 -21.694 1.00 32.00 674 LYS A CA 1
ATOM 5287 C C . LYS A 1 674 ? -32.818 1.550 -21.778 1.00 32.00 674 LYS A C 1
ATOM 5289 O O . LYS A 1 674 ? -32.506 0.916 -20.773 1.00 32.00 674 LYS A O 1
ATOM 5294 N N . PHE A 1 675 ? -32.237 1.361 -22.958 1.00 28.00 675 PHE A N 1
ATOM 5295 C CA . PHE A 1 675 ? -30.924 0.738 -23.100 1.00 28.00 675 PHE A CA 1
ATOM 5296 C C . PHE A 1 675 ? -29.863 1.829 -22.939 1.00 28.00 675 PHE A C 1
ATOM 5298 O O . PHE A 1 675 ? -29.767 2.740 -23.754 1.00 28.00 675 PHE A O 1
ATOM 5305 N N . SER A 1 676 ? -29.088 1.756 -21.862 1.00 30.62 676 SER A N 1
ATOM 5306 C CA . SER A 1 676 ? -27.893 2.572 -21.651 1.00 30.62 676 SER A CA 1
ATOM 5307 C C . SER A 1 676 ? -26.663 1.753 -22.050 1.00 30.62 676 SER A C 1
ATOM 5309 O O . SER A 1 676 ? -26.265 0.857 -21.304 1.00 30.62 676 SER A O 1
ATOM 5311 N N . TYR A 1 677 ? -26.074 2.048 -23.210 1.00 32.16 677 TYR A N 1
ATOM 5312 C CA . TYR A 1 677 ? -24.758 1.538 -23.614 1.00 32.16 677 TYR A CA 1
ATOM 5313 C C . TYR A 1 677 ? -23.672 2.587 -23.313 1.00 32.16 677 TYR A C 1
ATOM 5315 O O . TYR A 1 677 ? -23.910 3.773 -23.540 1.00 32.16 677 TYR A O 1
ATOM 5323 N N . PRO A 1 678 ? -22.489 2.200 -22.803 1.00 35.09 678 PRO A N 1
ATOM 5324 C CA . PRO A 1 678 ? -21.343 3.099 -22.685 1.00 35.09 678 PRO A CA 1
ATOM 5325 C C . PRO A 1 678 ? -20.686 3.352 -24.062 1.00 35.09 678 PRO A C 1
ATOM 5327 O O . PRO A 1 678 ? -20.704 2.463 -24.912 1.00 35.09 678 PRO A O 1
ATOM 5330 N N . PRO A 1 679 ? -20.027 4.504 -24.285 1.00 34.53 679 PRO A N 1
ATOM 5331 C CA . PRO A 1 679 ? -19.559 4.951 -25.608 1.00 34.53 679 PRO A CA 1
ATOM 5332 C C . PRO A 1 679 ? -18.324 4.213 -26.175 1.00 34.53 679 PRO A C 1
ATOM 5334 O O . PRO A 1 679 ? -17.663 4.729 -27.072 1.00 34.53 679 PRO A O 1
ATOM 5337 N N . HIS A 1 680 ? -17.970 3.020 -25.681 1.00 37.47 680 HIS A N 1
ATOM 5338 C CA . HIS A 1 680 ? -16.733 2.329 -26.090 1.00 37.47 680 HIS A CA 1
ATOM 5339 C C . HIS A 1 680 ? -16.875 0.848 -26.460 1.00 37.47 680 HIS A C 1
ATOM 5341 O O . HIS A 1 680 ? -15.872 0.227 -26.795 1.00 37.47 680 HIS A O 1
ATOM 5347 N N . GLU A 1 681 ? -18.082 0.286 -26.467 1.00 44.09 681 GLU A N 1
ATOM 5348 C CA . GLU A 1 681 ? -18.311 -1.064 -26.993 1.00 44.09 681 GLU A CA 1
ATOM 5349 C C . GLU A 1 681 ? -19.556 -1.043 -27.872 1.00 44.09 681 GLU A C 1
ATOM 5351 O O . GLU A 1 681 ? -20.686 -1.102 -27.388 1.00 44.09 681 GLU A O 1
ATOM 5356 N N . ILE A 1 682 ? -19.329 -0.908 -29.176 1.00 43.50 682 ILE A N 1
ATOM 5357 C CA . ILE A 1 682 ? -20.354 -1.133 -30.186 1.00 43.50 682 ILE A CA 1
ATOM 5358 C C . ILE A 1 682 ? -20.119 -2.536 -30.732 1.00 43.50 682 ILE A C 1
ATOM 5360 O O . ILE A 1 682 ? -19.018 -2.871 -31.165 1.00 43.50 682 ILE A O 1
ATOM 5364 N N . ASP A 1 683 ? -21.155 -3.361 -30.646 1.00 45.69 683 ASP A N 1
ATOM 5365 C CA . ASP A 1 683 ? -21.232 -4.690 -31.241 1.00 45.69 683 ASP A CA 1
ATOM 5366 C C . ASP A 1 683 ? -21.019 -4.579 -32.759 1.00 45.69 683 ASP A C 1
ATOM 5368 O O . ASP A 1 683 ? -21.871 -4.029 -33.451 1.00 45.69 683 ASP A O 1
ATOM 5372 N N . MET A 1 684 ? -19.879 -5.067 -33.266 1.00 47.28 684 MET A N 1
ATOM 5373 C CA . MET A 1 684 ? -19.479 -4.914 -34.671 1.00 47.28 684 MET A CA 1
ATOM 5374 C C . MET A 1 684 ? -20.301 -5.768 -35.649 1.00 47.28 684 MET A C 1
ATOM 5376 O O . MET A 1 684 ? -20.301 -5.456 -36.831 1.00 47.28 684 MET A O 1
ATOM 5380 N N . ASP A 1 685 ? -21.052 -6.774 -35.186 1.00 41.41 685 ASP A N 1
ATOM 5381 C CA . ASP A 1 685 ? -21.960 -7.558 -36.038 1.00 41.41 685 ASP A CA 1
ATOM 5382 C C . ASP A 1 685 ? -23.364 -6.945 -36.075 1.00 41.41 685 ASP A C 1
ATOM 5384 O O . ASP A 1 685 ? -24.036 -7.033 -37.099 1.00 41.41 685 ASP A O 1
ATOM 5388 N N . ILE A 1 686 ? -23.813 -6.278 -35.005 1.00 43.16 686 ILE A N 1
ATOM 5389 C CA . ILE A 1 686 ? -24.966 -5.360 -35.065 1.00 43.16 686 ILE A CA 1
ATOM 5390 C C . ILE A 1 686 ? -24.596 -4.113 -35.886 1.00 43.16 686 ILE A C 1
ATOM 5392 O O . ILE A 1 686 ? -25.438 -3.612 -36.625 1.00 43.16 686 ILE A O 1
ATOM 5396 N N . TYR A 1 687 ? -23.338 -3.666 -35.836 1.00 41.44 687 TYR A N 1
ATOM 5397 C CA . TYR A 1 687 ? -22.770 -2.599 -36.668 1.00 41.44 687 TYR A CA 1
ATOM 5398 C C . TYR A 1 687 ? -22.674 -3.016 -38.145 1.00 41.44 687 TYR A C 1
ATOM 5400 O O . TYR A 1 687 ? -23.170 -2.312 -39.013 1.00 41.44 687 TYR A O 1
ATOM 5408 N N . ASP A 1 688 ? -22.171 -4.204 -38.469 1.00 40.31 688 ASP A N 1
ATOM 5409 C CA . ASP A 1 688 ? -22.134 -4.673 -39.857 1.00 40.31 688 ASP A CA 1
ATOM 5410 C C . ASP A 1 688 ? -23.534 -5.077 -40.359 1.00 40.31 688 ASP A C 1
ATOM 5412 O O . ASP A 1 688 ? -23.858 -4.828 -41.519 1.00 40.31 688 ASP A O 1
ATOM 5416 N N . LYS A 1 689 ? -24.438 -5.608 -39.520 1.00 40.69 689 LYS A N 1
ATOM 5417 C CA . LYS A 1 689 ? -25.825 -5.938 -39.930 1.00 40.69 689 LYS A CA 1
ATOM 5418 C C . LYS A 1 689 ? -26.752 -4.718 -40.016 1.00 40.69 689 LYS A C 1
ATOM 5420 O O . LYS A 1 689 ? -27.703 -4.762 -40.794 1.00 40.69 689 LYS A O 1
ATOM 5425 N N . LEU A 1 690 ? -26.483 -3.626 -39.292 1.00 38.75 690 LEU A N 1
ATOM 5426 C CA . LEU A 1 690 ? -27.178 -2.343 -39.485 1.00 38.75 690 LEU A CA 1
ATOM 5427 C C . LEU A 1 690 ? -26.620 -1.542 -40.675 1.00 38.75 690 LEU A C 1
ATOM 5429 O O . LEU A 1 690 ? -27.359 -0.737 -41.234 1.00 38.75 690 LEU A O 1
ATOM 5433 N N . PHE A 1 691 ? -25.361 -1.751 -41.089 1.00 44.22 691 PHE A N 1
ATOM 5434 C CA . PHE A 1 691 ? -24.680 -0.827 -42.013 1.00 44.22 691 PHE A CA 1
ATOM 5435 C C . PHE A 1 691 ? -24.061 -1.449 -43.278 1.00 44.22 691 PHE A C 1
ATOM 5437 O O . PHE A 1 691 ? -23.644 -0.704 -44.161 1.00 44.22 691 PHE A O 1
ATOM 5444 N N . SER A 1 692 ? -24.092 -2.773 -43.469 1.00 37.28 692 SER A N 1
ATOM 5445 C CA . SER A 1 692 ? -23.612 -3.442 -44.703 1.00 37.28 692 SER A CA 1
ATOM 5446 C C . SER A 1 692 ? -24.491 -3.227 -45.948 1.00 37.28 692 SER A C 1
ATOM 5448 O O . SER A 1 692 ? -24.283 -3.867 -46.979 1.00 37.28 692 SER A O 1
ATOM 5450 N N . GLY A 1 693 ? -25.446 -2.294 -45.896 1.00 43.53 693 GLY A N 1
ATOM 5451 C CA . GLY A 1 693 ? -26.280 -1.942 -47.045 1.00 43.53 693 GLY A CA 1
ATOM 5452 C C . GLY A 1 693 ? -26.959 -0.573 -46.998 1.00 43.53 693 GLY A C 1
ATOM 5453 O O . GLY A 1 693 ? -27.866 -0.357 -47.798 1.00 43.53 693 GLY A O 1
ATOM 5454 N N . MET A 1 694 ? -26.579 0.345 -46.100 1.00 33.84 694 MET A N 1
ATOM 5455 C CA . MET A 1 694 ? -27.232 1.661 -46.018 1.00 33.84 694 MET A CA 1
ATOM 5456 C C . MET A 1 694 ? -26.318 2.794 -46.513 1.00 33.84 694 MET A C 1
ATOM 5458 O O . MET A 1 694 ? -25.137 2.809 -46.164 1.00 33.84 694 MET A O 1
ATOM 5462 N N . PRO A 1 695 ? -26.840 3.745 -47.316 1.00 43.72 695 PRO A N 1
ATOM 5463 C CA . PRO A 1 695 ? -26.108 4.946 -47.709 1.00 43.72 695 PRO A CA 1
ATOM 5464 C C . PRO A 1 695 ? -25.872 5.865 -46.495 1.00 43.72 695 PRO A C 1
ATOM 5466 O O . PRO A 1 695 ? -26.427 5.633 -45.421 1.00 43.72 695 PRO A O 1
ATOM 5469 N N . TYR A 1 696 ? -25.032 6.890 -46.688 1.00 42.91 696 TYR A N 1
ATOM 5470 C CA . TYR A 1 696 ? -24.485 7.885 -45.739 1.00 42.91 696 TYR A CA 1
ATOM 5471 C C . TYR A 1 696 ? -25.435 8.476 -44.660 1.00 42.91 696 TYR A C 1
ATOM 5473 O O . TYR A 1 696 ? -24.978 9.100 -43.705 1.00 42.91 696 TYR A O 1
ATOM 5481 N N . ASN A 1 697 ? -26.733 8.223 -44.755 1.00 37.94 697 ASN A N 1
ATOM 5482 C CA . ASN A 1 697 ? -27.857 8.818 -44.041 1.00 37.94 697 ASN A CA 1
ATOM 5483 C C . ASN A 1 697 ? -27.973 8.458 -42.541 1.00 37.94 697 ASN A C 1
ATOM 5485 O O . ASN A 1 697 ? -28.832 9.013 -41.862 1.00 37.94 697 ASN A O 1
ATOM 5489 N N . ASN A 1 698 ? -27.153 7.544 -42.004 1.00 50.91 698 ASN A N 1
ATOM 5490 C CA . ASN A 1 698 ? -27.225 7.122 -40.591 1.00 50.91 698 ASN A CA 1
ATOM 5491 C C . ASN A 1 698 ? -26.037 7.554 -39.721 1.00 50.91 698 ASN A C 1
ATOM 5493 O O . ASN A 1 698 ? -26.031 7.237 -38.529 1.00 50.91 698 ASN A O 1
ATOM 5497 N N . LEU A 1 699 ? -25.077 8.310 -40.268 1.00 43.53 699 LEU A N 1
ATOM 5498 C CA . LEU A 1 699 ? -24.132 9.050 -39.427 1.00 43.53 699 LEU A CA 1
ATOM 5499 C C . LEU A 1 699 ? -24.943 9.961 -38.478 1.00 43.53 699 LEU A C 1
ATOM 5501 O O . LEU A 1 699 ? -24.750 9.822 -37.269 1.00 43.53 699 LEU A O 1
ATOM 5505 N N . ALA A 1 700 ? -25.985 10.634 -39.032 1.00 44.09 700 ALA A N 1
ATOM 5506 C CA . ALA A 1 700 ? -26.980 11.551 -38.413 1.00 44.09 700 ALA A CA 1
ATOM 5507 C C . ALA A 1 700 ? -27.441 11.131 -37.019 1.00 44.09 700 ALA A C 1
ATOM 5509 O O . ALA A 1 700 ? -27.470 11.875 -36.034 1.00 44.09 700 ALA A O 1
ATOM 5510 N N . SER A 1 701 ? -27.853 9.874 -36.960 1.00 44.91 701 SER A N 1
ATOM 5511 C CA . SER A 1 701 ? -28.495 9.297 -35.789 1.00 44.91 701 SER A CA 1
ATOM 5512 C C . SER A 1 701 ? -27.474 8.868 -34.735 1.00 44.91 701 SER A C 1
ATOM 5514 O O . SER A 1 701 ? -27.794 8.789 -33.549 1.00 44.91 701 SER A O 1
ATOM 5516 N N . PHE A 1 702 ? -26.237 8.601 -35.152 1.00 46.91 702 PHE A N 1
ATOM 5517 C CA . PHE A 1 702 ? -25.164 8.150 -34.280 1.00 46.91 702 PHE A CA 1
ATOM 5518 C C . PHE A 1 702 ? -24.492 9.319 -33.547 1.00 46.91 702 PHE A C 1
ATOM 5520 O O . PHE A 1 702 ? -24.249 9.207 -32.340 1.00 46.91 702 PHE A O 1
ATOM 5527 N N . ILE A 1 703 ? -24.263 10.463 -34.211 1.00 44.16 703 ILE A N 1
ATOM 5528 C CA . ILE A 1 703 ? -23.725 11.655 -33.530 1.00 44.16 703 ILE A CA 1
ATOM 5529 C C . ILE A 1 703 ? -24.764 12.239 -32.566 1.00 44.16 703 ILE A C 1
ATOM 5531 O O . ILE A 1 703 ? -24.418 12.554 -31.425 1.00 44.16 703 ILE A O 1
ATOM 5535 N N . SER A 1 704 ? -26.044 12.272 -32.955 1.00 47.78 704 SER A N 1
ATOM 5536 C CA . SER A 1 704 ? -27.146 12.663 -32.062 1.00 47.78 704 SER A CA 1
ATOM 5537 C C . SER A 1 704 ? -27.205 11.793 -30.789 1.00 47.78 704 SER A C 1
ATOM 5539 O O . SER A 1 704 ? -27.307 12.315 -29.675 1.00 47.78 704 SER A O 1
ATOM 5541 N N . ALA A 1 705 ? -27.029 10.470 -30.913 1.00 48.56 705 ALA A N 1
ATOM 5542 C CA . ALA A 1 705 ? -27.040 9.545 -29.774 1.00 48.56 705 ALA A CA 1
ATOM 5543 C C . ALA A 1 705 ? -25.831 9.702 -28.827 1.00 48.56 705 ALA A C 1
ATOM 5545 O O . ALA A 1 705 ? -25.981 9.555 -27.610 1.00 48.56 705 ALA A O 1
ATOM 5546 N N . LEU A 1 706 ? -24.642 10.011 -29.356 1.00 44.94 706 LEU A N 1
ATOM 5547 C CA . LEU A 1 706 ? -23.441 10.261 -28.548 1.00 44.94 706 LEU A CA 1
ATOM 5548 C C . LEU A 1 706 ? -23.480 11.627 -27.848 1.00 44.94 706 LEU A C 1
ATOM 5550 O O . LEU A 1 706 ? -23.029 11.733 -26.705 1.00 44.94 706 LEU A O 1
ATOM 5554 N N . ASN A 1 707 ? -24.043 12.654 -28.490 1.00 47.91 707 ASN A N 1
ATOM 5555 C CA . ASN A 1 707 ? -24.165 13.992 -27.904 1.00 47.91 707 ASN A CA 1
ATOM 5556 C C . ASN A 1 707 ? -25.212 14.032 -26.777 1.00 47.91 707 ASN A C 1
ATOM 5558 O O . ASN A 1 707 ? -24.951 14.628 -25.729 1.00 47.91 707 ASN A O 1
ATOM 5562 N N . HIS A 1 708 ? -26.319 13.288 -26.903 1.00 49.84 708 HIS A N 1
ATOM 5563 C CA . HIS A 1 708 ? -27.316 13.152 -25.830 1.00 49.84 708 HIS A CA 1
ATOM 5564 C C . HIS A 1 708 ? -26.745 12.560 -24.524 1.00 49.84 708 HIS A C 1
ATOM 5566 O O . HIS A 1 708 ? -27.257 12.846 -23.444 1.00 49.84 708 HIS A O 1
ATOM 5572 N N . GLN A 1 709 ? -25.657 11.777 -24.576 1.00 48.53 709 GLN A N 1
ATOM 5573 C CA . GLN A 1 709 ? -24.990 11.260 -23.369 1.00 48.53 709 GLN A CA 1
ATOM 5574 C C . GLN A 1 709 ? -24.137 12.307 -22.630 1.00 48.53 709 GLN A C 1
ATOM 5576 O O . GLN A 1 709 ? -23.780 12.095 -21.467 1.00 48.53 709 GLN A O 1
ATOM 5581 N N . VAL A 1 710 ? -23.784 13.423 -23.279 1.00 44.91 710 VAL A N 1
ATOM 5582 C CA . VAL A 1 710 ? -22.924 14.472 -22.703 1.00 44.91 710 VAL A CA 1
ATOM 5583 C C . VAL A 1 710 ? -23.745 15.578 -22.020 1.00 44.91 710 VAL A C 1
ATOM 5585 O O . VAL A 1 710 ? -23.254 16.198 -21.073 1.00 44.91 710 VAL A O 1
ATOM 5588 N N . GLU A 1 711 ? -25.003 15.785 -22.423 1.00 46.09 711 GLU A N 1
ATOM 5589 C CA . GLU A 1 711 ? -25.908 16.794 -21.842 1.00 46.09 711 GLU A CA 1
ATOM 5590 C C . GLU A 1 711 ? -26.328 16.498 -20.387 1.00 46.09 711 GLU A C 1
ATOM 5592 O O . GLU A 1 711 ? -26.579 17.426 -19.617 1.00 46.09 711 GLU A O 1
ATOM 5597 N N . ASP A 1 712 ? -26.289 15.234 -19.950 1.00 44.00 712 ASP A N 1
ATOM 5598 C CA . ASP A 1 712 ? -26.684 14.803 -18.595 1.00 44.00 712 ASP A CA 1
ATOM 5599 C C . ASP A 1 712 ? -25.661 15.148 -17.480 1.00 44.00 712 ASP A C 1
ATOM 5601 O O . ASP A 1 712 ? -25.821 14.749 -16.321 1.00 44.00 712 ASP A O 1
ATOM 5605 N N . GLN A 1 713 ? -24.595 15.909 -17.776 1.00 44.59 713 GLN A N 1
ATOM 5606 C CA . GLN A 1 713 ? -23.591 16.332 -16.781 1.00 44.59 713 GLN A CA 1
ATOM 5607 C C . GLN A 1 713 ? -23.445 17.864 -16.662 1.00 44.59 713 GLN A C 1
ATOM 5609 O O . GLN A 1 713 ? -22.411 18.424 -17.040 1.00 44.59 713 GLN A O 1
ATOM 5614 N N . PRO A 1 714 ? -24.411 18.565 -16.033 1.00 40.03 714 PRO A N 1
ATOM 5615 C CA . PRO A 1 714 ? -24.447 20.033 -15.973 1.00 40.03 714 PRO A CA 1
ATOM 5616 C C . PRO A 1 714 ? -23.319 20.699 -15.152 1.00 40.03 714 PRO A C 1
ATOM 5618 O O . PRO A 1 714 ? -23.175 21.918 -15.185 1.00 40.03 714 PRO A O 1
ATOM 5621 N N . ASN A 1 715 ? -22.479 19.936 -14.439 1.00 38.16 715 ASN A N 1
ATOM 5622 C CA . ASN A 1 715 ? -21.532 20.477 -13.449 1.00 38.16 715 ASN A CA 1
ATOM 5623 C C . ASN A 1 715 ? -20.039 20.422 -13.834 1.00 38.16 715 ASN A C 1
ATOM 5625 O O . ASN A 1 715 ? -19.186 20.783 -13.019 1.00 38.16 715 ASN A O 1
ATOM 5629 N N . ARG A 1 716 ? -19.670 19.993 -15.049 1.00 43.25 716 ARG A N 1
ATOM 5630 C CA . ARG A 1 716 ? -18.260 19.975 -15.492 1.00 43.25 716 ARG A CA 1
ATOM 5631 C C . ARG A 1 716 ? -18.042 21.068 -16.540 1.00 43.25 716 ARG A C 1
ATOM 5633 O O . ARG A 1 716 ? -18.535 20.974 -17.649 1.00 43.25 716 ARG A O 1
ATOM 5640 N N . GLY A 1 717 ? -17.346 22.141 -16.156 1.00 51.75 717 GLY A N 1
ATOM 5641 C CA . GLY A 1 717 ? -17.277 23.406 -16.906 1.00 51.75 717 GLY A CA 1
ATOM 5642 C C . GLY A 1 717 ? -17.030 23.305 -18.424 1.00 51.75 717 GLY A C 1
ATOM 5643 O O . GLY A 1 717 ? -16.319 22.427 -18.902 1.00 51.75 717 GLY A O 1
ATOM 5644 N N . ARG A 1 718 ? -17.563 24.285 -19.168 1.00 55.69 718 ARG A N 1
ATOM 5645 C CA . ARG A 1 718 ? -17.750 24.326 -20.638 1.00 55.69 718 ARG A CA 1
ATOM 5646 C C . ARG A 1 718 ? -16.577 23.830 -21.506 1.00 55.69 718 ARG A C 1
ATOM 5648 O O . ARG A 1 718 ? -16.797 23.115 -22.476 1.00 55.69 718 ARG A O 1
ATOM 5655 N N . THR A 1 719 ? -15.322 24.123 -21.151 1.00 53.84 719 THR A N 1
ATOM 5656 C CA . THR A 1 719 ? -14.138 23.646 -21.905 1.00 53.84 719 THR A CA 1
ATOM 5657 C C . THR A 1 719 ? -13.977 22.120 -21.883 1.00 53.84 719 THR A C 1
ATOM 5659 O O . THR A 1 719 ? -13.431 21.538 -22.818 1.00 53.84 719 THR A O 1
ATOM 5662 N N . TYR A 1 720 ? -14.423 21.468 -20.807 1.00 56.44 720 TYR A N 1
ATOM 5663 C CA . TYR A 1 720 ? -14.396 20.012 -20.672 1.00 56.44 720 TYR A CA 1
ATOM 5664 C C . TYR A 1 720 ? -15.407 19.357 -21.619 1.00 56.44 720 TYR A C 1
ATOM 5666 O O . TYR A 1 720 ? -15.057 18.406 -22.313 1.00 56.44 720 TYR A O 1
ATOM 5674 N N . ASN A 1 721 ? -16.610 19.927 -21.723 1.00 62.72 721 ASN A N 1
ATOM 5675 C CA . ASN A 1 721 ? -17.636 19.441 -22.642 1.00 62.72 721 ASN A CA 1
ATOM 5676 C C . ASN A 1 721 ? -17.190 19.619 -24.095 1.00 62.72 721 ASN A C 1
ATOM 5678 O O . ASN A 1 721 ? -17.221 18.651 -24.847 1.00 62.72 721 ASN A O 1
ATOM 5682 N N . PHE A 1 722 ? -16.655 20.785 -24.472 1.00 67.56 722 PHE A N 1
ATOM 5683 C CA . PHE A 1 722 ? -16.143 21.016 -25.830 1.00 67.56 722 PHE A CA 1
ATOM 5684 C C . PHE A 1 722 ? -15.064 19.999 -26.252 1.00 67.56 722 PHE A C 1
ATOM 5686 O O . PHE A 1 722 ? -15.087 19.473 -27.364 1.00 67.56 722 PHE A O 1
ATOM 5693 N N . LYS A 1 723 ? -14.141 19.665 -25.342 1.00 75.19 723 LYS A N 1
ATOM 5694 C CA . LYS A 1 723 ? -13.138 18.624 -25.587 1.00 75.19 723 LYS A CA 1
ATOM 5695 C C . LYS A 1 723 ? -13.784 17.262 -25.839 1.00 75.19 723 LYS A C 1
ATOM 5697 O O . LYS A 1 723 ? -13.405 16.598 -26.793 1.00 75.19 723 LYS A O 1
ATOM 5702 N N . ASN A 1 724 ? -14.731 16.850 -24.999 1.00 70.12 724 ASN A N 1
ATOM 5703 C CA . ASN A 1 724 ? -15.365 15.539 -25.135 1.00 70.12 724 ASN A CA 1
ATOM 5704 C C . ASN A 1 724 ? -16.099 15.393 -26.477 1.00 70.12 724 ASN A C 1
ATOM 5706 O O . ASN A 1 724 ? -16.030 14.334 -27.086 1.00 70.12 724 ASN A O 1
ATOM 5710 N N . HIS A 1 725 ? -16.711 16.464 -26.987 1.00 71.75 725 HIS A N 1
ATOM 5711 C CA . HIS A 1 725 ? -17.351 16.436 -28.305 1.00 71.75 725 HIS A CA 1
ATOM 5712 C C . HIS A 1 725 ? -16.324 16.267 -29.435 1.00 71.75 725 HIS A C 1
ATOM 5714 O O . HIS A 1 725 ? -16.506 15.434 -30.317 1.00 71.75 725 HIS A O 1
ATOM 5720 N N . LEU A 1 726 ? -15.183 16.963 -29.378 1.00 77.56 726 LEU A N 1
ATOM 5721 C CA . LEU A 1 726 ? -14.092 16.730 -30.335 1.00 77.56 726 LEU A CA 1
ATOM 5722 C C . LEU A 1 726 ? -13.494 15.319 -30.226 1.00 77.56 726 LEU A C 1
ATOM 5724 O O . LEU A 1 726 ? -13.068 14.751 -31.232 1.00 77.56 726 LEU A O 1
ATOM 5728 N N . ASP A 1 727 ? -13.460 14.753 -29.019 1.00 77.00 727 ASP A N 1
ATOM 5729 C CA . ASP A 1 727 ? -13.005 13.382 -28.774 1.00 77.00 727 ASP A CA 1
ATOM 5730 C C . ASP A 1 727 ? -13.963 12.345 -29.396 1.00 77.00 727 ASP A C 1
ATOM 5732 O O . ASP A 1 727 ? -13.502 11.260 -29.749 1.00 77.00 727 ASP A O 1
ATOM 5736 N N . ASN A 1 728 ? -15.234 12.702 -29.617 1.00 75.06 728 ASN A N 1
ATOM 5737 C CA . ASN A 1 728 ? -16.234 11.867 -30.291 1.00 75.06 728 ASN A CA 1
ATOM 5738 C C . ASN A 1 728 ? -16.207 12.014 -31.825 1.00 75.06 728 ASN A C 1
ATOM 5740 O O . ASN A 1 728 ? -16.361 11.025 -32.537 1.00 75.06 728 ASN A O 1
ATOM 5744 N N . VAL A 1 729 ? -15.968 13.223 -32.350 1.00 77.12 729 VAL A N 1
ATOM 5745 C CA . VAL A 1 729 ? -15.963 13.481 -33.808 1.00 77.12 729 VAL A CA 1
ATOM 5746 C C . VAL A 1 729 ? -14.680 12.977 -34.485 1.00 77.12 729 VAL A C 1
ATOM 5748 O O . VAL A 1 729 ? -14.704 12.528 -35.630 1.00 77.12 729 VAL A O 1
ATOM 5751 N N . LEU A 1 730 ? -13.535 13.013 -33.795 1.00 83.19 730 LEU A N 1
ATOM 5752 C CA . LEU A 1 730 ? -12.253 12.614 -34.389 1.00 83.19 730 LEU A CA 1
ATOM 5753 C C . LEU A 1 730 ? -12.187 11.147 -34.850 1.00 83.19 730 LEU A C 1
ATOM 5755 O O . LEU A 1 730 ? -11.745 10.930 -35.977 1.00 83.19 730 LEU A O 1
ATOM 5759 N N . PRO A 1 731 ? -12.622 10.149 -34.054 1.00 78.50 731 PRO A N 1
ATOM 5760 C CA . PRO A 1 731 ? -12.675 8.758 -34.504 1.00 78.50 731 PRO A CA 1
ATOM 5761 C C . PRO A 1 731 ? -13.524 8.556 -35.765 1.00 78.50 731 PRO A C 1
ATOM 5763 O O . PRO A 1 731 ? -13.153 7.758 -36.623 1.00 78.50 731 PRO A O 1
ATOM 5766 N N . LEU A 1 732 ? -14.621 9.310 -35.910 1.00 74.81 732 LEU A N 1
ATOM 5767 C CA . LEU A 1 732 ? -15.485 9.259 -37.093 1.00 74.81 732 LEU A CA 1
ATOM 5768 C C . LEU A 1 732 ? -14.770 9.791 -38.335 1.00 74.81 732 LEU A C 1
ATOM 5770 O O . LEU A 1 732 ? -14.843 9.172 -39.396 1.00 74.81 732 LEU A O 1
ATOM 5774 N N . MET A 1 733 ? -14.005 10.879 -38.202 1.00 84.75 733 MET A N 1
ATOM 5775 C CA . MET A 1 733 ? -13.189 11.341 -39.323 1.00 84.75 733 MET A CA 1
ATOM 5776 C C . MET A 1 733 ? -12.077 10.362 -39.684 1.00 84.75 733 MET A C 1
ATOM 5778 O O . MET A 1 733 ? -11.838 10.118 -40.866 1.00 84.75 733 MET A O 1
ATOM 5782 N N . THR A 1 734 ? -11.421 9.752 -38.697 1.00 80.06 734 THR A N 1
ATOM 5783 C CA . THR A 1 734 ? -10.442 8.695 -38.974 1.00 80.06 734 THR A CA 1
ATOM 5784 C C . THR A 1 734 ? -11.091 7.534 -39.741 1.00 80.06 734 THR A C 1
ATOM 5786 O O . THR A 1 734 ? -10.510 7.036 -40.702 1.00 80.06 734 THR A O 1
ATOM 5789 N N . PHE A 1 735 ? -12.317 7.142 -39.384 1.00 78.44 735 PHE A N 1
ATOM 5790 C CA . PHE A 1 735 ? -13.065 6.108 -40.102 1.00 78.44 735 PHE A CA 1
ATOM 5791 C C . PHE A 1 735 ? -13.374 6.502 -41.555 1.00 78.44 735 PHE A C 1
ATOM 5793 O O . PHE A 1 735 ? -13.117 5.716 -42.467 1.00 78.44 735 PHE A O 1
ATOM 5800 N N . ALA A 1 736 ? -13.856 7.727 -41.792 1.00 78.06 736 ALA A N 1
ATOM 5801 C CA . ALA A 1 736 ? -14.127 8.224 -43.142 1.00 78.06 736 ALA A CA 1
ATOM 5802 C C . ALA A 1 736 ? -12.861 8.241 -44.021 1.00 78.06 736 ALA A C 1
ATOM 5804 O O . ALA A 1 736 ? -12.913 7.855 -45.191 1.00 78.06 736 ALA A O 1
ATOM 5805 N N . ILE A 1 737 ? -11.711 8.617 -43.451 1.00 85.81 737 ILE A N 1
ATOM 5806 C CA . ILE A 1 737 ? -10.403 8.586 -44.126 1.00 85.81 737 ILE A CA 1
ATOM 5807 C C . ILE A 1 737 ? -10.040 7.156 -44.540 1.00 85.81 737 ILE A C 1
ATOM 5809 O O . ILE A 1 737 ? -9.713 6.919 -45.702 1.00 85.81 737 ILE A O 1
ATOM 5813 N N . GLU A 1 738 ? -10.128 6.189 -43.626 1.00 82.25 738 GLU A N 1
ATOM 5814 C CA . GLU A 1 738 ? -9.761 4.796 -43.917 1.00 82.25 738 GLU A CA 1
ATOM 5815 C C . GLU A 1 738 ? -10.724 4.131 -44.916 1.00 82.25 738 GLU A C 1
ATOM 5817 O O . GLU A 1 738 ? -10.281 3.429 -45.829 1.00 82.25 738 GLU A O 1
ATOM 5822 N N . GLY A 1 739 ? -12.026 4.422 -44.828 1.00 80.75 739 GLY A N 1
ATOM 5823 C CA . GLY A 1 739 ? -13.007 3.994 -45.830 1.00 80.75 739 GLY A CA 1
ATOM 5824 C C . GLY A 1 739 ? -12.705 4.561 -47.22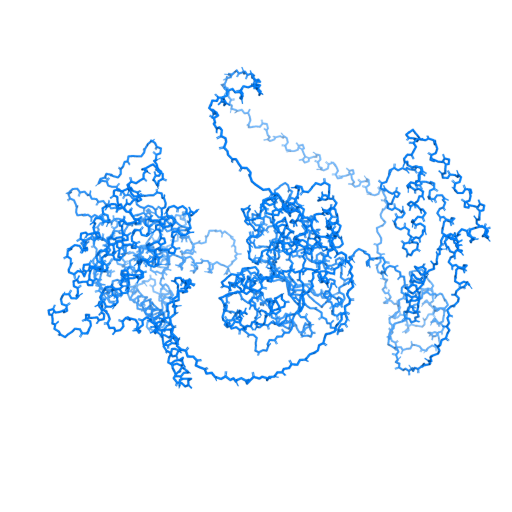2 1.00 80.75 739 GLY A C 1
ATOM 5825 O O . GLY A 1 739 ? -12.746 3.831 -48.213 1.00 80.75 739 GLY A O 1
ATOM 5826 N N . THR A 1 740 ? -12.311 5.835 -47.296 1.00 79.94 740 THR A N 1
ATOM 5827 C CA . THR A 1 740 ? -11.965 6.504 -48.562 1.00 79.94 740 THR A CA 1
ATOM 5828 C C . THR A 1 740 ? -10.658 5.963 -49.152 1.00 79.94 740 THR A C 1
ATOM 5830 O O . THR A 1 740 ? -10.579 5.738 -50.358 1.00 79.94 740 THR A O 1
ATOM 5833 N N . LYS A 1 741 ? -9.650 5.658 -48.320 1.00 83.50 741 LYS A N 1
ATOM 5834 C CA . LYS A 1 741 ? -8.413 4.981 -48.761 1.00 83.50 741 LYS A CA 1
ATOM 5835 C C . LYS A 1 741 ? -8.694 3.609 -49.361 1.00 83.50 741 LYS A C 1
ATOM 5837 O O . LYS A 1 741 ? -8.098 3.255 -50.378 1.00 83.50 741 LYS A O 1
ATOM 5842 N N . LYS A 1 742 ? -9.604 2.847 -48.750 1.00 84.00 742 LYS A N 1
ATOM 5843 C CA . LYS A 1 742 ? -10.025 1.546 -49.273 1.00 84.00 742 LYS A CA 1
ATOM 5844 C C . LYS A 1 742 ? -10.747 1.697 -50.614 1.00 84.00 742 LYS A C 1
ATOM 5846 O O . LYS A 1 742 ? -10.348 1.057 -51.578 1.00 84.00 742 LYS A O 1
ATOM 5851 N N . ALA A 1 743 ? -11.719 2.606 -50.708 1.00 81.00 743 ALA A N 1
ATOM 5852 C CA . ALA A 1 743 ? -12.416 2.893 -51.964 1.00 81.00 743 ALA A CA 1
ATOM 5853 C C . ALA A 1 743 ? -11.449 3.328 -53.083 1.00 81.00 743 ALA A C 1
ATOM 5855 O O . ALA A 1 743 ? -11.597 2.915 -54.229 1.00 81.00 743 ALA A O 1
ATOM 5856 N N . TRP A 1 744 ? -10.417 4.109 -52.748 1.00 91.81 744 TRP A N 1
ATOM 5857 C CA . TRP A 1 744 ? -9.383 4.518 -53.701 1.00 91.81 744 TRP A CA 1
ATOM 5858 C C . TRP A 1 744 ? -8.547 3.334 -54.206 1.00 91.81 744 TRP A C 1
ATOM 5860 O O . TRP A 1 744 ? -8.197 3.271 -55.388 1.00 91.81 744 TRP A O 1
ATOM 5870 N N . ALA A 1 745 ? -8.220 2.396 -53.311 1.00 87.81 745 ALA A N 1
ATOM 5871 C CA . ALA A 1 745 ? -7.493 1.179 -53.655 1.00 87.81 745 ALA A CA 1
ATOM 5872 C C . ALA A 1 745 ? -8.323 0.255 -54.562 1.00 87.81 745 ALA A C 1
ATOM 5874 O O . ALA A 1 745 ? -7.767 -0.313 -55.505 1.00 87.81 745 ALA A O 1
ATOM 5875 N N . ASP A 1 746 ? -9.629 0.167 -54.300 1.00 85.94 746 ASP A N 1
ATOM 5876 C CA . ASP A 1 746 ? -10.571 -0.720 -54.990 1.00 85.94 746 ASP A CA 1
ATOM 5877 C C . ASP A 1 746 ? -11.081 -0.151 -56.329 1.00 85.94 746 ASP A C 1
ATOM 5879 O O . ASP A 1 746 ? -11.542 -0.907 -57.183 1.00 85.94 746 ASP A O 1
ATOM 5883 N N . ALA A 1 747 ? -10.994 1.164 -56.553 1.00 89.38 747 ALA A N 1
ATOM 5884 C CA . ALA A 1 747 ? -11.390 1.773 -57.819 1.00 89.38 747 ALA A CA 1
ATOM 5885 C C . ALA A 1 747 ? -10.508 1.276 -58.982 1.00 89.38 747 ALA A C 1
ATOM 5887 O O . ALA A 1 747 ? -9.283 1.199 -58.873 1.00 89.38 747 ALA A O 1
ATOM 5888 N N . GLU A 1 748 ? -11.112 0.971 -60.129 1.00 89.31 748 GLU A N 1
ATOM 5889 C CA . GLU A 1 748 ? -10.380 0.540 -61.332 1.00 89.31 748 GLU A CA 1
ATOM 5890 C C . GLU A 1 748 ? -10.224 1.680 -62.352 1.00 89.31 748 GLU A C 1
ATOM 5892 O O . GLU A 1 748 ? -9.226 1.738 -63.074 1.00 89.31 748 GLU A O 1
ATOM 5897 N N . ASN A 1 749 ? -11.169 2.628 -62.374 1.00 93.00 749 ASN A N 1
ATOM 5898 C CA . ASN A 1 749 ? -11.168 3.771 -63.284 1.00 93.00 749 ASN A CA 1
ATOM 5899 C C . ASN A 1 749 ? -10.286 4.925 -62.747 1.00 93.00 749 ASN A C 1
ATOM 5901 O O . ASN A 1 749 ? -10.453 5.347 -61.599 1.00 93.00 749 ASN A O 1
ATOM 5905 N N . PRO A 1 750 ? -9.357 5.473 -63.556 1.00 84.94 750 PRO A N 1
ATOM 5906 C CA . PRO A 1 750 ? -8.556 6.643 -63.192 1.00 84.94 750 PRO A CA 1
ATOM 5907 C C . PRO A 1 750 ? -9.357 7.891 -62.794 1.00 84.94 750 PRO A C 1
ATOM 5909 O O . PRO A 1 750 ? -8.881 8.651 -61.950 1.00 84.94 750 PRO A O 1
ATOM 5912 N N . GLU A 1 751 ? -10.538 8.112 -63.378 1.00 84.25 751 GLU A N 1
ATOM 5913 C CA . GLU A 1 751 ? -11.392 9.265 -63.047 1.00 84.25 751 GLU A CA 1
ATOM 5914 C C . GLU A 1 751 ? -11.963 9.132 -61.627 1.00 84.25 751 GLU A C 1
ATOM 5916 O O . GLU A 1 751 ? -11.785 10.038 -60.812 1.00 84.25 751 GLU A O 1
ATOM 5921 N N . ASP A 1 752 ? -12.490 7.953 -61.277 1.00 80.62 752 ASP A N 1
ATOM 5922 C CA . ASP A 1 752 ? -12.976 7.644 -59.925 1.00 80.62 752 ASP A CA 1
ATOM 5923 C C . ASP A 1 752 ? -11.842 7.747 -58.892 1.00 80.62 752 ASP A C 1
ATOM 5925 O O . ASP A 1 752 ? -12.023 8.289 -57.803 1.00 80.62 752 ASP A O 1
ATOM 5929 N N . LYS A 1 753 ? -10.623 7.298 -59.232 1.00 83.81 753 LYS A N 1
ATOM 5930 C CA . LYS A 1 753 ? -9.455 7.457 -58.345 1.00 83.81 753 LYS A CA 1
ATOM 5931 C C . LYS A 1 753 ? -9.095 8.913 -58.095 1.00 83.81 753 LYS A C 1
ATOM 5933 O O . LYS A 1 753 ? -8.697 9.239 -56.978 1.00 83.81 753 LYS A O 1
ATOM 5938 N N . ALA A 1 754 ? -9.177 9.765 -59.114 1.00 83.12 754 ALA A N 1
ATOM 5939 C CA . ALA A 1 754 ? -8.887 11.186 -58.965 1.00 83.12 754 ALA A CA 1
ATOM 5940 C C . ALA A 1 754 ? -9.931 11.869 -58.067 1.00 83.12 754 ALA A C 1
ATOM 5942 O O . ALA A 1 754 ? -9.565 12.655 -57.192 1.00 83.12 754 ALA A O 1
ATOM 5943 N N . GLU A 1 755 ? -11.206 11.511 -58.223 1.00 82.12 755 GLU A N 1
ATOM 5944 C CA . GLU A 1 755 ? -12.297 12.020 -57.389 1.00 82.12 755 GLU A CA 1
ATOM 5945 C C . GLU A 1 755 ? -12.183 11.546 -55.929 1.00 82.12 755 GLU A C 1
ATOM 5947 O O . GLU A 1 755 ? -12.243 12.352 -54.996 1.00 82.12 755 GLU A O 1
ATOM 5952 N N . ILE A 1 756 ? -11.943 10.247 -55.711 1.00 82.31 756 ILE A N 1
ATOM 5953 C CA . ILE A 1 756 ? -11.783 9.673 -54.367 1.00 82.31 756 ILE A CA 1
ATOM 5954 C C . ILE A 1 756 ? -10.538 10.249 -53.675 1.00 82.31 756 ILE A C 1
ATOM 5956 O O . ILE A 1 756 ? -10.568 10.507 -52.470 1.00 82.31 756 ILE A O 1
ATOM 5960 N N . LEU A 1 757 ? -9.455 10.506 -54.418 1.00 83.81 757 LEU A N 1
ATOM 5961 C CA . LEU A 1 757 ? -8.252 11.135 -53.870 1.00 83.81 757 LEU A CA 1
ATOM 5962 C C . LEU A 1 757 ? -8.525 12.572 -53.399 1.00 83.81 757 LEU A C 1
ATOM 5964 O O . LEU A 1 757 ? -8.109 12.933 -52.301 1.00 83.81 757 LEU A O 1
ATOM 5968 N N . ALA A 1 758 ? -9.278 13.366 -54.165 1.00 80.19 758 ALA A N 1
ATOM 5969 C CA . ALA A 1 758 ? -9.667 14.719 -53.756 1.00 80.19 758 ALA A CA 1
ATOM 5970 C C . ALA A 1 758 ? -10.552 14.717 -52.489 1.00 80.19 758 ALA A C 1
ATOM 5972 O O . ALA A 1 758 ? -10.407 15.577 -51.609 1.00 80.19 758 ALA A O 1
ATOM 5973 N N . LYS A 1 759 ? -11.436 13.716 -52.358 1.00 80.94 759 LYS A N 1
ATOM 5974 C CA . LYS A 1 759 ? -12.244 13.486 -51.146 1.00 80.94 759 LYS A CA 1
ATOM 5975 C C . LYS A 1 759 ? -11.369 13.109 -49.946 1.00 80.94 759 LYS A C 1
ATOM 5977 O O . LYS A 1 759 ? -11.533 13.685 -48.870 1.00 80.94 759 LYS A O 1
ATOM 5982 N N . LEU A 1 760 ? -10.396 12.215 -50.138 1.00 83.75 760 LEU A N 1
ATOM 5983 C CA . LEU A 1 760 ? -9.447 11.805 -49.099 1.00 83.75 760 LEU A CA 1
ATOM 5984 C C . LEU A 1 760 ? -8.625 12.991 -48.574 1.00 83.75 760 LEU A C 1
ATOM 5986 O O . LEU A 1 760 ? -8.564 13.200 -47.364 1.00 83.75 760 LEU A O 1
ATOM 5990 N N . GLU A 1 761 ? -8.059 13.801 -49.472 1.00 81.56 761 GLU A N 1
ATOM 5991 C CA . GLU A 1 761 ? -7.286 14.997 -49.106 1.00 81.56 761 GLU A CA 1
ATOM 5992 C C . GLU A 1 761 ? -8.128 15.994 -48.291 1.00 81.56 761 GLU A C 1
ATOM 5994 O O . GLU A 1 761 ? -7.640 16.606 -47.336 1.00 81.56 761 GLU A O 1
ATOM 5999 N N . THR A 1 762 ? -9.415 16.125 -48.623 1.00 81.06 762 THR A N 1
ATOM 6000 C CA . THR A 1 762 ? -10.341 16.998 -47.889 1.00 81.06 762 THR A CA 1
ATOM 6001 C C . THR A 1 762 ? -10.632 16.460 -46.486 1.00 81.06 762 THR A C 1
ATOM 6003 O O . THR A 1 762 ? -10.581 17.218 -45.514 1.00 81.06 762 THR A O 1
ATOM 6006 N N . PHE A 1 763 ? -10.884 15.157 -46.344 1.00 83.62 763 PHE A N 1
ATOM 6007 C CA . PHE A 1 763 ? -11.111 14.530 -45.039 1.00 83.62 763 PHE A CA 1
ATOM 6008 C C . PHE A 1 763 ? -9.885 14.595 -44.126 1.00 83.62 763 PHE A C 1
ATOM 6010 O O . PHE A 1 763 ? -10.022 14.918 -42.944 1.00 83.62 763 PHE A O 1
ATOM 6017 N N . GLU A 1 764 ? -8.686 14.376 -44.664 1.00 84.12 764 GLU A N 1
ATOM 6018 C CA . GLU A 1 764 ? -7.436 14.524 -43.911 1.00 84.12 764 GLU A CA 1
ATOM 6019 C C . GLU A 1 764 ? -7.202 15.982 -43.474 1.00 84.12 764 GLU A C 1
ATOM 6021 O O . GLU A 1 764 ? -6.773 16.234 -42.341 1.00 84.12 764 GLU A O 1
ATOM 6026 N N . ALA A 1 765 ? -7.558 16.960 -44.317 1.00 80.31 765 ALA A N 1
ATOM 6027 C CA . ALA A 1 765 ? -7.496 18.376 -43.958 1.00 80.31 765 ALA A CA 1
ATOM 6028 C C . ALA A 1 765 ? -8.462 18.732 -42.810 1.00 80.31 765 ALA A C 1
ATOM 6030 O O . ALA A 1 765 ? -8.056 19.403 -41.854 1.00 80.31 765 ALA A O 1
ATOM 6031 N N . ILE A 1 766 ? -9.710 18.251 -42.862 1.00 83.00 766 ILE A N 1
ATOM 6032 C CA . ILE A 1 766 ? -10.717 18.470 -41.809 1.00 83.00 766 ILE A CA 1
ATOM 6033 C C . ILE A 1 766 ? -10.285 17.802 -40.497 1.00 83.00 766 ILE A C 1
ATOM 6035 O O . ILE A 1 766 ? -10.298 18.444 -39.443 1.00 83.00 766 ILE A O 1
ATOM 6039 N N . GLU A 1 767 ? -9.825 16.548 -40.541 1.00 89.12 767 GLU A N 1
ATOM 6040 C CA . GLU A 1 767 ? -9.327 15.833 -39.359 1.00 89.12 767 GLU A CA 1
ATOM 6041 C C . GLU A 1 767 ? -8.133 16.569 -38.724 1.00 89.12 767 GLU A C 1
ATOM 6043 O O . GLU A 1 767 ? -8.072 16.741 -37.500 1.00 89.12 767 GLU A O 1
ATOM 6048 N N . GLY A 1 768 ? -7.216 17.086 -39.547 1.00 81.56 768 GLY A N 1
ATOM 6049 C CA . GLY A 1 768 ? -6.108 17.930 -39.102 1.00 81.56 768 GLY A CA 1
ATOM 6050 C C . GLY A 1 768 ? -6.577 19.189 -38.365 1.00 81.56 768 GLY A C 1
ATOM 6051 O O . GLY A 1 768 ? -6.040 19.521 -37.300 1.00 81.56 768 GLY A O 1
ATOM 6052 N N . MET A 1 769 ? -7.610 19.869 -38.873 1.00 84.75 769 MET A N 1
ATOM 6053 C CA . MET A 1 769 ? -8.187 21.057 -38.230 1.00 84.75 769 MET A CA 1
ATOM 6054 C C . MET A 1 769 ? -8.906 20.718 -36.919 1.00 84.75 769 MET A C 1
ATOM 6056 O O . MET A 1 769 ? -8.687 21.412 -35.922 1.00 84.75 769 MET A O 1
ATOM 6060 N N . LEU A 1 770 ? -9.665 19.620 -36.864 1.00 82.94 770 LEU A N 1
ATOM 6061 C CA . LEU A 1 770 ? -10.334 19.139 -35.647 1.00 82.94 770 LEU A CA 1
ATOM 6062 C C . LEU A 1 770 ? -9.331 18.727 -34.559 1.00 82.94 770 LEU A C 1
ATOM 6064 O O . LEU A 1 770 ? -9.470 19.126 -33.399 1.00 82.94 770 LEU A O 1
ATOM 6068 N N . LYS A 1 771 ? -8.254 18.012 -34.920 1.00 83.31 771 LYS A N 1
ATOM 6069 C CA . LYS A 1 771 ? -7.140 17.697 -34.000 1.00 83.31 771 LYS A CA 1
ATOM 6070 C C . LYS A 1 771 ? -6.501 18.977 -33.471 1.00 83.31 771 LYS A C 1
ATOM 6072 O O . LYS A 1 771 ? -6.155 19.067 -32.290 1.00 83.31 771 LYS A O 1
ATOM 6077 N N . SER A 1 772 ? -6.387 19.986 -34.332 1.00 80.81 772 SER A N 1
ATOM 6078 C CA . SER A 1 772 ? -5.881 21.301 -33.960 1.00 80.81 772 SER A CA 1
ATOM 6079 C C . SER A 1 772 ? -6.812 22.004 -32.967 1.00 80.81 772 SER A C 1
ATOM 6081 O O . SER A 1 772 ? -6.330 22.449 -31.929 1.00 80.81 772 SER A O 1
ATOM 6083 N N . LEU A 1 773 ? -8.130 22.041 -33.206 1.00 79.44 773 LEU A N 1
ATOM 6084 C CA . LEU A 1 773 ? -9.134 22.579 -32.270 1.00 79.44 773 LEU A CA 1
ATOM 6085 C C . LEU A 1 773 ? -9.129 21.835 -30.924 1.00 79.44 773 LEU A C 1
ATOM 6087 O O . LEU A 1 773 ? -9.192 22.467 -29.868 1.00 79.44 773 LEU A O 1
ATOM 6091 N N . ARG A 1 774 ? -8.948 20.509 -30.934 1.00 82.19 774 ARG A N 1
ATOM 6092 C CA . ARG A 1 774 ? -8.821 19.695 -29.712 1.00 82.19 774 ARG A CA 1
ATOM 6093 C C . ARG A 1 774 ? -7.576 20.073 -28.921 1.00 82.19 774 ARG A C 1
ATOM 6095 O O . ARG A 1 774 ? -7.610 20.180 -27.693 1.00 82.19 774 ARG A O 1
ATOM 6102 N N . ALA A 1 775 ? -6.463 20.303 -29.612 1.00 73.88 775 ALA A N 1
ATOM 6103 C CA . ALA A 1 775 ? -5.243 20.803 -28.990 1.00 73.88 775 ALA A CA 1
ATOM 6104 C C . ALA A 1 775 ? -5.431 22.219 -28.408 1.00 73.88 775 ALA A C 1
ATOM 6106 O O . ALA A 1 775 ? -4.881 22.497 -27.337 1.00 73.88 775 ALA A O 1
ATOM 6107 N N . LEU A 1 776 ? -6.240 23.079 -29.051 1.00 72.38 776 LEU A N 1
ATOM 6108 C CA . LEU A 1 776 ? -6.622 24.388 -28.498 1.00 72.38 776 LEU A CA 1
ATOM 6109 C C . LEU A 1 776 ? -7.430 24.228 -27.202 1.00 72.38 776 LEU A C 1
ATOM 6111 O O . LEU A 1 776 ? -7.075 24.830 -26.191 1.00 72.38 776 LEU A O 1
ATOM 6115 N N . ALA A 1 777 ? -8.454 23.367 -27.201 1.00 69.88 777 ALA A N 1
ATOM 6116 C CA . ALA A 1 777 ? -9.319 23.118 -26.043 1.00 69.88 777 ALA A CA 1
ATOM 6117 C C . ALA A 1 777 ? -8.541 22.643 -24.801 1.00 69.88 777 ALA A C 1
ATOM 6119 O O . ALA A 1 777 ? -8.878 22.982 -23.665 1.00 69.88 777 ALA A O 1
ATOM 6120 N N . ASN A 1 778 ? -7.464 21.880 -25.010 1.00 70.50 778 ASN A N 1
ATOM 6121 C CA . ASN A 1 778 ? -6.606 21.386 -23.932 1.00 70.50 778 ASN A CA 1
ATOM 6122 C C . ASN A 1 778 ? -5.718 22.477 -23.299 1.00 70.50 778 ASN A C 1
ATOM 6124 O O . ASN A 1 778 ? -5.285 22.318 -22.157 1.00 70.50 778 ASN A O 1
ATOM 6128 N N . ASN A 1 779 ? -5.459 23.591 -23.992 1.00 65.75 779 ASN A N 1
ATOM 6129 C CA . ASN A 1 779 ? -4.586 24.671 -23.523 1.00 65.75 779 ASN A CA 1
ATOM 6130 C C . ASN A 1 779 ? -5.393 25.930 -23.165 1.00 65.75 779 ASN A C 1
ATOM 6132 O O . ASN A 1 779 ? -5.416 26.908 -23.910 1.00 65.75 779 ASN A O 1
ATOM 6136 N N . LYS A 1 780 ? -6.002 25.917 -21.970 1.00 51.16 780 LYS A N 1
ATOM 6137 C CA . LYS A 1 780 ? -6.955 26.915 -21.427 1.00 51.16 780 LYS A CA 1
ATOM 6138 C C . LYS A 1 780 ? -6.528 28.404 -21.397 1.00 51.16 780 LYS A C 1
ATOM 6140 O O . LYS A 1 780 ? -7.290 29.211 -20.886 1.00 51.16 780 LYS A O 1
ATOM 6145 N N . SER A 1 781 ? -5.341 28.809 -21.860 1.00 43.09 781 SER A N 1
ATOM 6146 C CA . SER A 1 781 ? -4.807 30.164 -21.600 1.00 43.09 781 SER A CA 1
ATOM 6147 C C . SER A 1 781 ? -4.267 30.950 -22.800 1.00 43.09 781 SER A C 1
ATOM 6149 O O . SER A 1 781 ? -3.597 31.953 -22.570 1.00 43.09 781 SER A O 1
ATOM 6151 N N . ARG A 1 782 ? -4.455 30.513 -24.060 1.00 51.59 782 ARG A N 1
ATOM 6152 C CA . ARG A 1 782 ? -3.576 31.008 -25.150 1.00 51.59 782 ARG A CA 1
ATOM 6153 C C . ARG A 1 782 ? -4.183 31.275 -26.532 1.00 51.59 782 ARG A C 1
ATOM 6155 O O . ARG A 1 782 ? -3.410 31.447 -27.467 1.00 51.59 782 ARG A O 1
ATOM 6162 N N . TYR A 1 783 ? -5.504 31.344 -26.696 1.00 55.16 783 TYR A N 1
ATOM 6163 C CA . TYR A 1 783 ? -6.097 31.602 -28.019 1.00 55.16 783 TYR A CA 1
ATOM 6164 C C . TYR A 1 783 ? -7.276 32.578 -27.964 1.00 55.16 783 TYR A C 1
ATOM 6166 O O . TYR A 1 783 ? -8.007 32.607 -26.976 1.00 55.16 783 TYR A O 1
ATOM 6174 N N . THR A 1 784 ? -7.417 33.385 -29.021 1.00 64.25 784 THR A N 1
ATOM 6175 C CA . THR A 1 784 ? -8.500 34.360 -29.216 1.00 64.25 784 THR A CA 1
ATOM 6176 C C . THR A 1 784 ? -9.690 33.717 -29.935 1.00 64.25 784 THR A C 1
ATOM 6178 O O . THR A 1 784 ? -9.511 32.781 -30.714 1.00 64.25 784 THR A O 1
ATOM 6181 N N . GLU A 1 785 ? -10.888 34.258 -29.710 1.00 67.88 785 GLU A N 1
ATOM 6182 C CA . GLU A 1 785 ? -12.141 33.923 -30.416 1.00 67.88 785 GLU A CA 1
ATOM 6183 C C . GLU A 1 785 ? -11.930 33.871 -31.943 1.00 67.88 785 GLU A C 1
ATOM 6185 O O . GLU A 1 785 ? -12.228 32.868 -32.582 1.00 67.88 785 GLU A O 1
ATOM 6190 N N . LYS A 1 786 ? -11.215 34.860 -32.497 1.00 69.88 786 LYS A N 1
ATOM 6191 C CA . LYS A 1 786 ? -10.893 34.962 -33.929 1.00 69.88 786 LYS A CA 1
ATOM 6192 C C . LYS A 1 786 ? -10.121 33.762 -34.504 1.00 69.88 786 LYS A C 1
ATOM 6194 O O . LYS A 1 786 ? -10.351 33.367 -35.642 1.00 69.88 786 LYS A O 1
ATOM 6199 N N . ASN A 1 787 ? -9.196 33.168 -33.741 1.00 68.50 787 ASN A N 1
ATOM 6200 C CA . ASN A 1 787 ? -8.440 31.989 -34.199 1.00 68.50 787 ASN A CA 1
ATOM 6201 C C . ASN A 1 787 ? -9.308 30.730 -34.247 1.00 68.50 787 ASN A C 1
ATOM 6203 O O . ASN A 1 787 ? -9.015 29.792 -34.991 1.00 68.50 787 ASN A O 1
ATOM 6207 N N . TYR A 1 788 ? -10.332 30.697 -33.403 1.00 69.88 788 TYR A N 1
ATOM 6208 C CA . TYR A 1 788 ? -11.296 29.621 -33.354 1.00 69.88 788 TYR A CA 1
ATOM 6209 C C . TYR A 1 788 ? -12.299 29.755 -34.508 1.00 69.88 788 TYR A C 1
ATOM 6211 O O . TYR A 1 788 ? -12.464 28.808 -35.275 1.00 69.88 788 TYR A O 1
ATOM 6219 N N . GLU A 1 789 ? -12.861 30.953 -34.695 1.00 74.88 789 GLU A N 1
ATOM 6220 C CA . GLU A 1 789 ? -13.774 31.293 -35.796 1.00 74.88 789 GLU A CA 1
ATOM 6221 C C . GLU A 1 789 ? -13.140 31.029 -37.164 1.00 74.88 789 GLU A C 1
ATOM 6223 O O . GLU A 1 789 ? -13.706 30.286 -37.954 1.00 74.88 789 GLU A O 1
ATOM 6228 N N . ALA A 1 790 ? -11.911 31.499 -37.411 1.00 76.38 790 ALA A N 1
ATOM 6229 C CA . ALA A 1 790 ? -11.241 31.305 -38.702 1.00 76.38 790 ALA A CA 1
ATOM 6230 C C . ALA A 1 790 ? -11.017 29.822 -39.063 1.00 76.38 790 ALA A C 1
ATOM 6232 O O . ALA A 1 790 ? -10.992 29.450 -40.236 1.00 76.38 790 ALA A O 1
ATOM 6233 N N . ARG A 1 791 ? -10.831 28.948 -38.064 1.00 76.12 791 ARG A N 1
ATOM 6234 C CA . ARG A 1 791 ? -10.685 27.499 -38.289 1.00 76.12 791 ARG A CA 1
ATOM 6235 C C . ARG A 1 791 ? -12.025 26.828 -38.519 1.00 76.12 791 ARG A C 1
ATOM 6237 O O . ARG A 1 791 ? -12.094 25.914 -39.333 1.00 76.12 791 ARG A O 1
ATOM 6244 N N . LEU A 1 792 ? -13.058 27.279 -37.817 1.00 76.38 792 LEU A N 1
ATOM 6245 C CA . LEU A 1 792 ? -14.417 26.808 -38.023 1.00 76.38 792 LEU A CA 1
ATOM 6246 C C . LEU A 1 792 ? -14.912 27.203 -39.419 1.00 76.38 792 LEU A C 1
ATOM 6248 O O . LEU A 1 792 ? -15.326 26.332 -40.172 1.00 76.38 792 LEU A O 1
ATOM 6252 N N . GLU A 1 793 ? -14.744 28.466 -39.812 1.00 80.50 793 GLU A N 1
ATOM 6253 C CA . GLU A 1 793 ? -15.037 28.960 -41.163 1.00 80.50 793 GLU A CA 1
ATOM 6254 C C . GLU A 1 793 ? -14.292 28.159 -42.230 1.00 80.50 793 GLU A C 1
ATOM 6256 O O . GLU A 1 793 ? -14.868 27.824 -43.260 1.00 80.50 793 GLU A O 1
ATOM 6261 N N . LYS A 1 794 ? -13.030 27.783 -41.977 1.00 80.50 794 LYS A N 1
ATOM 6262 C CA . LYS A 1 794 ? -12.270 26.976 -42.932 1.00 80.50 794 LYS A CA 1
ATOM 6263 C C . LYS A 1 794 ? -12.770 25.536 -43.038 1.00 80.50 794 LYS A C 1
ATOM 6265 O O . LYS A 1 794 ? -12.757 24.982 -44.134 1.00 80.50 794 LYS A O 1
ATOM 6270 N N . ILE A 1 795 ? -13.203 24.936 -41.927 1.00 80.31 795 ILE A N 1
ATOM 6271 C CA . ILE A 1 795 ? -13.860 23.622 -41.935 1.00 80.31 795 ILE A CA 1
ATOM 6272 C C . ILE A 1 795 ? -15.160 23.712 -42.742 1.00 80.31 795 ILE A C 1
ATOM 6274 O O . ILE A 1 795 ? -15.361 22.891 -43.629 1.00 80.31 795 ILE A O 1
ATOM 6278 N N . ILE A 1 796 ? -15.979 24.741 -42.509 1.00 79.94 796 ILE A N 1
ATOM 6279 C CA . ILE A 1 796 ? -17.228 24.984 -43.249 1.00 79.94 796 ILE A CA 1
ATOM 6280 C C . ILE A 1 796 ? -16.944 25.167 -44.748 1.00 79.94 796 ILE A C 1
ATOM 6282 O O . ILE A 1 796 ? -17.544 24.490 -45.574 1.00 79.94 796 ILE A O 1
ATOM 6286 N N . GLU A 1 797 ? -15.951 25.983 -45.111 1.00 84.06 797 GLU A N 1
ATOM 6287 C CA . GLU A 1 797 ? -15.541 26.196 -46.506 1.00 84.06 797 GLU A CA 1
ATOM 6288 C C . GLU A 1 797 ? -15.082 24.893 -47.186 1.00 84.06 797 GLU A C 1
ATOM 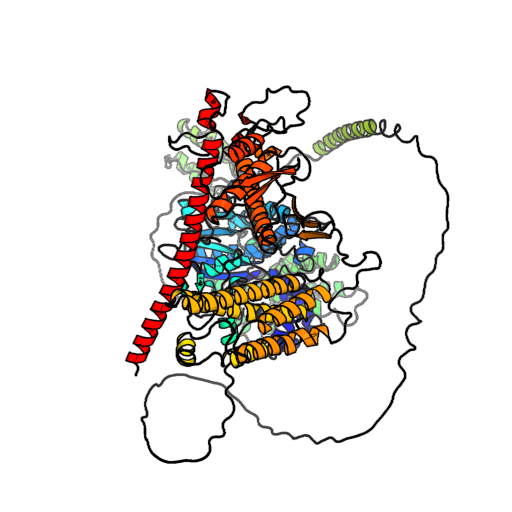6290 O O . GLU A 1 797 ? -15.365 24.670 -48.363 1.00 84.06 797 GLU A O 1
ATOM 6295 N N . LEU A 1 798 ? -14.356 24.025 -46.469 1.00 79.50 798 LEU A N 1
ATOM 6296 C CA . LEU A 1 798 ? -13.925 22.722 -46.988 1.00 79.50 798 LEU A CA 1
ATOM 6297 C C . LEU A 1 798 ? -15.098 21.752 -47.156 1.00 79.50 798 LEU A C 1
ATOM 6299 O O . LEU A 1 798 ? -15.111 20.990 -48.121 1.00 79.50 798 LEU A O 1
ATOM 6303 N N . LEU A 1 799 ? -16.084 21.813 -46.259 1.00 76.75 799 LEU A N 1
ATOM 6304 C CA . LEU A 1 799 ? -17.320 21.039 -46.363 1.00 76.75 799 LEU A CA 1
ATOM 6305 C C . LEU A 1 799 ? -18.220 21.532 -47.503 1.00 76.75 799 LEU A C 1
ATOM 6307 O O . LEU A 1 799 ? -18.923 20.736 -48.116 1.00 76.75 799 LEU A O 1
ATOM 6311 N N . ASP A 1 800 ? -18.185 22.829 -47.813 1.00 77.12 800 ASP A N 1
ATOM 6312 C CA . ASP A 1 800 ? -18.931 23.436 -48.920 1.00 77.12 800 ASP A CA 1
ATOM 6313 C C . ASP A 1 800 ? -18.320 23.153 -50.298 1.00 77.12 800 ASP A C 1
ATOM 6315 O O . ASP A 1 800 ? -19.036 23.136 -51.298 1.00 77.12 800 ASP A O 1
ATOM 6319 N N . LYS A 1 801 ? -16.999 22.955 -50.370 1.00 75.25 801 LYS A N 1
ATOM 6320 C CA . LYS A 1 801 ? -16.257 22.809 -51.633 1.00 75.25 801 LYS A CA 1
ATOM 6321 C C . LYS A 1 801 ? -16.300 21.418 -52.259 1.00 75.25 801 LYS A C 1
ATOM 6323 O O . LYS A 1 801 ? -15.900 21.290 -53.413 1.00 75.25 801 LYS A O 1
ATOM 6328 N N . GLN A 1 802 ? -16.729 20.398 -51.527 1.00 67.44 802 GLN A N 1
ATOM 6329 C CA . GLN A 1 802 ? -16.777 19.021 -52.012 1.00 67.44 802 GLN A CA 1
ATOM 6330 C C . GLN A 1 802 ? -18.215 18.510 -52.038 1.00 67.44 802 GLN A C 1
ATOM 6332 O O . GLN A 1 802 ? -19.028 18.907 -51.206 1.00 67.44 802 GLN A O 1
ATOM 6337 N N . GLU A 1 803 ? -18.511 17.578 -52.948 1.00 61.47 803 GLU A N 1
ATOM 6338 C CA . GLU A 1 803 ? -19.748 16.780 -52.942 1.00 61.47 803 GLU A CA 1
ATOM 6339 C C . GLU A 1 803 ? -19.729 15.769 -51.782 1.00 61.47 803 GLU A C 1
ATOM 6341 O O . GLU A 1 803 ? -19.777 14.549 -51.960 1.00 61.47 803 GLU A O 1
ATOM 6346 N N . ILE A 1 804 ? -19.582 16.280 -50.562 1.00 64.12 804 ILE A N 1
ATOM 6347 C CA . ILE A 1 804 ? -19.877 15.527 -49.354 1.00 64.12 804 ILE A CA 1
ATOM 6348 C C . ILE A 1 804 ? -21.401 15.389 -49.319 1.00 64.12 804 ILE A C 1
ATOM 6350 O O . ILE A 1 804 ? -22.093 16.392 -49.516 1.00 64.12 804 ILE A O 1
ATOM 6354 N N . PRO A 1 805 ? -21.939 14.177 -49.094 1.00 66.06 805 PRO A N 1
ATOM 6355 C CA . PRO A 1 805 ? -23.376 13.977 -48.982 1.00 66.06 805 PRO A CA 1
ATOM 6356 C C . PRO A 1 805 ? -23.980 14.992 -48.013 1.00 66.06 805 PRO A C 1
ATOM 6358 O O . PRO A 1 805 ? -23.482 15.157 -46.896 1.00 66.06 805 PRO A O 1
ATOM 6361 N N . GLN A 1 806 ? -25.029 15.688 -48.461 1.00 66.06 806 GLN A N 1
ATOM 6362 C CA . GLN A 1 806 ? -25.626 16.807 -47.730 1.00 66.06 806 GLN A CA 1
ATOM 6363 C C . GLN A 1 806 ? -26.019 16.405 -46.300 1.00 66.06 806 GLN A C 1
ATOM 6365 O O . GLN A 1 806 ? -25.870 17.211 -45.401 1.00 66.06 806 GLN A O 1
ATOM 6370 N N . GLU A 1 807 ? -26.379 15.141 -46.058 1.00 53.69 807 GLU A N 1
ATOM 6371 C CA . GLU A 1 807 ? -26.697 14.609 -44.724 1.00 53.69 807 GLU A CA 1
ATOM 6372 C C . GLU A 1 807 ? -25.497 14.611 -43.758 1.00 53.69 807 GLU A C 1
ATOM 6374 O O . GLU A 1 807 ? -25.644 14.972 -42.595 1.00 53.69 807 GLU A O 1
ATOM 6379 N N . VAL A 1 808 ? -24.294 14.256 -44.231 1.00 58.31 808 VAL A N 1
ATOM 6380 C CA . VAL A 1 808 ? -23.054 14.295 -43.425 1.00 58.31 808 VAL A CA 1
ATOM 6381 C C . VAL A 1 808 ? -22.660 15.736 -43.139 1.00 58.31 808 VAL A C 1
ATOM 6383 O O . VAL A 1 808 ? -22.162 16.060 -42.063 1.00 58.31 808 VAL A O 1
ATOM 6386 N N . LYS A 1 809 ? -22.875 16.610 -44.122 1.00 69.12 809 LYS A N 1
ATOM 6387 C CA . LYS A 1 809 ? -22.621 18.037 -43.993 1.00 69.12 809 LYS A CA 1
ATOM 6388 C C . LYS A 1 809 ? -23.589 18.676 -43.002 1.00 69.12 809 LYS A C 1
ATOM 6390 O O . LYS A 1 809 ? -23.121 19.368 -42.110 1.00 69.12 809 LYS A O 1
ATOM 6395 N N . ASP A 1 810 ? -24.884 18.409 -43.128 1.00 68.19 810 ASP A N 1
ATOM 6396 C CA . ASP A 1 810 ? -25.936 18.912 -42.245 1.00 68.19 810 ASP A CA 1
ATOM 6397 C C . ASP A 1 810 ? -25.700 18.453 -40.815 1.00 68.19 810 ASP A C 1
ATOM 6399 O O . ASP A 1 810 ? -25.719 19.269 -39.913 1.00 68.19 810 ASP A O 1
ATOM 6403 N N . GLU A 1 811 ? -25.341 17.194 -40.594 1.00 57.53 811 GLU A N 1
ATOM 6404 C CA . GLU A 1 811 ? -25.098 16.688 -39.250 1.00 57.53 811 GLU A CA 1
ATOM 6405 C C . GLU A 1 811 ? -23.795 17.207 -38.622 1.00 57.53 811 GLU A C 1
ATOM 6407 O O . GLU A 1 811 ? -23.748 17.527 -37.426 1.00 57.53 811 GLU A O 1
ATOM 6412 N N . LEU A 1 812 ? -22.713 17.297 -39.407 1.00 64.00 812 LEU A N 1
ATOM 6413 C CA . LEU A 1 812 ? -21.490 17.926 -38.921 1.00 64.00 812 LEU A CA 1
ATOM 6414 C C . LEU A 1 812 ? -21.781 19.395 -38.598 1.00 64.00 812 LEU A C 1
ATOM 6416 O O . LEU A 1 812 ? -21.363 19.875 -37.550 1.00 64.00 812 LEU A O 1
ATOM 6420 N N . MET A 1 813 ? -22.538 20.085 -39.453 1.00 72.00 813 MET A N 1
ATOM 6421 C CA . MET A 1 813 ? -22.971 21.461 -39.233 1.00 72.00 813 MET A CA 1
ATOM 6422 C C . MET A 1 813 ? -23.909 21.590 -38.039 1.00 72.00 813 MET A C 1
ATOM 6424 O O . MET A 1 813 ? -23.720 22.524 -37.280 1.00 72.00 813 MET A O 1
ATOM 6428 N N . ASP A 1 814 ? -24.829 20.665 -37.798 1.00 64.88 814 ASP A N 1
ATOM 6429 C CA . ASP A 1 814 ? -25.726 20.649 -36.641 1.00 64.88 814 ASP A CA 1
ATOM 6430 C C . ASP A 1 814 ? -24.930 20.406 -35.359 1.00 64.88 814 ASP A C 1
ATOM 6432 O O . ASP A 1 814 ? -25.064 21.155 -34.398 1.00 64.88 814 ASP A O 1
ATOM 6436 N N . SER A 1 815 ? -23.958 19.491 -35.370 1.00 59.84 815 SER A N 1
ATOM 6437 C CA . SER A 1 815 ? -23.020 19.323 -34.251 1.00 59.84 815 SER A CA 1
ATOM 6438 C C . SER A 1 815 ? -22.157 20.569 -34.018 1.00 59.84 815 SER A C 1
ATOM 6440 O O . SER A 1 815 ? -21.886 20.945 -32.874 1.00 59.84 815 SER A O 1
ATOM 6442 N N . LEU A 1 816 ? -21.724 21.262 -35.073 1.00 65.31 816 LEU A N 1
ATOM 6443 C CA . LEU A 1 816 ? -21.025 22.542 -34.938 1.00 65.31 816 LEU A CA 1
ATOM 6444 C C . LEU A 1 816 ? -21.995 23.656 -34.452 1.00 65.31 816 LEU A C 1
ATOM 6446 O O . LEU A 1 816 ? -21.637 24.460 -33.591 1.00 65.31 816 LEU A O 1
ATOM 6450 N N . ASN A 1 817 ? -23.239 23.688 -34.923 1.00 64.00 817 ASN A N 1
ATOM 6451 C CA . ASN A 1 817 ? -24.241 24.727 -34.658 1.00 64.00 817 ASN A CA 1
ATOM 6452 C C . ASN A 1 817 ? -24.941 24.579 -33.301 1.00 64.00 817 ASN A C 1
ATOM 6454 O O . ASN A 1 817 ? -25.349 25.586 -32.734 1.00 64.00 817 ASN A O 1
ATOM 6458 N N . GLU A 1 818 ? -25.079 23.369 -32.763 1.00 56.47 818 GLU A N 1
ATOM 6459 C CA . GLU A 1 818 ? -25.685 23.104 -31.450 1.00 56.47 818 GLU A CA 1
ATOM 6460 C C . GLU A 1 818 ? -24.642 23.195 -30.333 1.00 56.47 818 GLU A C 1
ATOM 6462 O O . GLU A 1 818 ? -24.910 23.724 -29.252 1.00 56.47 818 GLU A O 1
ATOM 6467 N N . THR A 1 819 ? -23.410 22.752 -30.604 1.00 58.16 819 THR A N 1
ATOM 6468 C CA . THR A 1 819 ? -22.384 22.653 -29.558 1.00 58.16 819 THR A CA 1
ATOM 6469 C C . THR A 1 819 ? -21.381 23.801 -29.558 1.00 58.16 819 THR A C 1
ATOM 6471 O O . THR A 1 819 ? -20.898 24.198 -28.497 1.00 58.16 819 THR A O 1
ATOM 6474 N N . ILE A 1 820 ? -21.017 24.329 -30.729 1.00 56.06 820 ILE A N 1
ATOM 6475 C CA . ILE A 1 820 ? -19.872 25.240 -30.873 1.00 56.06 820 ILE A CA 1
ATOM 6476 C C . ILE A 1 820 ? -20.318 26.688 -31.065 1.00 56.06 820 ILE A C 1
ATOM 6478 O O . ILE A 1 820 ? -19.849 27.573 -30.346 1.00 56.06 820 ILE A O 1
ATOM 6482 N N . ILE A 1 821 ? -21.250 26.946 -31.981 1.00 59.44 821 ILE A N 1
ATOM 6483 C CA . ILE A 1 821 ? -21.722 28.308 -32.276 1.00 59.44 821 ILE A CA 1
ATOM 6484 C C . ILE A 1 821 ? -22.434 28.979 -31.080 1.00 59.44 821 ILE A C 1
ATOM 6486 O O . ILE A 1 821 ? -22.093 30.125 -30.771 1.00 59.44 821 ILE A O 1
ATOM 6490 N N . PRO A 1 822 ? -23.310 28.306 -30.304 1.00 56.31 822 PRO A N 1
ATOM 6491 C CA . PRO A 1 822 ? -23.988 28.912 -29.157 1.00 56.31 822 PRO A CA 1
ATOM 6492 C C . PRO A 1 822 ? -23.013 29.241 -28.019 1.00 56.31 822 PRO A C 1
ATOM 6494 O O . PRO A 1 822 ? -23.253 30.143 -27.216 1.00 56.31 822 PRO A O 1
ATOM 6497 N N . HIS A 1 823 ? -21.876 28.534 -27.968 1.00 56.28 823 HIS A N 1
ATOM 6498 C CA . HIS A 1 823 ? -20.792 28.774 -27.013 1.00 56.28 823 HIS A CA 1
ATOM 6499 C C . HIS A 1 823 ? -19.917 29.981 -27.391 1.00 56.28 823 HIS A C 1
ATOM 6501 O O . HIS A 1 823 ? -19.247 30.530 -26.516 1.00 56.28 823 HIS A O 1
ATOM 6507 N N . LEU A 1 824 ? -19.939 30.411 -28.657 1.00 51.28 824 LEU A N 1
ATOM 6508 C CA . LEU A 1 824 ? -19.305 31.646 -29.131 1.00 51.28 824 LEU A CA 1
ATOM 6509 C C . LEU A 1 824 ? -20.249 32.857 -28.997 1.00 51.28 824 LEU A C 1
ATOM 6511 O O . LEU A 1 824 ? -19.796 33.968 -28.729 1.00 51.28 824 LEU A O 1
ATOM 6515 N N . SER A 1 825 ? -21.568 32.656 -29.121 1.00 49.97 825 SER A N 1
ATOM 6516 C CA . SER A 1 825 ? -22.550 33.749 -29.127 1.00 49.97 825 SER A CA 1
ATOM 6517 C C . SER A 1 825 ? -23.107 34.157 -27.750 1.00 49.97 825 SER A C 1
ATOM 6519 O O . SER A 1 825 ? -23.583 35.287 -27.623 1.00 49.97 825 SER A O 1
ATOM 6521 N N . ALA A 1 826 ? -23.058 33.301 -26.715 1.00 46.78 826 ALA A N 1
ATOM 6522 C CA . ALA A 1 826 ? -23.662 33.568 -25.397 1.00 46.78 826 ALA A CA 1
ATOM 6523 C C . ALA A 1 826 ? -22.632 33.906 -24.286 1.00 46.78 826 ALA A C 1
ATOM 6525 O O . ALA A 1 826 ? -21.873 33.052 -23.826 1.00 46.78 826 ALA A O 1
ATOM 6526 N N . ASP A 1 827 ? -22.669 35.163 -23.821 1.00 46.84 827 ASP A N 1
ATOM 6527 C CA . ASP A 1 827 ? -21.882 35.787 -22.738 1.00 46.84 827 ASP A CA 1
ATOM 6528 C C . ASP A 1 827 ? -20.346 35.700 -22.839 1.00 46.84 827 ASP A C 1
ATOM 6530 O O . ASP A 1 827 ? -19.654 34.862 -22.252 1.00 46.84 827 ASP A O 1
ATOM 6534 N N . LYS A 1 828 ? -19.817 36.710 -23.536 1.00 50.06 828 LYS A N 1
ATOM 6535 C CA . LYS A 1 828 ? -18.427 36.912 -23.961 1.00 50.06 828 LYS A CA 1
ATOM 6536 C C . LYS A 1 828 ? -17.307 37.034 -22.893 1.00 50.06 828 LYS A C 1
ATOM 6538 O O . LYS A 1 828 ? -16.156 36.903 -23.306 1.00 50.06 828 LYS A O 1
ATOM 6543 N N . PRO A 1 829 ? -17.494 37.248 -21.566 1.00 43.91 829 PRO A N 1
ATOM 6544 C CA . PRO A 1 829 ? -16.327 37.485 -20.693 1.00 43.91 829 PRO A CA 1
ATOM 6545 C C . PRO A 1 829 ? -15.645 36.241 -20.090 1.00 43.91 829 PRO A C 1
ATOM 6547 O O . PRO A 1 829 ? -14.508 36.349 -19.635 1.00 43.91 829 PRO A O 1
ATOM 6550 N N . ASN A 1 830 ? -16.304 35.076 -20.020 1.00 45.59 830 ASN A N 1
ATOM 6551 C CA . ASN A 1 830 ? -15.903 34.046 -19.040 1.00 45.59 830 ASN A CA 1
ATOM 6552 C C . ASN A 1 830 ? -15.118 32.839 -19.585 1.00 45.59 830 ASN A C 1
ATOM 6554 O O . ASN A 1 830 ? -14.528 32.110 -18.786 1.00 45.59 830 ASN A O 1
ATOM 6558 N N . MET A 1 831 ? -15.053 32.616 -20.904 1.00 45.50 831 MET A N 1
ATOM 6559 C CA . MET A 1 831 ? -14.195 31.553 -21.471 1.00 45.50 831 MET A CA 1
ATOM 6560 C C . MET A 1 831 ? -12.767 32.012 -21.781 1.00 45.50 831 MET A C 1
ATOM 6562 O O . MET A 1 831 ? -11.853 31.188 -21.806 1.00 45.50 831 MET A O 1
ATOM 6566 N N . PHE A 1 832 ? -12.557 33.315 -21.963 1.00 52.41 832 PHE A N 1
ATOM 6567 C CA . PHE A 1 832 ? -11.270 33.892 -22.331 1.00 52.41 832 PHE A CA 1
ATOM 6568 C C . PHE A 1 832 ? -10.884 34.919 -21.267 1.00 52.41 832 PHE A C 1
ATOM 6570 O O . PHE A 1 832 ? -11.484 35.986 -21.179 1.00 52.41 832 PHE A O 1
ATOM 6577 N N . HIS A 1 833 ? -9.910 34.607 -20.407 1.00 44.12 833 HIS A N 1
ATOM 6578 C CA . HIS A 1 833 ? -9.434 35.582 -19.425 1.00 44.12 833 HIS A CA 1
ATOM 6579 C C . HIS A 1 833 ? -8.913 36.837 -20.140 1.00 44.12 833 HIS A C 1
ATOM 6581 O O . HIS A 1 833 ? -7.923 36.769 -20.868 1.00 44.12 833 HIS A O 1
ATOM 6587 N N . GLN A 1 834 ? -9.547 37.991 -19.901 1.00 42.81 834 GLN A N 1
ATOM 6588 C CA . GLN A 1 834 ? -8.980 39.276 -20.299 1.00 42.81 834 GLN A CA 1
ATOM 6589 C C . GLN A 1 834 ? -7.634 39.454 -19.588 1.00 42.81 834 GLN A C 1
ATOM 6591 O O . GLN A 1 834 ? -7.554 39.526 -18.359 1.00 42.81 834 GLN A O 1
ATOM 6596 N N . HIS A 1 835 ? -6.555 39.498 -20.368 1.00 41.41 835 HIS A N 1
ATOM 6597 C CA . HIS A 1 835 ? -5.230 39.822 -19.860 1.00 41.41 835 HIS A CA 1
ATOM 6598 C C . HIS A 1 835 ? -5.257 41.197 -19.173 1.00 41.41 835 HIS A C 1
ATOM 6600 O O . HIS A 1 835 ? -5.799 42.165 -19.708 1.00 41.41 835 HIS A O 1
ATOM 6606 N N . LYS A 1 836 ? -4.649 41.297 -17.981 1.00 33.22 836 LYS A N 1
ATOM 6607 C CA . LYS A 1 836 ? -4.401 42.585 -17.313 1.00 33.22 836 LYS A CA 1
ATOM 6608 C C . LYS A 1 836 ? -3.703 43.534 -18.299 1.00 33.22 836 LYS A C 1
ATOM 6610 O O . LYS A 1 836 ? -2.729 43.132 -18.931 1.00 33.22 836 LYS A O 1
ATOM 6615 N N . LYS A 1 837 ? -4.210 44.773 -18.406 1.00 36.03 837 LYS A N 1
ATOM 6616 C CA . LYS A 1 837 ? -3.689 45.873 -19.245 1.00 36.03 837 LYS A CA 1
ATOM 6617 C C . LYS A 1 837 ? -2.154 45.848 -19.314 1.00 36.03 837 LYS A C 1
ATOM 6619 O O . LYS A 1 837 ? -1.499 46.108 -18.308 1.00 36.03 837 LYS A O 1
ATOM 6624 N N . GLY A 1 838 ? -1.606 45.541 -20.492 1.00 36.03 838 GLY A N 1
ATOM 6625 C CA . GLY A 1 838 ? -0.159 45.555 -20.738 1.00 36.03 838 GLY A CA 1
ATOM 6626 C C . GLY A 1 838 ? 0.344 44.710 -21.915 1.00 36.03 838 GLY A C 1
ATOM 6627 O O . GLY A 1 838 ? 1.446 44.968 -22.382 1.00 36.03 838 GLY A O 1
ATOM 6628 N N . SER A 1 839 ? -0.428 43.748 -22.431 1.00 29.41 839 SER A N 1
ATOM 6629 C CA . SER A 1 839 ? -0.077 42.995 -23.649 1.00 29.41 839 SER A CA 1
ATOM 6630 C C . SER A 1 839 ? -1.072 43.293 -24.770 1.00 29.41 839 SER A C 1
ATOM 6632 O O . SER A 1 839 ? -2.264 43.018 -24.623 1.00 29.41 839 SER A O 1
ATOM 6634 N N . THR A 1 840 ? -0.596 43.877 -25.867 1.00 29.48 840 THR A N 1
ATOM 6635 C CA . THR A 1 840 ? -1.371 44.105 -27.094 1.00 29.48 840 THR A CA 1
ATOM 6636 C C . THR A 1 840 ? -1.654 42.793 -27.836 1.00 29.48 840 THR A C 1
ATOM 6638 O O . THR A 1 840 ? -0.978 41.790 -27.619 1.00 29.48 840 THR A O 1
ATOM 6641 N N . ALA A 1 841 ? -2.700 42.805 -28.667 1.00 31.02 841 ALA A N 1
ATOM 6642 C CA . ALA A 1 841 ? -3.167 41.673 -29.467 1.00 31.02 841 ALA A CA 1
ATOM 6643 C C . ALA A 1 841 ? -2.134 41.207 -30.513 1.00 31.02 841 ALA A C 1
ATOM 6645 O O . ALA A 1 841 ? -1.283 41.991 -30.921 1.00 31.02 841 ALA A O 1
ATOM 6646 N N . PHE A 1 842 ? -2.264 39.943 -30.941 1.00 31.30 842 PHE A N 1
ATOM 6647 C CA . PHE A 1 842 ? -1.558 39.330 -32.076 1.00 31.30 842 PHE A CA 1
ATOM 6648 C C . PHE A 1 842 ? -1.725 40.225 -33.318 1.00 31.30 842 PHE A C 1
ATOM 6650 O O . PHE A 1 842 ? -2.827 40.322 -33.866 1.00 31.30 842 PHE A O 1
ATOM 6657 N N . ASP A 1 843 ? -0.649 40.894 -33.722 1.00 30.47 843 ASP A N 1
ATOM 6658 C CA . ASP A 1 843 ? -0.531 41.641 -34.975 1.00 30.47 843 ASP A CA 1
ATOM 6659 C C . ASP A 1 843 ? 0.508 40.922 -35.847 1.00 30.47 843 ASP A C 1
ATOM 6661 O O . ASP A 1 843 ? 1.408 40.267 -35.322 1.00 30.47 843 ASP A O 1
ATOM 6665 N N . ALA A 1 844 ? 0.371 40.987 -37.171 1.00 32.50 844 ALA A N 1
ATOM 6666 C CA . ALA A 1 844 ? 1.003 40.086 -38.151 1.00 32.50 844 ALA A CA 1
ATOM 6667 C C . ALA A 1 844 ? 2.543 40.205 -38.305 1.00 32.50 844 ALA A C 1
ATOM 6669 O O . ALA A 1 844 ? 3.102 39.863 -39.349 1.00 32.50 844 ALA A O 1
ATOM 6670 N N . THR A 1 845 ? 3.257 40.662 -37.278 1.00 33.62 845 THR A N 1
ATOM 6671 C CA . THR A 1 845 ? 4.708 40.862 -37.288 1.00 33.62 845 THR A CA 1
ATOM 6672 C C . THR A 1 845 ? 5.353 40.291 -36.023 1.00 33.62 845 THR A C 1
ATOM 6674 O O . THR A 1 845 ? 5.564 41.000 -35.043 1.00 33.62 845 THR A O 1
ATOM 6677 N N . GLY A 1 846 ? 5.725 39.009 -36.087 1.00 44.38 846 GLY A N 1
ATOM 6678 C CA . GLY A 1 846 ? 6.682 38.369 -35.179 1.00 44.38 846 GLY A CA 1
ATOM 6679 C C . GLY A 1 846 ? 6.097 37.843 -33.868 1.00 44.38 846 GLY A C 1
ATOM 6680 O O . GLY A 1 846 ? 6.196 38.502 -32.840 1.00 44.38 846 GLY A O 1
ATOM 6681 N N . ASP A 1 847 ? 5.606 36.601 -33.882 1.00 36.66 847 ASP A N 1
ATOM 6682 C CA . ASP A 1 847 ? 5.108 35.923 -32.681 1.00 36.66 847 ASP A CA 1
ATOM 6683 C C . ASP A 1 847 ? 5.806 34.590 -32.399 1.00 36.66 847 ASP A C 1
ATOM 6685 O O . ASP A 1 847 ? 6.292 33.901 -33.300 1.00 36.66 847 ASP A O 1
ATOM 6689 N N . SER A 1 848 ? 5.847 34.227 -31.111 1.00 39.00 848 SER A N 1
ATOM 6690 C CA . SER A 1 848 ? 6.553 33.046 -30.610 1.00 39.00 848 SER A CA 1
ATOM 6691 C C . SER A 1 848 ? 5.701 32.114 -29.745 1.00 39.00 848 SER A C 1
ATOM 6693 O O . SER A 1 848 ? 5.044 32.542 -28.798 1.00 39.00 848 SER A O 1
ATOM 6695 N N . LEU A 1 849 ? 5.767 30.813 -30.024 1.00 40.53 849 LEU A N 1
ATOM 6696 C CA . LEU A 1 849 ? 5.039 29.742 -29.343 1.00 40.53 849 LEU A CA 1
ATOM 6697 C C . LEU A 1 849 ? 5.949 29.015 -28.335 1.00 40.53 849 LEU A C 1
ATOM 6699 O O . LEU A 1 849 ? 6.758 28.194 -28.750 1.00 40.53 849 LEU A O 1
ATOM 6703 N N . GLU A 1 850 ? 5.818 29.261 -27.021 1.00 41.47 850 GLU A N 1
ATOM 6704 C CA . GLU A 1 850 ? 6.590 28.552 -25.972 1.00 41.47 850 GLU A CA 1
ATOM 6705 C C . GLU A 1 850 ? 5.816 27.336 -25.401 1.00 41.47 850 GLU A C 1
ATOM 6707 O O . GLU A 1 850 ? 4.883 27.502 -24.607 1.00 41.47 850 GLU A O 1
ATOM 6712 N N . ILE A 1 851 ? 6.213 26.105 -25.747 1.00 45.19 851 ILE A N 1
ATOM 6713 C CA . ILE A 1 851 ? 5.620 24.857 -25.212 1.00 45.19 851 ILE A CA 1
ATOM 6714 C C . ILE A 1 851 ? 6.276 24.517 -23.860 1.00 45.19 851 ILE A C 1
ATOM 6716 O O . ILE A 1 851 ? 7.501 24.399 -23.787 1.00 45.19 851 ILE A O 1
ATOM 6720 N N . LYS A 1 852 ? 5.481 24.357 -22.783 1.00 36.81 852 LYS A N 1
ATOM 6721 C CA . LYS A 1 852 ? 5.963 23.983 -21.433 1.00 36.81 852 LYS A CA 1
ATOM 6722 C C . LYS A 1 852 ? 5.352 22.665 -20.953 1.00 36.81 852 LYS A C 1
ATOM 6724 O O . LYS A 1 852 ? 4.169 22.602 -20.644 1.00 36.81 852 LYS A O 1
ATOM 6729 N N . GLY A 1 853 ? 6.211 21.660 -20.815 1.00 39.03 853 GLY A N 1
ATOM 6730 C CA . GLY A 1 853 ? 6.014 20.409 -20.080 1.00 39.03 853 GLY A CA 1
ATOM 6731 C C . GLY A 1 853 ? 7.372 19.981 -19.516 1.00 39.03 853 GLY A C 1
ATOM 6732 O O . GLY A 1 853 ? 8.404 20.447 -20.011 1.00 39.03 853 GLY A O 1
ATOM 6733 N N . HIS A 1 854 ? 7.398 19.195 -18.434 1.00 36.06 854 HIS A N 1
ATOM 6734 C CA . HIS A 1 854 ? 8.638 18.885 -17.715 1.00 36.06 854 HIS A CA 1
ATOM 6735 C C . HIS A 1 854 ? 9.761 18.453 -18.682 1.00 36.06 854 HIS A C 1
ATOM 6737 O O . HIS A 1 854 ? 9.606 17.520 -19.457 1.00 36.06 854 HIS A O 1
ATOM 6743 N N . GLN A 1 855 ? 10.875 19.195 -18.626 1.00 47.75 855 GLN A N 1
ATOM 6744 C CA . GLN A 1 855 ? 12.130 19.035 -19.378 1.00 47.75 855 GLN A CA 1
ATOM 6745 C C . GLN A 1 855 ? 12.278 19.604 -20.805 1.00 47.75 855 GLN A C 1
ATOM 6747 O O . GLN A 1 855 ? 13.402 19.552 -21.304 1.00 47.75 855 GLN A O 1
ATOM 6752 N N . LYS A 1 856 ? 11.291 20.252 -21.444 1.00 52.25 856 LYS A N 1
ATOM 6753 C CA . LYS A 1 856 ? 11.501 20.846 -22.792 1.00 52.25 856 LYS A CA 1
ATOM 6754 C C . LYS A 1 856 ? 10.941 22.266 -22.891 1.00 52.25 856 LYS A C 1
ATOM 6756 O O . LYS A 1 856 ? 9.817 22.517 -22.467 1.00 52.25 856 LYS A O 1
ATOM 6761 N N . ARG A 1 857 ? 11.726 23.201 -23.442 1.00 58.41 857 ARG A N 1
ATOM 6762 C CA . ARG A 1 857 ? 11.222 24.510 -23.896 1.00 58.41 857 ARG A CA 1
ATOM 6763 C C . ARG A 1 857 ? 11.459 24.612 -25.397 1.00 58.41 857 ARG A C 1
ATOM 6765 O O . ARG A 1 857 ? 12.588 24.824 -25.831 1.00 58.41 857 ARG A O 1
ATOM 6772 N N . LEU A 1 858 ? 10.394 24.427 -26.166 1.00 59.03 858 LEU A N 1
ATOM 6773 C CA . LEU A 1 858 ? 10.368 24.665 -27.607 1.00 59.03 858 LEU A CA 1
ATOM 6774 C C . LEU A 1 858 ? 9.754 26.043 -27.838 1.00 59.03 858 LEU A C 1
ATOM 6776 O O . LEU A 1 858 ? 8.728 26.347 -27.231 1.00 59.03 858 LEU A O 1
ATOM 6780 N N . LYS A 1 859 ? 10.397 26.861 -28.668 1.00 68.62 859 LYS A N 1
ATOM 6781 C CA . LYS A 1 859 ? 9.927 28.164 -29.129 1.00 68.62 859 LYS A CA 1
ATOM 6782 C C . LYS A 1 859 ? 9.795 28.104 -30.650 1.00 68.62 859 LYS A C 1
ATOM 6784 O O . LYS A 1 859 ? 10.809 28.004 -31.326 1.00 68.62 859 LYS A O 1
ATOM 6789 N N . ILE A 1 860 ? 8.579 28.125 -31.184 1.00 64.88 860 ILE A N 1
ATOM 6790 C CA . ILE A 1 860 ? 8.339 28.173 -32.637 1.00 64.88 860 ILE A CA 1
ATOM 6791 C C . ILE A 1 860 ? 7.969 29.608 -33.007 1.00 64.88 860 ILE A C 1
ATOM 6793 O O . ILE A 1 860 ? 7.064 30.174 -32.404 1.00 64.88 860 ILE A O 1
ATOM 6797 N N . GLU A 1 861 ? 8.684 30.208 -33.948 1.00 67.94 861 GLU A N 1
ATOM 6798 C CA . GLU A 1 861 ? 8.471 31.570 -34.433 1.00 67.94 861 GLU A CA 1
ATOM 6799 C C . GLU A 1 861 ? 8.146 31.536 -35.922 1.00 67.94 861 GLU A C 1
ATOM 6801 O O . GLU A 1 861 ? 8.890 30.959 -36.717 1.00 67.94 861 GLU A O 1
ATOM 6806 N N . HIS A 1 862 ? 7.048 32.179 -36.302 1.00 64.56 862 HIS A N 1
ATOM 6807 C CA . HIS A 1 862 ? 6.739 32.454 -37.699 1.00 64.56 862 HIS A CA 1
ATOM 6808 C C . HIS A 1 862 ? 7.102 33.914 -37.955 1.00 64.56 862 HIS A C 1
ATOM 6810 O O . HIS A 1 862 ? 6.486 34.815 -37.385 1.00 64.56 862 HIS A O 1
ATOM 6816 N N . SER A 1 863 ? 8.120 34.162 -38.777 1.00 64.56 863 SER A N 1
ATOM 6817 C CA . SER A 1 863 ? 8.438 35.516 -39.225 1.00 64.56 863 SER A CA 1
ATOM 6818 C C . SER A 1 863 ? 7.930 35.702 -40.649 1.00 64.56 863 SER A C 1
ATOM 6820 O O . SER A 1 863 ? 8.420 35.057 -41.579 1.00 64.56 863 SER A O 1
ATOM 6822 N N . THR A 1 864 ? 6.959 36.593 -40.805 1.00 54.00 864 THR A N 1
ATOM 6823 C CA . THR A 1 864 ? 6.492 37.120 -42.087 1.00 54.00 864 THR A CA 1
ATOM 6824 C C . THR A 1 864 ? 7.010 38.549 -42.212 1.00 54.00 864 THR A C 1
ATOM 6826 O O . THR A 1 864 ? 6.493 39.459 -41.570 1.00 54.00 864 THR A O 1
ATOM 6829 N N . SER A 1 865 ? 8.085 38.737 -42.976 1.00 58.69 865 SER A N 1
ATOM 6830 C CA . SER A 1 865 ? 8.482 40.060 -43.474 1.00 58.69 865 SER A CA 1
ATOM 6831 C C . SER A 1 865 ? 7.769 40.285 -44.807 1.00 58.69 865 SER A C 1
ATOM 6833 O O . SER A 1 865 ? 7.548 39.319 -45.534 1.00 58.69 865 SER A O 1
ATOM 6835 N N . SER A 1 866 ? 7.405 41.526 -45.144 1.00 54.25 866 SER A N 1
ATOM 6836 C CA . SER A 1 866 ? 6.784 41.847 -46.440 1.00 54.25 866 SER A CA 1
ATOM 6837 C C . SER A 1 866 ? 7.684 41.519 -47.636 1.00 54.25 866 SER A C 1
ATOM 6839 O O . SER A 1 866 ? 7.178 41.329 -48.739 1.00 54.25 866 SER A O 1
ATOM 6841 N N . ASP A 1 867 ? 8.996 41.425 -47.399 1.00 64.00 867 ASP A N 1
ATOM 6842 C CA . ASP A 1 867 ? 10.015 41.336 -48.446 1.00 64.00 867 ASP A CA 1
ATOM 6843 C C . ASP A 1 867 ? 10.722 39.963 -48.492 1.00 64.00 867 ASP A C 1
ATOM 6845 O O . ASP A 1 867 ? 11.516 39.724 -49.399 1.00 64.00 867 ASP A O 1
ATOM 6849 N N . ASP A 1 868 ? 10.430 39.045 -47.557 1.00 56.50 868 ASP A N 1
ATOM 6850 C CA . ASP A 1 868 ? 11.018 37.695 -47.502 1.00 56.50 868 ASP A CA 1
ATOM 6851 C C . ASP A 1 868 ? 9.934 36.599 -47.503 1.00 56.50 868 ASP A C 1
ATOM 6853 O O . ASP A 1 868 ? 8.884 36.765 -46.876 1.00 56.50 868 ASP A O 1
ATOM 6857 N N . PRO A 1 869 ? 10.185 35.432 -48.132 1.00 58.59 869 PRO A N 1
ATOM 6858 C CA . PRO A 1 869 ? 9.282 34.289 -48.039 1.00 58.59 869 PRO A CA 1
ATOM 6859 C C . PRO A 1 869 ? 9.072 33.878 -46.569 1.00 58.59 869 PRO A C 1
ATOM 6861 O O . PRO A 1 869 ? 10.014 33.956 -45.770 1.00 58.59 869 PRO A O 1
ATOM 6864 N N . PRO A 1 870 ? 7.856 33.427 -46.198 1.00 62.00 870 PRO A N 1
ATOM 6865 C CA . PRO A 1 870 ? 7.509 33.107 -44.819 1.00 62.00 870 PRO A CA 1
ATOM 6866 C C . PRO A 1 870 ? 8.527 32.142 -44.208 1.00 62.00 870 PRO A C 1
ATOM 6868 O O . PRO A 1 870 ? 8.767 31.043 -44.705 1.00 62.00 870 PRO A O 1
ATOM 6871 N N . LYS A 1 871 ? 9.148 32.561 -43.105 1.00 65.50 871 LYS A N 1
ATOM 6872 C CA . LYS A 1 871 ? 10.210 31.800 -42.451 1.00 65.50 871 LYS A CA 1
ATOM 6873 C C . LYS A 1 871 ? 9.691 31.185 -41.158 1.00 65.50 871 LYS A C 1
ATOM 6875 O O . LYS A 1 871 ? 9.291 31.891 -40.233 1.00 65.50 871 LYS A O 1
ATOM 6880 N N . LEU A 1 872 ? 9.733 29.854 -41.099 1.00 66.44 872 LEU A N 1
ATOM 6881 C CA . LEU A 1 872 ? 9.493 29.087 -39.883 1.00 66.44 872 LEU A CA 1
ATOM 6882 C C . LEU A 1 872 ? 10.815 28.906 -39.133 1.00 66.44 872 LEU A C 1
ATOM 6884 O O . LEU A 1 872 ? 11.726 28.226 -39.608 1.00 66.44 872 LEU A O 1
ATOM 6888 N N . THR A 1 873 ? 10.917 29.494 -37.948 1.00 67.69 873 THR A N 1
ATOM 6889 C CA . THR A 1 873 ? 12.067 29.327 -37.058 1.00 67.69 873 THR A CA 1
ATOM 6890 C C . THR A 1 873 ? 11.656 28.471 -35.868 1.00 67.69 873 THR A C 1
ATOM 6892 O O . THR A 1 873 ? 10.863 28.889 -35.030 1.00 67.69 873 THR A O 1
ATOM 6895 N N . VAL A 1 874 ? 12.207 27.263 -35.760 1.00 66.81 874 VAL A N 1
ATOM 6896 C CA . VAL A 1 874 ? 11.978 26.387 -34.603 1.00 66.81 874 VAL A CA 1
ATOM 6897 C C . VAL A 1 874 ? 13.205 26.450 -33.698 1.00 66.81 874 VAL A C 1
ATOM 6899 O O . VAL A 1 874 ? 14.263 25.918 -34.016 1.00 66.81 874 VAL A O 1
ATOM 6902 N N . THR A 1 875 ? 13.069 27.101 -32.549 1.00 71.00 875 THR A N 1
ATOM 6903 C CA . THR A 1 875 ? 14.118 27.213 -31.531 1.00 71.00 875 THR A CA 1
ATOM 6904 C C . THR A 1 875 ? 13.872 26.204 -30.411 1.00 71.00 875 THR A C 1
ATOM 6906 O O . THR A 1 875 ? 12.864 26.261 -29.710 1.00 71.00 875 THR A O 1
ATOM 6909 N N . GLY A 1 876 ? 14.806 25.282 -30.190 1.00 69.12 876 GLY A N 1
ATOM 6910 C CA . GLY A 1 876 ? 14.733 24.303 -29.102 1.00 69.12 876 GLY A CA 1
ATOM 6911 C C . GLY A 1 876 ? 15.733 24.607 -27.993 1.00 69.12 876 GLY A C 1
ATOM 6912 O O . GLY A 1 876 ? 16.909 24.826 -28.270 1.00 69.12 876 GLY A O 1
ATOM 6913 N N . LYS A 1 877 ? 15.296 24.580 -26.727 1.00 73.25 877 LYS A N 1
ATOM 6914 C CA . LYS A 1 877 ? 16.203 24.482 -25.573 1.00 73.25 877 LYS A CA 1
ATOM 6915 C C . LYS A 1 877 ? 16.264 23.037 -25.099 1.00 73.25 877 LYS A C 1
ATOM 6917 O O . LYS A 1 877 ? 15.268 22.498 -24.612 1.00 73.25 877 LYS A O 1
ATOM 6922 N N . PHE A 1 878 ? 17.452 22.458 -25.205 1.00 74.31 878 PHE A N 1
ATOM 6923 C CA . PHE A 1 878 ? 17.755 21.097 -24.783 1.00 74.31 878 PHE A CA 1
ATOM 6924 C C . PHE A 1 878 ? 18.352 21.116 -23.378 1.00 74.31 878 PHE A C 1
ATOM 6926 O O . PHE A 1 878 ? 19.264 21.895 -23.093 1.00 74.31 878 PHE A O 1
ATOM 6933 N N . ASN A 1 879 ? 17.845 20.262 -22.493 1.00 73.44 879 ASN A N 1
ATOM 6934 C CA . ASN A 1 879 ? 18.391 20.095 -21.151 1.00 73.44 879 ASN A CA 1
ATOM 6935 C C . ASN A 1 879 ? 19.266 18.844 -21.144 1.00 73.44 879 ASN A C 1
ATOM 6937 O O . ASN A 1 879 ? 18.768 17.746 -20.915 1.00 73.44 879 ASN A O 1
ATOM 6941 N N . TYR A 1 880 ? 20.562 19.010 -21.410 1.00 77.12 880 TYR A N 1
ATOM 6942 C CA . TYR A 1 880 ? 21.548 17.938 -21.284 1.00 77.12 880 TYR A CA 1
ATOM 6943 C C . TYR A 1 880 ? 22.831 18.457 -20.631 1.00 77.12 880 TYR A C 1
ATOM 6945 O O . TYR A 1 880 ? 23.229 19.614 -20.809 1.00 77.12 880 TYR A O 1
ATOM 6953 N N . SER A 1 881 ? 23.511 17.607 -19.861 1.00 78.44 881 SER A N 1
ATOM 6954 C CA . SER A 1 881 ? 24.823 17.950 -19.313 1.00 78.44 881 SER A CA 1
ATOM 6955 C C . SER A 1 881 ? 25.893 17.751 -20.378 1.00 78.44 881 SER A C 1
ATOM 6957 O O . SER A 1 881 ? 26.404 16.646 -20.576 1.00 78.44 881 SER A O 1
ATOM 6959 N N . ARG A 1 882 ? 26.294 18.848 -21.030 1.00 77.19 882 ARG A N 1
ATOM 6960 C CA . ARG A 1 882 ? 27.392 18.835 -22.005 1.00 77.19 882 ARG A CA 1
ATOM 6961 C C . ARG A 1 882 ? 28.649 18.167 -21.451 1.00 77.19 882 ARG A C 1
ATOM 6963 O O . ARG A 1 882 ? 29.224 17.319 -22.120 1.00 77.19 882 ARG A O 1
ATOM 6970 N N . LYS A 1 883 ? 29.028 18.492 -20.206 1.00 77.25 883 LYS A N 1
ATOM 6971 C CA . LYS A 1 883 ? 30.181 17.900 -19.497 1.00 77.25 883 LYS A CA 1
ATOM 6972 C C . LYS A 1 883 ? 30.062 16.381 -19.341 1.00 77.25 883 LYS A C 1
ATOM 6974 O O . LYS A 1 883 ? 31.070 15.688 -19.447 1.00 77.25 883 LYS A O 1
ATOM 6979 N N . ALA A 1 884 ? 28.851 15.870 -19.116 1.00 74.88 884 ALA A N 1
ATOM 6980 C CA . ALA A 1 884 ? 28.605 14.435 -19.019 1.00 74.88 884 ALA A CA 1
ATOM 6981 C C . ALA A 1 884 ? 28.681 13.744 -20.387 1.00 74.88 884 ALA A C 1
ATOM 6983 O O . ALA A 1 884 ? 29.300 12.686 -20.485 1.00 74.88 884 ALA A O 1
ATOM 6984 N N . VAL A 1 885 ? 28.123 14.358 -21.439 1.00 73.62 885 VAL A N 1
ATOM 6985 C CA . VAL A 1 885 ? 28.172 13.825 -22.815 1.00 73.62 885 VAL A CA 1
ATOM 6986 C C . VAL A 1 885 ? 29.615 13.707 -23.306 1.00 73.62 885 VAL A C 1
ATOM 6988 O O . VAL A 1 885 ? 30.012 12.645 -23.779 1.00 73.62 885 VAL A O 1
ATOM 6991 N N . ILE A 1 886 ? 30.421 14.752 -23.102 1.00 71.94 886 ILE A N 1
ATOM 6992 C CA . ILE A 1 886 ? 31.838 14.784 -23.507 1.00 71.94 886 ILE A CA 1
ATOM 6993 C C . ILE A 1 886 ? 32.775 14.028 -22.547 1.00 71.94 886 ILE A C 1
ATOM 6995 O O . ILE A 1 886 ? 33.943 13.819 -22.858 1.00 71.94 886 ILE A O 1
ATOM 6999 N N . GLY A 1 887 ? 32.294 13.623 -21.366 1.00 70.25 887 GLY A N 1
ATOM 7000 C CA . GLY A 1 887 ? 33.079 12.876 -20.378 1.00 70.25 887 GLY A CA 1
ATOM 7001 C C . GLY A 1 887 ? 34.156 13.679 -19.631 1.00 70.25 887 GLY A C 1
ATOM 7002 O O . GLY A 1 887 ? 35.113 13.085 -19.137 1.00 70.25 887 GLY A O 1
ATOM 7003 N N . VAL A 1 888 ? 34.027 15.006 -19.517 1.00 66.56 888 VAL A N 1
ATOM 7004 C CA . VAL A 1 888 ? 35.010 15.848 -18.806 1.00 66.56 888 VAL A CA 1
ATOM 7005 C C . VAL A 1 888 ? 34.815 15.734 -17.291 1.00 66.56 888 VAL A C 1
ATOM 7007 O O . VAL A 1 888 ? 33.783 16.132 -16.749 1.00 66.56 888 VAL A O 1
ATOM 7010 N N . GLN A 1 889 ? 35.834 15.217 -16.596 1.00 56.53 889 GLN A N 1
ATOM 7011 C CA . GLN A 1 889 ? 35.875 15.130 -15.134 1.00 56.53 889 GLN A CA 1
ATOM 7012 C C . GLN A 1 889 ? 36.036 16.520 -14.507 1.00 56.53 889 GLN A C 1
ATOM 7014 O O . GLN A 1 889 ? 37.053 17.184 -14.694 1.00 56.53 889 GLN A O 1
ATOM 7019 N N . THR A 1 890 ? 35.075 16.944 -13.690 1.00 47.28 890 THR A N 1
ATOM 7020 C CA . THR A 1 890 ? 35.242 18.103 -12.803 1.00 47.28 890 THR A CA 1
ATOM 7021 C C . THR A 1 890 ? 35.378 17.623 -11.361 1.00 47.28 890 THR A C 1
ATOM 7023 O O . THR A 1 890 ? 34.385 17.540 -10.645 1.00 47.28 890 THR A O 1
ATOM 7026 N N . GLY A 1 891 ? 36.596 17.276 -10.931 1.00 43.91 891 GLY A N 1
ATOM 7027 C CA . GLY A 1 891 ? 36.893 17.031 -9.514 1.00 43.91 891 GLY A CA 1
ATOM 7028 C C . GLY A 1 891 ? 38.079 16.097 -9.252 1.00 43.91 891 GLY A C 1
ATOM 7029 O O . GLY A 1 891 ? 38.183 15.033 -9.848 1.00 43.91 891 GLY A O 1
ATOM 7030 N N . LYS A 1 892 ? 38.946 16.479 -8.304 1.00 44.56 892 LYS A N 1
ATOM 7031 C CA . LYS A 1 892 ? 40.154 15.758 -7.843 1.00 44.56 892 LYS A CA 1
ATOM 7032 C C . LYS A 1 892 ? 39.889 14.457 -7.047 1.00 44.56 892 LYS A C 1
ATOM 7034 O O . LYS A 1 892 ? 40.787 13.993 -6.353 1.00 44.56 892 LYS A O 1
ATOM 7039 N N . PHE A 1 893 ? 38.705 13.846 -7.115 1.00 42.59 893 PHE A N 1
ATOM 7040 C CA . PHE A 1 893 ? 38.411 12.636 -6.333 1.00 42.59 893 PHE A CA 1
ATOM 7041 C C . PHE A 1 893 ? 38.523 11.359 -7.175 1.00 42.59 893 PHE A C 1
ATOM 7043 O O . PHE A 1 893 ? 37.713 11.083 -8.057 1.00 42.59 893 PHE A O 1
ATOM 7050 N N . GLN A 1 894 ? 39.567 10.581 -6.875 1.00 44.66 894 GLN A N 1
ATOM 7051 C CA . GLN A 1 894 ? 39.842 9.256 -7.424 1.00 44.66 894 GLN A CA 1
ATOM 7052 C C . GLN A 1 894 ? 38.738 8.266 -7.015 1.00 44.66 894 GLN A C 1
ATOM 7054 O O . GLN A 1 894 ? 38.655 7.836 -5.870 1.00 44.66 894 GLN A O 1
ATOM 7059 N N . GLY A 1 895 ? 37.891 7.897 -7.976 1.00 43.25 895 GLY A N 1
ATOM 7060 C CA . GLY A 1 895 ? 36.827 6.902 -7.820 1.00 43.25 895 GLY A CA 1
ATOM 7061 C C . GLY A 1 895 ? 36.365 6.378 -9.179 1.00 43.25 895 GLY A C 1
ATOM 7062 O O . GLY A 1 895 ? 35.219 6.558 -9.587 1.00 43.25 895 GLY A O 1
ATOM 7063 N N . ILE A 1 896 ? 37.294 5.790 -9.935 1.00 51.91 896 ILE A N 1
ATOM 7064 C CA . ILE A 1 896 ? 37.106 5.370 -11.328 1.00 51.91 896 ILE A CA 1
ATOM 7065 C C . ILE A 1 896 ? 36.243 4.097 -11.365 1.00 51.91 896 ILE A C 1
ATOM 7067 O O . ILE A 1 896 ? 36.755 3.012 -11.113 1.00 51.91 896 ILE A O 1
ATOM 7071 N N . LYS A 1 897 ? 34.933 4.251 -11.637 1.00 47.19 897 LYS A N 1
ATOM 7072 C CA . LYS A 1 897 ? 34.039 3.298 -12.357 1.00 47.19 897 LYS A CA 1
ATOM 7073 C C . LYS A 1 897 ? 32.551 3.705 -12.347 1.00 47.19 897 LYS A C 1
ATOM 7075 O O . LYS A 1 897 ? 31.818 3.285 -13.232 1.00 47.19 897 LYS A O 1
ATOM 7080 N N . LYS A 1 898 ? 32.091 4.558 -11.417 1.00 46.50 898 LYS A N 1
ATOM 7081 C CA . LYS A 1 898 ? 30.654 4.906 -11.265 1.00 46.50 898 LYS A CA 1
ATOM 7082 C C . LYS A 1 898 ? 30.084 5.932 -12.264 1.00 46.50 898 LYS A C 1
ATOM 7084 O O . LYS A 1 898 ? 28.874 6.115 -12.289 1.00 46.50 898 LYS A O 1
ATOM 7089 N N . HIS A 1 899 ? 30.902 6.580 -13.097 1.00 48.38 899 HIS A N 1
ATOM 7090 C CA . HIS A 1 899 ? 30.446 7.706 -13.934 1.00 48.38 899 HIS A CA 1
ATOM 7091 C C . HIS A 1 899 ? 30.185 7.385 -15.416 1.00 48.38 899 HIS A C 1
ATOM 7093 O O . HIS A 1 899 ? 29.637 8.232 -16.114 1.00 48.38 899 HIS A O 1
ATOM 7099 N N . PHE A 1 900 ? 30.486 6.173 -15.898 1.00 50.69 900 PHE A N 1
ATOM 7100 C CA . PHE A 1 900 ? 30.175 5.794 -17.286 1.00 50.69 900 PHE A CA 1
ATOM 7101 C C . PHE A 1 900 ? 28.666 5.619 -17.529 1.00 50.69 900 PHE A C 1
ATOM 7103 O O . PHE A 1 900 ? 28.168 6.085 -18.548 1.00 50.69 900 PHE A O 1
ATOM 7110 N N . ALA A 1 901 ? 27.922 5.092 -16.547 1.00 53.66 901 ALA A N 1
ATOM 7111 C CA . ALA A 1 901 ? 26.462 4.959 -16.627 1.00 53.66 901 ALA A CA 1
ATOM 7112 C C . ALA A 1 901 ? 25.734 6.316 -16.750 1.00 53.66 901 ALA A C 1
ATOM 7114 O O . ALA A 1 901 ? 24.655 6.400 -17.325 1.00 53.66 901 ALA A O 1
ATOM 7115 N N . GLY A 1 902 ? 26.333 7.404 -16.247 1.00 68.19 902 GLY A N 1
ATOM 7116 C CA . GLY A 1 902 ? 25.767 8.748 -16.384 1.00 68.19 902 GLY A CA 1
ATOM 7117 C C . GLY A 1 902 ? 25.872 9.309 -17.804 1.00 68.19 902 GLY A C 1
ATOM 7118 O O . GLY A 1 902 ? 25.012 10.078 -18.218 1.00 68.19 902 GLY A O 1
ATOM 7119 N N . ARG A 1 903 ? 26.898 8.915 -18.567 1.00 75.12 903 ARG A N 1
ATOM 7120 C CA . ARG A 1 903 ? 27.110 9.409 -19.933 1.00 75.12 903 ARG A CA 1
ATOM 7121 C C . ARG A 1 903 ? 26.113 8.804 -20.917 1.00 75.12 903 ARG A C 1
ATOM 7123 O O . ARG A 1 903 ? 25.538 9.546 -21.703 1.00 75.12 903 ARG A O 1
ATOM 7130 N N . GLU A 1 904 ? 25.912 7.489 -20.871 1.00 75.25 904 GLU A N 1
ATOM 7131 C CA . GLU A 1 904 ? 24.965 6.795 -21.760 1.00 75.25 904 GLU A CA 1
ATOM 7132 C C . GLU A 1 904 ? 23.537 7.301 -21.548 1.00 75.25 904 GLU A C 1
ATOM 7134 O O . GLU A 1 904 ? 22.854 7.621 -22.516 1.00 75.25 904 GLU A O 1
ATOM 7139 N N . ASN A 1 905 ? 23.134 7.501 -20.289 1.00 74.56 905 ASN A N 1
ATOM 7140 C CA . ASN A 1 905 ? 21.831 8.077 -19.963 1.00 74.56 905 ASN A CA 1
ATOM 7141 C C . ASN A 1 905 ? 21.672 9.499 -20.520 1.00 74.56 905 ASN A C 1
ATOM 7143 O O . ASN A 1 905 ? 20.638 9.810 -21.096 1.00 74.56 905 ASN A O 1
ATOM 7147 N N . GLN A 1 906 ? 22.697 10.352 -20.401 1.00 79.50 906 GLN A N 1
ATOM 7148 C CA . GLN A 1 906 ? 22.648 11.722 -20.927 1.00 79.50 906 GLN A CA 1
ATOM 7149 C C . GLN A 1 906 ? 22.660 11.773 -22.460 1.00 79.50 906 GLN A C 1
ATOM 7151 O O . GLN A 1 906 ? 21.983 12.613 -23.045 1.00 79.50 906 GLN A O 1
ATOM 7156 N N . LEU A 1 907 ? 23.389 10.868 -23.121 1.00 78.12 907 LEU A N 1
ATOM 7157 C CA . LEU A 1 907 ? 23.387 10.758 -24.581 1.00 78.12 907 LEU A CA 1
ATOM 7158 C C . LEU A 1 907 ? 22.038 10.233 -25.095 1.00 78.12 907 LEU A C 1
ATOM 7160 O O . LEU A 1 907 ? 21.490 10.776 -26.051 1.00 78.12 907 LEU A O 1
ATOM 7164 N N . SER A 1 908 ? 21.474 9.224 -24.426 1.00 78.19 908 SER A N 1
ATOM 7165 C CA . SER A 1 908 ? 20.137 8.702 -24.723 1.00 78.19 908 SER A CA 1
ATOM 7166 C C . SER A 1 908 ? 19.057 9.767 -24.516 1.00 78.19 908 SER A C 1
ATOM 7168 O O . SER A 1 908 ? 18.160 9.896 -25.346 1.00 78.19 908 SER A O 1
ATOM 7170 N N . GLU A 1 909 ? 19.146 10.547 -23.437 1.00 79.06 909 GLU A N 1
ATOM 7171 C CA . GLU A 1 909 ? 18.225 11.648 -23.144 1.00 79.06 909 GLU A CA 1
ATOM 7172 C C . GLU A 1 909 ? 18.335 12.760 -24.199 1.00 79.06 909 GLU A C 1
ATOM 7174 O O . GLU A 1 909 ? 17.314 13.224 -24.706 1.00 79.06 909 GLU A O 1
ATOM 7179 N N . MET A 1 910 ? 19.554 13.135 -24.604 1.00 85.38 910 MET A N 1
ATOM 7180 C CA . MET A 1 910 ? 19.782 14.101 -25.684 1.00 85.38 910 MET A CA 1
ATOM 7181 C C . MET A 1 910 ? 19.191 13.614 -27.016 1.00 85.38 910 MET A C 1
ATOM 7183 O O . MET A 1 910 ? 18.451 14.361 -27.651 1.00 85.38 910 MET A O 1
ATOM 7187 N N . ASN A 1 911 ? 19.447 12.364 -27.415 1.00 80.38 911 ASN A N 1
ATOM 7188 C CA . ASN A 1 911 ? 18.918 11.801 -28.663 1.00 80.38 911 ASN A CA 1
ATOM 7189 C C . ASN A 1 911 ? 17.382 11.731 -28.661 1.00 80.38 911 ASN A C 1
ATOM 7191 O O . ASN A 1 911 ? 16.753 12.059 -29.665 1.00 80.38 911 ASN A O 1
ATOM 7195 N N . ALA A 1 912 ? 16.764 11.383 -27.527 1.00 76.19 912 ALA A N 1
ATOM 7196 C CA . ALA A 1 912 ? 15.308 11.415 -27.380 1.00 76.19 912 ALA A CA 1
ATOM 7197 C C . ALA A 1 912 ? 14.751 12.849 -27.469 1.00 76.19 912 ALA A C 1
ATOM 7199 O O . ALA A 1 912 ? 13.732 13.090 -28.116 1.00 76.19 912 ALA A O 1
ATOM 7200 N N . GLN A 1 913 ? 15.429 13.831 -26.861 1.00 79.19 913 GLN A N 1
ATOM 7201 C CA . GLN A 1 913 ? 15.047 15.240 -26.994 1.00 79.19 913 GLN A CA 1
ATOM 7202 C C . GLN A 1 913 ? 15.161 15.736 -28.445 1.00 79.19 913 GLN A C 1
ATOM 7204 O O . GLN A 1 913 ? 14.278 16.467 -28.889 1.00 79.19 913 GLN A O 1
ATOM 7209 N N . VAL A 1 914 ? 16.198 15.322 -29.181 1.00 81.12 914 VAL A N 1
ATOM 7210 C CA . VAL A 1 914 ? 16.397 15.648 -30.605 1.00 81.12 914 VAL A CA 1
ATOM 7211 C C . VAL A 1 914 ? 15.329 15.007 -31.488 1.00 81.12 914 VAL A C 1
ATOM 7213 O O . VAL A 1 914 ? 14.727 15.713 -32.291 1.00 81.12 914 VAL A O 1
ATOM 7216 N N . SER A 1 915 ? 15.037 13.716 -31.312 1.00 79.69 915 SER A N 1
ATOM 7217 C CA . SER A 1 915 ? 13.984 13.024 -32.071 1.00 79.69 915 SER A CA 1
ATOM 7218 C C . SER A 1 915 ? 12.629 13.722 -31.926 1.00 79.69 915 SER A C 1
ATOM 7220 O O . SER A 1 915 ? 11.957 14.003 -32.921 1.00 79.69 915 SER A O 1
ATOM 7222 N N . ASP A 1 916 ? 12.250 14.076 -30.696 1.00 74.62 916 ASP A N 1
ATOM 7223 C CA . ASP A 1 916 ? 10.996 14.788 -30.437 1.00 74.62 916 ASP A CA 1
ATOM 7224 C C . ASP A 1 916 ? 11.012 16.203 -31.029 1.00 74.62 916 ASP A C 1
ATOM 7226 O O . ASP A 1 916 ? 10.021 16.637 -31.613 1.00 74.62 916 ASP A O 1
ATOM 7230 N N . PHE A 1 917 ? 12.139 16.917 -30.914 1.00 81.44 917 PHE A N 1
ATOM 7231 C CA . PHE A 1 917 ? 12.314 18.242 -31.513 1.00 81.44 917 PHE A CA 1
ATOM 7232 C C . PHE A 1 917 ? 12.106 18.205 -33.030 1.00 81.44 917 PHE A C 1
ATOM 7234 O O . PHE A 1 917 ? 11.329 19.001 -33.554 1.00 81.44 917 PHE A O 1
ATOM 7241 N N . VAL A 1 918 ? 12.767 17.275 -33.727 1.00 80.44 918 VAL A N 1
ATOM 7242 C CA . VAL A 1 918 ? 12.675 17.152 -35.189 1.00 80.44 918 VAL A CA 1
ATOM 7243 C C . VAL A 1 918 ? 11.276 16.724 -35.611 1.00 80.44 918 VAL A C 1
ATOM 7245 O O . VAL A 1 918 ? 10.739 17.285 -36.558 1.00 80.44 918 VAL A O 1
ATOM 7248 N N . THR A 1 919 ? 10.645 15.807 -34.876 1.00 78.94 919 THR A N 1
ATOM 7249 C CA . THR A 1 919 ? 9.258 15.396 -35.141 1.00 78.94 919 THR A CA 1
ATOM 7250 C C . THR A 1 919 ? 8.301 16.584 -35.042 1.00 78.94 919 THR A C 1
ATOM 7252 O O . THR A 1 919 ? 7.489 16.804 -35.937 1.00 78.94 919 THR A O 1
ATOM 7255 N N . VAL A 1 920 ? 8.421 17.403 -33.991 1.00 73.50 920 VAL A N 1
ATOM 7256 C CA . VAL A 1 920 ? 7.611 18.623 -33.848 1.00 73.50 920 VAL A CA 1
ATOM 7257 C C . VAL A 1 920 ? 7.913 19.614 -34.972 1.00 73.50 920 VAL A C 1
ATOM 7259 O O . VAL A 1 920 ? 6.981 20.131 -35.579 1.00 73.50 920 VAL A O 1
ATOM 7262 N N . ALA A 1 921 ? 9.187 19.849 -35.293 1.00 76.00 921 ALA A N 1
ATOM 7263 C CA . ALA A 1 921 ? 9.577 20.767 -36.361 1.00 76.00 921 ALA A CA 1
ATOM 7264 C C . ALA A 1 921 ? 9.030 20.335 -37.733 1.00 76.00 921 ALA A C 1
ATOM 7266 O O . ALA A 1 921 ? 8.534 21.175 -38.481 1.00 76.00 921 ALA A O 1
ATOM 7267 N N . LEU A 1 922 ? 9.074 19.037 -38.046 1.00 77.00 922 LEU A N 1
ATOM 7268 C CA . LEU A 1 922 ? 8.533 18.480 -39.287 1.00 77.00 922 LEU A CA 1
ATOM 7269 C C . LEU A 1 922 ? 7.008 18.551 -39.332 1.00 77.00 922 LEU A C 1
ATOM 7271 O O . LEU A 1 922 ? 6.462 18.915 -40.370 1.00 77.00 922 LEU A O 1
ATOM 7275 N N . ASN A 1 923 ? 6.328 18.269 -38.220 1.00 76.19 923 ASN A N 1
ATOM 7276 C CA . ASN A 1 923 ? 4.873 18.390 -38.135 1.00 76.19 923 ASN A CA 1
ATOM 7277 C C . ASN A 1 923 ? 4.414 19.846 -38.298 1.00 76.19 923 ASN A C 1
ATOM 7279 O O . ASN A 1 923 ? 3.410 20.100 -38.953 1.00 76.19 923 ASN A O 1
ATOM 7283 N N . GLU A 1 924 ? 5.135 20.816 -37.729 1.00 67.94 924 GLU A N 1
ATOM 7284 C CA . GLU A 1 924 ? 4.839 22.240 -37.946 1.00 67.94 924 GLU A CA 1
ATOM 7285 C C . GLU A 1 924 ? 5.172 22.688 -39.373 1.00 67.94 924 GLU A C 1
ATOM 7287 O O . GLU A 1 924 ? 4.414 23.446 -39.970 1.00 67.94 924 GLU A O 1
ATOM 7292 N N . TYR A 1 925 ? 6.255 22.174 -39.961 1.00 67.81 925 TYR A N 1
ATOM 7293 C CA . TYR A 1 925 ? 6.575 22.410 -41.369 1.00 67.81 925 TYR A CA 1
ATOM 7294 C C . TYR A 1 925 ? 5.485 21.866 -42.306 1.00 67.81 925 TYR A C 1
ATOM 7296 O O . TYR A 1 925 ? 5.083 22.555 -43.240 1.00 67.81 925 TYR A O 1
ATOM 7304 N N . GLN A 1 926 ? 4.946 20.676 -42.023 1.00 67.88 926 GLN A N 1
ATOM 7305 C CA . GLN A 1 926 ? 3.840 20.077 -42.782 1.00 67.88 926 GLN A CA 1
ATOM 7306 C C . GLN A 1 926 ? 2.538 20.889 -42.708 1.00 67.88 926 GLN A C 1
ATOM 7308 O O . GLN A 1 926 ? 1.712 20.779 -43.609 1.00 67.88 926 GLN A O 1
ATOM 7313 N N . LYS A 1 927 ? 2.352 21.724 -41.676 1.00 67.50 927 LYS A N 1
ATOM 7314 C CA . LYS A 1 927 ? 1.198 22.634 -41.568 1.00 67.50 927 LYS A CA 1
ATOM 7315 C C . LYS A 1 927 ? 1.328 23.890 -42.444 1.00 67.50 927 LYS A C 1
ATOM 7317 O O . LYS A 1 927 ? 0.359 24.638 -42.550 1.00 67.50 927 LYS A O 1
ATOM 7322 N N . GLY A 1 928 ? 2.501 24.156 -43.027 1.00 56.75 928 GLY A N 1
ATOM 7323 C CA . GLY A 1 928 ? 2.768 25.306 -43.898 1.00 56.75 928 GLY A CA 1
ATOM 7324 C C . GLY A 1 928 ? 2.857 24.953 -45.389 1.00 56.75 928 GLY A C 1
ATOM 7325 O O . GLY A 1 928 ? 2.775 23.795 -45.789 1.00 56.75 928 GLY A O 1
ATOM 7326 N N . THR A 1 929 ? 3.054 25.967 -46.238 1.00 49.38 929 THR A N 1
ATOM 7327 C CA . THR A 1 929 ? 3.344 25.788 -47.671 1.00 49.38 929 THR A CA 1
ATOM 7328 C C . THR A 1 929 ? 4.659 25.019 -47.860 1.00 49.38 929 THR A C 1
ATOM 7330 O O . THR A 1 929 ? 5.633 25.269 -47.148 1.00 49.38 929 THR A O 1
ATOM 7333 N N . ARG A 1 930 ? 4.708 24.105 -48.847 1.00 52.62 930 ARG A N 1
ATOM 7334 C CA . ARG A 1 930 ? 5.831 23.177 -49.140 1.00 52.62 930 ARG A CA 1
ATOM 7335 C C . ARG A 1 930 ? 7.211 23.845 -49.336 1.00 52.62 930 ARG A C 1
ATOM 7337 O O . ARG A 1 930 ? 8.212 23.145 -49.436 1.00 52.62 930 ARG A O 1
ATOM 7344 N N . GLU A 1 931 ? 7.303 25.171 -49.355 1.00 53.47 931 GLU A N 1
ATOM 7345 C CA . GLU A 1 931 ? 8.517 25.928 -49.683 1.00 53.47 931 GLU A CA 1
ATOM 7346 C C . GLU A 1 931 ? 9.318 26.458 -48.476 1.00 53.47 931 GLU A C 1
ATOM 7348 O O . GLU A 1 931 ? 10.381 27.042 -48.675 1.00 53.47 931 GLU A O 1
ATOM 7353 N N . ASN A 1 932 ? 8.878 26.247 -47.227 1.00 57.16 932 ASN A N 1
ATOM 7354 C CA . ASN A 1 932 ? 9.508 26.893 -46.060 1.00 57.16 932 ASN A CA 1
ATOM 7355 C C . ASN A 1 932 ? 10.686 26.089 -45.458 1.00 57.16 932 ASN A C 1
ATOM 7357 O O . ASN A 1 932 ? 10.457 25.131 -44.729 1.00 57.16 932 ASN A O 1
ATOM 7361 N N . PRO A 1 933 ? 11.964 26.452 -45.669 1.00 59.50 933 PRO A N 1
ATOM 7362 C CA . PRO A 1 933 ? 13.085 25.700 -45.096 1.00 59.50 933 PRO A CA 1
ATOM 7363 C C . PRO A 1 933 ? 13.058 25.692 -43.558 1.00 59.50 933 PRO A C 1
ATOM 7365 O O . PRO A 1 933 ? 12.703 26.695 -42.936 1.00 59.50 933 PRO A O 1
ATOM 7368 N N . ILE A 1 934 ? 13.488 24.584 -42.939 1.00 62.72 934 ILE A N 1
ATOM 7369 C CA . ILE A 1 934 ? 13.639 24.516 -41.481 1.00 62.72 934 ILE A CA 1
ATOM 7370 C C . ILE A 1 934 ? 15.014 25.074 -41.109 1.00 62.72 934 ILE A C 1
ATOM 7372 O O . ILE A 1 934 ? 16.060 24.540 -41.486 1.00 62.72 934 ILE A O 1
ATOM 7376 N N . PHE A 1 935 ? 15.017 26.169 -40.354 1.00 61.00 935 PHE A N 1
ATOM 7377 C CA . PHE A 1 935 ? 16.248 26.806 -39.896 1.00 61.00 935 PHE A CA 1
ATOM 7378 C C . PHE A 1 935 ? 16.734 26.169 -38.595 1.00 61.00 935 PHE A C 1
ATOM 7380 O O . PHE A 1 935 ? 16.018 26.171 -37.592 1.00 61.00 935 PHE A O 1
ATOM 7387 N N . LEU A 1 936 ? 17.965 25.651 -38.602 1.00 58.12 936 LEU A N 1
ATOM 7388 C CA . LEU A 1 936 ? 18.605 25.076 -37.425 1.00 58.12 936 LEU A CA 1
ATOM 7389 C C . LEU A 1 936 ? 19.541 26.108 -36.806 1.00 58.12 936 LEU A C 1
ATOM 7391 O O . LEU A 1 936 ? 20.679 26.270 -37.235 1.00 58.12 936 LEU A O 1
ATOM 7395 N N . GLN A 1 937 ? 19.064 26.799 -35.772 1.00 58.91 937 GLN A N 1
ATOM 7396 C CA . GLN A 1 937 ? 19.887 27.740 -35.020 1.00 58.91 937 GLN A CA 1
ATOM 7397 C C . GLN A 1 937 ? 20.098 27.228 -33.587 1.00 58.91 937 GLN A C 1
ATOM 7399 O O . GLN A 1 937 ? 19.171 27.288 -32.772 1.00 58.91 937 GLN A O 1
ATOM 7404 N N . PRO A 1 938 ? 21.291 26.713 -33.234 1.00 55.88 938 PRO A N 1
ATOM 7405 C CA . PRO A 1 938 ? 21.581 26.354 -31.852 1.00 55.88 938 PRO A CA 1
ATOM 7406 C C . PRO A 1 938 ? 21.540 27.612 -30.972 1.00 55.88 938 PRO A C 1
ATOM 7408 O O . PRO A 1 938 ? 22.161 28.633 -31.276 1.00 55.88 938 PRO A O 1
ATOM 7411 N N . SER A 1 939 ? 20.793 27.554 -29.865 1.00 50.47 939 SER A N 1
ATOM 7412 C CA . SER A 1 939 ? 20.618 28.693 -28.961 1.00 50.47 939 SER A CA 1
ATOM 7413 C C . SER A 1 939 ? 21.888 28.919 -28.127 1.00 50.47 939 SER A C 1
ATOM 7415 O O . SER A 1 939 ? 21.997 28.431 -27.007 1.00 50.47 939 SER A O 1
ATOM 7417 N N . GLN A 1 940 ? 22.838 29.666 -28.688 1.00 50.47 940 GLN A N 1
ATOM 7418 C CA . GLN A 1 940 ? 24.084 30.143 -28.075 1.00 50.47 940 GLN A CA 1
ATOM 7419 C C . GLN A 1 940 ? 25.129 29.072 -27.685 1.00 50.47 940 GLN A C 1
ATOM 7421 O O . GLN A 1 940 ? 24.977 28.293 -26.746 1.00 50.47 940 GLN A O 1
ATOM 7426 N N . GLY A 1 941 ? 26.276 29.144 -28.372 1.00 60.25 941 GLY A N 1
ATOM 7427 C CA . GLY A 1 941 ? 27.493 28.366 -28.121 1.00 60.25 941 GLY A CA 1
ATOM 7428 C C . GLY A 1 941 ? 27.707 27.240 -29.137 1.00 60.25 941 GLY A C 1
ATOM 7429 O O . GLY A 1 941 ? 26.759 26.562 -29.509 1.00 60.25 941 GLY A O 1
ATOM 7430 N N . ASN A 1 942 ? 28.962 27.021 -29.566 1.00 65.25 942 ASN A N 1
ATOM 7431 C CA . ASN A 1 942 ? 29.373 25.894 -30.422 1.00 65.25 942 ASN A CA 1
ATOM 7432 C C . ASN A 1 942 ? 28.968 24.563 -29.764 1.00 65.25 942 ASN A C 1
ATOM 7434 O O . ASN A 1 942 ? 29.757 24.033 -28.981 1.00 65.25 942 ASN A O 1
ATOM 7438 N N . GLN A 1 943 ? 27.774 24.034 -30.040 1.00 80.56 943 GLN A N 1
ATOM 7439 C CA . GLN A 1 943 ? 27.283 22.713 -29.618 1.00 80.56 943 GLN A CA 1
ATOM 7440 C C . GLN A 1 943 ? 27.239 21.780 -30.831 1.00 80.56 943 GLN A C 1
ATOM 7442 O O . GLN A 1 943 ? 26.182 21.313 -31.248 1.00 80.56 943 GLN A O 1
ATOM 7447 N N . ALA A 1 944 ? 28.408 21.537 -31.421 1.00 83.50 944 ALA A N 1
ATOM 7448 C CA . ALA A 1 944 ? 28.559 20.721 -32.619 1.00 83.50 944 ALA A CA 1
ATOM 7449 C C . ALA A 1 944 ? 27.923 19.328 -32.488 1.00 83.50 944 ALA A C 1
ATOM 7451 O O . ALA A 1 944 ? 27.339 18.827 -33.444 1.00 83.50 944 ALA A O 1
ATOM 7452 N N . GLU A 1 945 ? 27.977 18.733 -31.292 1.00 84.88 945 GLU A N 1
ATOM 7453 C CA . GLU A 1 945 ? 27.351 17.444 -31.001 1.00 84.88 945 GLU A CA 1
ATOM 7454 C C . GLU A 1 945 ? 25.822 17.470 -31.133 1.00 84.88 945 GLU A C 1
ATOM 7456 O O . GLU A 1 945 ? 25.231 16.531 -31.660 1.00 84.88 945 GLU A O 1
ATOM 7461 N N . LEU A 1 946 ? 25.179 18.561 -30.717 1.00 83.62 946 LEU A N 1
ATOM 7462 C CA . LEU A 1 946 ? 23.734 18.715 -30.820 1.00 83.62 946 LEU A CA 1
ATOM 7463 C C . LEU A 1 946 ? 23.329 19.009 -32.268 1.00 83.62 946 LEU A C 1
ATOM 7465 O O . LEU A 1 946 ? 22.404 18.382 -32.779 1.00 83.62 946 LEU A O 1
ATOM 7469 N N . SER A 1 947 ? 24.046 19.912 -32.944 1.00 85.81 947 SER A N 1
ATOM 7470 C CA . SER A 1 947 ? 23.802 20.223 -34.358 1.00 85.81 947 SER A CA 1
ATOM 7471 C C . SER A 1 947 ? 23.928 18.978 -35.233 1.00 85.81 947 SER A C 1
ATOM 7473 O O . SER A 1 947 ? 23.068 18.725 -36.074 1.00 85.81 947 SER A O 1
ATOM 7475 N N . LEU A 1 948 ? 24.959 18.162 -34.997 1.00 89.25 948 LEU A N 1
ATOM 7476 C CA . LEU A 1 948 ? 25.156 16.912 -35.721 1.00 89.25 948 LEU A CA 1
ATOM 7477 C C . LEU A 1 948 ? 24.052 15.895 -35.417 1.00 89.25 948 LEU A C 1
ATOM 7479 O O . LEU A 1 948 ? 23.528 15.294 -36.347 1.00 89.25 948 LEU A O 1
ATOM 7483 N N . ALA A 1 949 ? 23.646 15.736 -34.152 1.00 88.19 949 ALA A N 1
ATOM 7484 C CA . ALA A 1 949 ? 22.535 14.851 -33.794 1.00 88.19 949 ALA A CA 1
ATOM 7485 C C . ALA A 1 949 ? 21.224 15.260 -34.490 1.00 88.19 949 ALA A C 1
ATOM 7487 O O . ALA A 1 949 ? 20.513 14.403 -35.013 1.00 88.19 949 ALA A O 1
ATOM 7488 N N . ILE A 1 950 ? 20.932 16.565 -34.554 1.00 87.12 950 ILE A N 1
ATOM 7489 C CA . ILE A 1 950 ? 19.764 17.087 -35.272 1.00 87.12 950 ILE A CA 1
ATOM 7490 C C . ILE A 1 950 ? 19.873 16.770 -36.767 1.00 87.12 950 ILE A C 1
ATOM 7492 O O . ILE A 1 950 ? 18.945 16.198 -37.329 1.00 87.12 950 ILE A O 1
ATOM 7496 N N . LEU A 1 951 ? 21.004 17.074 -37.410 1.00 89.88 951 LEU A N 1
ATOM 7497 C CA . LEU A 1 951 ? 21.202 16.800 -38.839 1.00 89.88 951 LEU A CA 1
ATOM 7498 C C . LEU A 1 951 ? 21.054 15.310 -39.182 1.00 89.88 951 LEU A C 1
ATOM 7500 O O . LEU A 1 951 ? 20.452 14.969 -40.200 1.00 89.88 951 LEU A O 1
ATOM 7504 N N . MET A 1 952 ? 21.543 14.420 -38.317 1.00 94.06 952 MET A N 1
ATOM 7505 C CA . MET A 1 952 ? 21.369 12.974 -38.479 1.00 94.06 952 MET A CA 1
ATOM 7506 C C . MET A 1 952 ? 19.903 12.554 -38.396 1.00 94.06 952 MET A C 1
ATOM 7508 O O . MET A 1 952 ? 19.452 11.753 -39.213 1.00 94.06 952 MET A O 1
ATOM 7512 N N . GLU A 1 953 ? 19.140 13.112 -37.458 1.00 92.94 953 GLU A N 1
ATOM 7513 C CA . GLU A 1 953 ? 17.706 12.842 -37.354 1.00 92.94 953 GLU A CA 1
ATOM 7514 C C . GLU A 1 953 ? 16.942 13.392 -38.573 1.00 92.94 953 GLU A C 1
ATOM 7516 O O . GLU A 1 953 ? 16.070 12.709 -39.105 1.00 92.94 953 GLU A O 1
ATOM 7521 N N . PHE A 1 954 ? 17.322 14.563 -39.096 1.00 90.06 954 PHE A N 1
ATOM 7522 C CA . PHE A 1 954 ? 16.785 15.088 -40.358 1.00 90.06 954 PHE A CA 1
ATOM 7523 C C . PHE A 1 954 ? 17.065 14.153 -41.538 1.00 90.06 954 PHE A C 1
ATOM 7525 O O . PHE A 1 954 ? 16.148 13.832 -42.291 1.00 90.06 954 PHE A O 1
ATOM 7532 N N . LYS A 1 955 ? 18.306 13.672 -41.689 1.00 94.69 955 LYS A N 1
ATOM 7533 C CA . LYS A 1 955 ? 18.659 12.711 -42.745 1.00 94.69 955 LYS A CA 1
ATOM 7534 C C . LYS A 1 955 ? 17.858 11.417 -42.611 1.00 94.69 955 LYS A C 1
ATOM 7536 O O . LYS A 1 955 ? 17.329 10.922 -43.601 1.00 94.69 955 LYS A O 1
ATOM 7541 N N . LYS A 1 956 ? 17.703 10.906 -41.386 1.00 93.69 956 LYS A N 1
ATOM 7542 C CA . LYS A 1 956 ? 16.874 9.728 -41.093 1.00 93.69 956 LYS A CA 1
ATOM 7543 C C . LYS A 1 956 ? 15.423 9.931 -41.546 1.00 93.69 956 LYS A C 1
ATOM 7545 O O . LYS A 1 956 ? 14.862 9.049 -42.190 1.00 93.69 956 LYS A O 1
ATOM 7550 N N . ARG A 1 957 ? 14.831 11.093 -41.249 1.00 90.75 957 ARG A N 1
ATOM 7551 C CA . ARG A 1 957 ? 13.453 11.438 -41.641 1.00 90.75 957 ARG A CA 1
ATOM 7552 C C . ARG A 1 957 ? 13.305 11.616 -43.148 1.00 90.75 957 ARG A C 1
ATOM 7554 O O . ARG A 1 957 ? 12.361 11.073 -43.702 1.00 90.75 957 ARG A O 1
ATOM 7561 N N . ALA A 1 958 ? 14.255 12.272 -43.817 1.00 91.00 958 ALA A N 1
ATOM 7562 C CA . ALA A 1 958 ? 14.268 12.373 -45.278 1.00 91.00 958 ALA A CA 1
ATOM 7563 C C . ALA A 1 958 ? 14.222 10.981 -45.938 1.00 91.00 958 ALA A C 1
ATOM 7565 O O . ALA A 1 958 ? 13.422 10.759 -46.843 1.00 91.00 958 ALA A O 1
ATOM 7566 N N . ILE A 1 959 ? 15.020 10.027 -45.436 1.00 92.38 959 ILE A N 1
ATOM 7567 C CA . ILE A 1 959 ? 15.045 8.644 -45.939 1.00 92.38 959 ILE A CA 1
ATOM 7568 C C . ILE A 1 959 ? 13.724 7.914 -45.647 1.00 92.38 959 ILE A C 1
ATOM 7570 O O . ILE A 1 959 ? 13.163 7.291 -46.544 1.00 92.38 959 ILE A O 1
ATOM 7574 N N . LEU A 1 960 ? 13.217 7.986 -44.410 1.00 87.62 960 LEU A N 1
ATOM 7575 C CA . LEU A 1 960 ? 11.977 7.304 -44.010 1.00 87.62 960 LEU A CA 1
ATOM 7576 C C . LEU A 1 960 ? 10.734 7.848 -44.732 1.00 87.62 960 LEU A C 1
ATOM 7578 O O . LEU A 1 960 ? 9.829 7.080 -45.041 1.00 87.62 960 LEU A O 1
ATOM 7582 N N . GLU A 1 961 ? 10.686 9.155 -44.988 1.00 86.94 961 GLU A N 1
ATOM 7583 C CA . GLU A 1 961 ? 9.556 9.831 -45.639 1.00 86.94 961 GLU A CA 1
ATOM 7584 C C . GLU A 1 961 ? 9.705 9.904 -47.168 1.00 86.94 961 GLU A C 1
ATOM 7586 O O . GLU A 1 961 ? 8.783 10.345 -47.850 1.00 86.94 961 GLU A O 1
ATOM 7591 N N . GLY A 1 962 ? 10.858 9.506 -47.717 1.00 90.44 962 GLY A N 1
ATOM 7592 C CA . GLY A 1 962 ? 11.114 9.515 -49.158 1.00 90.44 962 GLY A CA 1
ATOM 7593 C C . GLY A 1 962 ? 11.090 10.909 -49.795 1.00 90.44 962 GLY A C 1
ATOM 7594 O O . GLY A 1 962 ? 10.783 11.027 -50.981 1.00 90.44 962 GLY A O 1
ATOM 7595 N N . ARG A 1 963 ? 11.397 11.972 -49.036 1.00 86.38 963 ARG A N 1
ATOM 7596 C CA . ARG A 1 963 ? 11.352 13.363 -49.522 1.00 86.38 963 ARG A CA 1
ATOM 7597 C C . ARG A 1 963 ? 12.590 14.174 -49.155 1.00 86.38 963 ARG A C 1
ATOM 7599 O O . ARG A 1 963 ? 13.250 13.912 -48.153 1.00 86.38 963 ARG A O 1
ATOM 7606 N N . GLU A 1 964 ? 12.882 15.187 -49.968 1.00 87.62 964 GLU A N 1
ATOM 7607 C CA . GLU A 1 964 ? 13.941 16.157 -49.678 1.00 87.62 964 GLU A CA 1
ATOM 7608 C C . GLU A 1 964 ? 13.550 17.064 -48.502 1.00 87.62 964 GLU A C 1
ATOM 7610 O O . GLU A 1 964 ? 12.406 17.511 -48.397 1.00 87.62 964 GLU A O 1
ATOM 7615 N N . LEU A 1 965 ? 14.521 17.378 -47.643 1.00 86.00 965 LEU A N 1
ATOM 7616 C CA . LEU A 1 965 ? 14.391 18.371 -46.575 1.00 86.00 965 LEU A CA 1
ATOM 7617 C C . LEU A 1 965 ? 15.438 19.471 -46.771 1.00 86.00 965 LEU A C 1
ATOM 7619 O O . LEU A 1 965 ? 16.531 19.215 -47.268 1.00 86.00 965 LEU A O 1
ATOM 7623 N N . ILE A 1 966 ? 15.135 20.703 -46.366 1.00 82.75 966 ILE A N 1
ATOM 7624 C CA . ILE A 1 966 ? 16.097 21.812 -46.422 1.00 82.75 966 ILE A CA 1
ATOM 7625 C C . ILE A 1 966 ? 16.497 22.182 -44.998 1.00 82.75 966 ILE A C 1
ATOM 7627 O O . ILE A 1 966 ? 15.639 22.543 -44.192 1.00 82.75 966 ILE A O 1
ATOM 7631 N N . ALA A 1 967 ? 17.798 22.123 -44.718 1.00 81.94 967 ALA A N 1
ATOM 7632 C CA . ALA A 1 967 ? 18.395 22.623 -43.485 1.00 81.94 967 ALA A CA 1
ATOM 7633 C C . ALA A 1 967 ? 19.243 23.867 -43.778 1.00 81.94 967 ALA A C 1
ATOM 7635 O O . ALA A 1 967 ? 19.733 24.053 -44.890 1.00 81.94 967 ALA A O 1
ATOM 7636 N N . SER A 1 968 ? 19.435 24.724 -42.781 1.00 77.44 968 SER A N 1
ATOM 7637 C CA . SER A 1 968 ? 20.354 25.866 -42.851 1.00 77.44 968 SER A CA 1
ATOM 7638 C C . SER A 1 968 ? 21.193 25.927 -41.584 1.00 77.44 968 SER A C 1
ATOM 7640 O O . SER A 1 968 ? 20.661 25.638 -40.511 1.00 77.44 968 SER A O 1
ATOM 7642 N N . ASP A 1 969 ? 22.461 26.323 -41.701 1.00 74.31 969 ASP A N 1
ATOM 7643 C CA . ASP A 1 969 ? 23.323 26.615 -40.547 1.00 74.31 969 ASP A CA 1
ATOM 7644 C C . ASP A 1 969 ? 23.091 28.043 -40.029 1.00 74.31 969 ASP A C 1
ATOM 7646 O O . ASP A 1 969 ? 22.256 28.799 -40.542 1.00 74.31 969 ASP A O 1
ATOM 7650 N N . ASP A 1 970 ? 23.851 28.404 -38.996 1.00 66.75 970 ASP A N 1
ATOM 7651 C CA . ASP A 1 970 ? 23.879 29.723 -38.370 1.00 66.75 970 ASP A CA 1
ATOM 7652 C C . ASP A 1 970 ? 24.443 30.828 -39.279 1.00 66.75 970 ASP A C 1
ATOM 7654 O O . ASP A 1 970 ? 24.211 32.007 -39.009 1.00 66.75 970 ASP A O 1
ATOM 7658 N N . THR A 1 971 ? 25.116 30.472 -40.379 1.00 72.06 971 THR A N 1
ATOM 7659 C CA . THR A 1 971 ? 25.554 31.415 -41.423 1.00 72.06 971 THR A CA 1
ATOM 7660 C C . THR A 1 971 ? 24.475 31.675 -42.478 1.00 72.06 971 THR A C 1
ATOM 7662 O O . THR A 1 971 ? 24.646 32.534 -43.341 1.00 72.06 971 THR A O 1
ATOM 7665 N N . GLY A 1 972 ? 23.350 30.952 -42.415 1.00 73.50 972 GLY A N 1
ATOM 7666 C CA . GLY A 1 972 ? 22.284 31.021 -43.414 1.00 73.50 972 GLY A CA 1
ATOM 7667 C C . GLY A 1 972 ? 22.558 30.180 -44.664 1.00 73.50 972 GLY A C 1
ATOM 7668 O O . GLY A 1 972 ? 21.787 30.251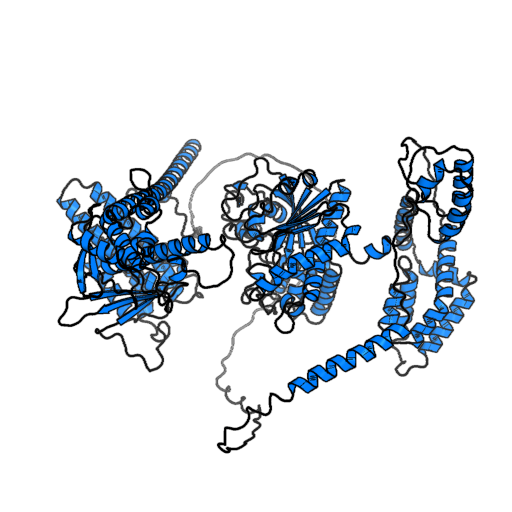 -45.629 1.00 73.50 972 GLY A O 1
ATOM 7669 N N . LYS A 1 973 ? 23.633 29.378 -44.678 1.00 80.31 973 LYS A N 1
ATOM 7670 C CA . LYS A 1 973 ? 23.938 28.486 -45.796 1.00 80.31 973 LYS A CA 1
ATOM 7671 C C . LYS A 1 973 ? 22.933 27.340 -45.794 1.00 80.31 973 LYS A C 1
ATOM 7673 O O . LYS A 1 973 ? 22.914 26.506 -44.891 1.00 80.31 973 LYS A O 1
ATOM 7678 N N . ARG A 1 974 ? 22.107 27.294 -46.839 1.00 81.75 974 ARG A N 1
ATOM 7679 C CA . ARG A 1 974 ? 21.114 26.237 -47.044 1.00 81.75 974 ARG A CA 1
ATOM 7680 C C . ARG A 1 974 ? 21.767 24.991 -47.626 1.00 81.75 974 ARG A C 1
ATOM 7682 O O . ARG A 1 974 ? 22.580 25.078 -48.547 1.00 81.75 974 ARG A O 1
ATOM 7689 N N . ILE A 1 975 ? 21.341 23.836 -47.141 1.00 87.75 975 ILE A N 1
ATOM 7690 C CA . ILE A 1 975 ? 21.674 22.537 -47.698 1.00 87.75 975 ILE A CA 1
ATOM 7691 C C . ILE A 1 975 ? 20.415 21.708 -47.931 1.00 87.75 975 ILE A C 1
ATOM 7693 O O . ILE A 1 975 ? 19.517 21.654 -47.090 1.00 87.75 975 ILE A O 1
ATOM 7697 N N . LYS A 1 976 ? 20.367 21.053 -49.091 1.00 90.88 976 LYS A N 1
ATOM 7698 C CA . LYS A 1 976 ? 19.365 20.034 -49.394 1.00 90.88 976 LYS A CA 1
ATOM 7699 C C . LYS A 1 976 ? 19.810 18.699 -48.804 1.00 90.88 976 LYS A C 1
ATOM 7701 O O . LYS A 1 976 ? 20.894 18.217 -49.123 1.00 90.88 976 LYS A O 1
ATOM 7706 N N . ILE A 1 977 ? 18.966 18.130 -47.956 1.00 91.81 977 ILE A N 1
ATOM 7707 C CA . ILE A 1 977 ? 19.101 16.797 -47.383 1.00 91.81 977 ILE A CA 1
ATOM 7708 C C . ILE A 1 977 ? 18.251 15.857 -48.235 1.00 91.81 977 ILE A C 1
ATOM 7710 O O . ILE A 1 977 ? 17.027 15.987 -48.288 1.00 91.81 977 ILE A O 1
ATOM 7714 N N . THR A 1 978 ? 18.910 14.945 -48.935 1.00 93.50 978 THR A N 1
ATOM 7715 C CA . THR A 1 978 ? 18.280 14.032 -49.892 1.00 93.50 978 THR A CA 1
ATOM 7716 C C . THR A 1 978 ? 17.712 12.800 -49.176 1.00 93.50 978 THR A C 1
ATOM 7718 O O . THR A 1 978 ? 18.254 12.393 -48.142 1.00 93.50 978 THR A O 1
ATOM 7721 N N . PRO A 1 979 ? 16.669 12.147 -49.717 1.00 94.25 979 PRO A N 1
ATOM 7722 C CA . PRO A 1 979 ? 16.155 10.889 -49.173 1.00 94.25 979 PRO A CA 1
ATOM 7723 C C . PRO A 1 979 ? 17.061 9.676 -49.464 1.00 94.25 979 PRO A C 1
ATOM 7725 O O . PRO A 1 979 ? 16.718 8.556 -49.095 1.00 94.25 979 PRO A O 1
ATOM 7728 N N . ASP A 1 980 ? 18.213 9.862 -50.124 1.00 92.94 980 ASP A N 1
ATOM 7729 C CA . ASP A 1 980 ? 19.168 8.779 -50.367 1.00 92.94 980 ASP A CA 1
ATOM 7730 C C . ASP A 1 980 ? 19.821 8.331 -49.049 1.00 92.94 980 ASP A C 1
ATOM 7732 O O . ASP A 1 980 ? 20.190 9.133 -48.194 1.00 92.94 980 ASP A O 1
ATOM 7736 N N . THR A 1 981 ? 20.007 7.025 -48.897 1.00 87.38 981 THR A N 1
ATOM 7737 C CA . THR A 1 981 ? 20.822 6.425 -47.834 1.00 87.38 981 THR A CA 1
ATOM 7738 C C . THR A 1 981 ? 22.282 6.884 -47.856 1.00 87.38 981 THR A C 1
ATOM 7740 O O . THR A 1 981 ? 22.949 6.844 -46.820 1.00 87.38 981 THR A O 1
ATOM 7743 N N . LYS A 1 982 ? 22.786 7.321 -49.017 1.00 91.50 982 LYS A N 1
ATOM 7744 C CA . LYS A 1 982 ? 24.110 7.926 -49.173 1.00 91.50 982 LYS A CA 1
ATOM 7745 C C . LYS A 1 982 ? 24.046 9.440 -48.966 1.00 91.50 982 LYS A C 1
ATOM 7747 O O . LYS A 1 982 ? 23.059 10.103 -49.282 1.00 91.50 982 LYS A O 1
ATOM 7752 N N . PHE A 1 983 ? 25.131 9.994 -48.438 1.00 92.12 983 PHE A N 1
ATOM 7753 C CA . PHE A 1 983 ? 25.339 11.438 -48.413 1.00 92.12 983 PHE A CA 1
ATOM 7754 C C . PHE A 1 983 ? 25.810 11.892 -49.796 1.00 92.12 983 PHE A C 1
ATOM 7756 O O . PHE A 1 983 ? 26.799 11.368 -50.309 1.00 92.12 983 PHE A O 1
ATOM 7763 N N . SER A 1 984 ? 25.137 12.877 -50.389 1.00 93.06 984 SER A N 1
ATOM 7764 C CA . SER A 1 984 ? 25.697 13.635 -51.515 1.00 93.06 984 SER A CA 1
ATOM 7765 C C . SER A 1 984 ? 26.980 14.357 -51.086 1.00 93.06 984 SER A C 1
ATOM 7767 O O . SER A 1 984 ? 27.182 14.605 -49.900 1.00 93.06 984 SER A O 1
ATOM 7769 N N . GLU A 1 985 ? 27.838 14.759 -52.027 1.00 91.88 985 GLU A N 1
ATOM 7770 C CA . GLU A 1 985 ? 29.080 15.486 -51.696 1.00 91.88 985 GLU A CA 1
ATOM 7771 C C . GLU A 1 985 ? 28.817 16.778 -50.901 1.00 91.88 985 GLU A C 1
ATOM 7773 O O . GLU A 1 985 ? 29.578 17.133 -50.000 1.00 91.88 985 GLU A O 1
ATOM 7778 N N . ALA A 1 986 ? 27.695 17.452 -51.174 1.00 90.62 986 ALA A N 1
ATOM 7779 C CA . ALA A 1 986 ? 27.270 18.619 -50.410 1.00 90.62 986 ALA A CA 1
ATOM 7780 C C . ALA A 1 986 ? 26.884 18.247 -48.969 1.00 90.62 986 ALA A C 1
ATOM 7782 O O . ALA A 1 986 ? 27.346 18.899 -48.030 1.00 90.62 986 ALA A O 1
ATOM 7783 N N . GLU A 1 987 ? 26.063 17.204 -48.783 1.00 92.62 987 GLU A N 1
ATOM 7784 C CA . GLU A 1 987 ? 25.678 16.718 -47.449 1.00 92.62 987 GLU A CA 1
ATOM 7785 C C . GLU A 1 987 ? 26.897 16.226 -46.680 1.00 92.62 987 GLU A C 1
ATOM 7787 O O . GLU A 1 987 ? 27.066 16.571 -45.515 1.00 92.62 987 GLU A O 1
ATOM 7792 N N . LYS A 1 988 ? 27.790 15.494 -47.344 1.00 91.19 988 LYS A N 1
ATOM 7793 C CA . LYS A 1 988 ? 29.034 14.995 -46.771 1.00 91.19 988 LYS A CA 1
ATOM 7794 C C . LYS A 1 988 ? 29.880 16.140 -46.224 1.00 91.19 988 LYS A C 1
ATOM 7796 O O . LYS A 1 988 ? 30.148 16.155 -45.027 1.00 91.19 988 LYS A O 1
ATOM 7801 N N . ALA A 1 989 ? 30.209 17.135 -47.050 1.00 89.00 989 ALA A N 1
ATOM 7802 C CA . ALA A 1 989 ? 31.011 18.282 -46.622 1.00 89.00 989 ALA A CA 1
ATOM 7803 C C . ALA A 1 989 ? 30.369 19.045 -45.447 1.00 89.00 989 ALA A C 1
ATOM 7805 O O . ALA A 1 989 ? 31.059 19.541 -44.554 1.00 89.00 989 ALA A O 1
ATOM 7806 N N . TYR A 1 990 ? 29.039 19.132 -45.431 1.00 88.38 990 TYR A N 1
ATOM 7807 C CA . TYR A 1 990 ? 28.296 19.855 -44.406 1.00 88.38 990 TYR A CA 1
ATOM 7808 C C . TYR A 1 990 ? 28.184 19.088 -43.083 1.00 88.38 990 TYR A C 1
ATOM 7810 O O . TYR A 1 990 ? 28.395 19.661 -42.017 1.00 88.38 990 TYR A O 1
ATOM 7818 N N . PHE A 1 991 ? 27.911 17.784 -43.120 1.00 90.94 991 PHE A N 1
ATOM 7819 C CA . PHE A 1 991 ? 27.891 16.946 -41.920 1.00 90.94 991 PHE A CA 1
ATOM 7820 C C . PHE A 1 991 ? 29.306 16.776 -41.353 1.00 90.94 991 PHE A C 1
ATOM 7822 O O . PHE A 1 991 ? 29.489 16.855 -40.137 1.00 90.94 991 PHE A O 1
ATOM 7829 N N . GLU A 1 992 ? 30.315 16.623 -42.218 1.00 89.31 992 GLU A N 1
ATOM 7830 C CA . GLU A 1 992 ? 31.725 16.543 -41.820 1.00 89.31 992 GLU A CA 1
ATOM 7831 C C . GLU A 1 992 ? 32.197 17.829 -41.129 1.00 89.31 992 GLU A C 1
ATOM 7833 O O . GLU A 1 992 ? 32.945 17.755 -40.153 1.00 89.31 992 GLU A O 1
ATOM 7838 N N . HIS A 1 993 ? 31.691 18.999 -41.540 1.00 87.88 993 HIS A N 1
ATOM 7839 C CA . HIS A 1 993 ? 31.959 20.259 -40.846 1.00 87.88 993 HIS A CA 1
ATOM 7840 C C . HIS A 1 993 ? 31.568 20.193 -39.361 1.00 87.88 993 HIS A C 1
ATOM 7842 O O . HIS A 1 993 ? 32.405 20.468 -38.501 1.00 87.88 993 HIS A O 1
ATOM 7848 N N . PHE A 1 994 ? 30.337 19.782 -39.035 1.00 85.50 994 PHE A N 1
ATOM 7849 C CA . PHE A 1 994 ? 29.888 19.664 -37.639 1.00 85.50 994 PHE A CA 1
ATOM 7850 C C . PHE A 1 994 ? 30.538 18.489 -36.909 1.00 85.50 994 PHE A C 1
ATOM 7852 O O . PHE A 1 994 ? 30.890 18.608 -35.738 1.00 85.50 994 PHE A O 1
ATOM 7859 N N . ALA A 1 995 ? 30.753 17.374 -37.600 1.00 86.12 995 ALA A N 1
ATOM 7860 C CA . ALA A 1 995 ? 31.441 16.209 -37.063 1.00 86.12 995 ALA A CA 1
ATOM 7861 C C . ALA A 1 995 ? 32.856 16.503 -36.570 1.00 86.12 995 ALA A C 1
ATOM 7863 O O . ALA A 1 995 ? 33.239 16.007 -35.507 1.00 86.12 995 ALA A O 1
ATOM 7864 N N . MET A 1 996 ? 33.601 17.312 -37.322 1.00 85.56 996 MET A N 1
ATOM 7865 C CA . MET A 1 996 ? 34.993 17.655 -37.033 1.00 85.56 996 MET A CA 1
ATOM 7866 C C . MET A 1 996 ? 35.142 18.787 -36.016 1.00 85.56 996 MET A C 1
ATOM 7868 O O . MET A 1 996 ? 36.235 18.995 -35.484 1.00 85.56 996 MET A O 1
ATOM 7872 N N . GLN A 1 997 ? 34.069 19.520 -35.705 1.00 84.25 997 GLN A N 1
ATOM 7873 C CA . GLN A 1 997 ? 34.130 20.562 -34.689 1.00 84.25 997 GLN A CA 1
ATOM 7874 C C . GLN A 1 997 ? 34.408 19.954 -33.309 1.00 84.25 997 GLN A C 1
ATOM 7876 O O . GLN A 1 997 ? 33.713 19.057 -32.824 1.00 84.25 997 GLN A O 1
ATOM 7881 N N . VAL A 1 998 ? 35.433 20.494 -32.650 1.00 76.38 998 VAL A N 1
ATOM 7882 C CA . VAL A 1 998 ? 35.766 20.150 -31.269 1.00 76.38 998 VAL A CA 1
ATOM 7883 C C . VAL A 1 998 ? 35.102 21.170 -30.339 1.00 76.38 998 VAL A C 1
ATOM 7885 O O . VAL A 1 998 ? 35.255 22.380 -30.549 1.00 76.38 998 VAL A O 1
ATOM 7888 N N . PRO A 1 999 ? 34.380 20.728 -29.295 1.00 67.94 999 PRO A N 1
ATOM 7889 C CA . PRO A 1 999 ? 33.855 21.594 -28.252 1.00 67.94 999 PRO A CA 1
ATOM 7890 C C . PRO A 1 999 ? 34.939 22.527 -27.702 1.00 67.94 999 PRO A C 1
ATOM 7892 O O . PRO A 1 999 ? 35.935 22.069 -27.140 1.00 67.94 999 PRO A O 1
ATOM 7895 N N . LYS A 1 1000 ? 34.739 23.848 -27.803 1.00 63.34 1000 LYS A N 1
ATOM 7896 C CA . LYS A 1 1000 ? 35.532 24.808 -27.023 1.00 63.34 1000 LYS A CA 1
ATOM 7897 C C . LYS A 1 1000 ? 35.170 24.620 -25.551 1.00 63.34 1000 LYS A C 1
ATOM 7899 O O . LYS A 1 1000 ? 34.139 25.107 -25.093 1.00 63.34 1000 LYS A O 1
ATOM 7904 N N . LEU A 1 1001 ? 35.986 23.865 -24.826 1.00 61.38 1001 LEU A N 1
ATOM 7905 C CA . LEU A 1 1001 ? 35.873 23.732 -23.382 1.00 61.38 1001 LEU A CA 1
ATOM 7906 C C . LEU A 1 1001 ? 36.664 24.853 -22.724 1.00 61.38 1001 LEU A C 1
ATOM 7908 O O . LEU A 1 1001 ? 37.866 24.971 -22.948 1.00 61.38 1001 LEU A O 1
ATOM 7912 N N . ASP A 1 1002 ? 36.003 25.642 -21.882 1.00 56.47 1002 ASP A N 1
ATOM 7913 C CA . ASP A 1 1002 ? 36.659 26.627 -21.020 1.00 56.47 1002 ASP A CA 1
ATOM 7914 C C . ASP A 1 1002 ? 37.324 25.905 -19.831 1.00 56.47 1002 ASP A C 1
ATOM 7916 O O . ASP A 1 1002 ? 36.917 25.988 -18.671 1.00 56.47 1002 ASP A O 1
ATOM 7920 N N . VAL A 1 1003 ? 38.293 25.047 -20.150 1.00 55.09 1003 VAL A N 1
ATOM 7921 C CA . VAL A 1 1003 ? 39.149 24.359 -19.184 1.00 55.09 1003 VAL A CA 1
ATOM 7922 C C . VAL A 1 1003 ? 40.396 25.218 -19.015 1.00 55.09 1003 VAL A C 1
ATOM 7924 O O . VAL A 1 1003 ? 41.331 25.154 -19.807 1.00 55.09 1003 VAL A O 1
ATOM 7927 N N . GLY A 1 1004 ? 40.367 26.108 -18.019 1.00 54.84 1004 GLY A N 1
ATOM 7928 C CA . GLY A 1 1004 ? 41.386 27.141 -17.819 1.00 54.84 1004 GLY A CA 1
ATOM 7929 C C . GLY A 1 1004 ? 42.829 26.639 -17.978 1.00 54.84 1004 GLY A C 1
ATOM 7930 O O . GLY A 1 1004 ? 43.183 25.616 -17.411 1.00 54.84 1004 GLY A O 1
ATOM 7931 N N . LYS A 1 1005 ? 43.640 27.378 -18.754 1.00 53.50 1005 LYS A N 1
ATOM 7932 C CA . LYS A 1 1005 ? 45.104 27.296 -19.018 1.00 53.50 1005 LYS A CA 1
ATOM 7933 C C . LYS A 1 1005 ? 45.795 25.923 -19.208 1.00 53.50 1005 LYS A C 1
ATOM 7935 O O . LYS A 1 1005 ? 46.972 25.918 -19.569 1.00 53.50 1005 LYS A O 1
ATOM 7940 N N . TRP A 1 1006 ? 45.129 24.781 -19.069 1.00 47.03 1006 TRP A N 1
ATOM 7941 C CA . TRP A 1 1006 ? 45.717 23.462 -19.313 1.00 47.03 1006 TRP A CA 1
ATOM 7942 C C . TRP A 1 1006 ? 45.579 23.099 -20.794 1.00 47.03 1006 TRP A C 1
ATOM 7944 O O . TRP A 1 1006 ? 44.528 22.661 -21.256 1.00 47.03 1006 TRP A O 1
ATOM 7954 N N . ARG A 1 1007 ? 46.662 23.313 -21.552 1.00 44.78 1007 ARG A N 1
ATOM 7955 C CA . ARG A 1 1007 ? 46.798 22.914 -22.961 1.00 44.78 1007 ARG A CA 1
ATOM 7956 C C . ARG A 1 1007 ? 46.812 21.383 -23.082 1.00 44.78 1007 ARG A C 1
ATOM 7958 O O . ARG A 1 1007 ? 47.883 20.795 -23.175 1.00 44.78 1007 ARG A O 1
ATOM 7965 N N . ASN A 1 1008 ? 45.648 20.738 -23.108 1.00 48.72 1008 ASN A N 1
ATOM 7966 C CA . ASN A 1 1008 ? 45.550 19.409 -23.709 1.00 48.72 1008 ASN A CA 1
ATOM 7967 C C . ASN A 1 1008 ? 45.375 19.572 -25.225 1.00 48.72 1008 ASN A C 1
ATOM 7969 O O . ASN A 1 1008 ? 44.538 20.374 -25.647 1.00 48.72 1008 ASN A O 1
ATOM 7973 N N . PRO A 1 1009 ? 46.159 18.861 -26.055 1.00 50.81 1009 PRO A N 1
ATOM 7974 C CA . PRO A 1 1009 ? 45.968 18.889 -27.495 1.00 50.81 1009 PRO A CA 1
ATOM 7975 C C . PRO A 1 1009 ? 44.556 18.402 -27.837 1.00 50.81 1009 PRO A C 1
ATOM 7977 O O . PRO A 1 1009 ? 44.044 17.460 -27.234 1.00 50.81 1009 PRO A O 1
ATOM 7980 N N . ILE A 1 1010 ? 43.940 19.079 -28.804 1.00 54.44 1010 ILE A N 1
ATOM 7981 C CA . ILE A 1 1010 ? 42.665 18.737 -29.435 1.00 54.44 1010 ILE A CA 1
ATOM 7982 C C . ILE A 1 1010 ? 42.801 17.315 -30.009 1.00 54.44 1010 ILE A C 1
ATOM 7984 O O . ILE A 1 1010 ? 43.289 17.140 -31.120 1.00 54.44 1010 ILE A O 1
ATOM 7988 N N . SER A 1 1011 ? 42.463 16.281 -29.236 1.00 67.12 1011 SER A N 1
ATOM 7989 C CA . SER A 1 1011 ? 42.425 14.906 -29.742 1.00 67.12 1011 SER A CA 1
ATOM 7990 C C . SER A 1 1011 ? 41.124 14.676 -30.511 1.00 67.12 1011 SER A C 1
ATOM 7992 O O . SER A 1 1011 ? 40.071 15.187 -30.123 1.00 67.12 1011 SER A O 1
ATOM 7994 N N . ALA A 1 1012 ? 41.183 13.883 -31.587 1.00 67.44 1012 ALA A N 1
ATOM 7995 C CA . ALA A 1 1012 ? 40.021 13.467 -32.381 1.00 67.44 1012 ALA A CA 1
ATOM 7996 C C . ALA A 1 1012 ? 38.903 12.831 -31.524 1.00 67.44 1012 ALA A C 1
ATOM 7998 O O . ALA A 1 1012 ? 37.725 12.910 -31.869 1.00 67.44 1012 ALA A O 1
ATOM 7999 N N . GLU A 1 1013 ? 39.261 12.291 -30.355 1.00 75.44 1013 GLU A N 1
ATOM 8000 C CA . GLU A 1 1013 ? 38.343 11.762 -29.342 1.00 75.44 1013 GLU A CA 1
ATOM 8001 C C . GLU A 1 1013 ? 37.386 12.819 -28.763 1.00 75.44 1013 GLU A C 1
ATOM 8003 O O . GLU A 1 1013 ? 36.353 12.480 -28.195 1.00 75.44 1013 GLU A O 1
ATOM 8008 N N . ASN A 1 1014 ? 37.691 14.109 -28.908 1.00 74.50 1014 ASN A N 1
ATOM 8009 C CA . ASN A 1 1014 ? 36.820 15.195 -28.461 1.00 74.50 1014 ASN A CA 1
ATOM 8010 C C . ASN A 1 1014 ? 35.911 15.739 -29.571 1.00 74.50 1014 ASN A C 1
ATOM 8012 O O . ASN A 1 1014 ? 35.110 16.625 -29.295 1.00 74.50 1014 ASN A O 1
ATOM 8016 N N . SER A 1 1015 ? 36.012 15.239 -30.806 1.00 81.44 1015 SER A N 1
ATOM 8017 C CA . SER A 1 1015 ? 35.130 15.655 -31.904 1.00 81.44 1015 SER A CA 1
ATOM 8018 C C . SER A 1 1015 ? 33.671 15.262 -31.643 1.00 81.44 1015 SER A C 1
ATOM 8020 O O . SER A 1 1015 ? 33.396 14.251 -30.986 1.00 81.44 1015 SER A O 1
ATOM 8022 N N . ALA A 1 1016 ? 32.721 16.036 -32.175 1.00 81.06 1016 ALA A N 1
ATOM 8023 C CA . ALA A 1 1016 ? 31.295 15.714 -32.088 1.00 81.06 1016 ALA A CA 1
ATOM 8024 C C . ALA A 1 1016 ? 30.990 14.301 -32.616 1.00 81.06 1016 ALA A C 1
ATOM 8026 O O . ALA A 1 1016 ? 30.275 13.538 -31.963 1.00 81.06 1016 ALA A O 1
ATOM 8027 N N . ALA A 1 1017 ? 31.599 13.922 -33.746 1.00 82.12 1017 ALA A N 1
ATOM 8028 C CA . ALA A 1 1017 ? 31.424 12.592 -34.324 1.00 82.12 1017 ALA A CA 1
ATOM 8029 C C . ALA A 1 1017 ? 31.906 11.476 -33.398 1.00 82.12 1017 ALA A C 1
ATOM 8031 O O . ALA A 1 1017 ? 31.194 10.492 -33.205 1.00 82.12 1017 ALA A O 1
ATOM 8032 N N . PHE A 1 1018 ? 33.071 11.626 -32.767 1.00 82.62 1018 PHE A N 1
ATOM 8033 C CA . PHE A 1 1018 ? 33.535 10.616 -31.820 1.00 82.62 1018 PHE A CA 1
ATOM 8034 C C . PHE A 1 1018 ? 32.592 10.501 -30.616 1.00 82.62 1018 PHE A C 1
ATOM 8036 O O . PHE A 1 1018 ? 32.294 9.399 -30.159 1.00 82.62 1018 PHE A O 1
ATOM 8043 N N . GLN A 1 1019 ? 32.073 11.619 -30.106 1.00 82.94 1019 GLN A N 1
ATOM 8044 C CA . GLN A 1 1019 ? 31.196 11.595 -28.934 1.00 82.94 1019 GLN A CA 1
ATOM 8045 C C . GLN A 1 1019 ? 29.849 10.909 -29.204 1.00 82.94 1019 GLN A C 1
ATOM 8047 O O . GLN A 1 1019 ? 29.364 10.211 -28.308 1.00 82.94 1019 GLN A O 1
ATOM 8052 N N . LEU A 1 1020 ? 29.294 11.073 -30.412 1.00 81.88 1020 LEU A N 1
ATOM 8053 C CA . LEU A 1 1020 ? 28.026 10.468 -30.834 1.00 81.88 1020 LEU A CA 1
ATOM 8054 C C . LEU A 1 1020 ? 28.176 9.028 -31.345 1.00 81.88 1020 LEU A C 1
ATOM 8056 O O . LEU A 1 1020 ? 27.299 8.204 -31.095 1.00 81.88 1020 LEU A O 1
ATOM 8060 N N . PHE A 1 1021 ? 29.264 8.721 -32.060 1.00 85.31 1021 PHE A N 1
ATOM 8061 C CA . PHE A 1 1021 ? 29.355 7.508 -32.883 1.00 85.31 1021 PHE A CA 1
ATOM 8062 C C . PHE A 1 1021 ? 30.480 6.543 -32.506 1.00 85.31 1021 PHE A C 1
ATOM 8064 O O . PHE A 1 1021 ? 30.653 5.536 -33.188 1.00 85.31 1021 PHE A O 1
ATOM 8071 N N . LYS A 1 1022 ? 31.243 6.793 -31.431 1.00 83.25 1022 LYS A N 1
ATOM 8072 C CA . LYS A 1 1022 ? 32.362 5.918 -31.014 1.00 83.25 1022 LYS A CA 1
ATOM 8073 C C . LYS A 1 1022 ? 32.005 4.427 -30.915 1.00 83.25 1022 LYS A C 1
ATOM 8075 O O . LYS A 1 1022 ? 32.884 3.605 -31.140 1.00 83.25 1022 LYS A O 1
ATOM 8080 N N . ASP A 1 1023 ? 30.751 4.096 -30.604 1.00 84.12 1023 ASP A N 1
ATOM 8081 C CA . ASP A 1 1023 ? 30.277 2.723 -30.381 1.00 84.12 1023 ASP A CA 1
ATOM 8082 C C . ASP A 1 1023 ? 29.521 2.139 -31.596 1.00 84.12 1023 ASP A C 1
ATOM 8084 O O . ASP A 1 1023 ? 29.022 1.014 -31.542 1.00 84.12 1023 ASP A O 1
ATOM 8088 N N . VAL A 1 1024 ? 29.432 2.882 -32.709 1.00 85.50 1024 VAL A N 1
ATOM 8089 C CA . VAL A 1 1024 ? 28.832 2.394 -33.960 1.00 85.50 1024 VAL A CA 1
ATOM 8090 C C . VAL A 1 1024 ? 29.741 1.326 -34.555 1.00 85.50 1024 VAL A C 1
ATOM 8092 O O . VAL A 1 1024 ? 30.913 1.591 -34.817 1.00 85.50 1024 VAL A O 1
ATOM 8095 N N . LYS A 1 1025 ? 29.196 0.122 -34.758 1.00 86.38 1025 LYS A N 1
ATOM 8096 C CA . LYS A 1 1025 ? 29.892 -0.994 -35.407 1.00 86.38 1025 LYS A CA 1
ATOM 8097 C C . LYS A 1 1025 ? 29.836 -0.845 -36.924 1.00 86.38 1025 LYS A C 1
ATOM 8099 O O . LYS A 1 1025 ? 28.746 -0.751 -37.490 1.00 86.38 1025 LYS A O 1
ATOM 8104 N N . MET A 1 1026 ? 31.003 -0.865 -37.550 1.00 86.56 1026 MET A N 1
ATOM 8105 C CA . MET A 1 1026 ? 31.189 -0.900 -38.997 1.00 86.56 1026 MET A CA 1
ATOM 8106 C C . MET A 1 1026 ? 30.930 -2.309 -39.546 1.00 86.56 1026 MET A C 1
ATOM 8108 O O . MET A 1 1026 ? 30.786 -3.268 -38.783 1.00 86.56 1026 MET A O 1
ATOM 8112 N N . GLU A 1 1027 ? 30.866 -2.442 -40.873 1.00 84.50 1027 GLU A N 1
ATOM 8113 C CA . GLU A 1 1027 ? 30.596 -3.725 -41.545 1.00 84.50 1027 GLU A CA 1
ATOM 8114 C C . GLU A 1 1027 ? 31.659 -4.796 -41.238 1.00 84.50 1027 GLU A C 1
ATOM 8116 O O . GLU A 1 1027 ? 31.346 -5.983 -41.195 1.00 84.50 1027 GLU A O 1
ATOM 8121 N N . ASP A 1 1028 ? 32.892 -4.395 -40.919 1.00 86.50 1028 ASP A N 1
ATOM 8122 C CA . ASP A 1 1028 ? 33.965 -5.308 -40.503 1.00 86.50 1028 ASP A CA 1
ATOM 8123 C C . ASP A 1 1028 ? 33.944 -5.672 -39.000 1.00 86.50 1028 ASP A C 1
ATOM 8125 O O . ASP A 1 1028 ? 34.849 -6.342 -38.497 1.00 86.50 1028 ASP A O 1
ATOM 8129 N N . GLY A 1 1029 ? 32.920 -5.221 -38.268 1.00 85.88 1029 GLY A N 1
ATOM 8130 C CA . GLY A 1 1029 ? 32.710 -5.493 -36.847 1.00 85.88 1029 GLY A CA 1
ATOM 8131 C C . GLY A 1 1029 ? 33.465 -4.577 -35.878 1.00 85.88 1029 GLY A C 1
ATOM 8132 O O . GLY A 1 1029 ? 33.204 -4.657 -34.672 1.00 85.88 1029 GLY A O 1
ATOM 8133 N N . ARG A 1 1030 ? 34.354 -3.697 -36.360 1.00 84.81 1030 ARG A N 1
ATOM 8134 C CA . ARG A 1 1030 ? 35.073 -2.719 -35.526 1.00 84.81 1030 ARG A CA 1
ATOM 8135 C C . ARG A 1 1030 ? 34.212 -1.490 -35.245 1.00 84.81 1030 ARG A C 1
ATOM 8137 O O . ARG A 1 1030 ? 33.359 -1.114 -36.042 1.00 84.81 1030 ARG A O 1
ATOM 8144 N N . THR A 1 1031 ? 34.431 -0.850 -34.104 1.00 85.44 1031 THR A N 1
ATOM 8145 C CA . THR A 1 1031 ? 33.773 0.413 -33.740 1.00 85.44 1031 THR A CA 1
ATOM 8146 C C . THR A 1 1031 ? 34.622 1.616 -34.132 1.00 85.44 1031 THR A C 1
ATOM 8148 O O . THR A 1 1031 ? 35.839 1.495 -34.255 1.00 85.44 1031 THR A O 1
ATOM 8151 N N . LEU A 1 1032 ? 34.029 2.808 -34.264 1.00 78.75 1032 LEU A N 1
ATOM 8152 C CA . LEU A 1 1032 ? 34.801 4.040 -34.505 1.00 78.75 1032 LEU A CA 1
ATOM 8153 C C . LEU A 1 1032 ? 35.903 4.255 -33.447 1.00 78.75 1032 LEU A C 1
ATOM 8155 O O . LEU A 1 1032 ? 36.989 4.742 -33.770 1.00 78.75 1032 LEU A O 1
ATOM 8159 N N . LYS A 1 1033 ? 35.664 3.836 -32.199 1.00 81.62 1033 LYS A N 1
ATOM 8160 C CA . LYS A 1 1033 ? 36.676 3.822 -31.136 1.00 81.62 1033 LYS A CA 1
ATOM 8161 C C . LYS A 1 1033 ? 37.901 2.973 -31.492 1.00 81.62 1033 LYS A C 1
ATOM 8163 O O . LYS A 1 1033 ? 39.017 3.370 -31.166 1.00 81.62 1033 LYS A O 1
ATOM 8168 N N . ASP A 1 1034 ? 37.708 1.844 -32.169 1.00 80.62 1034 ASP A N 1
ATOM 8169 C CA . ASP A 1 1034 ? 38.785 0.928 -32.555 1.00 80.62 1034 ASP A CA 1
ATOM 8170 C C . ASP A 1 1034 ? 39.652 1.492 -33.695 1.00 80.62 1034 ASP A C 1
ATOM 8172 O O . ASP A 1 1034 ? 40.849 1.201 -33.752 1.00 80.62 1034 ASP A O 1
ATOM 8176 N N . TYR A 1 1035 ? 39.078 2.327 -34.572 1.00 71.19 1035 TYR A N 1
ATOM 8177 C CA . TYR A 1 1035 ? 39.815 3.024 -35.638 1.00 71.19 1035 TYR A CA 1
ATOM 8178 C C . TYR A 1 1035 ? 40.538 4.275 -35.129 1.00 71.19 1035 TYR A C 1
ATOM 8180 O O . TYR A 1 1035 ? 41.728 4.456 -35.389 1.00 71.19 1035 TYR A O 1
ATOM 8188 N N . ALA A 1 1036 ? 39.853 5.114 -34.346 1.00 63.91 1036 ALA A N 1
ATOM 8189 C CA . ALA A 1 1036 ? 40.403 6.379 -33.852 1.00 63.91 1036 ALA A CA 1
ATOM 8190 C C . ALA A 1 1036 ? 41.624 6.192 -32.929 1.00 63.91 1036 ALA A C 1
ATOM 8192 O O . ALA A 1 1036 ? 42.469 7.083 -32.835 1.00 63.91 1036 ALA A O 1
ATOM 8193 N N . TYR A 1 1037 ? 41.737 5.031 -32.271 1.00 54.00 1037 TYR A N 1
ATOM 8194 C CA . TYR A 1 1037 ? 42.852 4.712 -31.376 1.00 54.00 1037 TYR A CA 1
ATOM 8195 C C . TYR A 1 1037 ? 44.178 4.451 -32.114 1.00 54.00 1037 TYR A C 1
ATOM 8197 O O . TYR A 1 1037 ? 45.237 4.538 -31.493 1.00 54.00 1037 TYR A O 1
ATOM 8205 N N . LYS A 1 1038 ? 44.145 4.133 -33.418 1.00 54.25 1038 LYS A N 1
ATOM 8206 C CA . LYS A 1 1038 ? 45.351 3.773 -34.183 1.00 54.25 1038 LYS A CA 1
ATOM 8207 C C . LYS A 1 1038 ? 45.959 4.938 -34.964 1.00 54.25 1038 LYS A C 1
ATOM 8209 O O . LYS A 1 1038 ? 47.158 5.155 -34.822 1.00 54.25 1038 LYS A O 1
ATOM 8214 N N . ASP A 1 1039 ? 45.156 5.730 -35.678 1.00 55.03 1039 ASP A N 1
ATOM 8215 C CA . ASP A 1 1039 ? 45.709 6.654 -36.689 1.00 55.03 1039 ASP A CA 1
ATOM 8216 C C . ASP A 1 1039 ? 45.472 8.152 -36.411 1.00 55.03 1039 ASP A C 1
ATOM 8218 O O . ASP A 1 1039 ? 45.988 9.005 -37.126 1.00 55.03 1039 ASP A O 1
ATOM 8222 N N . ARG A 1 1040 ? 44.758 8.514 -35.329 1.00 54.94 1040 ARG A N 1
ATOM 8223 C CA . ARG A 1 1040 ? 44.404 9.906 -34.938 1.00 54.94 1040 ARG A CA 1
ATOM 8224 C C . ARG A 1 1040 ? 43.683 10.749 -36.008 1.00 54.94 1040 ARG A C 1
ATOM 8226 O O . ARG A 1 1040 ? 43.291 11.874 -35.697 1.00 54.94 1040 ARG A O 1
ATOM 8233 N N . THR A 1 1041 ? 43.459 10.227 -37.206 1.00 58.91 1041 THR A N 1
ATOM 8234 C CA . THR A 1 1041 ? 42.556 10.756 -38.227 1.00 58.91 1041 THR A CA 1
ATOM 8235 C C . THR A 1 1041 ? 41.254 9.959 -38.207 1.00 58.91 1041 THR A C 1
ATOM 8237 O O . THR A 1 1041 ? 41.230 8.777 -37.861 1.00 58.91 1041 THR A O 1
ATOM 8240 N N . ILE A 1 1042 ? 40.136 10.617 -38.514 1.00 64.69 1042 ILE A N 1
ATOM 8241 C CA . ILE A 1 1042 ? 38.855 9.939 -38.719 1.00 64.69 1042 ILE A CA 1
ATOM 8242 C C . ILE A 1 1042 ? 38.549 10.007 -40.216 1.00 64.69 1042 ILE A C 1
ATOM 8244 O O . ILE A 1 1042 ? 37.650 10.724 -40.643 1.00 64.69 1042 ILE A O 1
ATOM 8248 N N . ASP A 1 1043 ? 39.331 9.291 -41.024 1.00 67.56 1043 ASP A N 1
ATOM 8249 C CA . ASP A 1 1043 ? 39.255 9.396 -42.491 1.00 67.56 1043 ASP A CA 1
ATOM 8250 C C . ASP A 1 1043 ? 37.931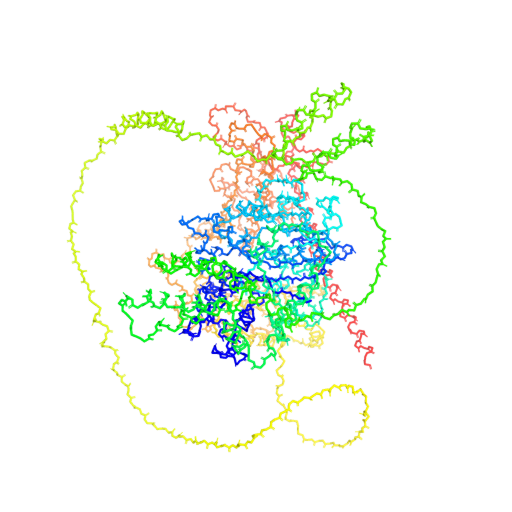 8.856 -43.082 1.00 67.56 1043 ASP A C 1
ATOM 8252 O O . ASP A 1 1043 ? 37.641 9.074 -44.253 1.00 67.56 1043 ASP A O 1
ATOM 8256 N N . ASN A 1 1044 ? 37.059 8.260 -42.251 1.00 77.12 1044 ASN A N 1
ATOM 8257 C CA . ASN A 1 1044 ? 35.796 7.633 -42.662 1.00 77.12 1044 ASN A CA 1
ATOM 8258 C C . ASN A 1 1044 ? 34.556 8.114 -41.866 1.00 77.12 1044 ASN A C 1
ATOM 8260 O O . ASN A 1 1044 ? 33.620 7.339 -41.660 1.00 77.12 1044 ASN A O 1
ATOM 8264 N N . ILE A 1 1045 ? 34.495 9.367 -41.384 1.00 83.00 1045 ILE A N 1
ATOM 8265 C CA . ILE A 1 1045 ? 33.325 9.833 -40.594 1.00 83.00 1045 ILE A CA 1
ATOM 8266 C C . ILE A 1 1045 ? 32.000 9.650 -41.348 1.00 83.00 1045 ILE A C 1
ATOM 8268 O O . ILE A 1 1045 ? 31.016 9.190 -40.768 1.00 83.00 1045 ILE A O 1
ATOM 8272 N N . SER A 1 1046 ? 31.963 9.986 -42.636 1.00 84.44 1046 SER A N 1
ATOM 8273 C CA . SER A 1 1046 ? 30.771 9.829 -43.479 1.00 84.44 1046 SER A CA 1
ATOM 8274 C C . SER A 1 1046 ? 30.309 8.377 -43.597 1.00 84.44 1046 SER A C 1
ATOM 8276 O O . SER A 1 1046 ? 29.103 8.115 -43.599 1.00 84.44 1046 SER A O 1
ATOM 8278 N N . GLU A 1 1047 ? 31.235 7.422 -43.599 1.00 86.62 1047 GLU A N 1
ATOM 8279 C CA . GLU A 1 1047 ? 30.916 5.995 -43.579 1.00 86.62 1047 GLU A CA 1
ATOM 8280 C C . GLU A 1 1047 ? 30.286 5.585 -42.239 1.00 86.62 1047 GLU A C 1
ATOM 8282 O O . GLU A 1 1047 ? 29.242 4.931 -42.215 1.00 86.62 1047 GLU A O 1
ATOM 8287 N N . VAL A 1 1048 ? 30.854 6.047 -41.119 1.00 85.50 1048 VAL A N 1
ATOM 8288 C CA . VAL A 1 1048 ? 30.324 5.782 -39.769 1.00 85.50 1048 VAL A CA 1
ATOM 8289 C C . VAL A 1 1048 ? 28.922 6.371 -39.598 1.00 85.50 1048 VAL A C 1
ATOM 8291 O O . VAL A 1 1048 ? 28.025 5.704 -39.078 1.00 85.50 1048 VAL A O 1
ATOM 8294 N N . MET A 1 1049 ? 28.704 7.604 -40.064 1.00 91.31 1049 MET A N 1
ATOM 8295 C CA . MET A 1 1049 ? 27.384 8.244 -40.051 1.00 91.31 1049 MET A CA 1
ATOM 8296 C C . MET A 1 1049 ? 26.380 7.457 -40.901 1.00 91.31 1049 MET A C 1
ATOM 8298 O O . MET A 1 1049 ? 25.259 7.207 -40.456 1.00 91.31 1049 MET A O 1
ATOM 8302 N N . SER A 1 1050 ? 26.790 6.999 -42.086 1.00 90.69 1050 SER A N 1
ATOM 8303 C CA . SER A 1 1050 ? 25.941 6.177 -42.959 1.00 90.69 1050 SER A CA 1
ATOM 8304 C C . SER A 1 1050 ? 25.544 4.867 -42.275 1.00 90.69 1050 SER A C 1
ATOM 8306 O O . SER A 1 1050 ? 24.379 4.470 -42.303 1.00 90.69 1050 SER A O 1
ATOM 8308 N N . GLN A 1 1051 ? 26.488 4.215 -41.597 1.00 89.38 1051 GLN A N 1
ATOM 8309 C CA . GLN A 1 1051 ? 26.229 2.971 -40.877 1.00 89.38 1051 GLN A CA 1
ATOM 8310 C C . GLN A 1 1051 ? 25.315 3.172 -39.659 1.00 89.38 1051 GLN A C 1
ATOM 8312 O O . GLN A 1 1051 ? 24.432 2.347 -39.390 1.00 89.38 1051 GLN A O 1
ATOM 8317 N N . HIS A 1 1052 ? 25.479 4.290 -38.947 1.00 90.06 1052 HIS A N 1
ATOM 8318 C CA . HIS A 1 1052 ? 24.572 4.684 -37.874 1.00 90.06 1052 HIS A CA 1
ATOM 8319 C C . HIS A 1 1052 ? 23.139 4.876 -38.392 1.00 90.06 1052 HIS A C 1
ATOM 8321 O O . HIS A 1 1052 ? 22.213 4.329 -37.794 1.00 90.06 1052 HIS A O 1
ATOM 8327 N N . LEU A 1 1053 ? 22.961 5.577 -39.522 1.00 91.00 1053 LEU A N 1
ATOM 8328 C CA . LEU A 1 1053 ? 21.654 5.774 -40.162 1.00 91.00 1053 LEU A CA 1
ATOM 8329 C C . LEU A 1 1053 ? 21.010 4.454 -40.575 1.00 91.00 1053 LEU A C 1
ATOM 8331 O O . LEU A 1 1053 ? 19.859 4.211 -40.230 1.00 91.00 1053 LEU A O 1
ATOM 8335 N N . LYS A 1 1054 ? 21.751 3.567 -41.251 1.00 91.75 1054 LYS A N 1
ATOM 8336 C CA . LYS A 1 1054 ? 21.241 2.234 -41.617 1.00 91.75 1054 LYS A CA 1
ATOM 8337 C C . LYS A 1 1054 ? 20.709 1.487 -40.389 1.00 91.75 1054 LYS A C 1
ATOM 8339 O O . LYS A 1 1054 ? 19.619 0.922 -40.424 1.00 91.75 1054 LYS A O 1
ATOM 8344 N N . THR A 1 1055 ? 21.467 1.513 -39.291 1.00 87.88 1055 THR A N 1
ATOM 8345 C CA . THR A 1 1055 ? 21.109 0.805 -38.054 1.00 87.88 1055 THR A CA 1
ATOM 8346 C C . THR A 1 1055 ? 19.902 1.437 -37.356 1.00 87.88 1055 THR A C 1
ATOM 8348 O O . THR A 1 1055 ? 19.018 0.713 -36.896 1.00 87.88 1055 THR A O 1
ATOM 8351 N N . SER A 1 1056 ? 19.838 2.770 -37.280 1.00 87.50 1056 SER A N 1
ATOM 8352 C CA . SER A 1 1056 ? 18.728 3.480 -36.635 1.00 87.50 1056 SER A CA 1
ATOM 8353 C C . SER A 1 1056 ? 17.426 3.359 -37.430 1.00 87.50 1056 SER A C 1
ATOM 8355 O O . SER A 1 1056 ? 16.382 3.099 -36.835 1.00 87.50 1056 SER A O 1
ATOM 8357 N N . ILE A 1 1057 ? 17.495 3.436 -38.763 1.00 91.38 1057 ILE A N 1
ATOM 8358 C CA . ILE A 1 1057 ? 16.358 3.214 -39.669 1.00 91.38 1057 ILE A CA 1
ATOM 8359 C C . ILE A 1 1057 ? 15.826 1.789 -39.519 1.00 91.38 1057 ILE A C 1
ATOM 8361 O O . ILE A 1 1057 ? 14.630 1.607 -39.308 1.00 91.38 1057 ILE A O 1
ATOM 8365 N N . ALA A 1 1058 ? 16.702 0.779 -39.553 1.00 90.25 1058 ALA A N 1
ATOM 8366 C CA . ALA A 1 1058 ? 16.290 -0.614 -39.385 1.00 90.25 1058 ALA A CA 1
ATOM 8367 C C . ALA A 1 1058 ? 15.633 -0.864 -38.015 1.00 90.25 1058 ALA A C 1
ATOM 8369 O O . ALA A 1 1058 ? 14.666 -1.622 -37.916 1.00 90.25 1058 ALA A O 1
ATOM 8370 N N . ALA A 1 1059 ? 16.130 -0.221 -36.952 1.00 86.38 1059 ALA A N 1
ATOM 8371 C CA . ALA A 1 1059 ? 15.531 -0.307 -35.622 1.00 86.38 1059 ALA A CA 1
ATOM 8372 C C . ALA A 1 1059 ? 14.130 0.329 -35.572 1.00 86.38 1059 ALA A C 1
ATOM 8374 O O . ALA A 1 1059 ? 13.210 -0.281 -35.022 1.00 86.38 1059 ALA A O 1
ATOM 8375 N N . GLU A 1 1060 ? 13.952 1.507 -36.178 1.00 87.75 1060 GLU A N 1
ATOM 8376 C CA . GLU A 1 1060 ? 12.661 2.207 -36.238 1.00 87.75 1060 GLU A CA 1
ATOM 8377 C C . GLU A 1 1060 ? 11.647 1.444 -37.103 1.00 87.75 1060 GLU A C 1
ATOM 8379 O O . GLU A 1 1060 ? 10.525 1.209 -36.659 1.00 87.75 1060 GLU A O 1
ATOM 8384 N N . GLN A 1 1061 ? 12.057 0.933 -38.268 1.00 89.50 1061 GLN A N 1
ATOM 8385 C CA . GLN A 1 1061 ? 11.220 0.077 -39.118 1.00 89.50 1061 GLN A CA 1
ATOM 8386 C C . GLN A 1 1061 ? 10.824 -1.223 -38.410 1.00 89.50 1061 GLN A C 1
ATOM 8388 O O . GLN A 1 1061 ? 9.669 -1.637 -38.470 1.00 89.50 1061 GLN A O 1
ATOM 8393 N N . LYS A 1 1062 ? 11.747 -1.859 -37.675 1.00 89.00 1062 LYS A N 1
ATOM 8394 C CA . LYS A 1 1062 ? 11.435 -3.047 -36.864 1.00 89.00 1062 LYS A CA 1
ATOM 8395 C C . LYS A 1 1062 ? 10.439 -2.726 -35.750 1.00 89.00 1062 LYS A C 1
ATOM 8397 O O . LYS A 1 1062 ? 9.566 -3.543 -35.459 1.00 89.00 1062 LYS A O 1
ATOM 8402 N N . GLN A 1 1063 ? 10.562 -1.560 -35.116 1.00 80.19 1063 GLN A N 1
ATOM 8403 C CA . GLN A 1 1063 ? 9.615 -1.108 -34.101 1.00 80.19 1063 GLN A CA 1
ATOM 8404 C C . GLN A 1 1063 ? 8.236 -0.827 -34.711 1.00 80.19 1063 GLN A C 1
ATOM 8406 O O . GLN A 1 1063 ? 7.241 -1.275 -34.149 1.00 80.19 1063 GLN A O 1
ATOM 8411 N N . GLN A 1 1064 ? 8.172 -0.167 -35.870 1.00 78.75 1064 GLN A N 1
ATOM 8412 C CA . GLN A 1 1064 ? 6.929 0.065 -36.611 1.00 78.75 1064 GLN A CA 1
ATOM 8413 C C . GLN A 1 1064 ? 6.271 -1.254 -37.036 1.00 78.75 1064 GLN A C 1
ATOM 8415 O O . GLN A 1 1064 ? 5.091 -1.456 -36.762 1.00 78.75 1064 GLN A O 1
ATOM 8420 N N . ALA A 1 1065 ? 7.037 -2.192 -37.601 1.00 81.88 1065 ALA A N 1
ATOM 8421 C CA . ALA A 1 1065 ? 6.548 -3.519 -37.974 1.00 81.88 1065 ALA A CA 1
ATOM 8422 C C . ALA A 1 1065 ? 6.033 -4.305 -36.760 1.00 81.88 1065 ALA A C 1
ATOM 8424 O O . ALA A 1 1065 ? 5.006 -4.971 -36.849 1.00 81.88 1065 ALA A O 1
ATOM 8425 N N . LYS A 1 1066 ? 6.699 -4.193 -35.602 1.00 83.12 1066 LYS A N 1
ATOM 8426 C CA . LYS A 1 1066 ? 6.226 -4.799 -34.351 1.00 83.12 1066 LYS A CA 1
ATOM 8427 C C . LYS A 1 1066 ? 4.912 -4.172 -33.880 1.00 83.12 1066 LYS A C 1
ATOM 8429 O O . LYS A 1 1066 ? 4.005 -4.907 -33.508 1.00 83.12 1066 LYS A O 1
ATOM 8434 N N . SER A 1 1067 ? 4.798 -2.844 -33.899 1.00 72.12 1067 SER A N 1
ATOM 8435 C CA . SER A 1 1067 ? 3.560 -2.143 -33.531 1.00 72.12 1067 SER A CA 1
ATOM 8436 C C . SER A 1 1067 ? 2.404 -2.509 -34.465 1.00 72.12 1067 SER A C 1
ATOM 8438 O O . SER A 1 1067 ? 1.297 -2.761 -34.000 1.00 72.12 1067 SER A O 1
ATOM 8440 N N . MET A 1 1068 ? 2.677 -2.610 -35.767 1.00 73.25 1068 MET A N 1
ATOM 8441 C CA . MET A 1 1068 ? 1.699 -3.018 -36.775 1.00 73.25 1068 MET A CA 1
ATOM 8442 C C . MET A 1 1068 ? 1.316 -4.497 -36.639 1.00 73.25 1068 MET A C 1
ATOM 8444 O O . MET A 1 1068 ? 0.143 -4.829 -36.739 1.00 73.25 1068 MET A O 1
ATOM 8448 N N . GLY A 1 1069 ? 2.269 -5.379 -36.321 1.00 80.69 1069 GLY A N 1
ATOM 8449 C CA . GLY A 1 1069 ? 2.003 -6.789 -36.025 1.00 80.69 1069 GLY A CA 1
ATOM 8450 C C . GLY A 1 1069 ? 1.107 -6.972 -34.800 1.00 80.69 1069 GLY A C 1
ATOM 8451 O O . GLY A 1 1069 ? 0.138 -7.716 -34.865 1.00 80.69 1069 GLY A O 1
ATOM 8452 N N . VAL A 1 1070 ? 1.357 -6.226 -33.718 1.00 69.88 1070 VAL A N 1
ATOM 8453 C CA . VAL A 1 1070 ? 0.485 -6.230 -32.528 1.00 69.88 1070 VAL A CA 1
ATOM 8454 C C . VAL A 1 1070 ? -0.919 -5.727 -32.870 1.00 69.88 1070 VAL A C 1
ATOM 8456 O O . VAL A 1 1070 ? -1.902 -6.290 -32.391 1.00 69.88 1070 VAL A O 1
ATOM 8459 N N . MET A 1 1071 ? -1.032 -4.693 -33.708 1.00 68.12 1071 MET A N 1
ATOM 8460 C CA . MET A 1 1071 ? -2.326 -4.195 -34.180 1.00 68.12 1071 MET A CA 1
ATOM 8461 C C . MET A 1 1071 ? -3.066 -5.265 -35.002 1.00 68.12 1071 MET A C 1
ATOM 8463 O O . MET A 1 1071 ? -4.224 -5.549 -34.711 1.00 68.12 1071 MET A O 1
ATOM 8467 N N . LEU A 1 1072 ? -2.392 -5.920 -35.952 1.00 69.88 1072 LEU A N 1
ATOM 8468 C CA . LEU A 1 1072 ? -2.969 -6.983 -36.786 1.00 69.88 1072 LEU A CA 1
ATOM 8469 C C . LEU A 1 1072 ? -3.349 -8.234 -35.982 1.00 69.88 1072 LEU A C 1
ATOM 8471 O O . LEU A 1 1072 ? -4.414 -8.794 -36.213 1.00 69.88 1072 LEU A O 1
ATOM 8475 N N . GLU A 1 1073 ? -2.535 -8.654 -35.009 1.00 70.12 1073 GLU A N 1
ATOM 8476 C CA . GLU A 1 1073 ? -2.873 -9.750 -34.087 1.00 70.12 1073 GLU A CA 1
ATOM 8477 C C . GLU A 1 1073 ? -4.092 -9.404 -33.226 1.00 70.12 1073 GLU A C 1
ATOM 8479 O O . GLU A 1 1073 ? -4.942 -10.259 -32.988 1.00 70.12 1073 GLU A O 1
ATOM 8484 N N . THR A 1 1074 ? -4.207 -8.145 -32.792 1.00 65.81 1074 THR A N 1
ATOM 8485 C CA . THR A 1 1074 ? -5.368 -7.665 -32.026 1.00 65.81 1074 THR A CA 1
ATOM 8486 C C . THR A 1 1074 ? -6.636 -7.703 -32.879 1.00 65.81 1074 THR A C 1
ATOM 8488 O O . THR A 1 1074 ? -7.666 -8.186 -32.414 1.00 65.81 1074 THR A O 1
ATOM 8491 N N . VAL A 1 1075 ? -6.549 -7.268 -34.140 1.00 62.06 1075 VAL A N 1
ATOM 8492 C CA . VAL A 1 1075 ? -7.660 -7.337 -35.103 1.00 62.06 1075 VAL A CA 1
ATOM 8493 C C . VAL A 1 1075 ? -8.020 -8.793 -35.425 1.00 62.06 1075 VAL A C 1
ATOM 8495 O O . VAL A 1 1075 ? -9.189 -9.160 -35.366 1.00 62.06 1075 VAL A O 1
ATOM 8498 N N . SER A 1 1076 ? -7.035 -9.659 -35.677 1.00 69.25 1076 SER A N 1
ATOM 8499 C CA . SER A 1 1076 ? -7.260 -11.082 -35.973 1.00 69.25 1076 SER A CA 1
ATOM 8500 C C . SER A 1 1076 ? -7.895 -11.831 -34.799 1.00 69.25 1076 SER A C 1
ATOM 8502 O O . SER A 1 1076 ? -8.801 -12.635 -35.002 1.00 69.25 1076 SER A O 1
ATOM 8504 N N . ALA A 1 1077 ? -7.449 -11.568 -33.566 1.00 66.31 1077 ALA A N 1
ATOM 8505 C CA . ALA A 1 1077 ? -8.025 -12.176 -32.369 1.00 66.31 1077 ALA A CA 1
ATOM 8506 C C . ALA A 1 1077 ? -9.475 -11.722 -32.134 1.00 66.31 1077 ALA A C 1
ATOM 8508 O O . ALA A 1 1077 ? -10.294 -12.521 -31.678 1.00 66.31 1077 ALA A O 1
ATOM 8509 N N . ALA A 1 1078 ? -9.798 -10.468 -32.472 1.00 63.22 1078 ALA A N 1
ATOM 8510 C CA . ALA A 1 1078 ? -11.173 -9.980 -32.460 1.00 63.22 1078 ALA A CA 1
ATOM 8511 C C . ALA A 1 1078 ? -12.030 -10.719 -33.504 1.00 63.22 1078 ALA A C 1
ATOM 8513 O O . ALA A 1 1078 ? -13.088 -11.232 -33.157 1.00 63.22 1078 ALA A O 1
ATOM 8514 N N . MET A 1 1079 ? -11.529 -10.891 -34.735 1.00 64.44 1079 MET A N 1
ATOM 8515 C CA . MET A 1 1079 ? -12.233 -11.636 -35.792 1.00 64.44 1079 MET A CA 1
ATOM 8516 C C . MET A 1 1079 ? -12.477 -13.113 -35.430 1.00 64.44 1079 MET A C 1
ATOM 8518 O O . MET A 1 1079 ? -13.567 -13.638 -35.658 1.00 64.44 1079 MET A O 1
ATOM 8522 N N . GLU A 1 1080 ? -11.491 -13.805 -34.849 1.00 71.69 1080 GLU A N 1
ATOM 8523 C CA . GLU A 1 1080 ? -11.650 -15.206 -34.423 1.00 71.69 1080 GLU A CA 1
ATOM 8524 C C . GLU A 1 1080 ? -12.679 -15.372 -33.297 1.00 71.69 1080 GLU A C 1
ATOM 8526 O O . GLU A 1 1080 ? -13.398 -16.377 -33.263 1.00 71.69 1080 GLU A O 1
ATOM 8531 N N . ALA A 1 1081 ? -12.759 -14.404 -32.377 1.00 68.06 1081 ALA A N 1
ATOM 8532 C CA . ALA A 1 1081 ? -13.759 -14.401 -31.315 1.00 68.06 1081 ALA A CA 1
ATOM 8533 C C . ALA A 1 1081 ? -15.179 -14.299 -31.895 1.00 68.06 1081 ALA A C 1
ATOM 8535 O O . ALA A 1 1081 ? -16.036 -15.108 -31.529 1.00 68.06 1081 ALA A O 1
ATOM 8536 N N . THR A 1 1082 ? -15.382 -13.412 -32.873 1.00 56.91 1082 THR A N 1
ATOM 8537 C CA . THR A 1 1082 ? -16.663 -13.218 -33.569 1.00 56.91 1082 THR A CA 1
ATOM 8538 C C . THR A 1 1082 ? -17.116 -14.478 -34.310 1.00 56.91 1082 THR A C 1
ATOM 8540 O O . THR A 1 1082 ? -18.217 -14.974 -34.080 1.00 56.91 1082 THR A O 1
ATOM 8543 N N . VAL A 1 1083 ? -16.241 -15.104 -35.110 1.00 74.19 1083 VAL A N 1
ATOM 8544 C CA . VAL A 1 1083 ? -16.581 -16.348 -35.840 1.00 74.19 1083 VAL A CA 1
ATOM 8545 C C . VAL A 1 1083 ? -16.986 -17.477 -34.883 1.00 74.19 1083 VAL A C 1
ATOM 8547 O O . VAL A 1 1083 ? -17.829 -18.326 -35.196 1.00 74.19 1083 VAL A O 1
ATOM 8550 N N . LYS A 1 1084 ? -16.382 -17.519 -33.693 1.00 71.44 1084 LYS A N 1
ATOM 8551 C CA . LYS A 1 1084 ? -16.694 -18.522 -32.670 1.00 71.44 1084 LYS A CA 1
ATOM 8552 C C . LYS A 1 1084 ? -18.050 -18.264 -32.009 1.00 71.44 1084 LYS A C 1
ATOM 8554 O O . LYS A 1 1084 ? -18.751 -19.224 -31.672 1.00 71.44 1084 LYS A O 1
ATOM 8559 N N . GLU A 1 1085 ? -18.426 -17.002 -31.854 1.00 67.62 1085 GLU A N 1
ATOM 8560 C CA . GLU A 1 1085 ? -19.720 -16.575 -31.326 1.00 67.62 1085 GLU A CA 1
ATOM 8561 C C . GLU A 1 1085 ? -20.857 -16.819 -32.330 1.00 67.62 1085 GLU A C 1
ATOM 8563 O O . GLU A 1 1085 ? -21.892 -17.379 -31.955 1.00 67.62 1085 GLU A O 1
ATOM 8568 N N . GLU A 1 1086 ? -20.631 -16.572 -33.623 1.00 61.41 1086 GLU A N 1
ATOM 8569 C CA . GLU A 1 1086 ? -21.597 -16.892 -34.683 1.00 61.41 1086 GLU A CA 1
ATOM 8570 C C . GLU A 1 1086 ? -21.838 -18.400 -34.826 1.00 61.41 1086 GLU A C 1
ATOM 8572 O O . GLU A 1 1086 ? -22.986 -18.844 -34.917 1.00 61.41 1086 GLU A O 1
ATOM 8577 N N . ARG A 1 1087 ? -20.782 -19.225 -34.766 1.00 75.25 1087 ARG A N 1
ATOM 8578 C CA . ARG A 1 1087 ? -20.930 -20.695 -34.764 1.00 75.25 1087 ARG A CA 1
ATOM 8579 C C . ARG A 1 1087 ? -21.694 -21.194 -33.543 1.00 75.25 1087 ARG A C 1
ATOM 8581 O O . ARG A 1 1087 ? -22.461 -22.147 -33.645 1.00 75.25 1087 ARG A O 1
ATOM 8588 N N . SER A 1 1088 ? -21.491 -20.550 -32.396 1.00 67.75 1088 SER A N 1
ATOM 8589 C CA . SER A 1 1088 ? -22.197 -20.889 -31.158 1.00 67.75 1088 SER A CA 1
ATOM 8590 C C . SER A 1 1088 ? -23.667 -20.469 -31.207 1.00 67.75 1088 SER A C 1
ATOM 8592 O O . SER A 1 1088 ? -24.511 -21.165 -30.650 1.00 67.75 1088 SER A O 1
ATOM 8594 N N . SER A 1 1089 ? -23.976 -19.367 -31.889 1.00 66.62 1089 SER A N 1
ATOM 8595 C CA . SER A 1 1089 ? -25.340 -18.860 -32.067 1.00 66.62 1089 SER A CA 1
ATOM 8596 C C . SER A 1 1089 ? -26.114 -19.655 -33.122 1.00 66.62 1089 SER A C 1
ATOM 8598 O O . SER A 1 1089 ? -27.251 -20.041 -32.870 1.00 66.62 1089 SER A O 1
ATOM 8600 N N . SER A 1 1090 ? -25.475 -20.026 -34.238 1.00 66.19 1090 SER A N 1
ATOM 8601 C CA . SER A 1 1090 ? -26.063 -20.920 -35.252 1.00 66.19 1090 SER A CA 1
ATOM 8602 C C . SER A 1 1090 ? -26.261 -22.356 -34.762 1.00 66.19 1090 SER A C 1
ATOM 8604 O O . SER A 1 1090 ? -27.111 -23.053 -35.287 1.00 66.19 1090 SER A O 1
ATOM 8606 N N . ALA A 1 1091 ? -25.493 -22.818 -33.770 1.00 63.69 1091 ALA A N 1
ATOM 8607 C CA . ALA A 1 1091 ? -25.728 -24.113 -33.125 1.00 63.69 1091 ALA A CA 1
ATOM 8608 C C . ALA A 1 1091 ? -26.839 -24.067 -32.055 1.00 63.69 1091 ALA A C 1
ATOM 8610 O O . ALA A 1 1091 ? -27.226 -25.113 -31.533 1.00 63.69 1091 ALA A O 1
ATOM 8611 N N . ARG A 1 1092 ? -27.293 -22.864 -31.670 1.00 61.44 1092 ARG A N 1
ATOM 8612 C CA . ARG A 1 1092 ? -28.381 -22.644 -30.701 1.00 61.44 1092 ARG A CA 1
ATOM 8613 C C . ARG A 1 1092 ? -29.732 -22.370 -31.367 1.00 61.44 1092 ARG A C 1
ATOM 8615 O O . ARG A 1 1092 ? -30.744 -22.571 -30.698 1.00 61.44 1092 ARG A O 1
ATOM 8622 N N . MET A 1 1093 ? -29.740 -21.894 -32.613 1.00 54.75 1093 MET A N 1
ATOM 8623 C CA . MET A 1 1093 ? -30.917 -21.891 -33.493 1.00 54.75 1093 MET A CA 1
ATOM 8624 C C . MET A 1 1093 ? -31.101 -23.268 -34.122 1.00 54.75 1093 MET A C 1
ATOM 8626 O O . MET A 1 1093 ? -32.277 -23.654 -34.301 1.00 54.75 1093 MET A O 1
#

pLDDT: mean 70.82, std 24.42, range [22.0, 98.88]

Radius of gyration: 42.74 Å; Cα contacts (8 Å, |Δi|>4): 1183; chains: 1; bounding box: 102×103×127 Å

Secondary structure (DSSP, 8-state):
-EEEEEEHHHHHHHHHHHHHHHH-GGG--HHHHHHHHHTT--GGG--HHHHHHHHHHTSBSS--TT-TTTS-BSTTS-BHHHHHHHTT-EEEEEEEEEE---SSS--EEEEEEEEEEEEEEPP--SSTTSHHHHHHEETTEE-HHHHHHHHHHHHHHHHHHHHHHHHHTT-EEEEEEE-TT-SGGGGGGHHHHHHHHHHHHHHHHHHTGGG-TTEEEEEEE-STTPPPEEE-SSSEEEE--TTTSPPTTS-GGGG-GGGTTEEEEEEEEE-SSBPTTGGGGTTT---HHHHHHHHTBSHHHHHHS---EEETTEEEPPTT-SSHHHHHHHTT-----TTTEEEE-TTTHHHHHSS----SSS-HHHHHHHHHHHHHHTTSS-HHHHHHHHHHTSTTHHHHHHHHHHHHHHHHTSTT-SSSSTTHHHHHHHHHHHTTTS-SHHHHHHHHHT--HHHHHHHHHHHHHHHHHHHHHHHHHHHHSPPPP------------S--EE-SHHHHHHHHHHHHTT---S----EE-GGGHHHHHHHHTTS-GGGTTTTTT------------HHHHHHHHHHHHHHHHHHHHTTGGGSTTS------------------S-----------------------------------------------------------------TT---HHHHHHHHTT--GGGHHHHHHHHHHTTTT-TTS-HHHHHHHHHHHHHHHHHHHHHHHHHHHHH--SHHHHHHHHHHHHHHHHHHHHHHHHHHHHH-TTS--HHHHHHHHHHHHHHHHSS---HHHHHHHHHHHHHHTHHHHHS-TTSSS----TT-----SS-EEEEEEETTEEEEEEEE--TTS--EEEEEEE----HHHHHT---SS---TTTTHHHHHHHHHHHHHHHHHHHHHHHHHHHTS-TT-PEE---SSS--HHHHHHHHHHHHHHHHHHTS-EEEE-TT--EEEE-SSSSPPHHHHHHHHHHHHPPP----TT------GGGSHHHHHHTTPBPTTS-BHHHHHHHHS--TTHHHHHHHHHHHHHHHHHHHHHHHHHHHHHHHHHHHHHHHHHHHHHHTT-

InterPro domains:
  IPR057098 Macrodomain effector MavL [PF24754] (2-321)